Protein AF-0000000075845405 (afdb_homodimer)

Radius of gyration: 38.46 Å; Cα contacts (8 Å, |Δi|>4): 1814; chains: 2; bounding box: 66×122×95 Å

Secondary structure (DSSP, 8-state):
-HHHHHHHHHHHHHHSHHHHHHHHHHHHHHHHHHHHHHHHHHHHHHHHHHS----S-S----TT---HHHHHHHHH--STTSHHHHHHHHHHHHHHHHHHHHHHHHHHHHHHHHHHHTT-HHHHHHHHHHHHHHHHHHHHHHHHHHHHHHHHHHHHHHHHHHHHHHHHHH-S-HHHHHHH-TTHHHIIIIIHHHHHHHHHHHHHHHHHHHHHHHHHHHHHHHHH-HHHHHHHHHHHHHHHHHHHHHS--HHHHHHHHHHHHHHHHHHHHHHHHTHHHHHHTT-HHHHHHHHHHHHHHHHHHHHHHHHHHHHHHHHHIIIIIIHHHHHHHHHHHHHHHHHHHT-------HHHHHHHHHHHHHHHHHHHHHHHHHHHHHHHHHHHHHHHHHHHHHHHH----------------------TTSPEEEEEEEEEEE-TTS-EEEEEEEEEEETT-EEEEEE-TTSSHHHHHHHHTTSS--SEEEEEE-S-GGGEEEE-SS----TT--HHHHHHTTS-TTTS----HHHHHHHHHHTT-TTS-SS-TTTTTT--HHHHHHHHHHHHHHH--SEEEEESTTTTS-HHHHHHHHHHHHHTT-EEEEE---GGGGGG-SEEEEE-SSB-EEEEE--SSS---HHHHHHHH-TT-/--TTHHHHHHHHHHHSHHHHHHHHHHHHHHHHHHHHHHHHHHHHHHHHHHS------S----TT---HHHHHHHHH--STTSHHHHHHHHHHHHHHHHHHHHHHHHHHHHHHHHHHHTT-HHHHHHHHHHHHHHHHHHHHHHHHHHHHHHHHHHHHHHHHHHHHHHHHHH-S-HHHHHHH-TTHHHIIIIIHHHHHHHHHHHHHHHHHHHHHHHHHHHHHHHHH-HHHHHHHHHHHHHHHHHHHHHS--HHHHHHHHHHHHHHHHHHHHHHHHTHHHHHHTT-HHHHHHHHHHHHHHHHHHHHHHHHHHHHHHHHHIIIIIIHHHHHHHHHHHHHHHHHHHT-----S-HHHHHHHHHHHHHHHHHHHHHHHHHHHHHHHHHHHHHHHHHHHHHHHH----------------------TTSPEEEEEEEEEEE-TTS-EEEEEEEEEEETT-EEEEEE-TTSSHHHHHHHHTTSS--SEEEEEE-S-GGGEEEE-SS----TT--HHHHHHTTS-TTTS----HHHHHHHHHHTT-TTS-SS-TTTTTT--HHHHHHHHHHHHHHH--SEEEEESTTTTS-HHHHHHHHHHHHHTT-EEEEE---GGGGGG-SEEEEE-SSB-EEEEE--SS----HHHHHHHH-TT-

Structure (mmCIF, N/CA/C/O backbone):
data_AF-0000000075845405-model_v1
#
loop_
_entity.id
_entity.type
_entity.pdbx_description
1 polymer 'ABC transporter domain-containing protein'
#
loop_
_atom_site.group_PDB
_atom_site.id
_atom_site.type_symbol
_atom_site.label_atom_id
_atom_site.label_alt_id
_atom_site.label_comp_id
_atom_site.label_asym_id
_atom_site.label_entity_id
_atom_site.label_seq_id
_atom_site.pdbx_PDB_ins_code
_atom_site.Cartn_x
_atom_site.Cartn_y
_atom_site.Cartn_z
_atom_site.occupancy
_atom_site.B_iso_or_equiv
_atom_site.auth_seq_id
_atom_site.auth_comp_id
_atom_site.auth_asym_id
_atom_site.auth_atom_id
_atom_site.pdbx_PDB_model_num
ATOM 1 N N . MET A 1 1 ? -0.106 -60.031 3.357 1 33.09 1 MET A N 1
ATOM 2 C CA . MET A 1 1 ? 0.971 -59.688 2.438 1 33.09 1 MET A CA 1
ATOM 3 C C . MET A 1 1 ? 1.251 -58.188 2.477 1 33.09 1 MET A C 1
ATOM 5 O O . MET A 1 1 ? 2.203 -57.719 1.854 1 33.09 1 MET A O 1
ATOM 9 N N . GLY A 1 2 ? 0.247 -57.406 2.91 1 44.31 2 GLY A N 1
ATOM 10 C CA . GLY A 1 2 ? 0.368 -55.938 3.045 1 44.31 2 GLY A CA 1
ATOM 11 C C . GLY A 1 2 ? 1.449 -55.531 4.023 1 44.31 2 GLY A C 1
ATOM 12 O O . GLY A 1 2 ? 2.148 -54.531 3.795 1 44.31 2 GLY A O 1
ATOM 13 N N . ARG A 1 3 ? 1.404 -56.25 5.211 1 52.09 3 ARG A N 1
ATOM 14 C CA . ARG A 1 3 ? 2.324 -56.062 6.328 1 52.09 3 ARG A CA 1
ATOM 15 C C . ARG A 1 3 ? 3.754 -56.406 5.922 1 52.09 3 ARG A C 1
ATOM 17 O O . ARG A 1 3 ? 4.711 -55.938 6.523 1 52.09 3 ARG A O 1
ATOM 24 N N . GLY A 1 4 ? 3.83 -56.875 4.68 1 66.56 4 GLY A N 1
ATOM 25 C CA . GLY A 1 4 ? 5.074 -57.531 4.297 1 66.56 4 GLY A CA 1
ATOM 26 C C . GLY A 1 4 ? 5.879 -56.719 3.289 1 66.56 4 GLY A C 1
ATOM 27 O O . GLY A 1 4 ? 7.109 -56.781 3.283 1 66.56 4 GLY A O 1
ATOM 28 N N . VAL A 1 5 ? 5.137 -55.688 2.619 1 76.88 5 VAL A N 1
ATOM 29 C CA . VAL A 1 5 ? 5.863 -55.062 1.525 1 76.88 5 VAL A CA 1
ATOM 30 C C . VAL A 1 5 ? 6.777 -53.969 2.076 1 76.88 5 VAL A C 1
ATOM 32 O O . VAL A 1 5 ? 7.938 -53.875 1.671 1 76.88 5 VAL A O 1
ATOM 35 N N . ALA A 1 6 ? 6.266 -53.25 3.129 1 78 6 ALA A N 1
ATOM 36 C CA . ALA A 1 6 ? 7.078 -52.188 3.713 1 78 6 ALA A CA 1
ATOM 37 C C . ALA A 1 6 ? 8.289 -52.75 4.445 1 78 6 ALA A C 1
ATOM 39 O O . ALA A 1 6 ? 9.383 -52.188 4.379 1 78 6 ALA A O 1
ATOM 40 N N . GLY A 1 7 ? 7.984 -53.844 5.055 1 80.69 7 GLY A N 1
ATOM 41 C CA . GLY A 1 7 ? 9.078 -54.5 5.746 1 80.69 7 GLY A CA 1
ATOM 42 C C . GLY A 1 7 ? 10.133 -55.031 4.801 1 80.69 7 GLY A C 1
ATOM 43 O O . GLY A 1 7 ? 11.336 -54.938 5.074 1 80.69 7 GLY A O 1
ATOM 44 N N . ALA A 1 8 ? 9.664 -55.531 3.701 1 83.31 8 ALA A N 1
ATOM 45 C CA . ALA A 1 8 ? 10.586 -56.062 2.697 1 83.31 8 ALA A CA 1
ATOM 46 C C . ALA A 1 8 ? 11.398 -54.938 2.064 1 83.31 8 ALA A C 1
ATOM 48 O O . ALA A 1 8 ? 12.602 -55.094 1.82 1 83.31 8 ALA A O 1
ATOM 49 N N . MET A 1 9 ? 10.758 -53.875 1.846 1 84.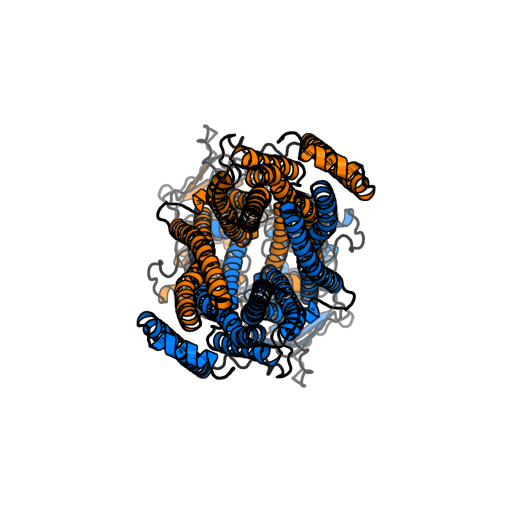75 9 MET A N 1
ATOM 50 C CA . MET A 1 9 ? 11.445 -52.719 1.271 1 84.75 9 MET A CA 1
ATOM 51 C C . MET A 1 9 ? 12.531 -52.219 2.215 1 84.75 9 MET A C 1
ATOM 53 O O . MET A 1 9 ? 13.648 -51.938 1.786 1 84.75 9 MET A O 1
ATOM 57 N N . LEU A 1 10 ? 12.18 -52.188 3.518 1 84.81 10 LEU A N 1
ATOM 58 C CA . LEU A 1 10 ? 13.117 -51.656 4.508 1 84.81 10 LEU A CA 1
ATOM 59 C C . LEU A 1 10 ? 14.32 -52.594 4.656 1 84.81 10 LEU A C 1
ATOM 61 O O . LEU A 1 10 ? 15.438 -52.125 4.902 1 84.81 10 LEU A O 1
ATOM 65 N N . ARG A 1 11 ? 14.062 -53.812 4.461 1 86.75 11 ARG A N 1
ATOM 66 C CA . ARG A 1 11 ? 15.148 -54.781 4.559 1 86.75 11 ARG A CA 1
ATOM 67 C C . ARG A 1 11 ? 16.109 -54.625 3.385 1 86.75 11 ARG A C 1
ATOM 69 O O . ARG A 1 11 ? 17.328 -54.688 3.566 1 86.75 11 ARG A O 1
ATOM 76 N N . VAL A 1 12 ? 15.547 -54.375 2.273 1 87.62 12 VAL A N 1
ATOM 77 C CA . VAL A 1 12 ? 16.375 -54.25 1.086 1 87.62 12 VAL A CA 1
ATOM 78 C C . VAL A 1 12 ? 17.156 -52.938 1.162 1 87.62 12 VAL A C 1
ATOM 80 O O . VAL A 1 12 ? 18.328 -52.875 0.787 1 87.62 12 VAL A O 1
ATOM 83 N N . TRP A 1 13 ? 16.531 -51.938 1.676 1 89.69 13 TRP A N 1
ATOM 84 C CA . TRP A 1 13 ? 17.188 -50.656 1.813 1 89.69 13 TRP A CA 1
ATOM 85 C C . TRP A 1 13 ? 18.312 -50.719 2.832 1 89.69 13 TRP A C 1
ATOM 87 O O . TRP A 1 13 ? 19.375 -50.094 2.639 1 89.69 13 TRP A O 1
ATOM 97 N N . ALA A 1 14 ? 18.094 -51.469 3.896 1 89.06 14 ALA A N 1
ATOM 98 C CA . ALA A 1 14 ? 19.078 -51.594 4.961 1 89.06 14 ALA A CA 1
ATOM 99 C C . ALA A 1 14 ? 20.297 -52.406 4.5 1 89.06 14 ALA A C 1
ATOM 101 O O . ALA A 1 14 ? 21.391 -52.281 5.051 1 89.06 14 ALA A O 1
ATOM 102 N N . ALA A 1 15 ? 20.109 -53.156 3.498 1 90.06 15 ALA A N 1
ATOM 103 C CA . ALA A 1 15 ? 21.203 -54 3 1 90.06 15 ALA A CA 1
ATOM 104 C C . ALA A 1 15 ? 22.125 -53.219 2.09 1 90.06 15 ALA A C 1
ATOM 106 O O . ALA A 1 15 ? 23.297 -53.594 1.904 1 90.06 15 ALA A O 1
ATOM 107 N N . GLU A 1 16 ? 21.703 -52.094 1.534 1 91.38 16 GLU A N 1
ATOM 108 C CA . GLU A 1 16 ? 22.516 -51.25 0.67 1 91.38 16 GLU A CA 1
ATOM 109 C C . GLU A 1 16 ? 23.141 -50.094 1.459 1 91.38 16 GLU A C 1
ATOM 111 O O . GLU A 1 16 ? 22.484 -49.469 2.309 1 91.38 16 GLU A O 1
ATOM 116 N N . PRO A 1 17 ? 24.359 -49.844 1.308 1 89.31 17 PRO A N 1
ATOM 117 C CA . PRO A 1 17 ? 25 -48.75 2.041 1 89.31 17 PRO A CA 1
ATOM 118 C C . PRO A 1 17 ? 24.344 -47.406 1.799 1 89.31 17 PRO A C 1
ATOM 120 O O . PRO A 1 17 ? 24.156 -46.625 2.736 1 89.31 17 PRO A O 1
ATOM 123 N N . LYS A 1 18 ? 24 -47.094 0.575 1 90.56 18 LYS A N 1
ATOM 124 C CA . LYS A 1 18 ? 23.328 -45.812 0.295 1 90.56 18 LYS A CA 1
ATOM 125 C C . LYS A 1 18 ? 21.969 -45.75 0.993 1 90.56 18 LYS A C 1
ATOM 127 O O . LYS A 1 18 ? 21.516 -44.688 1.399 1 90.56 18 LYS A O 1
ATOM 132 N N . GLY A 1 19 ? 21.422 -46.875 1.157 1 90.12 19 GLY A N 1
ATOM 133 C CA . GLY A 1 19 ? 20.125 -46.938 1.834 1 90.12 19 GLY A CA 1
ATOM 134 C C . GLY A 1 19 ? 20.234 -46.688 3.326 1 90.12 19 GLY A C 1
ATOM 135 O O . GLY A 1 19 ? 19.391 -46 3.9 1 90.12 19 GLY A O 1
ATOM 136 N N . ARG A 1 20 ? 21.219 -47.219 3.887 1 88.81 20 ARG A N 1
ATOM 137 C CA . ARG A 1 20 ? 21.422 -47 5.312 1 88.81 20 ARG A CA 1
ATOM 138 C C . ARG A 1 20 ? 21.703 -45.531 5.605 1 88.81 20 ARG A C 1
ATOM 140 O O . ARG A 1 20 ? 21.234 -45 6.613 1 88.81 20 ARG A O 1
ATOM 147 N N . LEU A 1 21 ? 22.406 -44.969 4.723 1 88.31 21 LEU A N 1
ATOM 148 C CA . LEU A 1 21 ? 22.719 -43.531 4.891 1 88.31 21 LEU A CA 1
ATOM 149 C C . LEU A 1 21 ? 21.469 -42.688 4.77 1 88.31 21 LEU A C 1
ATOM 151 O O . LEU A 1 21 ? 21.281 -41.719 5.523 1 88.31 21 LEU A O 1
ATOM 155 N N . LEU A 1 22 ? 20.641 -43 3.844 1 88.62 22 LEU A N 1
ATOM 156 C CA . LEU A 1 22 ? 19.406 -42.25 3.641 1 88.62 22 LEU A CA 1
ATOM 157 C C . LEU A 1 22 ? 18.453 -42.406 4.824 1 88.62 22 LEU A C 1
ATOM 159 O O . LEU A 1 22 ? 17.844 -41.438 5.281 1 88.62 22 LEU A O 1
ATOM 163 N N . LEU A 1 23 ? 18.375 -43.594 5.32 1 89 23 LEU A N 1
ATOM 164 C CA . LEU A 1 23 ? 17.5 -43.875 6.449 1 89 23 LEU A CA 1
ATOM 165 C C . LEU A 1 23 ? 18 -43.156 7.711 1 89 23 LEU A C 1
ATOM 167 O O . LEU A 1 23 ? 17.203 -42.625 8.492 1 89 23 LEU A O 1
ATOM 171 N N . ALA A 1 24 ? 19.281 -43.156 7.836 1 86.31 24 ALA A N 1
ATOM 172 C CA . ALA A 1 24 ? 19.859 -42.469 8.984 1 86.31 24 ALA A CA 1
ATOM 173 C C . ALA A 1 24 ? 19.641 -40.969 8.883 1 86.31 24 ALA A C 1
ATOM 175 O O . ALA A 1 24 ? 19.359 -40.312 9.883 1 86.31 24 ALA A O 1
ATOM 176 N N . ALA A 1 25 ? 19.75 -40.5 7.688 1 87.12 25 ALA A N 1
ATOM 177 C CA . ALA A 1 25 ? 19.531 -39.062 7.473 1 87.12 25 ALA A CA 1
ATOM 178 C C . ALA A 1 25 ? 18.078 -38.688 7.75 1 87.12 25 ALA A C 1
ATOM 180 O O . ALA A 1 25 ? 17.812 -37.625 8.328 1 87.12 25 ALA A O 1
ATOM 181 N N . TRP A 1 26 ? 17.203 -39.531 7.391 1 85.81 26 TRP A N 1
ATOM 182 C CA . TRP A 1 26 ? 15.781 -39.281 7.641 1 85.81 26 TRP A CA 1
ATOM 183 C C . TRP A 1 26 ? 15.484 -39.312 9.141 1 85.81 26 TRP A C 1
ATOM 185 O O . TRP A 1 26 ? 14.742 -38.469 9.641 1 85.81 26 TRP A O 1
ATOM 195 N N . ALA A 1 27 ? 16.062 -40.219 9.75 1 85.62 27 ALA A N 1
ATOM 196 C CA . ALA A 1 27 ? 15.844 -40.344 11.188 1 85.62 27 ALA A CA 1
ATOM 197 C C . ALA A 1 27 ? 16.422 -39.156 11.945 1 85.62 27 ALA A C 1
ATOM 199 O O . ALA A 1 27 ? 15.781 -38.625 12.852 1 85.62 27 ALA A O 1
ATOM 200 N N . THR A 1 28 ? 17.562 -38.719 11.508 1 85.25 28 THR A N 1
ATOM 201 C CA . THR A 1 28 ? 18.188 -37.594 12.164 1 85.25 28 THR A CA 1
ATOM 202 C C . THR A 1 28 ? 17.406 -36.312 11.898 1 85.25 28 THR A C 1
ATOM 204 O O . THR A 1 28 ? 17.234 -35.469 12.797 1 85.25 28 THR A O 1
ATOM 207 N N . THR A 1 29 ? 16.938 -36.219 10.688 1 84.31 29 THR A N 1
ATOM 208 C CA . THR A 1 29 ? 16.156 -35.031 10.359 1 84.31 29 THR A CA 1
ATOM 209 C C . THR A 1 29 ? 14.828 -35.031 11.102 1 84.31 29 THR A C 1
ATOM 211 O O . THR A 1 29 ? 14.383 -34 11.609 1 84.31 29 THR A O 1
ATOM 214 N N . PHE A 1 30 ? 14.219 -36.188 11.156 1 86.25 30 PHE A N 1
ATOM 215 C CA . PHE A 1 30 ? 12.93 -36.312 11.836 1 86.25 30 PHE A CA 1
ATOM 216 C C . PHE A 1 30 ? 13.062 -36 13.32 1 86.25 30 PHE A C 1
ATOM 218 O O . PHE A 1 30 ? 12.305 -35.188 13.859 1 86.25 30 PHE A O 1
ATOM 225 N N . VAL A 1 31 ? 14.016 -36.562 13.883 1 83.81 31 VAL A N 1
ATOM 226 C CA . VAL A 1 31 ? 14.211 -36.344 15.312 1 83.81 31 VAL A CA 1
ATOM 227 C C . VAL A 1 31 ? 14.711 -34.938 15.57 1 83.81 31 VAL A C 1
ATOM 229 O O . VAL A 1 31 ? 14.25 -34.281 16.5 1 83.81 31 VAL A O 1
ATOM 232 N N . GLY A 1 32 ? 15.578 -34.5 14.812 1 84.06 32 GLY A N 1
ATOM 233 C CA . GLY A 1 32 ? 16.141 -33.156 14.984 1 84.06 32 GLY A CA 1
ATOM 234 C C . GLY A 1 32 ? 15.102 -32.062 14.852 1 84.06 32 GLY A C 1
ATOM 235 O O . GLY A 1 32 ? 15 -31.188 15.719 1 84.06 32 GLY A O 1
ATOM 236 N N . VAL A 1 33 ? 14.359 -32.188 13.828 1 84.69 33 VAL A N 1
ATOM 237 C CA . VAL A 1 33 ? 13.367 -31.141 13.578 1 84.69 33 VAL A CA 1
ATOM 238 C C . VAL A 1 33 ? 12.273 -31.219 14.648 1 84.69 33 VAL A C 1
ATOM 240 O O . VAL A 1 33 ? 11.781 -30.172 15.102 1 84.69 33 VAL A O 1
ATOM 243 N N . THR A 1 34 ? 11.938 -32.375 15.109 1 86.25 34 THR A N 1
ATOM 244 C CA . THR A 1 34 ? 10.906 -32.531 16.125 1 86.25 34 THR A CA 1
ATOM 245 C C . THR A 1 34 ? 11.383 -32 17.469 1 86.25 34 THR A C 1
ATOM 247 O O . THR A 1 34 ? 10.648 -31.297 18.172 1 86.25 34 THR A O 1
ATOM 250 N N . VAL A 1 35 ? 12.578 -32.25 17.734 1 83.88 35 VAL A N 1
ATOM 251 C CA . VAL A 1 35 ? 13.133 -31.797 19.016 1 83.88 35 VAL A CA 1
ATOM 252 C C . VAL A 1 35 ? 13.273 -30.281 19 1 83.88 35 VAL A C 1
ATOM 254 O O . VAL A 1 35 ? 12.961 -29.609 19.984 1 83.88 35 VAL A O 1
ATOM 257 N N . ARG A 1 36 ? 13.711 -29.812 17.969 1 79.94 36 ARG A N 1
ATOM 258 C CA . ARG A 1 36 ? 13.844 -28.359 17.859 1 79.94 36 ARG A CA 1
ATOM 259 C C . ARG A 1 36 ? 12.5 -27.672 18.047 1 79.94 36 ARG A C 1
ATOM 261 O O . ARG A 1 36 ? 12.414 -26.656 18.734 1 79.94 36 ARG A O 1
ATOM 268 N N . THR A 1 37 ? 11.508 -28.156 17.453 1 81.25 37 THR A N 1
ATOM 269 C CA . THR A 1 37 ? 10.188 -27.562 17.562 1 81.25 37 THR A CA 1
ATOM 270 C C . THR A 1 37 ? 9.68 -27.609 19 1 81.25 37 THR A C 1
ATOM 272 O O . THR A 1 37 ? 9.086 -26.641 19.484 1 81.25 37 THR A O 1
ATOM 275 N N . ILE A 1 38 ? 9.984 -28.656 19.625 1 79.81 38 ILE A N 1
ATOM 276 C CA . ILE A 1 38 ? 9.539 -28.812 21 1 79.81 38 ILE A CA 1
ATOM 277 C C . ILE A 1 38 ? 10.289 -27.828 21.906 1 79.81 38 ILE A C 1
ATOM 279 O O . ILE A 1 38 ? 9.688 -27.188 22.766 1 79.81 38 ILE A O 1
ATOM 283 N N . VAL A 1 39 ? 11.477 -27.531 21.641 1 80.12 39 VAL A N 1
ATOM 284 C CA . VAL A 1 39 ? 12.305 -26.641 22.438 1 80.12 39 VAL A CA 1
ATOM 285 C C . VAL A 1 39 ? 11.883 -25.203 22.219 1 80.12 39 VAL A C 1
ATOM 287 O O . VAL A 1 39 ? 11.75 -24.422 23.172 1 80.12 39 VAL A O 1
ATOM 290 N N . VAL A 1 40 ? 11.68 -24.875 21 1 77.56 40 VAL A N 1
ATOM 291 C CA . VAL A 1 40 ? 11.312 -23.5 20.672 1 77.56 40 VAL A CA 1
ATOM 292 C C . VAL A 1 40 ? 9.945 -23.172 21.266 1 77.56 40 VAL A C 1
ATOM 294 O O . VAL A 1 40 ? 9.742 -22.078 21.781 1 77.56 40 VAL A O 1
ATOM 297 N N . ARG A 1 41 ? 9.016 -23.984 21.188 1 76.06 41 ARG A N 1
ATOM 298 C CA . ARG A 1 41 ? 7.68 -23.75 21.734 1 76.06 41 ARG A CA 1
ATOM 299 C C . ARG A 1 41 ? 7.727 -23.641 23.25 1 76.06 41 ARG A C 1
ATOM 301 O O . ARG A 1 41 ? 7 -22.828 23.844 1 76.06 41 ARG A O 1
ATOM 308 N N . ARG A 1 42 ? 8.602 -24.359 23.781 1 73 42 ARG A N 1
ATOM 309 C CA . ARG A 1 42 ? 8.758 -24.297 25.234 1 73 42 ARG A CA 1
ATOM 310 C C . ARG A 1 42 ? 9.383 -22.969 25.656 1 73 42 ARG A C 1
ATOM 312 O O . ARG A 1 42 ? 8.969 -22.375 26.656 1 73 42 ARG A O 1
ATOM 319 N N . ARG A 1 43 ? 10.242 -22.453 24.922 1 71.44 43 ARG A N 1
ATOM 320 C CA . ARG A 1 43 ? 10.883 -21.188 25.219 1 71.44 43 ARG A CA 1
ATOM 321 C C . ARG A 1 43 ? 9.906 -20.031 25.031 1 71.44 43 ARG A C 1
ATOM 323 O O . ARG A 1 43 ? 9.898 -19.078 25.828 1 71.44 43 ARG A O 1
ATOM 330 N N . ALA A 1 44 ? 9.195 -20.125 23.953 1 71.75 44 ALA A N 1
ATOM 331 C CA . ALA A 1 44 ? 8.195 -19.078 23.719 1 71.75 44 ALA A CA 1
ATOM 332 C C . ALA A 1 44 ? 7.184 -19.031 24.859 1 71.75 44 ALA A C 1
ATOM 334 O O . ALA A 1 44 ? 6.773 -17.953 25.297 1 71.75 44 ALA A O 1
ATOM 335 N N . ARG A 1 45 ? 6.793 -20.078 25.297 1 65.88 45 ARG A N 1
ATOM 336 C CA . ARG A 1 45 ? 5.859 -20.156 26.406 1 65.88 45 ARG A CA 1
ATOM 337 C C . ARG A 1 45 ? 6.48 -19.578 27.688 1 65.88 45 ARG A C 1
ATOM 339 O O . ARG A 1 45 ? 5.805 -18.906 28.453 1 65.88 45 ARG A O 1
ATOM 346 N N . ARG A 1 46 ? 7.703 -19.703 27.766 1 64.38 46 ARG A N 1
ATOM 347 C CA . ARG A 1 46 ? 8.398 -19.188 28.938 1 64.38 46 ARG A CA 1
ATOM 348 C C . ARG A 1 46 ? 8.523 -17.672 28.875 1 64.38 46 ARG A C 1
ATOM 350 O O . ARG A 1 46 ? 8.383 -17 29.906 1 64.38 46 ARG A O 1
ATOM 357 N N . ARG A 1 47 ? 8.797 -17.156 27.781 1 63.47 47 ARG A N 1
ATOM 358 C CA . ARG A 1 47 ? 8.914 -15.703 27.609 1 63.47 47 ARG A CA 1
ATOM 359 C C . ARG A 1 47 ? 7.582 -15.008 27.859 1 63.47 47 ARG A C 1
ATOM 361 O O . ARG A 1 47 ? 7.547 -13.906 28.422 1 63.47 47 ARG A O 1
ATOM 368 N N . LEU A 1 48 ? 6.621 -15.57 27.281 1 60.19 48 LEU A N 1
ATOM 369 C CA . LEU A 1 48 ? 5.289 -15.016 27.5 1 60.19 48 LEU A CA 1
ATOM 370 C C . LEU A 1 48 ? 4.957 -15 29 1 60.19 48 LEU A C 1
ATOM 372 O O . LEU A 1 48 ? 4.309 -14.07 29.484 1 60.19 48 LEU A O 1
ATOM 376 N N . LEU A 1 49 ? 5.434 -15.961 29.609 1 57.47 49 LEU A N 1
ATOM 377 C CA . LEU A 1 49 ? 5.188 -16.047 31.047 1 57.47 49 LEU A CA 1
ATOM 378 C C . LEU A 1 49 ? 5.984 -14.984 31.797 1 57.47 49 LEU A C 1
ATOM 380 O O . LEU A 1 49 ? 5.574 -14.531 32.875 1 57.47 49 LEU A O 1
ATOM 384 N N . CYS A 1 50 ? 7.086 -14.492 31.266 1 54.78 50 CYS A N 1
ATOM 385 C CA . CYS A 1 50 ? 7.922 -13.516 31.953 1 54.78 50 CYS A CA 1
ATOM 386 C C . CYS A 1 50 ? 7.52 -12.094 31.562 1 54.78 50 CYS A C 1
ATOM 388 O O . CYS A 1 50 ? 7.969 -11.125 32.188 1 54.78 50 CYS A O 1
ATOM 390 N N . GLN A 1 51 ? 7.25 -11.773 30.469 1 51.97 51 GLN A N 1
ATOM 391 C CA . GLN A 1 51 ? 6.859 -10.414 30.094 1 51.97 51 GLN A CA 1
ATOM 392 C C . GLN A 1 51 ? 5.633 -9.961 30.891 1 51.97 51 GLN A C 1
ATOM 394 O O . GLN A 1 51 ? 4.73 -10.758 31.156 1 51.97 51 GLN A O 1
ATOM 399 N N . PRO A 1 52 ? 5.887 -8.773 31.641 1 45.53 52 PRO A N 1
ATOM 400 C CA . PRO A 1 52 ? 4.723 -8.266 32.375 1 45.53 52 PRO A CA 1
ATOM 401 C C . PRO A 1 52 ? 3.447 -8.289 31.531 1 45.53 52 PRO A C 1
ATOM 403 O O . PRO A 1 52 ? 3.508 -8.156 30.312 1 45.53 52 PRO A O 1
ATOM 406 N N . PRO A 1 53 ? 2.484 -8.922 32.125 1 38.16 53 PRO A N 1
ATOM 407 C CA . PRO A 1 53 ? 1.235 -9 31.375 1 38.16 53 PRO A CA 1
ATOM 408 C C . PRO A 1 53 ? 0.88 -7.684 30.688 1 38.16 53 PRO A C 1
ATOM 410 O O . PRO A 1 53 ? 1.09 -6.609 31.25 1 38.16 53 PRO A O 1
ATOM 413 N N . PRO A 1 54 ? 1.24 -7.543 29.5 1 37.84 54 PRO A N 1
ATOM 414 C CA . PRO A 1 54 ? 0.773 -6.27 28.953 1 37.84 54 PRO A CA 1
ATOM 415 C C . PRO A 1 54 ? -0.403 -5.684 29.719 1 37.84 54 PRO A C 1
ATOM 417 O O . PRO A 1 54 ? -1.156 -6.422 30.359 1 37.84 54 PRO A O 1
ATOM 420 N N . PRO A 1 55 ? -0.295 -4.445 30.156 1 29.33 55 PRO A N 1
ATOM 421 C CA . PRO A 1 55 ? -1.463 -3.967 30.906 1 29.33 55 PRO A CA 1
ATOM 422 C C . PRO A 1 55 ? -2.756 -4.66 30.484 1 29.33 55 PRO A C 1
ATOM 424 O O . PRO A 1 55 ? -2.889 -5.082 29.328 1 29.33 55 PRO A O 1
ATOM 427 N N . ALA A 1 56 ? -3.469 -5.219 31.594 1 32.5 56 ALA A N 1
ATOM 428 C CA . ALA A 1 56 ? -4.785 -5.855 31.578 1 32.5 56 ALA A CA 1
ATOM 429 C C . ALA A 1 56 ? -5.758 -5.07 30.688 1 32.5 56 ALA A C 1
ATOM 431 O O . ALA A 1 56 ? -6.973 -5.25 30.797 1 32.5 56 ALA A O 1
ATOM 432 N N . ALA A 1 57 ? -5.391 -3.885 30.297 1 30.17 57 ALA A N 1
ATOM 433 C CA . ALA A 1 57 ? -6.602 -3.225 29.828 1 30.17 57 ALA A CA 1
ATOM 434 C C . ALA A 1 57 ? -7.531 -4.215 29.125 1 30.17 57 ALA A C 1
ATOM 436 O O . ALA A 1 57 ? -8.734 -4.238 29.391 1 30.17 57 ALA A O 1
ATOM 437 N N . ALA A 1 58 ? -7.477 -4.145 27.672 1 30.44 58 ALA A N 1
ATOM 438 C CA . ALA A 1 58 ? -8.805 -4.484 27.172 1 30.44 58 ALA A CA 1
ATOM 439 C C . ALA A 1 58 ? -9.203 -5.895 27.594 1 30.44 58 ALA A C 1
ATOM 441 O O . ALA A 1 58 ? -8.344 -6.727 27.891 1 30.44 58 ALA A O 1
ATOM 442 N N . GLY A 1 59 ? -10.453 -6.094 27.797 1 28.36 59 GLY A N 1
ATOM 443 C CA . GLY A 1 59 ? -11.359 -7.145 28.219 1 28.36 59 GLY A CA 1
ATOM 444 C C . GLY A 1 59 ? -10.898 -8.531 27.812 1 28.36 59 GLY A C 1
ATOM 445 O O . GLY A 1 59 ? -10.047 -8.672 26.938 1 28.36 59 GLY A O 1
ATOM 446 N N . ALA A 1 60 ? -11.117 -9.625 28.688 1 29.16 60 ALA A N 1
ATOM 447 C CA . ALA A 1 60 ? -11.578 -11 28.531 1 29.16 60 ALA A CA 1
ATOM 448 C C . ALA A 1 60 ? -12.156 -11.234 27.141 1 29.16 60 ALA A C 1
ATOM 450 O O . ALA A 1 60 ? -13.367 -11.148 26.938 1 29.16 60 ALA A O 1
ATOM 451 N N . ALA A 1 61 ? -11.898 -10.453 26.266 1 33.44 61 ALA A N 1
ATOM 452 C CA . ALA A 1 61 ? -12.734 -10.758 25.109 1 33.44 61 ALA A CA 1
ATOM 453 C C . ALA A 1 61 ? -12.984 -12.258 25 1 33.44 61 ALA A C 1
ATOM 455 O O . ALA A 1 61 ? -12.07 -13.062 25.203 1 33.44 61 ALA A O 1
ATOM 456 N N . ALA A 1 62 ? -14.203 -12.688 25 1 33.16 62 ALA A N 1
ATOM 457 C CA . ALA A 1 62 ? -15.023 -13.875 25.188 1 33.16 62 ALA A CA 1
ATOM 458 C C . ALA A 1 62 ? -14.375 -15.102 24.547 1 33.16 62 ALA A C 1
ATOM 460 O O . ALA A 1 62 ? -13.82 -15.016 23.453 1 33.16 62 ALA A O 1
ATOM 461 N N . ALA A 1 63 ? -13.836 -16.031 25.125 1 37.69 63 ALA A N 1
ATOM 462 C CA . ALA A 1 63 ? -13.633 -17.453 24.812 1 37.69 63 ALA A CA 1
ATOM 463 C C . ALA A 1 63 ? -14.258 -17.812 23.469 1 37.69 63 ALA A C 1
ATOM 465 O O . ALA A 1 63 ? -13.805 -18.75 22.797 1 37.69 63 ALA A O 1
ATOM 466 N N . SER A 1 64 ? -15.539 -17.25 23.219 1 43.56 64 SER A N 1
ATOM 467 C CA . SER A 1 64 ? -16.375 -17.672 22.094 1 43.56 64 SER A CA 1
ATOM 468 C C . SER A 1 64 ? -16.125 -16.812 20.875 1 43.56 64 SER A C 1
ATOM 470 O O . SER A 1 64 ? -17.016 -16.656 20.031 1 43.56 64 SER A O 1
ATOM 472 N N . ALA A 1 65 ? -15.219 -15.953 20.906 1 54.88 65 ALA A N 1
ATOM 473 C CA . ALA A 1 65 ? -15.125 -15.078 19.75 1 54.88 65 ALA A CA 1
ATOM 474 C C . ALA A 1 65 ? -14.773 -15.867 18.484 1 54.88 65 ALA A C 1
ATOM 476 O O . ALA A 1 65 ? -13.93 -16.766 18.531 1 54.88 65 ALA A O 1
ATOM 477 N N . PRO A 1 66 ? -15.492 -15.648 17.516 1 66.62 66 PRO A N 1
ATOM 478 C CA . PRO A 1 66 ? -15.258 -16.375 16.266 1 66.62 66 PRO A CA 1
ATOM 479 C C . PRO A 1 66 ? -13.852 -16.156 15.711 1 66.62 66 PRO A C 1
ATOM 481 O O . PRO A 1 66 ? -13.227 -15.133 15.984 1 66.62 66 PRO A O 1
ATOM 484 N N . SER A 1 67 ? -13.242 -16.953 15.32 1 84.12 67 SER A N 1
ATOM 485 C CA . SER A 1 67 ? -11.953 -16.922 14.633 1 84.12 67 SER A CA 1
ATOM 486 C C . SER A 1 67 ? -11.883 -15.742 13.664 1 84.12 67 SER A C 1
ATOM 488 O O . SER A 1 67 ? -12.898 -15.328 13.102 1 84.12 67 SER A O 1
ATOM 490 N N . PRO A 1 68 ? -10.773 -14.977 13.727 1 89.31 68 PRO A N 1
ATOM 491 C CA . PRO A 1 68 ? -10.617 -13.836 12.82 1 89.31 68 PRO A CA 1
ATOM 492 C C . PRO A 1 68 ? -11.008 -14.172 11.383 1 89.31 68 PRO A C 1
ATOM 494 O O . PRO A 1 68 ? -11.594 -13.336 10.688 1 89.31 68 PRO A O 1
ATOM 497 N N . LEU A 1 69 ? -10.812 -15.367 11.008 1 91.19 69 LEU A N 1
ATOM 498 C CA . LEU A 1 69 ? -11.156 -15.766 9.648 1 91.19 69 LEU A CA 1
ATOM 499 C C . LEU A 1 69 ? -12.672 -15.789 9.461 1 91.19 69 LEU A C 1
ATOM 501 O O . LEU A 1 69 ? -13.18 -15.32 8.438 1 91.19 69 LEU A O 1
ATOM 505 N N . ARG A 1 70 ? -13.32 -16.281 10.375 1 90.81 70 ARG A N 1
ATOM 506 C CA . ARG A 1 70 ? -14.773 -16.375 10.281 1 90.81 70 ARG A CA 1
ATOM 507 C C . ARG A 1 70 ? -15.414 -15 10.297 1 90.81 70 ARG A C 1
ATOM 509 O O . ARG A 1 70 ? -16.406 -14.758 9.609 1 90.81 70 ARG A O 1
ATOM 516 N N . ARG A 1 71 ? -14.852 -14.195 11.055 1 91.88 71 ARG A N 1
ATOM 517 C CA . ARG A 1 71 ? -15.391 -12.844 11.156 1 91.88 71 ARG A CA 1
ATOM 518 C C . ARG A 1 71 ? -15.227 -12.086 9.836 1 91.88 71 ARG A C 1
ATOM 520 O O . ARG A 1 71 ? -16.156 -11.43 9.375 1 91.88 71 ARG A O 1
ATOM 527 N N . VAL A 1 72 ? -14.039 -12.188 9.297 1 93.56 72 VAL A N 1
ATOM 528 C CA . VAL A 1 72 ? -13.789 -11.508 8.031 1 93.56 72 VAL A CA 1
ATOM 529 C C . VAL A 1 72 ? -14.68 -12.094 6.941 1 93.56 72 VAL A C 1
ATOM 531 O O . VAL A 1 72 ? -15.219 -11.359 6.109 1 93.56 72 VAL A O 1
ATOM 534 N N . LEU A 1 73 ? -14.875 -13.398 6.945 1 92.88 73 LEU A N 1
ATOM 535 C CA . LEU A 1 73 ? -15.703 -14.055 5.941 1 92.88 73 LEU A CA 1
ATOM 536 C C . LEU A 1 73 ? -17.156 -13.641 6.074 1 92.88 73 LEU A C 1
ATOM 538 O O . LEU A 1 73 ? -17.844 -13.438 5.07 1 92.88 73 LEU A O 1
ATOM 542 N N . SER A 1 74 ? -17.609 -13.469 7.297 1 92.12 74 SER A N 1
ATOM 543 C CA . SER A 1 74 ? -18.984 -13.062 7.527 1 92.12 74 SER A CA 1
ATOM 544 C C . SER A 1 74 ? -19.219 -11.633 7.051 1 92.12 74 SER A C 1
ATOM 546 O O . SER A 1 74 ? -20.312 -11.305 6.574 1 92.12 74 SER A O 1
ATOM 548 N N . LEU A 1 75 ? -18.203 -10.859 7.125 1 92.31 75 LEU A N 1
ATOM 549 C CA . LEU A 1 75 ? -18.328 -9.469 6.707 1 92.31 75 LEU A CA 1
ATOM 550 C C . LEU A 1 75 ? -18.172 -9.344 5.195 1 92.31 75 LEU A C 1
ATOM 552 O O . LEU A 1 75 ? -18.797 -8.477 4.574 1 92.31 75 LEU A O 1
ATOM 556 N N . ALA A 1 76 ? -17.312 -10.156 4.668 1 93.06 76 ALA A N 1
ATOM 557 C CA . ALA A 1 76 ? -17.031 -10.109 3.236 1 93.06 76 ALA A CA 1
ATOM 558 C C . ALA A 1 76 ? -18.172 -10.727 2.434 1 93.06 76 ALA A C 1
ATOM 560 O O . ALA A 1 76 ? -18.406 -10.352 1.278 1 93.06 76 ALA A O 1
ATOM 561 N N . ILE A 1 77 ? -18.859 -11.656 3.053 1 93.5 77 ILE A N 1
ATOM 562 C CA . ILE A 1 77 ? -19.984 -12.32 2.418 1 93.5 77 ILE A CA 1
ATOM 563 C C . ILE A 1 77 ? -21.25 -12.086 3.24 1 93.5 77 ILE A C 1
ATOM 565 O O . ILE A 1 77 ? -21.656 -12.93 4.043 1 93.5 77 ILE A O 1
ATOM 569 N N . PRO A 1 78 ? -21.922 -11.016 2.992 1 84.88 78 PRO A N 1
ATOM 570 C CA . PRO A 1 78 ? -23.047 -10.617 3.852 1 84.88 78 PRO A CA 1
ATOM 571 C C . PRO A 1 78 ? -24.281 -11.484 3.646 1 84.88 78 PRO A C 1
ATOM 573 O O . PRO A 1 78 ? -25.062 -11.688 4.582 1 84.88 78 PRO A O 1
ATOM 576 N N . SER A 1 79 ? -24.547 -11.969 2.379 1 86.94 79 SER A N 1
ATOM 577 C CA . SER A 1 79 ? -25.734 -12.766 2.102 1 86.94 79 SER A CA 1
ATOM 578 C C . SER A 1 79 ? -25.422 -13.922 1.151 1 86.94 79 SER A C 1
ATOM 580 O O . SER A 1 79 ? -24.359 -13.938 0.522 1 86.94 79 SER A O 1
ATOM 582 N N . ARG A 1 80 ? -26.281 -14.781 1.047 1 87.12 80 ARG A N 1
ATOM 583 C CA . ARG A 1 80 ? -26.109 -15.953 0.194 1 87.12 80 ARG A CA 1
ATOM 584 C C . ARG A 1 80 ? -26.312 -15.602 -1.274 1 87.12 80 ARG A C 1
ATOM 586 O O . ARG A 1 80 ? -25.875 -16.328 -2.162 1 87.12 80 ARG A O 1
ATOM 593 N N . THR A 1 81 ? -26.891 -14.461 -1.451 1 87.25 81 THR A N 1
ATOM 594 C CA . THR A 1 81 ? -27.125 -14.062 -2.836 1 87.25 81 THR A CA 1
ATOM 595 C C . THR A 1 81 ? -26.219 -12.914 -3.236 1 87.25 81 THR A C 1
ATOM 597 O O . THR A 1 81 ? -26.453 -12.25 -4.25 1 87.25 81 THR A O 1
ATOM 600 N N . SER A 1 82 ? -25.25 -12.852 -2.529 1 89.94 82 SER A N 1
ATOM 601 C CA . SER A 1 82 ? -24.344 -11.734 -2.812 1 89.94 82 SER A CA 1
ATOM 602 C C . SER A 1 82 ? -23.406 -12.062 -3.969 1 89.94 82 SER A C 1
ATOM 604 O O . SER A 1 82 ? -23.344 -13.211 -4.414 1 89.94 82 SER A O 1
ATOM 606 N N . ARG A 1 83 ? -22.797 -11.102 -4.527 1 90.56 83 ARG A N 1
ATOM 607 C CA . ARG A 1 83 ? -21.922 -11.211 -5.684 1 90.56 83 ARG A CA 1
ATOM 608 C C . ARG A 1 83 ? -20.781 -12.188 -5.414 1 90.56 83 ARG A C 1
ATOM 610 O O . ARG A 1 83 ? -20.438 -13.016 -6.266 1 90.56 83 ARG A O 1
ATOM 617 N N . PRO A 1 84 ? -20.094 -12.133 -4.172 1 91.88 84 PRO A N 1
ATOM 618 C CA . PRO A 1 84 ? -19.016 -13.094 -3.93 1 91.88 84 PRO A CA 1
ATOM 619 C C . PRO A 1 84 ? -19.5 -14.539 -4.008 1 91.88 84 PRO A C 1
ATOM 621 O O . PRO A 1 84 ? -18.75 -15.414 -4.477 1 91.88 84 PRO A O 1
ATOM 624 N N . VAL A 1 85 ? -20.641 -14.781 -3.6 1 92.44 85 VAL A N 1
ATOM 625 C CA . VAL A 1 85 ? -21.172 -16.141 -3.652 1 92.44 85 VAL A CA 1
ATOM 626 C C . VAL A 1 85 ? -21.406 -16.547 -5.105 1 92.44 85 VAL A C 1
ATOM 628 O O . VAL A 1 85 ? -21.156 -17.703 -5.477 1 92.44 85 VAL A O 1
ATOM 631 N N . LEU A 1 86 ? -21.875 -15.602 -5.879 1 92.81 86 LEU A N 1
ATOM 632 C CA . LEU A 1 86 ? -22.078 -15.875 -7.301 1 92.81 86 LEU A CA 1
ATOM 633 C C . LEU A 1 86 ? -20.75 -16.188 -7.98 1 92.81 86 LEU A C 1
ATOM 635 O O . LEU A 1 86 ? -20.656 -17.141 -8.758 1 92.81 86 LEU A O 1
ATOM 639 N N . TYR A 1 87 ? -19.766 -15.414 -7.707 1 94.31 87 TYR A N 1
ATOM 640 C CA . TYR A 1 87 ? -18.438 -15.688 -8.258 1 94.31 87 TYR A CA 1
ATOM 641 C C . TYR A 1 87 ? -17.875 -16.984 -7.711 1 94.31 87 TYR A C 1
ATOM 643 O O . TYR A 1 87 ? -17.188 -17.719 -8.422 1 94.31 87 TYR A O 1
ATOM 651 N N . GLY A 1 88 ? -18.156 -17.25 -6.406 1 92.81 88 GLY A N 1
ATOM 652 C CA . GLY A 1 88 ? -17.719 -18.516 -5.824 1 92.81 88 GLY A CA 1
ATOM 653 C C . GLY A 1 88 ? -18.359 -19.719 -6.48 1 92.81 88 GLY A C 1
ATOM 654 O O . GLY A 1 88 ? -17.703 -20.734 -6.715 1 92.81 88 GLY A O 1
ATOM 655 N N . ALA A 1 89 ? -19.578 -19.594 -6.793 1 93.5 89 ALA A N 1
ATOM 656 C CA . ALA A 1 89 ? -20.281 -20.672 -7.484 1 93.5 89 ALA A CA 1
ATOM 657 C C . ALA A 1 89 ? -19.75 -20.859 -8.898 1 93.5 89 ALA A C 1
ATOM 659 O O . ALA A 1 89 ? -19.562 -21.984 -9.352 1 93.5 89 ALA A O 1
ATOM 660 N N . ALA A 1 90 ? -19.531 -19.75 -9.539 1 93.75 90 ALA A N 1
ATOM 661 C CA . ALA A 1 90 ? -18.953 -19.812 -10.883 1 93.75 90 ALA A CA 1
ATOM 662 C C . ALA A 1 90 ? -17.562 -20.438 -10.852 1 93.75 90 ALA A C 1
ATOM 664 O O . ALA A 1 90 ? -17.203 -21.203 -11.75 1 93.75 90 ALA A O 1
ATOM 665 N N . LEU A 1 91 ? -16.812 -20.078 -9.852 1 92.56 91 LEU A N 1
ATOM 666 C CA . LEU A 1 91 ? -15.477 -20.641 -9.68 1 92.56 91 LEU A CA 1
ATOM 667 C C . LEU A 1 91 ? -15.523 -22.141 -9.438 1 92.56 91 LEU A C 1
ATOM 669 O O . LEU A 1 91 ? -14.797 -22.906 -10.07 1 92.56 91 LEU A O 1
ATOM 673 N N . SER A 1 92 ? -16.453 -22.609 -8.586 1 90.88 92 SER A N 1
ATOM 674 C CA . SER A 1 92 ? -16.609 -24.031 -8.289 1 90.88 92 SER A CA 1
ATOM 675 C C . SER A 1 92 ? -17.062 -24.812 -9.516 1 90.88 92 SER A C 1
ATOM 677 O O . SER A 1 92 ? -16.547 -25.891 -9.805 1 90.88 92 SER A O 1
ATOM 679 N N . LEU A 1 93 ? -17.938 -24.203 -10.188 1 89.88 93 LEU A N 1
ATOM 680 C CA . LEU A 1 93 ? -18.453 -24.844 -11.391 1 89.88 93 LEU A CA 1
ATOM 681 C C . LEU A 1 93 ? -17.375 -24.938 -12.461 1 89.88 93 LEU A C 1
ATOM 683 O O . LEU A 1 93 ? -17.25 -25.953 -13.133 1 89.88 93 LEU A O 1
ATOM 687 N N . SER A 1 94 ? -16.719 -23.875 -12.609 1 91.38 94 SER A N 1
ATOM 688 C CA . SER A 1 94 ? -15.672 -23.859 -13.625 1 91.38 94 SER A CA 1
ATOM 689 C C . SER A 1 94 ? -14.562 -24.844 -13.289 1 91.38 94 SER A C 1
ATOM 691 O O . SER A 1 94 ? -14.023 -25.5 -14.188 1 91.38 94 SER A O 1
ATOM 693 N N . ILE A 1 95 ? -14.219 -24.984 -12.023 1 87.19 95 ILE A N 1
ATOM 694 C CA . ILE A 1 95 ? -13.195 -25.938 -11.617 1 87.19 95 ILE A CA 1
ATOM 695 C C . ILE A 1 95 ? -13.664 -27.359 -11.914 1 87.19 95 ILE A C 1
ATOM 697 O O . ILE A 1 95 ? -12.922 -28.156 -12.484 1 87.19 95 ILE A O 1
ATOM 701 N N . GLY A 1 96 ? -14.891 -27.688 -11.562 1 83.75 96 GLY A N 1
ATOM 702 C CA . GLY A 1 96 ? -15.453 -29 -11.82 1 83.75 96 GLY A CA 1
ATOM 703 C C . GLY A 1 96 ? -15.531 -29.344 -13.289 1 83.75 96 GLY A C 1
ATOM 704 O O . GLY A 1 96 ? -15.109 -30.438 -13.703 1 83.75 96 GLY A O 1
ATOM 705 N N . LEU A 1 97 ? -15.961 -28.406 -14.031 1 87.69 97 LEU A N 1
ATOM 706 C CA . LEU A 1 97 ? -16.109 -28.625 -15.469 1 87.69 97 LEU A CA 1
ATOM 707 C C . LEU A 1 97 ? -14.75 -28.719 -16.156 1 87.69 97 LEU A C 1
ATOM 709 O O . LEU A 1 97 ? -14.578 -29.484 -17.094 1 87.69 97 LEU A O 1
ATOM 713 N N . ARG A 1 98 ? -13.883 -27.953 -15.688 1 84.25 98 ARG A N 1
ATOM 714 C CA . ARG A 1 98 ? -12.539 -28 -16.25 1 84.25 98 ARG A CA 1
ATOM 715 C C . ARG A 1 98 ? -11.875 -29.344 -15.984 1 84.25 98 ARG A C 1
ATOM 717 O O . ARG A 1 98 ? -11.156 -29.875 -16.828 1 84.25 98 ARG A O 1
ATOM 724 N N . LEU A 1 99 ? -12.102 -29.812 -14.812 1 75.94 99 LEU A N 1
ATOM 725 C CA . LEU A 1 99 ? -11.539 -31.109 -14.477 1 75.94 99 LEU A CA 1
ATOM 726 C C . LEU A 1 99 ? -12.133 -32.219 -15.359 1 75.94 99 LEU A C 1
ATOM 728 O O . LEU A 1 99 ? -11.406 -33.062 -15.859 1 75.94 99 LEU A O 1
ATOM 732 N N . ALA A 1 100 ? -13.406 -32.156 -15.539 1 82.19 100 ALA A N 1
ATOM 733 C CA . ALA A 1 100 ? -14.07 -33.125 -16.391 1 82.19 100 ALA A CA 1
ATOM 734 C C . ALA A 1 100 ? -13.586 -33.031 -17.844 1 82.19 100 ALA A C 1
ATOM 736 O O . ALA A 1 100 ? -13.336 -34.031 -18.5 1 82.19 100 ALA A O 1
ATOM 737 N N . LEU A 1 101 ? -13.461 -31.812 -18.266 1 84.75 101 LEU A N 1
ATOM 738 C CA . LEU A 1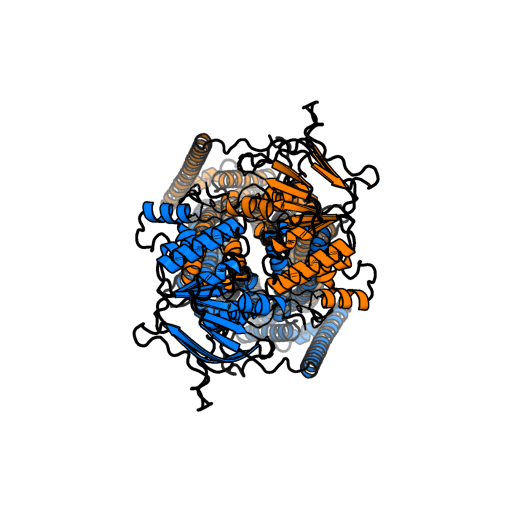 101 ? -13.023 -31.578 -19.641 1 84.75 101 LEU A CA 1
ATOM 739 C C . LEU A 1 101 ? -11.57 -31.969 -19.812 1 84.75 101 LEU A C 1
ATOM 741 O O . LEU A 1 101 ? -11.172 -32.438 -20.891 1 84.75 101 LEU A O 1
ATOM 745 N N . SER A 1 102 ? -10.773 -31.734 -18.75 1 77.06 102 SER A N 1
ATOM 746 C CA . SER A 1 102 ? -9.375 -32.125 -18.828 1 77.06 102 SER A CA 1
ATOM 747 C C . SER A 1 102 ? -9.242 -33.656 -19 1 77.06 102 SER A C 1
ATOM 749 O O . SER A 1 102 ? -8.391 -34.125 -19.75 1 77.06 102 SER A O 1
ATOM 751 N N . ILE A 1 103 ? -10.086 -34.375 -18.406 1 72.56 103 ILE A N 1
ATOM 752 C CA . ILE A 1 103 ? -10.086 -35.844 -18.531 1 72.56 103 ILE A CA 1
ATOM 753 C C . ILE A 1 103 ? -10.523 -36.219 -19.938 1 72.56 103 ILE A C 1
ATOM 755 O O . ILE A 1 103 ? -9.891 -37.094 -20.578 1 72.56 103 ILE A O 1
ATOM 759 N N . LYS A 1 104 ? -11.562 -35.594 -20.344 1 79.88 104 LYS A N 1
ATOM 760 C CA . LYS A 1 104 ? -12.055 -35.906 -21.688 1 79.88 104 LYS A CA 1
ATOM 761 C C . LYS A 1 104 ? -11.016 -35.562 -22.75 1 79.88 104 LYS A C 1
ATOM 763 O O . LYS A 1 104 ? -10.828 -36.312 -23.703 1 79.88 104 LYS A O 1
ATOM 768 N N . MET A 1 105 ? -10.359 -34.469 -22.609 1 81.75 105 MET A N 1
ATOM 769 C CA . MET A 1 105 ? -9.328 -34.062 -23.562 1 81.75 105 MET A CA 1
ATOM 770 C C . MET A 1 105 ? -8.172 -35.031 -23.578 1 81.75 105 MET A C 1
ATOM 772 O O . MET A 1 105 ? -7.609 -35.344 -24.625 1 81.75 105 MET A O 1
ATOM 776 N N . SER A 1 106 ? -7.809 -35.531 -22.406 1 71.12 106 SER A N 1
ATOM 777 C CA . SER A 1 106 ? -6.742 -36.531 -22.328 1 71.12 106 SER A CA 1
ATOM 778 C C . SER A 1 106 ? -7.145 -37.812 -23.031 1 71.12 106 SER A C 1
ATOM 780 O O . SER A 1 106 ? -6.316 -38.438 -23.688 1 71.12 106 SER A O 1
ATOM 782 N N . GLN A 1 107 ? -8.367 -38.188 -22.938 1 73.75 107 GLN A N 1
ATOM 783 C CA . GLN A 1 107 ? -8.883 -39.375 -23.609 1 73.75 107 GLN A CA 1
ATOM 784 C C . GLN A 1 107 ? -8.867 -39.219 -25.125 1 73.75 107 GLN A C 1
ATOM 786 O O . GLN A 1 107 ? -8.578 -40.156 -25.859 1 73.75 107 GLN A O 1
ATOM 791 N N . GLU A 1 108 ? -9.234 -38 -25.547 1 80.69 108 GLU A N 1
ATOM 792 C CA . GLU A 1 108 ? -9.234 -37.719 -26.969 1 80.69 108 GLU A CA 1
ATOM 793 C C . GLU A 1 108 ? -7.828 -37.812 -27.547 1 80.69 108 GLU A C 1
ATOM 795 O O . GLU A 1 108 ? -7.645 -38.25 -28.688 1 80.69 108 GLU A O 1
ATOM 800 N N . ILE A 1 109 ? -6.859 -37.375 -26.844 1 73.88 109 ILE A N 1
ATOM 801 C CA . ILE A 1 109 ? -5.473 -37.438 -27.297 1 73.88 109 ILE A CA 1
ATOM 802 C C . ILE A 1 109 ? -5.059 -38.906 -27.406 1 73.88 109 ILE A C 1
ATOM 804 O O . ILE A 1 109 ? -4.367 -39.312 -28.344 1 73.88 109 ILE A O 1
ATOM 808 N N . GLY A 1 110 ? -5.457 -39.719 -26.422 1 68.94 110 GLY A N 1
ATOM 809 C CA . GLY A 1 110 ? -5.195 -41.156 -26.484 1 68.94 110 GLY A CA 1
ATOM 810 C C . GLY A 1 110 ? -5.832 -41.844 -27.688 1 68.94 110 GLY A C 1
ATOM 811 O O . GLY A 1 110 ? -5.195 -42.656 -28.359 1 68.94 110 GLY A O 1
ATOM 812 N N . SER A 1 111 ? -7.07 -41.469 -27.969 1 76.38 111 SER A N 1
ATOM 813 C CA . SER A 1 111 ? -7.777 -42 -29.125 1 76.38 111 SER A CA 1
ATOM 814 C C . SER A 1 111 ? -7.102 -41.594 -30.422 1 76.38 111 SER A C 1
ATOM 816 O O . SER A 1 111 ? -7.035 -42.406 -31.359 1 76.38 111 SER A O 1
ATOM 818 N N . LEU A 1 112 ? -6.703 -40.375 -30.484 1 79.69 112 LEU A N 1
ATOM 819 C CA . LEU A 1 112 ? -5.98 -39.906 -31.656 1 79.69 112 LEU A CA 1
ATOM 820 C C . LEU A 1 112 ? -4.699 -40.719 -31.859 1 79.69 112 LEU A C 1
ATOM 822 O O . LEU A 1 112 ? -4.363 -41.062 -33 1 79.69 112 LEU A O 1
ATOM 826 N N . GLY A 1 113 ? -4.039 -41.031 -30.766 1 72.19 113 GLY A N 1
ATOM 827 C CA . GLY A 1 113 ? -2.85 -41.844 -30.844 1 72.19 113 GLY A CA 1
ATOM 828 C C . GLY A 1 113 ? -3.137 -43.25 -31.344 1 72.19 113 GLY A C 1
ATOM 829 O O . GLY A 1 113 ? -2.385 -43.781 -32.156 1 72.19 113 GLY A O 1
ATOM 830 N N . ALA A 1 114 ? -4.207 -43.844 -30.875 1 71.25 114 ALA A N 1
ATOM 831 C CA . ALA A 1 114 ? -4.586 -45.188 -31.297 1 71.25 114 ALA A CA 1
ATOM 832 C C . ALA A 1 114 ? -4.926 -45.219 -32.781 1 71.25 114 ALA A C 1
ATOM 834 O O . ALA A 1 114 ? -4.531 -46.125 -33.5 1 71.25 114 ALA A O 1
ATOM 835 N N . MET A 1 115 ? -5.641 -44.188 -33.281 1 78.94 115 MET A N 1
ATOM 836 C CA . MET A 1 115 ? -6.023 -44.125 -34.688 1 78.94 115 MET A CA 1
ATOM 837 C C . MET A 1 115 ? -4.805 -43.906 -35.562 1 78.94 115 MET A C 1
ATOM 839 O O . MET A 1 115 ? -4.754 -44.406 -36.688 1 78.94 115 MET A O 1
ATOM 843 N N . LEU A 1 116 ? -3.934 -43.156 -35.062 1 75.88 116 LEU A N 1
ATOM 844 C CA . LEU A 1 116 ? -2.697 -42.906 -35.812 1 75.88 116 LEU A CA 1
ATOM 845 C C . LEU A 1 116 ? -1.903 -44.219 -35.969 1 75.88 116 LEU A C 1
ATOM 847 O O . LEU A 1 116 ? -1.363 -44.469 -37.031 1 75.88 116 LEU A O 1
ATOM 851 N N . SER A 1 117 ? -1.809 -45.062 -34.844 1 70.19 117 SER A N 1
ATOM 852 C CA . SER A 1 117 ? -1.083 -46.344 -34.906 1 70.19 117 SER A CA 1
ATOM 853 C C . SER A 1 117 ? -1.732 -47.312 -35.875 1 70.19 117 SER A C 1
ATOM 855 O O . SER A 1 117 ? -1.048 -48.156 -36.469 1 70.19 117 SER A O 1
ATOM 857 N N . ARG A 1 118 ? -3.033 -47.156 -36.094 1 74.94 118 ARG A N 1
ATOM 858 C CA . ARG A 1 118 ? -3.766 -48.031 -37 1 74.94 118 ARG A CA 1
ATOM 859 C C . ARG A 1 118 ? -3.838 -47.469 -38.406 1 74.94 118 ARG A C 1
ATOM 861 O O . ARG A 1 118 ? -4.387 -48.094 -39.312 1 74.94 118 ARG A O 1
ATOM 868 N N . ARG A 1 119 ? -3.359 -46.25 -38.562 1 78.62 119 ARG A N 1
ATOM 869 C CA . ARG A 1 119 ? -3.27 -45.531 -39.844 1 78.62 119 ARG A CA 1
ATOM 870 C C . ARG A 1 119 ? -4.656 -45.25 -40.406 1 78.62 119 ARG A C 1
ATOM 872 O O . ARG A 1 119 ? -4.891 -45.438 -41.594 1 78.62 119 ARG A O 1
ATOM 879 N N . GLN A 1 120 ? -5.57 -45.062 -39.625 1 84.81 120 GLN A N 1
ATOM 880 C CA . GLN A 1 120 ? -6.902 -44.625 -40.062 1 84.81 120 GLN A CA 1
ATOM 881 C C . GLN A 1 120 ? -6.977 -43.125 -40.219 1 84.81 120 GLN A C 1
ATOM 883 O O . GLN A 1 120 ? -7.426 -42.406 -39.312 1 84.81 120 GLN A O 1
ATOM 888 N N . TRP A 1 121 ? -6.723 -42.625 -41.312 1 80.88 121 TRP A N 1
ATOM 889 C CA . TRP A 1 121 ? -6.52 -41.188 -41.531 1 80.88 121 TRP A CA 1
ATOM 890 C C . TRP A 1 121 ? -7.848 -40.438 -41.5 1 80.88 121 TRP A C 1
ATOM 892 O O . TRP A 1 121 ? -7.949 -39.375 -40.875 1 80.88 121 TRP A O 1
ATOM 902 N N . ALA A 1 122 ? -8.812 -40.906 -42.219 1 83.38 122 ALA A N 1
ATOM 903 C CA . ALA A 1 122 ? -10.102 -40.219 -42.281 1 83.38 122 ALA A CA 1
ATOM 904 C C . ALA A 1 122 ? -10.703 -40.094 -40.875 1 83.38 122 ALA A C 1
ATOM 906 O O . ALA A 1 122 ? -11.227 -39.062 -40.5 1 83.38 122 ALA A O 1
ATOM 907 N N . ALA A 1 123 ? -10.594 -41.188 -40.125 1 88.81 123 ALA A N 1
ATOM 908 C CA . ALA A 1 123 ? -11.102 -41.188 -38.75 1 88.81 123 ALA A CA 1
ATOM 909 C C . ALA A 1 123 ? -10.281 -40.281 -37.844 1 88.81 123 ALA A C 1
ATOM 911 O O . ALA A 1 123 ? -10.812 -39.656 -36.938 1 88.81 123 ALA A O 1
ATOM 912 N N . LEU A 1 124 ? -9.086 -40.156 -38.188 1 87.81 124 LEU A N 1
ATOM 913 C CA . LEU A 1 124 ? -8.172 -39.312 -37.438 1 87.81 124 LEU A CA 1
ATOM 914 C C . LEU A 1 124 ? -8.539 -37.844 -37.594 1 87.81 124 LEU A C 1
ATOM 916 O O . LEU A 1 124 ? -8.586 -37.094 -36.594 1 87.81 124 LEU A O 1
ATOM 920 N N . TYR A 1 125 ? -8.836 -37.438 -38.75 1 88.25 125 TYR A N 1
ATOM 921 C CA . TYR A 1 125 ? -9.188 -36.062 -39 1 88.25 125 TYR A CA 1
ATOM 922 C C . TYR A 1 125 ? -10.531 -35.719 -38.375 1 88.25 125 TYR A C 1
ATOM 924 O O . TYR A 1 125 ? -10.727 -34.594 -37.875 1 88.25 125 TYR A O 1
ATOM 932 N N . ARG A 1 126 ? -11.414 -36.656 -38.344 1 89.38 126 ARG A N 1
ATOM 933 C CA . ARG A 1 126 ? -12.703 -36.438 -37.688 1 89.38 126 ARG A CA 1
ATOM 934 C C . ARG A 1 126 ? -12.547 -36.312 -36.188 1 89.38 126 ARG A C 1
ATOM 936 O O . ARG A 1 126 ? -13.258 -35.531 -35.562 1 89.38 126 ARG A O 1
ATOM 943 N N . ARG A 1 127 ? -11.664 -37.062 -35.656 1 89.06 127 ARG A N 1
ATOM 944 C CA . ARG A 1 127 ? -11.422 -37.031 -34.219 1 89.06 127 ARG A CA 1
ATOM 945 C C . ARG A 1 127 ? -10.727 -35.719 -33.812 1 89.06 127 ARG A C 1
ATOM 947 O O . ARG A 1 127 ? -10.953 -35.188 -32.75 1 89.06 127 ARG A O 1
ATOM 954 N N . GLN A 1 128 ? -9.922 -35.25 -34.719 1 90 128 GLN A N 1
ATOM 955 C CA . GLN A 1 128 ? -9.297 -33.969 -34.469 1 90 128 GLN A CA 1
ATOM 956 C C . GLN A 1 128 ? -10.352 -32.844 -34.375 1 90 128 GLN A C 1
ATOM 958 O O . GLN A 1 128 ? -10.195 -31.906 -33.625 1 90 128 GLN A O 1
ATOM 963 N N . LEU A 1 129 ? -11.359 -33 -35.188 1 91.12 129 LEU A N 1
ATOM 964 C CA . LEU A 1 129 ? -12.461 -32.031 -35.156 1 91.12 129 LEU A CA 1
ATOM 965 C C . LEU A 1 129 ? -13.172 -32.125 -33.812 1 91.12 129 LEU A C 1
ATOM 967 O O . LEU A 1 129 ? -13.523 -31.078 -33.219 1 91.12 129 LEU A O 1
ATOM 971 N N . THR A 1 130 ? -13.375 -33.312 -33.312 1 91.31 130 THR A N 1
ATOM 972 C CA . THR A 1 130 ? -14.016 -33.469 -32.031 1 91.31 130 THR A CA 1
ATOM 973 C C . THR A 1 130 ? -13.164 -32.844 -30.922 1 91.31 130 THR A C 1
ATOM 975 O O . THR A 1 130 ? -13.695 -32.219 -30 1 91.31 130 THR A O 1
ATOM 978 N N . TYR A 1 131 ? -11.859 -33 -31.031 1 89.94 131 TYR A N 1
ATOM 979 C CA . TYR A 1 131 ? -10.945 -32.375 -30.094 1 89.94 131 TYR A CA 1
ATOM 980 C C . TYR A 1 131 ? -11.055 -30.875 -30.141 1 89.94 131 TYR A C 1
ATOM 982 O O . TYR A 1 131 ? -11.109 -30.203 -29.109 1 89.94 131 TYR A O 1
ATOM 990 N N . ALA A 1 132 ? -11.094 -30.344 -31.312 1 91.06 132 ALA A N 1
ATOM 991 C CA . ALA A 1 132 ? -11.18 -28.891 -31.484 1 91.06 132 ALA A CA 1
ATOM 992 C C . ALA A 1 132 ? -12.484 -28.344 -30.922 1 91.06 132 ALA A C 1
ATOM 994 O O . ALA A 1 132 ? -12.516 -27.219 -30.406 1 91.06 132 ALA A O 1
ATOM 995 N N . LEU A 1 133 ? -13.516 -29.094 -31 1 92.19 133 LEU A N 1
ATOM 996 C CA . LEU A 1 133 ? -14.82 -28.672 -30.5 1 92.19 133 LEU A CA 1
ATOM 997 C C . LEU A 1 133 ? -14.844 -28.672 -28.984 1 92.19 133 LEU A C 1
ATOM 999 O O . LEU A 1 133 ? -15.367 -27.75 -28.359 1 92.19 133 LEU A O 1
ATOM 1003 N N . TYR A 1 134 ? -14.219 -29.688 -28.359 1 91.31 134 TYR A N 1
ATOM 1004 C CA . TYR A 1 134 ? -14.164 -29.75 -26.891 1 91.31 134 TYR A CA 1
ATOM 1005 C C . TYR A 1 134 ? -13.211 -28.688 -26.344 1 91.31 134 TYR A C 1
ATOM 1007 O O . TYR A 1 134 ? -13.312 -28.312 -25.172 1 91.31 134 TYR A O 1
ATOM 1015 N N . ALA A 1 135 ? -12.32 -28.219 -27.188 1 91.31 135 ALA A N 1
ATOM 1016 C CA . ALA A 1 135 ? -11.328 -27.219 -26.766 1 91.31 135 ALA A CA 1
ATOM 1017 C C . ALA A 1 135 ? -11.977 -25.859 -26.516 1 91.31 135 ALA A C 1
ATOM 1019 O O . ALA A 1 135 ? -11.453 -25.047 -25.766 1 91.31 135 ALA A O 1
ATOM 1020 N N . VAL A 1 136 ? -13.125 -25.609 -27.125 1 92.12 136 VAL A N 1
ATOM 1021 C CA . VAL A 1 136 ? -13.789 -24.328 -26.984 1 92.12 136 VAL A CA 1
ATOM 1022 C C . VAL A 1 136 ? -14.273 -24.156 -25.547 1 92.12 136 VAL A C 1
ATOM 1024 O O . VAL A 1 136 ? -13.867 -23.219 -24.859 1 92.12 136 VAL A O 1
ATOM 1027 N N . PRO A 1 137 ? -15.117 -25.078 -25.047 1 92.12 137 PRO A N 1
ATOM 1028 C CA . PRO A 1 137 ? -15.531 -24.906 -23.656 1 92.12 137 PRO A CA 1
ATOM 1029 C C . PRO A 1 137 ? -14.359 -25.031 -22.688 1 92.12 137 PRO A C 1
ATOM 1031 O O . PRO A 1 137 ? -14.359 -24.391 -21.625 1 92.12 137 PRO A O 1
ATOM 1034 N N . ALA A 1 138 ? -13.328 -25.797 -23.016 1 90.44 138 ALA A N 1
ATOM 1035 C CA . ALA A 1 138 ? -12.172 -25.938 -22.141 1 90.44 138 ALA A CA 1
ATOM 1036 C C . ALA A 1 138 ? -11.438 -24.609 -21.969 1 90.44 138 ALA A C 1
ATOM 1038 O O . ALA A 1 138 ? -11.062 -24.25 -20.859 1 90.44 138 ALA A O 1
ATOM 1039 N N . ALA A 1 139 ? -11.242 -23.938 -23.047 1 91.69 139 ALA A N 1
ATOM 1040 C CA . ALA A 1 139 ? -10.578 -22.625 -22.984 1 91.69 139 ALA A CA 1
ATOM 1041 C C . ALA A 1 139 ? -11.438 -21.609 -22.234 1 91.69 139 ALA A C 1
ATOM 1043 O O . ALA A 1 139 ? -10.914 -20.812 -21.453 1 91.69 139 ALA A O 1
ATOM 1044 N N . LEU A 1 140 ? -12.719 -21.688 -22.469 1 91.88 140 LEU A N 1
ATOM 1045 C CA . LEU A 1 140 ? -13.641 -20.75 -21.844 1 91.88 140 LEU A CA 1
ATOM 1046 C C . LEU A 1 140 ? -13.695 -20.969 -20.328 1 91.88 140 LEU A C 1
ATOM 1048 O O . LEU A 1 140 ? -13.648 -20 -19.562 1 91.88 140 LEU A O 1
ATOM 1052 N N . PHE A 1 141 ? -13.75 -22.203 -19.906 1 91.06 141 PHE A N 1
ATOM 1053 C CA . PHE A 1 141 ? -13.867 -22.484 -18.484 1 91.06 141 PHE A CA 1
ATOM 1054 C C . PHE A 1 141 ? -12.547 -22.234 -17.766 1 91.06 141 PHE A C 1
ATOM 1056 O O . PHE A 1 141 ? -12.539 -21.812 -16.609 1 91.06 141 PHE A O 1
ATOM 1063 N N . HIS A 1 142 ? -11.5 -22.375 -18.469 1 87.88 142 HIS A N 1
ATOM 1064 C CA . HIS A 1 142 ? -10.211 -22.016 -17.891 1 87.88 142 HIS A CA 1
ATOM 1065 C C . HIS A 1 142 ? -10.109 -20.516 -17.625 1 87.88 142 HIS A C 1
ATOM 1067 O O . HIS A 1 142 ? -9.672 -20.094 -16.562 1 87.88 142 HIS A O 1
ATOM 1073 N N . ALA A 1 143 ? -10.516 -19.781 -18.594 1 92.31 143 ALA A N 1
ATOM 1074 C CA . ALA A 1 143 ? -10.5 -18.328 -18.438 1 92.31 143 ALA A CA 1
ATOM 1075 C C . ALA A 1 143 ? -11.492 -17.875 -17.391 1 92.31 143 ALA A C 1
ATOM 1077 O O . ALA A 1 143 ? -11.234 -16.922 -16.641 1 92.31 143 ALA A O 1
ATOM 1078 N N . LEU A 1 144 ? -12.617 -18.562 -17.391 1 92.62 144 LEU A N 1
ATOM 1079 C CA . LEU A 1 144 ? -13.656 -18.203 -16.438 1 92.62 144 LEU A CA 1
ATOM 1080 C C . LEU A 1 144 ? -13.195 -18.469 -15.008 1 92.62 144 LEU A C 1
ATOM 1082 O O . LEU A 1 144 ? -13.57 -17.734 -14.086 1 92.62 144 LEU A O 1
ATOM 1086 N N . MET A 1 145 ? -12.414 -19.422 -14.828 1 91.81 145 MET A N 1
ATOM 1087 C CA . MET A 1 145 ? -11.898 -19.734 -13.5 1 91.81 145 MET A CA 1
ATOM 1088 C C . MET A 1 145 ? -11.094 -18.562 -12.938 1 91.81 145 MET A C 1
ATOM 1090 O O . MET A 1 145 ? -11.32 -18.141 -11.805 1 91.81 145 MET A O 1
ATOM 1094 N N . LYS A 1 146 ? -10.227 -18.062 -13.758 1 91 146 LYS A N 1
ATOM 1095 C CA . LYS A 1 146 ? -9.398 -16.953 -13.312 1 91 146 LYS A CA 1
ATOM 1096 C C . LYS A 1 146 ? -10.234 -15.688 -13.117 1 91 146 LYS A C 1
ATOM 1098 O O . LYS A 1 146 ? -10.008 -14.93 -12.172 1 91 146 LYS A O 1
ATOM 1103 N N . TYR A 1 147 ? -11.18 -15.516 -13.961 1 93.75 147 TYR A N 1
ATOM 1104 C CA . TYR A 1 147 ? -12.07 -14.359 -13.883 1 93.75 147 TYR A CA 1
ATOM 1105 C C . TYR A 1 147 ? -12.922 -14.414 -12.617 1 93.75 147 TYR A C 1
ATOM 1107 O O . TYR A 1 147 ? -13.062 -13.414 -11.914 1 93.75 147 TYR A O 1
ATOM 1115 N N . ALA A 1 148 ? -13.477 -15.562 -12.414 1 93.94 148 ALA A N 1
ATOM 1116 C CA . ALA A 1 148 ? -14.312 -15.742 -11.227 1 93.94 148 ALA A CA 1
ATOM 1117 C C . ALA A 1 148 ? -13.492 -15.602 -9.945 1 93.94 148 ALA A C 1
ATOM 1119 O O . ALA A 1 148 ? -13.977 -15.055 -8.953 1 93.94 148 ALA A O 1
ATOM 1120 N N . SER A 1 149 ? -12.305 -16.094 -9.969 1 94.19 149 SER A N 1
ATOM 1121 C CA . SER A 1 149 ? -11.414 -15.977 -8.82 1 94.19 149 SER A CA 1
ATOM 1122 C C . SER A 1 149 ? -11.109 -14.516 -8.508 1 94.19 149 SER A C 1
ATOM 1124 O O . SER A 1 149 ? -11.25 -14.07 -7.363 1 94.19 149 SER A O 1
ATOM 1126 N N . SER A 1 150 ? -10.789 -13.789 -9.562 1 94.5 150 SER A N 1
ATOM 1127 C CA . SER A 1 150 ? -10.469 -12.375 -9.383 1 94.5 150 SER A CA 1
ATOM 1128 C C . SER A 1 150 ? -11.711 -11.562 -9.023 1 94.5 150 SER A C 1
ATOM 1130 O O . SER A 1 150 ? -11.641 -10.617 -8.234 1 94.5 150 SER A O 1
ATOM 1132 N N . GLY A 1 151 ? -12.789 -12 -9.617 1 94.12 151 GLY A N 1
ATOM 1133 C CA . GLY A 1 151 ? -14.047 -11.336 -9.297 1 94.12 151 GLY A CA 1
ATOM 1134 C C . GLY A 1 151 ? -14.492 -11.555 -7.867 1 94.12 151 GLY A C 1
ATOM 1135 O O . GLY A 1 151 ? -15.016 -10.641 -7.227 1 94.12 151 GLY A O 1
ATOM 1136 N N . MET A 1 152 ? -14.266 -12.719 -7.414 1 94.75 152 MET A N 1
ATOM 1137 C CA . MET A 1 152 ? -14.625 -13.039 -6.035 1 94.75 152 MET A CA 1
ATOM 1138 C C . MET A 1 152 ? -13.797 -12.211 -5.055 1 94.75 152 MET A C 1
ATOM 1140 O O . MET A 1 152 ? -14.336 -11.625 -4.113 1 94.75 152 MET A O 1
ATOM 1144 N N . ALA A 1 153 ? -12.539 -12.141 -5.273 1 95.06 153 ALA A N 1
ATOM 1145 C CA . ALA A 1 153 ? -11.641 -11.375 -4.402 1 95.06 153 ALA A CA 1
ATOM 1146 C C . ALA A 1 153 ? -12 -9.891 -4.41 1 95.06 153 ALA A C 1
ATOM 1148 O O . ALA A 1 153 ? -12.023 -9.25 -3.359 1 95.06 153 ALA A O 1
ATOM 1149 N N . LEU A 1 154 ? -12.312 -9.43 -5.617 1 94.25 154 LEU A N 1
ATOM 1150 C CA . LEU A 1 154 ? -12.633 -8.016 -5.77 1 94.25 154 LEU A CA 1
ATOM 1151 C C . LEU A 1 154 ? -13.945 -7.68 -5.074 1 94.25 154 LEU A C 1
ATOM 1153 O O . LEU A 1 154 ? -14.062 -6.633 -4.438 1 94.25 154 LEU A O 1
ATOM 1157 N N . SER A 1 155 ? -14.938 -8.539 -5.238 1 94.75 155 SER A N 1
ATOM 1158 C CA . SER A 1 155 ? -16.234 -8.305 -4.605 1 94.75 155 SER A CA 1
ATOM 1159 C C . SER A 1 155 ? -16.125 -8.367 -3.088 1 94.75 155 SER A C 1
ATOM 1161 O O . SER A 1 155 ? -16.766 -7.582 -2.383 1 94.75 155 SER A O 1
ATOM 1163 N N . MET A 1 156 ? -15.359 -9.289 -2.613 1 95.25 156 MET A N 1
ATOM 1164 C CA . MET A 1 156 ? -15.125 -9.383 -1.176 1 95.25 156 MET A CA 1
ATOM 1165 C C . MET A 1 156 ? -14.445 -8.117 -0.658 1 95.25 156 MET A C 1
ATOM 1167 O O . MET A 1 156 ? -14.828 -7.582 0.384 1 95.25 156 MET A O 1
ATOM 1171 N N . ARG A 1 157 ? -13.484 -7.707 -1.381 1 94 157 ARG A N 1
ATOM 1172 C CA . ARG A 1 157 ? -12.758 -6.504 -1.006 1 94 157 ARG A CA 1
ATOM 1173 C C . ARG A 1 157 ? -13.68 -5.289 -0.972 1 94 157 ARG A C 1
ATOM 1175 O O . ARG A 1 157 ? -13.578 -4.449 -0.078 1 94 157 ARG A O 1
ATOM 1182 N N . ASP A 1 158 ? -14.539 -5.238 -1.952 1 93.75 158 ASP A N 1
ATOM 1183 C CA . ASP A 1 158 ? -15.492 -4.133 -2.023 1 93.75 158 ASP A CA 1
ATOM 1184 C C . ASP A 1 158 ? -16.406 -4.105 -0.796 1 93.75 158 ASP A C 1
ATOM 1186 O O . ASP A 1 158 ? -16.609 -3.053 -0.191 1 93.75 158 ASP A O 1
ATOM 1190 N N . HIS A 1 159 ? -16.906 -5.207 -0.421 1 93.69 159 HIS A N 1
ATOM 1191 C CA . HIS A 1 159 ? -17.781 -5.297 0.74 1 93.69 159 HIS A CA 1
ATOM 1192 C C . HIS A 1 159 ? -17.047 -4.926 2.021 1 93.69 159 HIS A C 1
ATOM 1194 O O . HIS A 1 159 ? -17.562 -4.184 2.854 1 93.69 159 HIS A O 1
ATOM 1200 N N . LEU A 1 160 ? -15.867 -5.445 2.178 1 93.5 160 LEU A N 1
ATOM 1201 C CA . LEU A 1 160 ? -15.094 -5.176 3.387 1 93.5 160 LEU A CA 1
ATOM 1202 C C . LEU A 1 160 ? -14.703 -3.707 3.465 1 93.5 160 LEU A C 1
ATOM 1204 O O . LEU A 1 160 ? -14.688 -3.119 4.551 1 93.5 160 LEU A O 1
ATOM 1208 N N . THR A 1 161 ? -14.352 -3.168 2.285 1 93.38 161 THR A N 1
ATOM 1209 C CA . THR A 1 161 ? -13.977 -1.759 2.234 1 93.38 161 THR A CA 1
ATOM 1210 C C . THR A 1 161 ? -15.156 -0.871 2.621 1 93.38 161 THR A C 1
ATOM 1212 O O . THR A 1 161 ? -14.992 0.096 3.369 1 93.38 161 THR A O 1
ATOM 1215 N N . ARG A 1 162 ? -16.328 -1.22 2.176 1 92 162 ARG A N 1
ATOM 1216 C CA . ARG A 1 162 ? -17.516 -0.443 2.51 1 92 162 ARG A CA 1
ATOM 1217 C C . ARG A 1 162 ? -17.859 -0.569 3.992 1 92 162 ARG A C 1
ATOM 1219 O O . ARG A 1 162 ? -18.281 0.399 4.621 1 92 162 ARG A O 1
ATOM 1226 N N . GLN A 1 163 ? -17.656 -1.694 4.492 1 91.75 163 GLN A N 1
ATOM 1227 C CA . GLN A 1 163 ? -17.891 -1.894 5.918 1 91.75 163 GLN A CA 1
ATOM 1228 C C . GLN A 1 163 ? -16.891 -1.095 6.754 1 91.75 163 GLN A C 1
ATOM 1230 O O . GLN A 1 163 ? -17.25 -0.554 7.805 1 91.75 163 GLN A O 1
ATOM 1235 N N . LEU A 1 164 ? -15.742 -1.118 6.301 1 92 164 LEU A N 1
ATOM 1236 C CA . LEU A 1 164 ? -14.719 -0.327 6.984 1 92 164 LEU A CA 1
ATOM 1237 C C . LEU A 1 164 ? -15.078 1.156 6.953 1 92 164 LEU A C 1
ATOM 1239 O O . LEU A 1 164 ? -14.953 1.849 7.969 1 92 164 LEU A O 1
ATOM 1243 N N . HIS A 1 165 ? -15.531 1.601 5.785 1 92 165 HIS A N 1
ATOM 1244 C CA . HIS A 1 165 ? -15.945 2.994 5.656 1 92 165 HIS A CA 1
ATOM 1245 C C . HIS A 1 165 ? -17.109 3.318 6.59 1 92 165 HIS A C 1
ATOM 1247 O O . HIS A 1 165 ? -17.125 4.387 7.207 1 92 165 HIS A O 1
ATOM 1253 N N . ALA A 1 166 ? -17.984 2.438 6.676 1 90.19 166 ALA A N 1
ATOM 1254 C CA . ALA A 1 166 ? -19.125 2.621 7.566 1 90.19 166 ALA A CA 1
ATOM 1255 C C . ALA A 1 166 ? -18.672 2.723 9.023 1 90.19 166 ALA A C 1
ATOM 1257 O O . ALA A 1 166 ? -19.234 3.502 9.797 1 90.19 166 ALA A O 1
ATOM 1258 N N . ARG A 1 167 ? -17.719 2.016 9.383 1 89.31 167 ARG A N 1
ATOM 1259 C CA . ARG A 1 167 ? -17.234 2.031 10.758 1 89.31 167 ARG A CA 1
ATOM 1260 C C . ARG A 1 167 ? -16.438 3.299 11.039 1 89.31 167 ARG A C 1
ATOM 1262 O O . ARG A 1 167 ? -16.422 3.797 12.164 1 89.31 167 ARG A O 1
ATOM 1269 N N . TYR A 1 168 ? -15.781 3.818 10.016 1 86.81 168 TYR A N 1
ATOM 1270 C CA . TYR A 1 168 ? -15.133 5.117 10.164 1 86.81 168 TYR A CA 1
ATOM 1271 C C . TYR A 1 168 ? -16.156 6.199 10.508 1 86.81 168 TYR A C 1
ATOM 1273 O O . TYR A 1 168 ? -15.891 7.059 11.352 1 86.81 168 TYR A O 1
ATOM 1281 N N . GLU A 1 169 ? -17.266 6.121 9.82 1 85.75 169 GLU A N 1
ATOM 1282 C CA . GLU A 1 169 ? -18.312 7.109 10.039 1 85.75 169 GLU A CA 1
ATOM 1283 C C . GLU A 1 169 ? -18.984 6.918 11.398 1 85.75 169 GLU A C 1
ATOM 1285 O O . GLU A 1 169 ? -19.297 7.895 12.078 1 85.75 169 GLU A O 1
ATOM 1290 N N . ALA A 1 170 ? -19.094 5.676 11.812 1 84.69 170 ALA A N 1
ATOM 1291 C CA . ALA A 1 170 ? -19.844 5.352 13.023 1 84.69 170 ALA A CA 1
ATOM 1292 C C . ALA A 1 170 ? -18.953 5.445 14.258 1 84.69 170 ALA A C 1
ATOM 1294 O O . ALA A 1 170 ? -19.453 5.438 15.391 1 84.69 170 ALA A O 1
ATOM 1295 N N . ALA A 1 171 ? -17.688 5.609 14.055 1 83.44 171 ALA A N 1
ATOM 1296 C CA . ALA A 1 171 ? -16.781 5.629 15.195 1 83.44 171 ALA A CA 1
ATOM 1297 C C . ALA A 1 171 ? -17.078 6.812 16.109 1 83.44 171 ALA A C 1
ATOM 1299 O O . ALA A 1 171 ? -17.266 7.938 15.641 1 83.44 171 ALA A O 1
ATOM 1300 N N . GLY A 1 172 ? -17.219 6.551 17.406 1 73.12 172 GLY A N 1
ATOM 1301 C CA . GLY A 1 172 ? -17.453 7.613 18.375 1 73.12 172 GLY A CA 1
ATOM 1302 C C . GLY A 1 172 ? -16.328 8.641 18.406 1 73.12 172 GLY A C 1
ATOM 1303 O O . GLY A 1 172 ? -16.594 9.844 18.438 1 73.12 172 GLY A O 1
ATOM 1304 N N . SER A 1 173 ? -15.141 8.125 18.469 1 76.75 173 SER A N 1
ATOM 1305 C CA . SER A 1 173 ? -13.961 8.977 18.406 1 76.75 173 SER A CA 1
ATOM 1306 C C . SER A 1 173 ? -12.938 8.43 17.422 1 76.75 173 SER A C 1
ATOM 1308 O O . SER A 1 173 ? -12.234 7.461 17.719 1 76.75 173 SER A O 1
ATOM 1310 N N . LEU A 1 174 ? -12.844 9.055 16.312 1 79.88 174 LEU A N 1
ATOM 1311 C CA . LEU A 1 174 ? -11.945 8.602 15.258 1 79.88 174 LEU A CA 1
ATOM 1312 C C . LEU A 1 174 ? -10.492 8.688 15.711 1 79.88 174 LEU A C 1
ATOM 1314 O O . LEU A 1 174 ? -9.711 7.766 15.477 1 79.88 174 LEU A O 1
ATOM 1318 N N . PRO A 1 175 ? -10.078 9.789 16.438 1 76.75 175 PRO A N 1
ATOM 1319 C CA . PRO A 1 175 ? -8.672 9.867 16.828 1 76.75 175 PRO A CA 1
ATOM 1320 C C . PRO A 1 175 ? -8.273 8.766 17.812 1 76.75 175 PRO A C 1
ATOM 1322 O O . PRO A 1 175 ? -7.176 8.211 17.719 1 76.75 175 PRO A O 1
ATOM 1325 N N . LEU A 1 176 ? -9.117 8.5 18.719 1 71.56 176 LEU A N 1
ATOM 1326 C CA . LEU A 1 176 ? -8.82 7.457 19.688 1 71.56 176 LEU A CA 1
ATOM 1327 C C . LEU A 1 176 ? -8.758 6.09 19.016 1 71.56 176 LEU A C 1
ATOM 1329 O O . LEU A 1 176 ? -7.895 5.273 19.344 1 71.56 176 LEU A O 1
ATOM 1333 N N . ALA A 1 177 ? -9.695 5.871 18.125 1 78.44 177 ALA A N 1
ATOM 1334 C CA . ALA A 1 177 ? -9.727 4.594 17.406 1 78.44 177 ALA A CA 1
ATOM 1335 C C . ALA A 1 177 ? -8.461 4.398 16.578 1 78.44 177 ALA A C 1
ATOM 1337 O O . ALA A 1 177 ? -7.895 3.307 16.547 1 78.44 177 ALA A O 1
ATOM 1338 N N . LEU A 1 178 ? -8.086 5.426 15.93 1 79.06 178 LEU A N 1
ATOM 1339 C CA . LEU A 1 178 ? -6.941 5.332 15.031 1 79.06 178 LEU A CA 1
ATOM 1340 C C . LEU A 1 178 ? -5.637 5.297 15.82 1 79.06 178 LEU A C 1
ATOM 1342 O O . LEU A 1 178 ? -4.637 4.754 15.344 1 79.06 178 LEU A O 1
ATOM 1346 N N . ALA A 1 179 ? -5.609 5.938 16.984 1 71.38 179 ALA A N 1
ATOM 1347 C CA . ALA A 1 179 ? -4.434 5.859 17.844 1 71.38 179 ALA A CA 1
ATOM 1348 C C . ALA A 1 179 ? -4.203 4.43 18.328 1 71.38 179 ALA A C 1
ATOM 1350 O O . ALA A 1 179 ? -3.059 4.008 18.516 1 71.38 179 ALA A O 1
ATOM 1351 N N . ALA A 1 180 ? -5.238 3.746 18.422 1 70.5 180 ALA A N 1
ATOM 1352 C CA . ALA A 1 180 ? -5.16 2.365 18.891 1 70.5 180 ALA A CA 1
ATOM 1353 C C . ALA A 1 180 ? -4.66 1.438 17.797 1 70.5 180 ALA A C 1
ATOM 1355 O O . ALA A 1 180 ? -4.039 0.409 18.078 1 70.5 180 ALA A O 1
ATOM 1356 N N . ALA A 1 181 ? -4.875 1.88 16.641 1 76.5 181 ALA A N 1
ATOM 1357 C CA . ALA A 1 181 ? -4.426 1.078 15.5 1 76.5 181 ALA A CA 1
ATOM 1358 C C . ALA A 1 181 ? -3.211 1.71 14.828 1 76.5 181 ALA A C 1
ATOM 1360 O O . ALA A 1 181 ? -3.35 2.455 13.859 1 76.5 181 ALA A O 1
ATOM 1361 N N . GLU A 1 182 ? -1.954 1.505 15.227 1 70.31 182 GLU A N 1
ATOM 1362 C CA . GLU A 1 182 ? -0.724 2.17 14.812 1 70.31 182 GLU A CA 1
ATOM 1363 C C . GLU A 1 182 ? -0.57 2.139 13.289 1 70.31 182 GLU A C 1
ATOM 1365 O O . GLU A 1 182 ? -0.242 3.154 12.672 1 70.31 182 GLU A O 1
ATOM 1370 N N . ASP A 1 183 ? -0.783 1.039 12.594 1 83.56 183 ASP A N 1
ATOM 1371 C CA . ASP A 1 183 ? -0.64 0.949 11.141 1 83.56 183 ASP A CA 1
ATOM 1372 C C . ASP A 1 183 ? -1.996 0.76 10.469 1 83.56 183 ASP A C 1
ATOM 1374 O O . ASP A 1 183 ? -2.143 -0.084 9.578 1 83.56 183 ASP A O 1
ATOM 1378 N N . GLY A 1 184 ? -2.914 1.679 10.867 1 85.31 184 GLY A N 1
ATOM 1379 C CA . GLY A 1 184 ? -4.281 1.553 10.391 1 85.31 184 GLY A CA 1
ATOM 1380 C C . GLY A 1 184 ? -4.414 1.759 8.891 1 85.31 184 GLY A C 1
ATOM 1381 O O . GLY A 1 184 ? -5.254 1.132 8.242 1 85.31 184 GLY A O 1
ATOM 1382 N N . VAL A 1 185 ? -3.59 2.623 8.336 1 86.69 185 VAL A N 1
ATOM 1383 C CA . VAL A 1 185 ? -3.67 2.904 6.906 1 86.69 185 VAL A CA 1
ATOM 1384 C C . VAL A 1 185 ? -3.281 1.66 6.113 1 86.69 185 VAL A C 1
ATOM 1386 O O . VAL A 1 185 ? -3.98 1.27 5.176 1 86.69 185 VAL A O 1
ATOM 1389 N N . GLN A 1 186 ? -2.205 1.017 6.535 1 88.12 186 GLN A N 1
ATOM 1390 C CA . GLN A 1 186 ? -1.774 -0.219 5.887 1 88.12 186 GLN A CA 1
ATOM 1391 C C . GLN A 1 186 ? -2.811 -1.325 6.07 1 88.12 186 GLN A C 1
ATOM 1393 O O . GLN A 1 186 ? -3.117 -2.055 5.125 1 88.12 186 GLN A O 1
ATOM 1398 N N . MET A 1 187 ? -3.352 -1.463 7.246 1 90.5 187 MET A N 1
ATOM 1399 C CA . MET A 1 187 ? -4.332 -2.496 7.566 1 90.5 187 MET A CA 1
ATOM 1400 C C . MET A 1 187 ? -5.59 -2.332 6.723 1 90.5 187 MET A C 1
ATOM 1402 O O . MET A 1 187 ? -6.18 -3.32 6.277 1 90.5 187 MET A O 1
ATOM 1406 N N . GLY A 1 188 ? -5.957 -1.129 6.418 1 90.31 188 GLY A N 1
ATOM 1407 C CA . GLY A 1 188 ? -7.199 -0.855 5.711 1 90.31 188 GLY A CA 1
ATOM 1408 C C . GLY A 1 188 ? -7.039 -0.857 4.203 1 90.31 188 GLY A C 1
ATOM 1409 O O . GLY A 1 188 ? -8.023 -0.759 3.469 1 90.31 188 GLY A O 1
ATOM 1410 N N . THR A 1 189 ? -5.848 -0.953 3.686 1 91 189 THR A N 1
ATOM 1411 C CA . THR A 1 189 ? -5.641 -0.904 2.242 1 91 189 THR A CA 1
ATOM 1412 C C . THR A 1 189 ? -4.977 -2.188 1.748 1 91 189 THR A C 1
ATOM 1414 O O . THR A 1 189 ? -5.656 -3.174 1.465 1 91 189 THR A O 1
ATOM 1417 N N . ALA A 1 190 ? -3.631 -2.27 1.9 1 89.12 190 ALA A N 1
ATOM 1418 C CA . ALA A 1 190 ? -2.873 -3.381 1.329 1 89.12 190 ALA A CA 1
ATOM 1419 C C . ALA A 1 190 ? -3.209 -4.691 2.035 1 89.12 190 ALA A C 1
ATOM 1421 O O . ALA A 1 190 ? -3.365 -5.73 1.388 1 89.12 190 ALA A O 1
ATOM 1422 N N . ASP A 1 191 ? -3.303 -4.664 3.398 1 91.19 191 ASP A N 1
ATOM 1423 C CA . ASP A 1 191 ? -3.586 -5.895 4.133 1 91.19 191 ASP A CA 1
ATOM 1424 C C . ASP A 1 191 ? -4.988 -6.414 3.816 1 91.19 191 ASP A C 1
ATOM 1426 O O . ASP A 1 191 ? -5.191 -7.621 3.689 1 91.19 191 ASP A O 1
ATOM 1430 N N . LEU A 1 192 ? -5.938 -5.508 3.742 1 93.31 192 LEU A N 1
ATOM 1431 C CA . LEU A 1 192 ? -7.316 -5.887 3.441 1 93.31 192 LEU A CA 1
ATOM 1432 C C . LEU A 1 192 ? -7.414 -6.523 2.059 1 93.31 192 LEU A C 1
ATOM 1434 O O . LEU A 1 192 ? -8.055 -7.562 1.893 1 93.31 192 LEU A O 1
ATOM 1438 N N . ALA A 1 193 ? -6.805 -5.898 1.095 1 92.62 193 ALA A N 1
ATOM 1439 C CA . ALA A 1 193 ? -6.793 -6.445 -0.26 1 92.62 193 ALA A CA 1
ATOM 1440 C C . ALA A 1 193 ? -6.102 -7.809 -0.298 1 92.62 193 ALA A C 1
ATOM 1442 O O . ALA A 1 193 ? -6.602 -8.75 -0.92 1 92.62 193 ALA A O 1
ATOM 1443 N N . ALA A 1 194 ? -4.953 -7.879 0.364 1 92.81 194 ALA A N 1
ATOM 1444 C CA . ALA A 1 194 ? -4.203 -9.133 0.406 1 92.81 194 ALA A CA 1
ATOM 1445 C C . ALA A 1 194 ? -4.996 -10.227 1.113 1 92.81 194 ALA A C 1
ATOM 1447 O O . ALA A 1 194 ? -4.93 -11.391 0.73 1 92.81 194 ALA A O 1
ATOM 1448 N N . CYS A 1 195 ? -5.703 -9.891 2.121 1 94.31 195 CYS A N 1
ATOM 1449 C CA . CYS A 1 195 ? -6.523 -10.852 2.857 1 94.31 195 CYS A CA 1
ATOM 1450 C C . CYS A 1 195 ? -7.586 -11.469 1.955 1 94.31 195 CYS A C 1
ATOM 1452 O O . CYS A 1 195 ? -7.77 -12.688 1.945 1 94.31 195 CYS A O 1
ATOM 1454 N N . CYS A 1 196 ? -8.281 -10.68 1.181 1 94.81 196 CYS A N 1
ATOM 1455 C CA . CYS A 1 196 ? -9.328 -11.156 0.289 1 94.81 196 CYS A CA 1
ATOM 1456 C C . CYS A 1 196 ? -8.75 -12.07 -0.785 1 94.81 196 CYS A C 1
ATOM 1458 O O . CYS A 1 196 ? -9.305 -13.141 -1.059 1 94.81 196 CYS A O 1
ATOM 1460 N N . SER A 1 197 ? -7.641 -11.633 -1.361 1 93.88 197 SER A N 1
ATOM 1461 C CA . SER A 1 197 ? -7.004 -12.469 -2.379 1 93.88 197 SER A CA 1
ATOM 1462 C C . SER A 1 197 ? -6.52 -13.789 -1.79 1 93.88 197 SER A C 1
ATOM 1464 O O . SER A 1 197 ? -6.637 -14.836 -2.426 1 93.88 197 SER A O 1
ATOM 1466 N N . SER A 1 198 ? -5.992 -13.68 -0.581 1 93.25 198 SER A N 1
ATOM 1467 C CA . SER A 1 198 ? -5.496 -14.891 0.077 1 93.25 198 SER A CA 1
ATOM 1468 C C . SER A 1 198 ? -6.641 -15.836 0.423 1 93.25 198 SER A C 1
ATOM 1470 O O . SER A 1 198 ? -6.488 -17.062 0.343 1 93.25 198 SER A O 1
ATOM 1472 N N . LEU A 1 199 ? -7.746 -15.375 0.806 1 93.19 199 LEU A N 1
ATOM 1473 C CA . LEU A 1 199 ? -8.914 -16.188 1.129 1 93.19 199 LEU A CA 1
ATOM 1474 C C . LEU A 1 199 ? -9.422 -16.938 -0.103 1 93.19 199 LEU A C 1
ATOM 1476 O O . LEU A 1 199 ? -9.734 -18.125 -0.026 1 93.19 199 LEU A O 1
ATOM 1480 N N . VAL A 1 200 ? -9.484 -16.234 -1.16 1 93.44 200 VAL A N 1
ATOM 1481 C CA . VAL A 1 200 ? -9.953 -16.844 -2.395 1 93.44 200 VAL A CA 1
ATOM 1482 C C . VAL A 1 200 ? -8.953 -17.891 -2.867 1 93.44 200 VAL A C 1
ATOM 1484 O O . VAL A 1 200 ? -9.336 -18.969 -3.34 1 93.44 200 VAL A O 1
ATOM 1487 N N . SER A 1 201 ? -7.672 -17.516 -2.738 1 91.12 201 SER A N 1
ATOM 1488 C CA . SER A 1 201 ? -6.645 -18.484 -3.105 1 91.12 201 SER A CA 1
ATOM 1489 C C . SER A 1 201 ? -6.734 -19.734 -2.248 1 91.12 201 SER A C 1
ATOM 1491 O O . SER A 1 201 ? -6.492 -20.844 -2.732 1 91.12 201 SER A O 1
ATOM 1493 N N . LEU A 1 202 ? -6.988 -19.547 -1.031 1 89.5 202 LEU A N 1
ATOM 1494 C CA . LEU A 1 202 ? -7.176 -20.672 -0.132 1 89.5 202 LEU A CA 1
ATOM 1495 C C . LEU A 1 202 ? -8.367 -21.516 -0.568 1 89.5 202 LEU A C 1
ATOM 1497 O O . LEU A 1 202 ? -8.297 -22.75 -0.561 1 89.5 202 LEU A O 1
ATOM 1501 N N . PHE A 1 203 ? -9.461 -20.891 -0.927 1 89.44 203 PHE A N 1
ATOM 1502 C CA . PHE A 1 203 ? -10.648 -21.578 -1.417 1 89.44 203 PHE A CA 1
ATOM 1503 C C . PHE A 1 203 ? -10.32 -22.406 -2.66 1 89.44 203 PHE A C 1
ATOM 1505 O O . PHE A 1 203 ? -10.695 -23.578 -2.754 1 89.44 203 PHE A O 1
ATOM 1512 N N . GLU A 1 204 ? -9.609 -21.766 -3.535 1 87.44 204 GLU A N 1
ATOM 1513 C CA . GLU A 1 204 ? -9.211 -22.438 -4.77 1 87.44 204 GLU A CA 1
ATOM 1514 C C . GLU A 1 204 ? -8.289 -23.609 -4.477 1 87.44 204 GLU A C 1
ATOM 1516 O O . GLU A 1 204 ? -8.422 -24.672 -5.098 1 87.44 204 GLU A O 1
ATOM 1521 N N . GLY A 1 205 ? -7.414 -23.359 -3.57 1 84.88 205 GLY A N 1
ATOM 1522 C CA . GLY A 1 205 ? -6.434 -24.391 -3.23 1 84.88 205 GLY A CA 1
ATOM 1523 C C . GLY A 1 205 ? -7.043 -25.594 -2.531 1 84.88 205 GLY A C 1
ATOM 1524 O O . GLY A 1 205 ? -6.48 -26.688 -2.572 1 84.88 205 GLY A O 1
ATOM 1525 N N . LEU A 1 206 ? -8.148 -25.406 -1.966 1 87 206 LEU A N 1
ATOM 1526 C CA . LEU A 1 206 ? -8.805 -26.5 -1.251 1 87 206 LEU A CA 1
ATOM 1527 C C . LEU A 1 206 ? -9.812 -27.203 -2.148 1 87 206 LEU A C 1
ATOM 1529 O O . LEU A 1 206 ? -9.961 -28.422 -2.082 1 87 206 LEU A O 1
ATOM 1533 N N . PHE A 1 207 ? -10.422 -26.438 -2.938 1 84.75 207 PHE A N 1
ATOM 1534 C CA . PHE A 1 207 ? -11.523 -26.984 -3.711 1 84.75 207 PHE A CA 1
ATOM 1535 C C . PHE A 1 207 ? -11.016 -27.953 -4.77 1 84.75 207 PHE A C 1
ATOM 1537 O O . PHE A 1 207 ? -11.523 -29.078 -4.879 1 84.75 207 PHE A O 1
ATOM 1544 N N . LYS A 1 208 ? -10 -27.562 -5.488 1 81.56 208 LYS A N 1
ATOM 1545 C CA . LYS A 1 208 ? -9.516 -28.375 -6.602 1 81.56 208 LYS A CA 1
ATOM 1546 C C . LYS A 1 208 ? -8.961 -29.703 -6.109 1 81.56 208 LYS A C 1
ATOM 1548 O O . LYS A 1 208 ? -9.383 -30.766 -6.562 1 81.56 208 LYS A O 1
ATOM 1553 N N . PRO A 1 209 ? -8.102 -29.688 -5.141 1 84.81 209 PRO A N 1
ATOM 1554 C CA . PRO A 1 209 ? -7.562 -30.953 -4.66 1 84.81 209 PRO A CA 1
ATOM 1555 C C . PRO A 1 209 ? -8.617 -31.828 -3.98 1 84.81 209 PRO A C 1
ATOM 1557 O O . PRO A 1 209 ? -8.562 -33.062 -4.066 1 84.81 209 PRO A O 1
ATOM 1560 N N . THR A 1 210 ? -9.586 -31.25 -3.33 1 86.56 210 THR A N 1
ATOM 1561 C CA . THR A 1 210 ? -10.641 -32 -2.676 1 86.56 210 THR A CA 1
ATOM 1562 C C . THR A 1 210 ? -11.484 -32.75 -3.703 1 86.56 210 THR A C 1
ATOM 1564 O O . THR A 1 210 ? -11.766 -33.938 -3.539 1 86.56 210 THR A O 1
ATOM 1567 N N . PHE A 1 211 ? -11.789 -32.094 -4.723 1 81.94 211 PHE A N 1
ATOM 1568 C CA . PHE A 1 211 ? -12.578 -32.719 -5.777 1 81.94 211 PHE A CA 1
ATOM 1569 C C . PHE A 1 211 ? -11.789 -33.812 -6.465 1 81.94 211 PHE A C 1
ATOM 1571 O O . PHE A 1 211 ? -12.336 -34.875 -6.805 1 81.94 211 PHE A O 1
ATOM 1578 N N . GLU A 1 212 ? -10.555 -33.531 -6.676 1 79.56 212 GLU A N 1
ATOM 1579 C CA . GLU A 1 212 ? -9.688 -34.5 -7.316 1 79.56 212 GLU A CA 1
ATOM 1580 C C . GLU A 1 212 ? -9.555 -35.781 -6.457 1 79.56 212 GLU A C 1
ATOM 1582 O O . GLU A 1 212 ? -9.609 -36.875 -6.969 1 79.56 212 GLU A O 1
ATOM 1587 N N . VAL A 1 213 ? -9.359 -35.594 -5.18 1 84.88 213 VAL A N 1
ATOM 1588 C CA . VAL A 1 213 ? -9.211 -36.719 -4.266 1 84.88 213 VAL A CA 1
ATOM 1589 C C . VAL A 1 213 ? -10.5 -37.531 -4.238 1 84.88 213 VAL A C 1
ATOM 1591 O O . VAL A 1 213 ? -10.469 -38.781 -4.297 1 84.88 213 VAL A O 1
ATOM 1594 N N . LEU A 1 214 ? -11.586 -36.906 -4.223 1 84 214 LEU A N 1
ATOM 1595 C CA . LEU A 1 214 ? -12.867 -37.594 -4.145 1 84 214 LEU A CA 1
ATOM 1596 C C . LEU A 1 214 ? -13.148 -38.375 -5.418 1 84 214 LEU A C 1
ATOM 1598 O O . LEU A 1 214 ? -13.562 -39.531 -5.363 1 84 214 LEU A O 1
ATOM 1602 N N . LEU A 1 215 ? -12.906 -37.781 -6.52 1 78.62 215 LEU A N 1
ATOM 1603 C CA . LEU A 1 215 ? -13.203 -38.406 -7.809 1 78.62 215 LEU A CA 1
ATOM 1604 C C . LEU A 1 215 ? -12.258 -39.562 -8.07 1 78.62 215 LEU A C 1
ATOM 1606 O O . LEU A 1 215 ? -12.695 -40.625 -8.516 1 78.62 215 LEU A O 1
ATOM 1610 N N . LEU A 1 216 ? -11.031 -39.375 -7.758 1 82.25 216 LEU A N 1
ATOM 1611 C CA . LEU A 1 216 ? -10.039 -40.406 -8.109 1 82.25 216 LEU A CA 1
ATOM 1612 C C . LEU A 1 216 ? -10.023 -41.531 -7.086 1 82.25 216 LEU A C 1
ATOM 1614 O O . LEU A 1 216 ? -9.617 -42.656 -7.398 1 82.25 216 LEU A O 1
ATOM 1618 N N . SER A 1 217 ? -10.453 -41.188 -5.84 1 86 217 SER A N 1
ATOM 1619 C CA . SER A 1 217 ? -10.492 -42.188 -4.797 1 86 217 SER A CA 1
ATOM 1620 C C . SER A 1 217 ? -11.477 -43.312 -5.137 1 86 217 SER A C 1
ATOM 1622 O O . SER A 1 217 ? -11.219 -44.469 -4.867 1 86 217 SER A O 1
ATOM 1624 N N . ALA A 1 218 ? -12.523 -42.969 -5.746 1 83.56 218 ALA A N 1
ATOM 1625 C CA . ALA A 1 218 ? -13.516 -43.969 -6.117 1 83.56 218 ALA A CA 1
ATOM 1626 C C . ALA A 1 218 ? -12.969 -44.906 -7.188 1 83.56 218 ALA A C 1
ATOM 1628 O O . ALA A 1 218 ? -13.125 -46.125 -7.094 1 83.56 218 ALA A O 1
ATOM 1629 N N . LYS A 1 219 ? -12.352 -44.344 -8.133 1 80.31 219 LYS A N 1
ATOM 1630 C CA . LYS A 1 219 ? -11.773 -45.125 -9.203 1 80.31 219 LYS A CA 1
ATOM 1631 C C . LYS A 1 219 ? -10.633 -46 -8.68 1 80.31 219 LYS A C 1
ATOM 1633 O O . LYS A 1 219 ? -10.523 -47.188 -9.047 1 80.31 219 LYS A O 1
ATOM 1638 N N . LEU A 1 220 ? -9.859 -45.5 -7.824 1 83.44 220 LEU A N 1
ATOM 1639 C CA . LEU A 1 220 ? -8.711 -46.219 -7.285 1 83.44 220 LEU A CA 1
ATOM 1640 C C . LEU A 1 220 ? -9.156 -47.344 -6.344 1 83.44 220 LEU A C 1
ATOM 1642 O O . LEU A 1 220 ? -8.562 -48.406 -6.32 1 83.44 220 LEU A O 1
ATOM 1646 N N . ALA A 1 221 ? -10.172 -47.031 -5.574 1 86.44 221 ALA A N 1
ATOM 1647 C CA . ALA A 1 221 ? -10.703 -48.062 -4.66 1 86.44 221 ALA A CA 1
ATOM 1648 C C . ALA A 1 221 ? -11.234 -49.25 -5.426 1 86.44 221 ALA A C 1
ATOM 1650 O O . ALA A 1 221 ? -11.094 -50.406 -4.98 1 86.44 221 ALA A O 1
ATOM 1651 N N . SER A 1 222 ? -11.812 -49.031 -6.59 1 84.19 222 SER A N 1
ATOM 1652 C CA . SER A 1 222 ? -12.352 -50.094 -7.402 1 84.19 222 SER A CA 1
ATOM 1653 C C . SER A 1 222 ? -11.234 -50.906 -8.062 1 84.19 222 SER A C 1
ATOM 1655 O O . SER A 1 222 ? -11.398 -52.094 -8.336 1 84.19 222 SER A O 1
ATOM 1657 N N . MET A 1 223 ? -10.109 -50.25 -8.188 1 78.38 223 MET A N 1
ATOM 1658 C CA . MET A 1 223 ? -9.016 -50.875 -8.906 1 78.38 223 MET A CA 1
ATOM 1659 C C . MET A 1 223 ? -8.094 -51.625 -7.934 1 78.38 223 MET A C 1
ATOM 1661 O O . MET A 1 223 ? -7.727 -52.781 -8.172 1 78.38 223 MET A O 1
ATOM 1665 N N . MET A 1 224 ? -7.688 -51 -6.824 1 81.56 224 MET A N 1
ATOM 1666 C CA . MET A 1 224 ? -6.652 -51.562 -5.977 1 81.56 224 MET A CA 1
ATOM 1667 C C . MET A 1 224 ? -7.234 -52.031 -4.645 1 81.56 224 MET A C 1
ATOM 1669 O O . MET A 1 224 ? -6.586 -52.781 -3.904 1 81.56 224 MET A O 1
ATOM 1673 N N . GLY A 1 225 ? -8.477 -51.656 -4.316 1 82.62 225 GLY A N 1
ATOM 1674 C CA . GLY A 1 225 ? -9.055 -52.031 -3.037 1 82.62 225 GLY A CA 1
ATOM 1675 C C . GLY A 1 225 ? -9.023 -50.906 -2.02 1 82.62 225 GLY A C 1
ATOM 1676 O O . GLY A 1 225 ? -8.141 -50.031 -2.066 1 82.62 225 GLY A O 1
ATOM 1677 N N . LEU A 1 226 ? -9.859 -50.906 -1.121 1 85.62 226 LEU A N 1
ATOM 1678 C CA . LEU A 1 226 ? -10.023 -49.875 -0.11 1 85.62 226 LEU A CA 1
ATOM 1679 C C . LEU A 1 226 ? -8.914 -49.938 0.935 1 85.62 226 LEU A C 1
ATOM 1681 O O . LEU A 1 226 ? -8.477 -48.906 1.452 1 85.62 226 LEU A O 1
ATOM 1685 N N . LYS A 1 227 ? -8.461 -51.156 1.24 1 84.56 227 LYS A N 1
ATOM 1686 C CA . LYS A 1 227 ? -7.441 -51.312 2.27 1 84.56 227 LYS A CA 1
ATOM 1687 C C . LYS A 1 227 ? -6.129 -50.656 1.851 1 84.56 227 LYS A C 1
ATOM 1689 O O . LYS A 1 227 ? -5.488 -49.969 2.646 1 84.56 227 LYS A O 1
ATOM 1694 N N . GLN A 1 228 ? -5.711 -50.875 0.636 1 84 228 GLN A N 1
ATOM 1695 C CA . GLN A 1 228 ? -4.465 -50.281 0.14 1 84 228 GLN A CA 1
ATOM 1696 C C . GLN A 1 228 ? -4.555 -48.781 0.031 1 84 228 GLN A C 1
ATOM 1698 O O . GLN A 1 228 ? -3.58 -48.062 0.292 1 84 228 GLN A O 1
ATOM 1703 N N . LEU A 1 229 ? -5.734 -48.375 -0.366 1 86.25 229 LEU A N 1
ATOM 1704 C CA . LEU A 1 229 ? -5.957 -46.906 -0.461 1 86.25 229 LEU A CA 1
ATOM 1705 C C . LEU A 1 229 ? -5.852 -46.25 0.91 1 86.25 229 LEU A C 1
ATOM 1707 O O . LEU A 1 229 ? -5.297 -45.156 1.037 1 86.25 229 LEU A O 1
ATOM 1711 N N . LEU A 1 230 ? -6.348 -46.875 1.907 1 88.12 230 LEU A N 1
ATOM 1712 C CA . LEU A 1 230 ? -6.309 -46.344 3.264 1 88.12 230 LEU A CA 1
ATOM 1713 C C . LEU A 1 230 ? -4.875 -46.281 3.777 1 88.12 230 LEU A C 1
ATOM 1715 O O . LEU A 1 230 ? -4.531 -45.375 4.551 1 88.12 230 LEU A O 1
ATOM 1719 N N . HIS A 1 231 ? -4.051 -47.25 3.365 1 85.62 231 HIS A N 1
ATOM 1720 C CA . HIS A 1 231 ? -2.643 -47.188 3.734 1 85.62 231 HIS A CA 1
ATOM 1721 C C . HIS A 1 231 ? -1.98 -45.938 3.158 1 85.62 231 HIS A C 1
ATOM 1723 O O . HIS A 1 231 ? -1.152 -45.312 3.82 1 85.62 231 HIS A O 1
ATOM 1729 N N . CYS A 1 232 ? -2.334 -45.688 1.92 1 84.88 232 CYS A N 1
ATOM 1730 C CA . CYS A 1 232 ? -1.8 -44.5 1.278 1 84.88 232 CYS A CA 1
ATOM 1731 C C . CYS A 1 232 ? -2.262 -43.219 2.002 1 84.88 232 CYS A C 1
ATOM 1733 O O . CYS A 1 232 ? -1.456 -42.344 2.283 1 84.88 232 CYS A O 1
ATOM 1735 N N . TYR A 1 233 ? -3.549 -43.188 2.389 1 89 233 TYR A N 1
ATOM 1736 C CA . TYR A 1 233 ? -4.105 -42.031 3.068 1 89 233 TYR A CA 1
ATOM 1737 C C . TYR A 1 233 ? -3.533 -41.906 4.473 1 89 233 TYR A C 1
ATOM 1739 O O . TYR A 1 233 ? -3.348 -40.781 4.969 1 89 233 TYR A O 1
ATOM 1747 N N . ALA A 1 234 ? -3.225 -43 5.086 1 89.38 234 ALA A N 1
ATOM 1748 C CA . ALA A 1 234 ? -2.623 -42.969 6.418 1 89.38 234 ALA A CA 1
ATOM 1749 C C . ALA A 1 234 ? -1.228 -42.344 6.379 1 89.38 234 ALA A C 1
ATOM 1751 O O . ALA A 1 234 ? -0.836 -41.625 7.301 1 89.38 234 ALA A O 1
ATOM 1752 N N . PHE A 1 235 ? -0.538 -42.656 5.359 1 89 235 PHE A N 1
ATOM 1753 C CA . PHE A 1 235 ? 0.782 -42.062 5.211 1 89 235 PHE A CA 1
ATOM 1754 C C . PHE A 1 235 ? 0.675 -40.531 5.102 1 89 235 PHE A C 1
ATOM 1756 O O . PHE A 1 235 ? 1.393 -39.812 5.785 1 89 235 PHE A O 1
ATOM 1763 N N . PHE A 1 236 ? -0.216 -40.062 4.234 1 88.75 236 PHE A N 1
ATOM 1764 C CA . PHE A 1 236 ? -0.353 -38.625 4.02 1 88.75 236 PHE A CA 1
ATOM 1765 C C . PHE A 1 236 ? -0.851 -37.938 5.285 1 88.75 236 PHE A C 1
ATOM 1767 O O . PHE A 1 236 ? -0.434 -36.844 5.59 1 88.75 236 PHE A O 1
ATOM 1774 N N . ALA A 1 237 ? -1.7 -38.562 5.996 1 89.19 237 ALA A N 1
ATOM 1775 C CA . ALA A 1 237 ? -2.201 -38 7.25 1 89.19 237 ALA A CA 1
ATOM 1776 C C . ALA A 1 237 ? -1.084 -37.875 8.281 1 89.19 237 ALA A C 1
ATOM 1778 O O . ALA A 1 237 ? -0.971 -36.875 8.969 1 89.19 237 ALA A O 1
ATOM 1779 N N . ALA A 1 238 ? -0.304 -38.938 8.383 1 90.06 238 ALA A N 1
ATOM 1780 C CA . ALA A 1 238 ? 0.802 -38.938 9.344 1 90.06 238 ALA A CA 1
ATOM 1781 C C . ALA A 1 238 ? 1.856 -37.906 8.953 1 90.06 238 ALA A C 1
ATOM 1783 O O . ALA A 1 238 ? 2.346 -37.156 9.805 1 90.06 238 ALA A O 1
ATOM 1784 N N . ALA A 1 239 ? 2.205 -37.938 7.695 1 89.06 239 ALA A N 1
ATOM 1785 C CA . ALA A 1 239 ? 3.18 -36.969 7.195 1 89.06 239 ALA A CA 1
ATOM 1786 C C . ALA A 1 239 ? 2.67 -35.531 7.359 1 89.06 239 ALA A C 1
ATOM 1788 O O . ALA A 1 239 ? 3.432 -34.656 7.715 1 89.06 239 ALA A O 1
ATOM 1789 N N . GLY A 1 240 ? 1.406 -35.312 7.035 1 87.19 240 GLY A N 1
ATOM 1790 C CA . GLY A 1 240 ? 0.8 -34 7.203 1 87.19 240 GLY A CA 1
ATOM 1791 C C . GLY A 1 240 ? 0.781 -33.531 8.648 1 87.19 240 GLY A C 1
ATOM 1792 O O . GLY A 1 240 ? 1.083 -32.375 8.93 1 87.19 240 GLY A O 1
ATOM 1793 N N . ALA A 1 241 ? 0.454 -34.406 9.5 1 87.75 241 ALA A N 1
ATOM 1794 C CA . ALA A 1 241 ? 0.438 -34.094 10.922 1 87.75 241 ALA A CA 1
ATOM 1795 C C . ALA A 1 241 ? 1.838 -33.719 11.422 1 87.75 241 ALA A C 1
ATOM 1797 O O . ALA A 1 241 ? 2.004 -32.812 12.219 1 87.75 241 ALA A O 1
ATOM 1798 N N . TRP A 1 242 ? 2.727 -34.406 10.945 1 88.31 242 TRP A N 1
ATOM 1799 C CA . TRP A 1 242 ? 4.105 -34.156 11.352 1 88.31 242 TRP A CA 1
ATOM 1800 C C . TRP A 1 242 ? 4.59 -32.812 10.844 1 88.31 242 TRP A C 1
ATOM 1802 O O . TRP A 1 242 ? 5.223 -32.062 11.578 1 88.31 242 TRP A O 1
ATOM 1812 N N . THR A 1 243 ? 4.371 -32.562 9.586 1 86.75 243 THR A N 1
ATOM 1813 C CA . THR A 1 243 ? 4.832 -31.281 9.016 1 86.75 243 THR A CA 1
ATOM 1814 C C . THR A 1 243 ? 4.133 -30.109 9.68 1 86.75 243 THR A C 1
ATOM 1816 O O . THR A 1 243 ? 4.711 -29.031 9.797 1 86.75 243 THR A O 1
ATOM 1819 N N . ARG A 1 244 ? 2.951 -30.312 10.117 1 82.81 244 ARG A N 1
ATOM 1820 C CA . ARG A 1 244 ? 2.217 -29.266 10.828 1 82.81 244 ARG A CA 1
ATOM 1821 C C . ARG A 1 244 ? 2.832 -29 12.195 1 82.81 244 ARG A C 1
ATOM 1823 O O . ARG A 1 244 ? 2.873 -27.844 12.648 1 82.81 244 ARG A O 1
ATOM 1830 N N . LEU A 1 245 ? 3.232 -29.984 12.75 1 82.19 245 LEU A N 1
ATOM 1831 C CA . LEU A 1 245 ? 3.809 -29.875 14.086 1 82.19 245 LEU A CA 1
ATOM 1832 C C . LEU A 1 245 ? 5.172 -29.203 14.031 1 82.19 245 LEU A C 1
ATOM 1834 O O . LEU A 1 245 ? 5.512 -28.422 14.922 1 82.19 245 LEU A O 1
ATOM 1838 N N . VAL A 1 246 ? 5.883 -29.453 13.016 1 84 246 VAL A N 1
ATOM 1839 C CA . VAL A 1 246 ? 7.262 -28.984 12.977 1 84 246 VAL A CA 1
ATOM 1840 C C . VAL A 1 246 ? 7.324 -27.641 12.258 1 84 246 VAL A C 1
ATOM 1842 O O . VAL A 1 246 ? 8.32 -26.922 12.367 1 84 246 VAL A O 1
ATOM 1845 N N . GLY A 1 247 ? 6.324 -27.203 11.664 1 80.56 247 GLY A N 1
ATOM 1846 C CA . GLY A 1 247 ? 6.34 -25.969 10.898 1 80.56 247 GLY A CA 1
ATOM 1847 C C . GLY A 1 247 ? 6.316 -24.734 11.773 1 80.56 247 GLY A C 1
ATOM 1848 O O . GLY A 1 247 ? 5.738 -24.734 12.859 1 80.56 247 GLY A O 1
ATOM 1849 N N . PRO A 1 248 ? 7.059 -23.688 11.367 1 80.19 248 PRO A N 1
ATOM 1850 C CA . PRO A 1 248 ? 7.027 -22.438 12.117 1 80.19 248 PRO A CA 1
ATOM 1851 C C . PRO A 1 248 ? 5.68 -21.719 12.023 1 80.19 248 PRO A C 1
ATOM 1853 O O . PRO A 1 248 ? 4.805 -22.156 11.266 1 80.19 248 PRO A O 1
ATOM 1856 N N . SER A 1 249 ? 5.512 -20.734 12.898 1 83.5 249 SER A N 1
ATOM 1857 C CA . SER A 1 249 ? 4.273 -19.969 12.875 1 83.5 249 SER A CA 1
ATOM 1858 C C . SER A 1 249 ? 4.289 -18.938 11.758 1 83.5 249 SER A C 1
ATOM 1860 O O . SER A 1 249 ? 4.707 -17.797 11.969 1 83.5 249 SER A O 1
ATOM 1862 N N . PHE A 1 250 ? 3.834 -19.297 10.672 1 85 250 PHE A N 1
ATOM 1863 C CA . PHE A 1 250 ? 3.803 -18.391 9.523 1 85 250 PHE A CA 1
ATOM 1864 C C . PHE A 1 250 ? 2.859 -17.219 9.781 1 85 250 PHE A C 1
ATOM 1866 O O . PHE A 1 250 ? 3.01 -16.156 9.188 1 85 250 PHE A O 1
ATOM 1873 N N . GLU A 1 251 ? 1.949 -17.406 10.742 1 85 251 GLU A N 1
ATOM 1874 C CA . GLU A 1 251 ? 1.014 -16.344 11.086 1 85 251 GLU A CA 1
ATOM 1875 C C . GLU A 1 251 ? 1.74 -15.148 11.703 1 85 251 GLU A C 1
ATOM 1877 O O . GLU A 1 251 ? 1.617 -14.023 11.219 1 85 251 GLU A O 1
ATOM 1882 N N . THR A 1 252 ? 2.557 -15.414 12.656 1 86.06 252 THR A N 1
ATOM 1883 C CA . THR A 1 252 ? 3.254 -14.352 13.367 1 86.06 252 THR A CA 1
ATOM 1884 C C . THR A 1 252 ? 4.293 -13.688 12.469 1 86.06 252 THR A C 1
ATOM 1886 O O . THR A 1 252 ? 4.469 -12.469 12.5 1 86.06 252 THR A O 1
ATOM 1889 N N . MET A 1 253 ? 4.957 -14.523 11.656 1 88.5 253 MET A N 1
ATOM 1890 C CA . MET A 1 253 ? 6.004 -13.984 10.789 1 88.5 253 MET A CA 1
ATOM 1891 C C . MET A 1 253 ? 5.402 -13.102 9.695 1 88.5 253 MET A C 1
ATOM 1893 O O . MET A 1 253 ? 5.984 -12.078 9.328 1 88.5 253 MET A O 1
ATOM 1897 N N . SER A 1 254 ? 4.238 -13.5 9.242 1 88.62 254 SER A N 1
ATOM 1898 C CA . SER A 1 254 ? 3.561 -12.703 8.227 1 88.62 254 SER A CA 1
ATOM 1899 C C . SER A 1 254 ? 3.066 -11.383 8.797 1 88.62 254 SER A C 1
ATOM 1901 O O . SER A 1 254 ? 3.148 -10.344 8.141 1 88.62 254 SER A O 1
ATOM 1903 N N . VAL A 1 255 ? 2.576 -11.414 10.023 1 87.75 255 VAL A N 1
ATOM 1904 C CA . VAL A 1 255 ? 2.1 -10.203 10.68 1 87.75 255 VAL A CA 1
ATOM 1905 C C . VAL A 1 255 ? 3.264 -9.242 10.898 1 87.75 255 VAL A C 1
ATOM 1907 O O . VAL A 1 255 ? 3.131 -8.031 10.68 1 87.75 255 VAL A O 1
ATOM 1910 N N . ALA A 1 256 ? 4.395 -9.797 11.25 1 88.75 256 ALA A N 1
ATOM 1911 C CA . ALA A 1 256 ? 5.57 -8.969 11.508 1 88.75 256 ALA A CA 1
ATOM 1912 C C . ALA A 1 256 ? 6.062 -8.305 10.227 1 88.75 256 ALA A C 1
ATOM 1914 O O . ALA A 1 256 ? 6.441 -7.129 10.242 1 88.75 256 ALA A O 1
ATOM 1915 N N . ALA A 1 257 ? 6.055 -9.047 9.172 1 90.25 257 ALA A N 1
ATOM 1916 C CA . ALA A 1 257 ? 6.48 -8.492 7.883 1 90.25 257 ALA A CA 1
ATOM 1917 C C . ALA A 1 257 ? 5.535 -7.387 7.422 1 90.25 257 ALA A C 1
ATOM 1919 O O . ALA A 1 257 ? 5.98 -6.348 6.926 1 90.25 257 ALA A O 1
ATOM 1920 N N . GLN A 1 258 ? 4.258 -7.555 7.664 1 88.75 258 GLN A N 1
ATOM 1921 C CA . GLN A 1 258 ? 3.268 -6.566 7.25 1 88.75 258 GLN A CA 1
ATOM 1922 C C . GLN A 1 258 ? 3.34 -5.316 8.117 1 88.75 258 GLN A C 1
ATOM 1924 O O . GLN A 1 258 ? 3.113 -4.203 7.637 1 88.75 258 GLN A O 1
ATOM 1929 N N . ALA A 1 259 ? 3.633 -5.52 9.352 1 88.25 259 ALA A N 1
ATOM 1930 C CA . ALA A 1 259 ? 3.773 -4.379 10.258 1 88.25 259 ALA A CA 1
ATOM 1931 C C . ALA A 1 259 ? 4.953 -3.498 9.852 1 88.25 259 ALA A C 1
ATOM 1933 O O . ALA A 1 259 ? 4.879 -2.271 9.945 1 88.25 259 ALA A O 1
ATOM 1934 N N . ALA A 1 260 ? 6.023 -4.164 9.461 1 90.19 260 ALA A N 1
ATOM 1935 C CA . ALA A 1 260 ? 7.188 -3.41 9 1 90.19 260 ALA A CA 1
ATOM 1936 C C . ALA A 1 260 ? 6.852 -2.604 7.746 1 90.19 260 ALA A C 1
ATOM 1938 O O . ALA A 1 260 ? 7.324 -1.476 7.582 1 90.19 260 ALA A O 1
ATOM 1939 N N . GLU A 1 261 ? 5.996 -3.18 6.906 1 90.69 261 GLU A N 1
ATOM 1940 C CA . GLU A 1 261 ? 5.531 -2.457 5.727 1 90.69 261 GLU A CA 1
ATOM 1941 C C . GLU A 1 261 ? 4.723 -1.222 6.117 1 90.69 261 GLU A C 1
ATOM 1943 O O . GLU A 1 261 ? 4.844 -0.169 5.488 1 90.69 261 GLU A O 1
ATOM 1948 N N . GLY A 1 262 ? 3.967 -1.388 7.137 1 87.44 262 GLY A N 1
ATOM 1949 C CA . GLY A 1 262 ? 3.154 -0.283 7.621 1 87.44 262 GLY A CA 1
ATOM 1950 C C . GLY A 1 262 ? 3.975 0.866 8.172 1 87.44 262 GLY A C 1
ATOM 1951 O O . GLY A 1 262 ? 3.621 2.033 7.992 1 87.44 262 GLY A O 1
ATOM 1952 N N . GLU A 1 263 ? 5.062 0.535 8.75 1 86.62 263 GLU A N 1
ATOM 1953 C CA . GLU A 1 263 ? 5.945 1.561 9.297 1 86.62 263 GLU A CA 1
ATOM 1954 C C . GLU A 1 263 ? 6.566 2.402 8.18 1 86.62 263 GLU A C 1
ATOM 1956 O O . GLU A 1 263 ? 6.641 3.629 8.289 1 86.62 263 GLU A O 1
ATOM 1961 N N . LEU A 1 264 ? 7.074 1.74 7.156 1 88.94 264 LEU A N 1
ATOM 1962 C CA . LEU A 1 264 ? 7.664 2.475 6.043 1 88.94 264 LEU A CA 1
ATOM 1963 C C . LEU A 1 264 ? 6.613 3.334 5.344 1 88.94 264 LEU A C 1
ATOM 1965 O O . LEU A 1 264 ? 6.902 4.465 4.941 1 88.94 264 LEU A O 1
ATOM 1969 N N . LEU A 1 265 ? 5.398 2.77 5.223 1 88.12 265 LEU A N 1
ATOM 1970 C CA . LEU A 1 265 ? 4.309 3.521 4.609 1 88.12 265 LEU A CA 1
ATOM 1971 C C . LEU A 1 265 ? 3.992 4.777 5.418 1 88.12 265 LEU A C 1
ATOM 1973 O O . LEU A 1 265 ? 3.771 5.848 4.852 1 88.12 265 LEU A O 1
ATOM 1977 N N . ALA A 1 266 ? 3.996 4.664 6.676 1 85.44 266 ALA A N 1
ATOM 1978 C CA . ALA A 1 266 ? 3.732 5.801 7.555 1 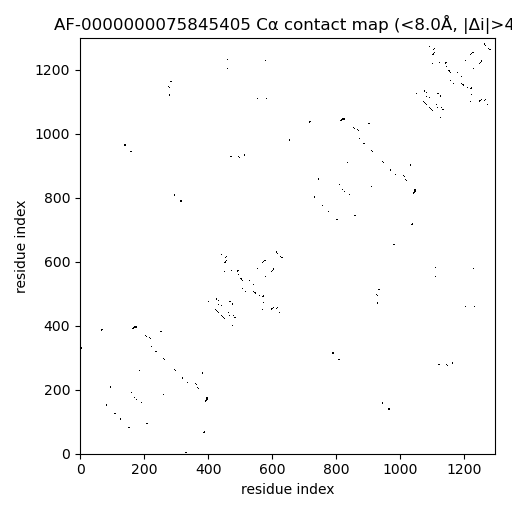85.44 266 ALA A CA 1
ATOM 1979 C C . ALA A 1 266 ? 4.801 6.879 7.395 1 85.44 266 ALA A C 1
ATOM 1981 O O . ALA A 1 266 ? 4.488 8.07 7.359 1 85.44 266 ALA A O 1
ATOM 1982 N N . HIS A 1 267 ? 6.082 6.457 7.301 1 85.19 267 HIS A N 1
ATOM 1983 C CA . HIS A 1 267 ? 7.184 7.395 7.125 1 85.19 267 HIS A CA 1
ATOM 1984 C C . HIS A 1 267 ? 7.059 8.148 5.805 1 85.19 267 HIS A C 1
ATOM 1986 O O . HIS A 1 267 ? 7.227 9.367 5.766 1 85.19 267 HIS A O 1
ATOM 1992 N N . ARG A 1 268 ? 6.73 7.465 4.781 1 84.38 268 ARG A N 1
ATOM 1993 C CA . ARG A 1 268 ? 6.629 8.07 3.459 1 84.38 268 ARG A CA 1
ATOM 1994 C C . ARG A 1 268 ? 5.445 9.031 3.389 1 84.38 268 ARG A C 1
ATOM 1996 O O . ARG A 1 268 ? 5.535 10.086 2.758 1 84.38 268 ARG A O 1
ATOM 2003 N N . SER A 1 269 ? 4.344 8.609 3.949 1 83.56 269 SER A N 1
ATOM 2004 C CA . SER A 1 269 ? 3.16 9.469 3.973 1 83.56 269 SER A CA 1
ATOM 2005 C C . SER A 1 269 ? 3.436 10.773 4.715 1 83.56 269 SER A C 1
ATOM 2007 O O . SER A 1 269 ? 3.008 11.844 4.281 1 83.56 269 SER A O 1
ATOM 2009 N N . ARG A 1 270 ? 4.176 10.664 5.773 1 81.88 270 ARG A N 1
ATOM 2010 C CA . ARG A 1 270 ? 4.543 11.836 6.555 1 81.88 270 ARG A CA 1
ATOM 2011 C C . ARG A 1 270 ? 5.48 12.75 5.766 1 81.88 270 ARG A C 1
ATOM 2013 O O . ARG A 1 270 ? 5.328 13.977 5.789 1 81.88 270 ARG A O 1
ATOM 2020 N N . LEU A 1 271 ? 6.484 12.172 5.125 1 81.81 271 LEU A N 1
ATOM 2021 C CA . LEU A 1 271 ? 7.418 12.953 4.32 1 81.81 271 LEU A CA 1
ATOM 2022 C C . LEU A 1 271 ? 6.688 13.719 3.227 1 81.81 271 LEU A C 1
ATOM 2024 O O . LEU A 1 271 ? 7.02 14.867 2.943 1 81.81 271 LEU A O 1
ATOM 2028 N N . HIS A 1 272 ? 5.676 13.133 2.645 1 80.12 272 HIS A N 1
ATOM 2029 C CA . HIS A 1 272 ? 4.902 13.781 1.595 1 80.12 272 HIS A CA 1
ATOM 2030 C C . HIS A 1 272 ? 4.059 14.922 2.16 1 80.12 272 HIS A C 1
ATOM 2032 O O . HIS A 1 272 ? 3.936 15.977 1.538 1 80.12 272 HIS A O 1
ATOM 2038 N N . ALA A 1 273 ? 3.537 14.719 3.34 1 75.56 273 ALA A N 1
ATOM 2039 C CA . ALA A 1 273 ? 2.654 15.711 3.957 1 75.56 273 ALA A CA 1
ATOM 2040 C C . ALA A 1 273 ? 3.447 16.906 4.477 1 75.56 273 ALA A C 1
ATOM 2042 O O . ALA A 1 273 ? 2.955 18.031 4.465 1 75.56 273 ALA A O 1
ATOM 2043 N N . TYR A 1 274 ? 4.719 16.641 4.922 1 80.38 274 TYR A N 1
ATOM 2044 C CA . TYR A 1 274 ? 5.535 17.688 5.539 1 80.38 274 TYR A CA 1
ATOM 2045 C C . TYR A 1 274 ? 6.773 17.969 4.699 1 80.38 274 TYR A C 1
ATOM 2047 O O . TYR A 1 274 ? 7.848 18.234 5.242 1 80.38 274 TYR A O 1
ATOM 2055 N N . ALA A 1 275 ? 6.598 17.859 3.398 1 79.75 275 ALA A N 1
ATOM 2056 C CA . ALA A 1 275 ? 7.73 18.031 2.494 1 79.75 275 ALA A CA 1
ATOM 2057 C C . ALA A 1 275 ? 8.312 19.438 2.619 1 79.75 275 ALA A C 1
ATOM 2059 O O . ALA A 1 275 ? 9.539 19.625 2.613 1 79.75 275 ALA A O 1
ATOM 2060 N N . GLU A 1 276 ? 7.5 20.469 2.744 1 78.25 276 GLU A N 1
ATOM 2061 C CA . GLU A 1 276 ? 7.961 21.844 2.859 1 78.25 276 GLU A CA 1
ATOM 2062 C C . GLU A 1 276 ? 8.727 22.062 4.16 1 78.25 276 GLU A C 1
ATOM 2064 O O . GLU A 1 276 ? 9.797 22.672 4.164 1 78.25 276 GLU A O 1
ATOM 2069 N N . GLU A 1 277 ? 8.18 21.516 5.266 1 81.19 277 GLU A N 1
ATOM 2070 C CA . GLU A 1 277 ? 8.82 21.672 6.566 1 81.19 277 GLU A CA 1
ATOM 2071 C C . GLU A 1 277 ? 10.164 20.953 6.613 1 81.19 277 GLU A C 1
ATOM 2073 O O . GLU A 1 277 ? 11.141 21.484 7.133 1 81.19 277 GLU A O 1
ATOM 2078 N N . VAL A 1 278 ? 10.203 19.797 6.051 1 82.25 278 VAL A N 1
ATOM 2079 C CA . VAL A 1 278 ? 11.422 19 6.059 1 82.25 278 VAL A CA 1
ATOM 2080 C C . VAL A 1 278 ? 12.5 19.688 5.227 1 82.25 278 VAL A C 1
ATOM 2082 O O . VAL A 1 278 ? 13.68 19.688 5.598 1 82.25 278 VAL A O 1
ATOM 2085 N N . THR A 1 279 ? 12.094 20.297 4.129 1 80.25 279 THR A N 1
ATOM 2086 C CA . THR A 1 279 ? 13.047 21.016 3.281 1 80.25 279 THR A CA 1
ATOM 2087 C C . THR A 1 279 ? 13.562 22.25 3.986 1 80.25 279 THR A C 1
ATOM 2089 O O . THR A 1 279 ? 14.766 22.531 3.957 1 80.25 279 THR A O 1
ATOM 2092 N N . MET A 1 280 ? 12.664 23 4.621 1 80 280 MET A N 1
ATOM 2093 C CA . MET A 1 280 ? 13.047 24.219 5.332 1 80 280 MET A CA 1
ATOM 2094 C C . MET A 1 280 ? 14.008 23.906 6.473 1 80 280 MET A C 1
ATOM 2096 O O . MET A 1 280 ? 14.938 24.672 6.738 1 80 280 MET A O 1
ATOM 2100 N N . LEU A 1 281 ? 13.797 22.703 7.098 1 80.25 281 LEU A N 1
ATOM 2101 C CA . LEU A 1 281 ? 14.617 22.312 8.234 1 80.25 281 LEU A CA 1
ATOM 2102 C C . LEU A 1 281 ? 15.859 21.547 7.777 1 80.25 281 LEU A C 1
ATOM 2104 O O . LEU A 1 281 ? 16.688 21.156 8.594 1 80.25 281 LEU A O 1
ATOM 2108 N N . ARG A 1 282 ? 15.984 21.375 6.523 1 81.31 282 ARG A N 1
ATOM 2109 C CA . ARG A 1 282 ? 17.078 20.594 5.961 1 81.31 282 ARG A CA 1
ATOM 2110 C C . ARG A 1 282 ? 17.203 19.234 6.641 1 81.31 282 ARG A C 1
ATOM 2112 O O . ARG A 1 282 ? 18.281 18.828 7.051 1 81.31 282 ARG A O 1
ATOM 2119 N N . GLY A 1 283 ? 16.016 18.625 6.832 1 84.38 283 GLY A N 1
ATOM 2120 C CA . GLY A 1 283 ? 15.969 17.359 7.543 1 84.38 283 GLY A CA 1
ATOM 2121 C C . GLY A 1 283 ? 16.031 16.141 6.625 1 84.38 283 GLY A C 1
ATOM 2122 O O . GLY A 1 283 ? 15.867 15.008 7.074 1 84.38 283 GLY A O 1
ATOM 2123 N N . ALA A 1 284 ? 16.312 16.312 5.324 1 81.81 284 ALA A N 1
ATOM 2124 C CA . ALA A 1 284 ? 16.25 15.234 4.332 1 81.81 284 ALA A CA 1
ATOM 2125 C C . ALA A 1 284 ? 17.203 14.094 4.695 1 81.81 284 ALA A C 1
ATOM 2127 O O . ALA A 1 284 ? 16.844 12.922 4.574 1 81.81 284 ALA A O 1
ATOM 2128 N N . PRO A 1 285 ? 18.422 14.383 5.203 1 83.75 285 PRO A N 1
ATOM 2129 C CA . PRO A 1 285 ? 19.328 13.281 5.539 1 83.75 285 PRO A CA 1
ATOM 2130 C C . PRO A 1 285 ? 18.812 12.43 6.695 1 83.75 285 PRO A C 1
ATOM 2132 O O . PRO A 1 285 ? 18.906 11.195 6.652 1 83.75 285 PRO A O 1
ATOM 2135 N N . LEU A 1 286 ? 18.266 13.086 7.707 1 85.44 286 LEU A N 1
ATOM 2136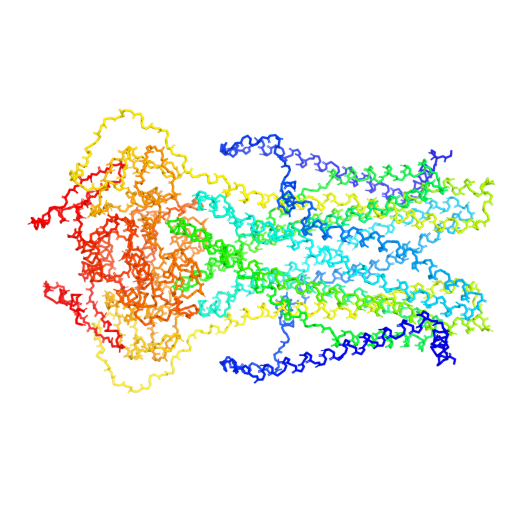 C CA . LEU A 1 286 ? 17.719 12.312 8.82 1 85.44 286 LEU A CA 1
ATOM 2137 C C . LEU A 1 286 ? 16.516 11.477 8.367 1 85.44 286 LEU A C 1
ATOM 2139 O O . LEU A 1 286 ? 16.375 10.32 8.781 1 85.44 286 LEU A O 1
ATOM 2143 N N . GLU A 1 287 ? 15.688 12.164 7.586 1 87.94 287 GLU A N 1
ATOM 2144 C CA . GLU A 1 287 ? 14.531 11.43 7.082 1 87.94 287 GLU A CA 1
ATOM 2145 C C . GLU A 1 287 ? 14.961 10.203 6.277 1 87.94 287 GLU A C 1
ATOM 2147 O O . GLU A 1 287 ? 14.328 9.148 6.363 1 87.94 287 GLU A O 1
ATOM 2152 N N . ARG A 1 288 ? 16 10.352 5.48 1 88.25 288 ARG A N 1
ATOM 2153 C CA . ARG A 1 288 ? 16.531 9.219 4.734 1 88.25 288 ARG A CA 1
ATOM 2154 C C . ARG A 1 288 ? 17 8.117 5.676 1 88.25 288 ARG A C 1
ATOM 2156 O O . ARG A 1 288 ? 16.703 6.938 5.449 1 88.25 288 ARG A O 1
ATOM 2163 N N . GLN A 1 289 ? 17.656 8.484 6.715 1 87 289 GLN A N 1
ATOM 2164 C CA . GLN A 1 289 ? 18.156 7.5 7.668 1 87 289 GLN A CA 1
ATOM 2165 C C . GLN A 1 289 ? 17.016 6.746 8.336 1 87 289 GLN A C 1
ATOM 2167 O O . GLN A 1 289 ? 17.094 5.527 8.516 1 87 289 GLN A O 1
ATOM 2172 N N . LEU A 1 290 ? 16.031 7.5 8.719 1 86.5 290 LEU A N 1
ATOM 2173 C CA . LEU A 1 290 ? 14.891 6.871 9.367 1 86.5 290 LEU A CA 1
ATOM 2174 C C . LEU A 1 290 ? 14.172 5.93 8.406 1 86.5 290 LEU A C 1
ATOM 2176 O O . LEU A 1 290 ? 13.742 4.84 8.797 1 86.5 290 LEU A O 1
ATOM 2180 N N . MET A 1 291 ? 14.023 6.34 7.211 1 88.94 291 MET A N 1
ATOM 2181 C CA . MET A 1 291 ? 13.391 5.492 6.207 1 88.94 291 MET A CA 1
ATOM 2182 C C . MET A 1 291 ? 14.242 4.258 5.922 1 88.94 291 MET A C 1
ATOM 2184 O O . MET A 1 291 ? 13.711 3.17 5.699 1 88.94 291 MET A O 1
ATOM 2188 N N . ASP A 1 292 ? 15.547 4.406 5.887 1 90 292 ASP A N 1
ATOM 2189 C CA . ASP A 1 292 ? 16.438 3.268 5.672 1 90 292 ASP A CA 1
ATOM 2190 C C . ASP A 1 292 ? 16.328 2.256 6.809 1 90 292 ASP A C 1
ATOM 2192 O O . ASP A 1 292 ? 16.391 1.048 6.582 1 90 292 ASP A O 1
ATOM 2196 N N . GLU A 1 293 ? 16.172 2.797 8.008 1 88.94 293 GLU A N 1
ATOM 2197 C CA . GLU A 1 293 ? 15.977 1.898 9.141 1 88.94 293 GLU A CA 1
ATOM 2198 C C . GLU A 1 293 ? 14.688 1.089 8.992 1 88.94 293 GLU A C 1
ATOM 2200 O O . GLU A 1 293 ? 14.664 -0.107 9.289 1 88.94 293 GLU A O 1
ATOM 2205 N N . ALA A 1 294 ? 13.68 1.738 8.602 1 88.69 294 ALA A N 1
ATOM 2206 C CA . ALA A 1 294 ? 12.414 1.039 8.359 1 88.69 294 ALA A CA 1
ATOM 2207 C C . ALA A 1 294 ? 12.562 0.014 7.238 1 88.69 294 ALA A C 1
ATOM 2209 O O . ALA A 1 294 ? 12.016 -1.09 7.324 1 88.69 294 ALA A O 1
ATOM 2210 N N . ALA A 1 295 ? 13.289 0.305 6.164 1 90.75 295 ALA A N 1
ATOM 2211 C CA . ALA A 1 295 ? 13.523 -0.614 5.055 1 90.75 295 ALA A CA 1
ATOM 2212 C C . ALA A 1 295 ? 14.344 -1.819 5.508 1 90.75 295 ALA A C 1
ATOM 2214 O O . ALA A 1 295 ? 14.117 -2.941 5.047 1 90.75 295 ALA A O 1
ATOM 2215 N N . ASP A 1 296 ? 15.305 -1.532 6.395 1 92.56 296 ASP A N 1
ATOM 2216 C CA . ASP A 1 296 ? 16.094 -2.629 6.941 1 92.56 296 ASP A CA 1
ATOM 2217 C C . ASP A 1 296 ? 15.219 -3.609 7.715 1 92.56 296 ASP A C 1
ATOM 2219 O O . ASP A 1 296 ? 15.438 -4.82 7.664 1 92.56 296 ASP A O 1
ATOM 2223 N N . SER A 1 297 ? 14.289 -3.066 8.414 1 91.88 297 SER A N 1
ATOM 2224 C CA . SER A 1 297 ? 13.359 -3.914 9.148 1 91.88 297 SER A CA 1
ATOM 2225 C C . SER A 1 297 ? 12.539 -4.793 8.211 1 91.88 297 SER A C 1
ATOM 2227 O O . SER A 1 297 ? 12.312 -5.973 8.5 1 91.88 297 SER A O 1
ATOM 2229 N N . ILE A 1 298 ? 12.125 -4.27 7.125 1 90.75 298 ILE A N 1
ATOM 2230 C CA . ILE A 1 298 ? 11.398 -5.035 6.125 1 90.75 298 ILE A CA 1
ATOM 2231 C C . ILE A 1 298 ? 12.289 -6.141 5.566 1 90.75 298 ILE A C 1
ATOM 2233 O O . ILE A 1 298 ? 11.867 -7.297 5.465 1 90.75 298 ILE A O 1
ATOM 2237 N N . LEU A 1 299 ? 13.547 -5.828 5.223 1 89.81 299 LEU A N 1
ATOM 2238 C CA . LEU A 1 299 ? 14.484 -6.793 4.652 1 89.81 299 LEU A CA 1
ATOM 2239 C C . LEU A 1 299 ? 14.734 -7.945 5.613 1 89.81 299 LEU A C 1
ATOM 2241 O O . LEU A 1 299 ? 14.664 -9.117 5.223 1 89.81 299 LEU A O 1
ATOM 2245 N N . LEU A 1 300 ? 14.898 -7.602 6.867 1 91.25 300 LEU A N 1
ATOM 2246 C CA . LEU A 1 300 ? 15.219 -8.609 7.867 1 91.25 300 LEU A CA 1
ATOM 2247 C C . LEU A 1 300 ? 14.031 -9.539 8.109 1 91.25 300 LEU A C 1
ATOM 2249 O O . LEU A 1 300 ? 14.18 -10.766 8.094 1 91.25 300 LEU A O 1
ATOM 2253 N N . ARG A 1 301 ? 12.883 -8.977 8.32 1 91.12 301 ARG A N 1
ATOM 2254 C CA . ARG A 1 301 ? 11.695 -9.766 8.641 1 91.12 301 ARG A CA 1
ATOM 2255 C C . ARG A 1 301 ? 11.234 -10.578 7.438 1 91.12 301 ARG A C 1
ATOM 2257 O O . ARG A 1 301 ? 10.797 -11.719 7.586 1 91.12 301 ARG A O 1
ATOM 2264 N N . THR A 1 302 ? 11.352 -10.039 6.242 1 91 302 THR A N 1
ATOM 2265 C CA . THR A 1 302 ? 10.938 -10.758 5.039 1 91 302 THR A CA 1
ATOM 2266 C C . THR A 1 302 ? 11.938 -11.852 4.688 1 91 302 THR A C 1
ATOM 2268 O O . THR A 1 302 ? 11.555 -12.922 4.227 1 91 302 THR A O 1
ATOM 2271 N N . ARG A 1 303 ? 13.227 -11.578 4.875 1 91.19 303 ARG A N 1
ATOM 2272 C CA . ARG A 1 303 ? 14.234 -12.602 4.641 1 91.19 303 ARG A CA 1
ATOM 2273 C C . ARG A 1 303 ? 14.039 -13.797 5.57 1 91.19 303 ARG A C 1
ATOM 2275 O O . ARG A 1 303 ? 14.203 -14.945 5.156 1 91.19 303 ARG A O 1
ATOM 2282 N N . ARG A 1 304 ? 13.727 -13.477 6.777 1 90.94 304 ARG A N 1
ATOM 2283 C CA . ARG A 1 304 ? 13.469 -14.539 7.742 1 90.94 304 ARG A CA 1
ATOM 2284 C C . ARG A 1 304 ? 12.258 -15.367 7.332 1 90.94 304 ARG A C 1
ATOM 2286 O O . ARG A 1 304 ? 12.281 -16.594 7.41 1 90.94 304 ARG A O 1
ATOM 2293 N N . LEU A 1 305 ? 11.258 -14.719 6.93 1 90.12 305 LEU A N 1
ATOM 2294 C CA . LEU A 1 305 ? 10.047 -15.406 6.477 1 90.12 305 LEU A CA 1
ATOM 2295 C C . LEU A 1 305 ? 10.336 -16.281 5.262 1 90.12 305 LEU A C 1
ATOM 2297 O O . LEU A 1 305 ? 9.922 -17.438 5.211 1 90.12 305 LEU A O 1
ATOM 2301 N N . HIS A 1 306 ? 11.125 -15.758 4.242 1 91.62 306 HIS A N 1
ATOM 2302 C CA . HIS A 1 306 ? 11.461 -16.5 3.035 1 91.62 306 HIS A CA 1
ATOM 2303 C C . HIS A 1 306 ? 12.328 -17.703 3.355 1 91.62 306 HIS A C 1
ATOM 2305 O O . HIS A 1 306 ? 12.164 -18.781 2.76 1 91.62 306 HIS A O 1
ATOM 2311 N N . PHE A 1 307 ? 13.203 -17.5 4.309 1 91.69 307 PHE A N 1
ATOM 2312 C CA . PHE A 1 307 ? 14.102 -18.594 4.672 1 91.69 307 PHE A CA 1
ATOM 2313 C C . PHE A 1 307 ? 13.336 -19.719 5.348 1 91.69 307 PHE A C 1
ATOM 2315 O O . PHE A 1 307 ? 13.57 -20.906 5.051 1 91.69 307 PHE A O 1
ATOM 2322 N N . GLN A 1 308 ? 12.469 -19.422 6.215 1 89.56 308 GLN A N 1
ATOM 2323 C CA . GLN A 1 308 ? 11.656 -20.453 6.863 1 89.56 308 GLN A CA 1
ATOM 2324 C C . GLN A 1 308 ? 10.742 -21.141 5.859 1 89.56 308 GLN A C 1
ATOM 2326 O O . GLN A 1 308 ? 10.484 -22.344 5.977 1 89.56 308 GLN A O 1
ATOM 2331 N N . ARG A 1 309 ? 10.25 -20.406 4.914 1 89.31 309 ARG A N 1
ATOM 2332 C CA . ARG A 1 309 ? 9.438 -21 3.857 1 89.31 309 ARG A CA 1
ATOM 2333 C C . ARG A 1 309 ? 10.258 -21.953 3.008 1 89.31 309 ARG A C 1
ATOM 2335 O O . ARG A 1 309 ? 9.758 -23 2.572 1 89.31 309 ARG A O 1
ATOM 2342 N N . PHE A 1 310 ? 11.492 -21.578 2.801 1 91.88 310 PHE A N 1
ATOM 2343 C CA . PHE A 1 310 ? 12.398 -22.438 2.037 1 91.88 310 PHE A CA 1
ATOM 2344 C C . PHE A 1 310 ? 12.578 -23.781 2.717 1 91.88 310 PHE A C 1
ATOM 2346 O O . PHE A 1 310 ? 12.398 -24.828 2.088 1 91.88 310 PHE A O 1
ATOM 2353 N N . LEU A 1 311 ? 12.867 -23.688 3.996 1 88.62 311 LEU A N 1
ATOM 2354 C CA . LEU A 1 311 ? 13.102 -24.906 4.754 1 88.62 311 LEU A CA 1
ATOM 2355 C C . LEU A 1 311 ? 11.844 -25.766 4.812 1 88.62 311 LEU A C 1
ATOM 2357 O O . LEU A 1 311 ? 11.906 -26.984 4.648 1 88.62 311 LEU A O 1
ATOM 2361 N N . SER A 1 312 ? 10.781 -25.125 5.07 1 88.81 312 SER A N 1
ATOM 2362 C CA . SER A 1 312 ? 9.516 -25.844 5.16 1 88.81 312 SER A CA 1
ATOM 2363 C C . SER A 1 312 ? 9.133 -26.469 3.822 1 88.81 312 SER A C 1
ATOM 2365 O O . SER A 1 312 ? 8.656 -27.609 3.77 1 88.81 312 SER A O 1
ATOM 2367 N N . GLU A 1 313 ? 9.367 -25.734 2.727 1 88.81 313 GLU A N 1
ATOM 2368 C CA . GLU A 1 313 ? 9.031 -26.234 1.396 1 88.81 313 GLU A CA 1
ATOM 2369 C C . GLU A 1 313 ? 9.922 -27.422 1.007 1 88.81 313 GLU A C 1
ATOM 2371 O O . GLU A 1 313 ? 9.469 -28.344 0.327 1 88.81 313 GLU A O 1
ATOM 2376 N N . ALA A 1 314 ? 11.148 -27.344 1.369 1 90.25 314 ALA A N 1
ATOM 2377 C CA . ALA A 1 314 ? 12.062 -28.453 1.104 1 90.25 314 ALA A CA 1
ATOM 2378 C C . ALA A 1 314 ? 11.617 -29.719 1.832 1 90.25 314 ALA A C 1
ATOM 2380 O O . ALA A 1 314 ? 11.562 -30.797 1.24 1 90.25 314 ALA A O 1
ATOM 2381 N N . LEU A 1 315 ? 11.234 -29.531 3.031 1 88.75 315 LEU A N 1
ATOM 2382 C CA . LEU A 1 315 ? 10.789 -30.656 3.838 1 88.75 315 LEU A CA 1
ATOM 2383 C C . LEU A 1 315 ? 9.461 -31.203 3.318 1 88.75 315 LEU A C 1
ATOM 2385 O O . LEU A 1 315 ? 9.305 -32.438 3.17 1 88.75 315 LEU A O 1
ATOM 2389 N N . ASP A 1 316 ? 8.586 -30.344 3.043 1 89.19 316 ASP A N 1
ATOM 2390 C CA . ASP A 1 316 ? 7.273 -30.734 2.531 1 89.19 316 ASP A CA 1
ATOM 2391 C C . ASP A 1 316 ? 7.402 -31.438 1.175 1 89.19 316 ASP A C 1
ATOM 2393 O O . ASP A 1 316 ? 6.703 -32.406 0.902 1 89.19 316 ASP A O 1
ATOM 2397 N N . GLY A 1 317 ? 8.242 -30.828 0.346 1 87.25 317 GLY A N 1
ATOM 2398 C CA . GLY A 1 317 ? 8.461 -31.422 -0.963 1 87.25 317 GLY A CA 1
ATOM 2399 C C . GLY A 1 317 ? 8.984 -32.844 -0.894 1 87.25 317 GLY A C 1
ATOM 2400 O O . GLY A 1 317 ? 8.516 -33.719 -1.62 1 87.25 317 GLY A O 1
ATOM 2401 N N . TYR A 1 318 ? 9.812 -33.094 -0.032 1 89.31 318 TYR A N 1
ATOM 2402 C CA . TYR A 1 318 ? 10.391 -34.438 0.085 1 89.31 318 TYR A CA 1
ATOM 2403 C C . TYR A 1 318 ? 9.398 -35.406 0.719 1 89.31 318 TYR A C 1
ATOM 2405 O O . TYR A 1 318 ? 9.156 -36.469 0.189 1 89.31 318 TYR A O 1
ATOM 2413 N N . VAL A 1 319 ? 8.828 -35.031 1.812 1 88.19 319 VAL A N 1
ATOM 2414 C CA . VAL A 1 319 ? 8.031 -35.906 2.637 1 88.19 319 VAL A CA 1
ATOM 2415 C C . VAL A 1 319 ? 6.672 -36.156 1.976 1 88.19 319 VAL A C 1
ATOM 2417 O O . VAL A 1 319 ? 6.199 -37.312 1.918 1 88.19 319 VAL A O 1
ATOM 2420 N N . LEU A 1 320 ? 6.125 -35.094 1.499 1 87.88 320 LEU A N 1
ATOM 2421 C CA . LEU A 1 320 ? 4.742 -35.25 1.045 1 87.88 320 LEU A CA 1
ATOM 2422 C C . LEU A 1 320 ? 4.688 -35.5 -0.457 1 87.88 320 LEU A C 1
ATOM 2424 O O . LEU A 1 320 ? 3.846 -36.281 -0.927 1 87.88 320 LEU A O 1
ATOM 2428 N N . ARG A 1 321 ? 5.555 -34.875 -1.194 1 85.88 321 ARG A N 1
ATOM 2429 C CA . ARG A 1 321 ? 5.477 -35.094 -2.639 1 85.88 321 ARG A CA 1
ATOM 2430 C C . ARG A 1 321 ? 6.199 -36.344 -3.055 1 85.88 321 ARG A C 1
ATOM 2432 O O . ARG A 1 321 ? 5.57 -37.312 -3.539 1 85.88 321 ARG A O 1
ATOM 2439 N N . TYR A 1 322 ? 7.469 -36.5 -2.807 1 86.38 322 TYR A N 1
ATOM 2440 C CA . TYR A 1 322 ? 8.266 -37.562 -3.377 1 86.38 322 TYR A CA 1
ATOM 2441 C C . TYR A 1 322 ? 8.109 -38.844 -2.568 1 86.38 322 TYR A C 1
ATOM 2443 O O . TYR A 1 322 ? 7.895 -39.938 -3.133 1 86.38 322 TYR A O 1
ATOM 2451 N N . LEU A 1 323 ? 8.156 -38.719 -1.265 1 87.62 323 LEU A N 1
ATOM 2452 C CA . LEU A 1 323 ? 7.887 -39.938 -0.467 1 87.62 323 LEU A CA 1
ATOM 2453 C C . LEU A 1 323 ? 6.422 -40.344 -0.574 1 87.62 323 LEU A C 1
ATOM 2455 O O . LEU A 1 323 ? 6.09 -41.5 -0.428 1 87.62 323 LEU A O 1
ATOM 2459 N N . GLY A 1 324 ? 5.641 -39.344 -0.809 1 84.69 324 GLY A N 1
ATOM 2460 C CA . GLY A 1 324 ? 4.246 -39.656 -1.059 1 84.69 324 GLY A CA 1
ATOM 2461 C C . GLY A 1 324 ? 4.039 -40.5 -2.303 1 84.69 324 GLY A C 1
ATOM 2462 O O . GLY A 1 324 ? 3.275 -41.469 -2.285 1 84.69 324 GLY A O 1
ATOM 2463 N N . ILE A 1 325 ? 4.691 -40.156 -3.396 1 80.06 325 ILE A N 1
ATOM 2464 C CA . ILE A 1 325 ? 4.629 -40.938 -4.633 1 80.06 325 ILE A CA 1
ATOM 2465 C C . ILE A 1 325 ? 5.141 -42.344 -4.383 1 80.06 325 ILE A C 1
ATOM 2467 O O . ILE A 1 325 ? 4.539 -43.312 -4.836 1 80.06 325 ILE A O 1
ATOM 2471 N N . LEU A 1 326 ? 6.211 -42.438 -3.604 1 83.69 326 LEU A N 1
ATOM 2472 C CA . LEU A 1 326 ? 6.777 -43.75 -3.281 1 83.69 326 LEU A CA 1
ATOM 2473 C C . LEU A 1 326 ? 5.805 -44.562 -2.436 1 83.69 326 LEU A C 1
ATOM 2475 O O . LEU A 1 326 ? 5.672 -45.781 -2.635 1 83.69 326 LEU A O 1
ATOM 2479 N N . ALA A 1 327 ? 5.211 -43.906 -1.52 1 83.38 327 ALA A N 1
ATOM 2480 C CA . ALA A 1 327 ? 4.227 -44.562 -0.679 1 83.38 327 ALA A CA 1
ATOM 2481 C C . ALA A 1 327 ? 3.041 -45.062 -1.507 1 83.38 327 ALA A C 1
ATOM 2483 O O . ALA A 1 327 ? 2.535 -46.156 -1.287 1 83.38 327 ALA A O 1
ATOM 2484 N N . ALA A 1 328 ? 2.615 -44.281 -2.432 1 77.69 328 ALA A N 1
ATOM 2485 C CA . ALA A 1 328 ? 1.524 -44.656 -3.322 1 77.69 328 ALA A CA 1
ATOM 2486 C C . ALA A 1 328 ? 1.919 -45.844 -4.18 1 77.69 328 ALA A C 1
ATOM 2488 O O . ALA A 1 328 ? 1.134 -46.781 -4.348 1 77.69 328 ALA A O 1
ATOM 2489 N N . PHE A 1 329 ? 3.098 -45.844 -4.668 1 77.19 329 PHE A N 1
ATOM 2490 C CA . PHE A 1 329 ? 3.611 -46.938 -5.488 1 77.19 329 PHE A CA 1
ATOM 2491 C C . PHE A 1 329 ? 3.676 -48.219 -4.684 1 77.19 329 PHE A C 1
ATOM 2493 O O . PHE A 1 329 ? 3.279 -49.281 -5.172 1 77.19 329 PHE A O 1
ATOM 2500 N N . THR A 1 330 ? 4.129 -48.156 -3.447 1 80.44 330 THR A N 1
ATOM 2501 C CA . THR A 1 330 ? 4.277 -49.312 -2.598 1 80.44 330 THR A CA 1
ATOM 2502 C C . THR A 1 330 ? 2.916 -49.875 -2.191 1 80.44 330 THR A C 1
ATOM 2504 O O . THR A 1 330 ? 2.748 -51.094 -2.062 1 80.44 330 THR A O 1
ATOM 2507 N N . ALA A 1 331 ? 2.037 -49 -1.992 1 79.25 331 ALA A N 1
ATOM 2508 C CA . ALA A 1 331 ? 0.705 -49.406 -1.566 1 79.25 331 ALA A CA 1
ATOM 2509 C C . ALA A 1 331 ? -0.012 -50.188 -2.68 1 79.25 331 ALA A C 1
ATOM 2511 O O . ALA A 1 331 ? -0.885 -51 -2.412 1 79.25 331 ALA A O 1
ATOM 2512 N N . MET A 1 332 ? 0.382 -49.938 -3.896 1 79.94 332 MET A N 1
ATOM 2513 C CA . MET A 1 332 ? -0.307 -50.562 -5.023 1 79.94 332 MET A CA 1
ATOM 2514 C C . MET A 1 332 ? 0.285 -51.938 -5.336 1 79.94 332 MET A C 1
ATOM 2516 O O . MET A 1 332 ? -0.355 -52.75 -5.996 1 79.94 332 MET A O 1
ATOM 2520 N N . LEU A 1 333 ? 1.453 -52.281 -4.777 1 80 333 LEU A N 1
ATOM 2521 C CA . LEU A 1 333 ? 2.209 -53.469 -5.156 1 80 333 LEU A CA 1
ATOM 2522 C C . LEU A 1 333 ? 1.419 -54.75 -4.844 1 80 333 LEU A C 1
ATOM 2524 O O . LEU A 1 333 ? 1.318 -55.625 -5.688 1 80 333 LEU A O 1
ATOM 2528 N N . PRO A 1 334 ? 0.796 -54.812 -3.674 1 75 334 PRO A N 1
ATOM 2529 C CA . PRO A 1 334 ? 0.047 -56.031 -3.385 1 75 334 PRO A CA 1
ATOM 2530 C C . PRO A 1 334 ? -1.111 -56.25 -4.352 1 75 334 PRO A C 1
ATOM 2532 O O . PRO A 1 334 ? -1.407 -57.406 -4.711 1 75 334 PRO A O 1
ATOM 2535 N N . ALA A 1 335 ? -1.688 -55.188 -4.777 1 73.38 335 ALA A N 1
ATOM 2536 C CA . ALA A 1 335 ? -2.814 -55.312 -5.699 1 73.38 335 ALA A CA 1
ATOM 2537 C C . ALA A 1 335 ? -2.354 -55.781 -7.074 1 73.38 335 ALA A C 1
ATOM 2539 O O . ALA A 1 335 ? -3.045 -56.562 -7.734 1 73.38 335 ALA A O 1
ATOM 2540 N N . VAL A 1 336 ? -1.258 -55.375 -7.473 1 73.5 336 VAL A N 1
ATOM 2541 C CA . VAL A 1 336 ? -0.733 -55.781 -8.773 1 73.5 336 VAL A CA 1
ATOM 2542 C C . VAL A 1 336 ? -0.31 -57.25 -8.742 1 73.5 336 VAL A C 1
ATOM 2544 O O . VAL A 1 336 ? -0.51 -57.969 -9.711 1 73.5 336 VAL A O 1
ATOM 2547 N N . VAL A 1 337 ? 0.278 -57.656 -7.621 1 71 337 VAL A N 1
ATOM 2548 C CA . VAL A 1 337 ? 0.693 -59.062 -7.473 1 71 337 VAL A CA 1
ATOM 2549 C C . VAL A 1 337 ? -0.534 -59.969 -7.473 1 71 337 VAL A C 1
ATOM 2551 O O . VAL A 1 337 ? -0.527 -61.031 -8.094 1 71 337 VAL A O 1
ATOM 2554 N N . ASP A 1 338 ? -1.464 -59.438 -6.797 1 70 338 ASP A N 1
ATOM 2555 C CA . ASP A 1 338 ? -2.686 -60.25 -6.723 1 70 338 ASP A CA 1
ATOM 2556 C C . ASP A 1 338 ? -3.383 -60.312 -8.078 1 70 338 ASP A C 1
ATOM 2558 O O . ASP A 1 338 ? -3.918 -61.344 -8.461 1 70 338 ASP A O 1
ATOM 2562 N N . ALA A 1 339 ? -3.406 -59.188 -8.758 1 62.81 339 ALA A N 1
ATOM 2563 C CA . ALA A 1 339 ? -4.035 -59.125 -10.07 1 62.81 339 ALA A CA 1
ATOM 2564 C C . ALA A 1 339 ? -3.289 -60.031 -11.07 1 62.81 339 ALA A C 1
ATOM 2566 O O . ALA A 1 339 ? -3.902 -60.625 -11.945 1 62.81 339 ALA A O 1
ATOM 2567 N N . SER A 1 340 ? -2.002 -60.156 -11.008 1 59.28 340 SER A N 1
ATOM 2568 C CA . SER A 1 340 ? -1.204 -61 -11.914 1 59.28 340 SER A CA 1
ATOM 2569 C C . SER A 1 340 ? -1.332 -62.469 -11.578 1 59.28 340 SER A C 1
ATOM 2571 O O . SER A 1 340 ? -1.176 -63.344 -12.445 1 59.28 340 SER A O 1
ATOM 2573 N N . ALA A 1 341 ? -1.17 -62.906 -10.273 1 54.34 341 ALA A N 1
ATOM 2574 C CA . ALA A 1 341 ? -1.229 -64.312 -9.859 1 54.34 341 ALA A CA 1
ATOM 2575 C C . ALA A 1 341 ? -2.594 -64.875 -10.172 1 54.34 341 ALA A C 1
ATOM 2577 O O . ALA A 1 341 ? -2.738 -66.125 -10.219 1 54.34 341 ALA A O 1
ATOM 2578 N N . GLY A 1 342 ? -3.641 -64.375 -10.266 1 50.62 342 GLY A N 1
ATOM 2579 C CA . GLY A 1 342 ? -4.871 -65.125 -10.453 1 50.62 342 GLY A CA 1
ATOM 2580 C C . GLY A 1 342 ? -5.875 -64.438 -11.336 1 50.62 342 GLY A C 1
ATOM 2581 O O . GLY A 1 342 ? -6.375 -65 -12.305 1 50.62 342 GLY A O 1
ATOM 2582 N N . ARG A 1 343 ? -7.223 -63.906 -10.758 1 47.75 343 ARG A N 1
ATOM 2583 C CA . ARG A 1 343 ? -8.68 -63.938 -10.766 1 47.75 343 ARG A CA 1
ATOM 2584 C C . ARG A 1 343 ? -9.25 -62.844 -11.648 1 47.75 343 ARG A C 1
ATOM 2586 O O . ARG A 1 343 ? -10.469 -62.75 -11.82 1 47.75 343 ARG A O 1
ATOM 2593 N N . SER A 1 344 ? -8.719 -61.625 -11.5 1 42 344 SER A N 1
ATOM 2594 C CA . SER A 1 344 ? -9.562 -60.719 -12.266 1 42 344 SER A CA 1
ATOM 2595 C C . SER A 1 344 ? -9.344 -60.875 -13.766 1 42 344 SER A C 1
ATOM 2597 O O . SER A 1 344 ? -8.203 -61 -14.219 1 42 344 SER A O 1
ATOM 2599 N N . SER A 1 345 ? -10.234 -61.594 -14.492 1 39.38 345 SER A N 1
ATOM 2600 C CA . SER A 1 345 ? -10.523 -61.906 -15.891 1 39.38 345 SER A CA 1
ATOM 2601 C C . SER A 1 345 ? -10.062 -60.75 -16.797 1 39.38 345 SER A C 1
ATOM 2603 O O . SER A 1 345 ? -10.203 -60.844 -18.016 1 39.38 345 SER A O 1
ATOM 2605 N N . ALA A 1 346 ? -10.398 -59.5 -16.422 1 42.59 346 ALA A N 1
ATOM 2606 C CA . ALA A 1 346 ? -10.492 -58.5 -17.484 1 42.59 346 ALA A CA 1
ATOM 2607 C C . ALA A 1 346 ? -9.164 -58.344 -18.219 1 42.59 346 ALA A C 1
ATOM 2609 O O . ALA A 1 346 ? -8.094 -58.406 -17.609 1 42.59 346 ALA A O 1
ATOM 2610 N N . SER A 1 347 ? -9.07 -58.656 -19.5 1 42 347 SER A N 1
ATOM 2611 C CA . SER A 1 347 ? -8.242 -58.531 -20.688 1 42 347 SER A CA 1
ATOM 2612 C C . SER A 1 347 ? -7.293 -57.344 -20.578 1 42 347 SER A C 1
ATOM 2614 O O . SER A 1 347 ? -6.59 -57.031 -21.531 1 42 347 SER A O 1
ATOM 2616 N N . ASP A 1 348 ? -7.398 -56.406 -19.609 1 49.34 348 ASP A N 1
ATOM 2617 C CA . ASP A 1 348 ? -6.504 -55.281 -19.812 1 49.34 348 ASP A CA 1
ATOM 2618 C C . ASP A 1 348 ? -5.055 -55.656 -19.516 1 49.34 348 ASP A C 1
ATOM 2620 O O . ASP A 1 348 ? -4.777 -56.375 -18.547 1 49.34 348 ASP A O 1
ATOM 2624 N N . GLU A 1 349 ? -4.121 -55.75 -20.531 1 57.31 349 GLU A N 1
ATOM 2625 C CA . GLU A 1 349 ? -2.678 -55.938 -20.453 1 57.31 349 GLU A CA 1
ATOM 2626 C C . GLU A 1 349 ? -2.117 -55.406 -19.141 1 57.31 349 GLU A C 1
ATOM 2628 O O . GLU A 1 349 ? -2.42 -54.281 -18.75 1 57.31 349 GLU A O 1
ATOM 2633 N N . PRO A 1 350 ? -1.732 -56.375 -18.188 1 59.94 350 PRO A N 1
ATOM 2634 C CA . PRO A 1 350 ? -1.136 -56 -16.906 1 59.94 350 PRO A CA 1
ATOM 2635 C C . PRO A 1 350 ? -0.387 -54.656 -16.969 1 59.94 350 PRO A C 1
ATOM 2637 O O . PRO A 1 350 ? -0.403 -53.906 -16 1 59.94 350 PRO A O 1
ATOM 2640 N N . THR A 1 351 ? 0.12 -54.406 -18.062 1 60.81 351 THR A N 1
ATOM 2641 C CA . THR A 1 351 ? 0.867 -53.156 -18.234 1 60.81 351 THR A CA 1
ATOM 2642 C C . THR A 1 351 ? -0.072 -51.969 -18.203 1 60.81 351 THR A C 1
ATOM 2644 O O . THR A 1 351 ? 0.238 -50.938 -17.609 1 60.81 351 THR A O 1
ATOM 2647 N N . GLU A 1 352 ? -1.176 -52.156 -18.859 1 62.03 352 GLU A N 1
ATOM 2648 C CA . GLU A 1 352 ? -2.137 -51.062 -18.906 1 62.03 352 GLU A CA 1
ATOM 2649 C C . GLU A 1 352 ? -2.725 -50.781 -17.531 1 62.03 352 GLU A C 1
ATOM 2651 O O . GLU A 1 352 ? -2.898 -49.625 -17.141 1 62.03 352 GLU A O 1
ATOM 2656 N N . TYR A 1 353 ? -3.066 -51.781 -16.828 1 66.5 353 TYR A N 1
ATOM 2657 C CA . TYR A 1 353 ? -3.58 -51.656 -15.469 1 66.5 353 TYR A CA 1
ATOM 2658 C C . TYR A 1 353 ? -2.586 -50.938 -14.578 1 66.5 353 TYR A C 1
ATOM 2660 O O . TYR A 1 353 ? -2.963 -50 -13.836 1 66.5 353 TYR A O 1
ATOM 2668 N N . PHE A 1 354 ? -1.387 -51.281 -14.695 1 65.69 354 PHE A N 1
ATOM 2669 C CA . PHE A 1 354 ? -0.341 -50.688 -13.875 1 65.69 354 PHE A CA 1
ATOM 2670 C C . PHE A 1 354 ? -0.197 -49.188 -14.18 1 65.69 354 PHE A C 1
ATOM 2672 O O . PHE A 1 354 ? -0.146 -48.375 -13.258 1 65.69 354 PHE A O 1
ATOM 2679 N N . LEU A 1 355 ? -0.125 -48.906 -15.406 1 64 355 LEU A N 1
ATOM 2680 C CA . LEU A 1 355 ? 0.095 -47.531 -15.812 1 64 355 LEU A CA 1
ATOM 2681 C C . LEU A 1 355 ? -1.065 -46.625 -15.367 1 64 355 LEU A C 1
ATOM 2683 O O . LEU A 1 355 ? -0.855 -45.5 -14.938 1 64 355 LEU A O 1
ATOM 2687 N N . THR A 1 356 ? -2.234 -47.188 -15.469 1 66.81 356 THR A N 1
ATOM 2688 C CA . THR A 1 356 ? -3.406 -46.406 -15.062 1 66.81 356 THR A CA 1
ATOM 2689 C C . THR A 1 356 ? -3.418 -46.219 -13.555 1 66.81 356 THR A C 1
ATOM 2691 O O . THR A 1 356 ? -3.68 -45.094 -13.07 1 66.81 356 THR A O 1
ATOM 2694 N N . CYS A 1 357 ? -3.164 -47.219 -12.852 1 71 357 CYS A N 1
ATOM 2695 C CA . CYS A 1 357 ? -3.141 -47.156 -11.398 1 71 357 CYS A CA 1
ATOM 2696 C C . CYS A 1 357 ? -2.055 -46.188 -10.922 1 71 357 CYS A C 1
ATOM 2698 O O . CYS A 1 357 ? -2.281 -45.375 -10.016 1 71 357 CYS A O 1
ATOM 2700 N N . LEU A 1 358 ? -0.937 -46.25 -11.516 1 69.88 358 LEU A N 1
ATOM 2701 C CA . LEU A 1 358 ? 0.167 -45.375 -11.156 1 69.88 358 LEU A CA 1
ATOM 2702 C C . LEU A 1 358 ? -0.199 -43.906 -11.406 1 69.88 358 LEU A C 1
ATOM 2704 O O . LEU A 1 358 ? 0.066 -43.031 -10.562 1 69.88 358 LEU A O 1
ATOM 2708 N N . HIS A 1 359 ? -0.762 -43.688 -12.531 1 66.81 359 HIS A N 1
ATOM 2709 C CA . HIS A 1 359 ? -1.16 -42.344 -12.883 1 66.81 359 HIS A CA 1
ATOM 2710 C C . HIS A 1 359 ? -2.166 -41.781 -11.883 1 66.81 359 HIS A C 1
ATOM 2712 O O . HIS A 1 359 ? -2.051 -40.625 -11.461 1 66.81 359 HIS A O 1
ATOM 2718 N N . LEU A 1 360 ? -3.092 -42.625 -11.547 1 71.62 360 LEU A N 1
ATOM 2719 C CA . LEU A 1 360 ? -4.129 -42.188 -10.609 1 71.62 360 LEU A CA 1
ATOM 2720 C C . LEU A 1 360 ? -3.541 -41.938 -9.219 1 71.62 360 LEU A C 1
ATOM 2722 O O . LEU A 1 360 ? -3.898 -40.969 -8.555 1 71.62 360 LEU A O 1
ATOM 2726 N N . LEU A 1 361 ? -2.711 -42.812 -8.852 1 76.12 361 LEU A N 1
ATOM 2727 C CA . LEU A 1 361 ? -2.117 -42.688 -7.52 1 76.12 361 LEU A CA 1
ATOM 2728 C C . LEU A 1 361 ? -1.244 -41.438 -7.418 1 76.12 361 LEU A C 1
ATOM 2730 O O . LEU A 1 361 ? -1.245 -40.781 -6.391 1 76.12 361 LEU A O 1
ATOM 2734 N N . VAL A 1 362 ? -0.486 -41.188 -8.43 1 72.06 362 VAL A N 1
ATOM 2735 C CA . VAL A 1 362 ? 0.357 -40 -8.438 1 72.06 362 VAL A CA 1
ATOM 2736 C C . VAL A 1 362 ? -0.514 -38.75 -8.352 1 72.06 362 VAL A C 1
ATOM 2738 O O . VAL A 1 362 ? -0.203 -37.812 -7.602 1 72.06 362 VAL A O 1
ATOM 2741 N N . ASN A 1 363 ? -1.609 -38.719 -9.039 1 73.75 363 ASN A N 1
ATOM 2742 C CA . ASN A 1 363 ? -2.512 -37.562 -9.031 1 73.75 363 ASN A CA 1
ATOM 2743 C C . ASN A 1 363 ? -3.16 -37.375 -7.66 1 73.75 363 ASN A C 1
ATOM 2745 O O . ASN A 1 363 ? -3.258 -36.25 -7.164 1 73.75 363 ASN A O 1
ATOM 2749 N N . VAL A 1 364 ? -3.59 -38.469 -7.121 1 79.25 364 VAL A N 1
ATOM 2750 C CA . VAL A 1 364 ? -4.195 -38.406 -5.797 1 79.25 364 VAL A CA 1
ATOM 2751 C C . VAL A 1 364 ? -3.15 -37.938 -4.777 1 79.25 364 VAL A C 1
ATOM 2753 O O . VAL A 1 364 ? -3.451 -37.156 -3.883 1 79.25 364 VAL A O 1
ATOM 2756 N N . GLY A 1 365 ? -1.996 -38.5 -4.887 1 80.44 365 GLY A N 1
ATOM 2757 C CA . GLY A 1 365 ? -0.921 -38.094 -3.998 1 80.44 365 GLY A CA 1
ATOM 2758 C C . GLY A 1 365 ? -0.621 -36.594 -4.074 1 80.44 365 GLY A C 1
ATOM 2759 O O . GLY A 1 365 ? -0.434 -35.938 -3.045 1 80.44 365 GLY A O 1
ATOM 2760 N N . MET A 1 366 ? -0.558 -36.031 -5.238 1 78.94 366 MET A N 1
ATOM 2761 C CA . MET A 1 366 ? -0.301 -34.625 -5.43 1 78.94 366 MET A CA 1
ATOM 2762 C C . MET A 1 366 ? -1.436 -33.781 -4.852 1 78.94 366 MET A C 1
ATOM 2764 O O . MET A 1 366 ? -1.193 -32.719 -4.258 1 78.94 366 MET A O 1
ATOM 2768 N N . ALA A 1 367 ? -2.635 -34.219 -5.047 1 82.94 367 ALA A N 1
ATOM 2769 C CA . ALA A 1 367 ? -3.797 -33.531 -4.5 1 82.94 367 ALA A CA 1
ATOM 2770 C C . ALA A 1 367 ? -3.771 -33.531 -2.975 1 82.94 367 ALA A C 1
ATOM 2772 O O . ALA A 1 367 ? -4.094 -32.531 -2.342 1 82.94 367 ALA A O 1
ATOM 2773 N N . LEU A 1 368 ? -3.414 -34.688 -2.43 1 84.94 368 LEU A N 1
ATOM 2774 C CA . LEU A 1 368 ? -3.338 -34.781 -0.977 1 84.94 368 LEU A CA 1
ATOM 2775 C C . LEU A 1 368 ? -2.246 -33.875 -0.424 1 84.94 368 LEU A C 1
ATOM 2777 O O . LEU A 1 368 ? -2.418 -33.281 0.632 1 84.94 368 LEU A O 1
ATOM 2781 N N . LYS A 1 369 ? -1.145 -33.875 -1.104 1 83.5 369 LYS A N 1
ATOM 2782 C CA . LYS A 1 369 ? -0.069 -32.938 -0.735 1 83.5 369 LYS A CA 1
ATOM 2783 C C . LYS A 1 369 ? -0.57 -31.5 -0.676 1 83.5 369 LYS A C 1
ATOM 2785 O O . LYS A 1 369 ? -0.3 -30.781 0.29 1 83.5 369 LYS A O 1
ATOM 2790 N N . ASP A 1 370 ? -1.275 -31.109 -1.656 1 86.31 370 ASP A N 1
ATOM 2791 C CA . ASP A 1 370 ? -1.786 -29.75 -1.729 1 86.31 370 ASP A CA 1
ATOM 2792 C C . ASP A 1 370 ? -2.775 -29.469 -0.6 1 86.31 370 ASP A C 1
ATOM 2794 O O . ASP A 1 370 ? -2.799 -28.375 -0.043 1 86.31 370 ASP A O 1
ATOM 2798 N N . LEU A 1 371 ? -3.539 -30.453 -0.299 1 85.69 371 LEU A N 1
ATOM 2799 C CA . LEU A 1 371 ? -4.508 -30.312 0.782 1 85.69 371 LEU A CA 1
ATOM 2800 C C . LEU A 1 371 ? -3.805 -30.141 2.123 1 85.69 371 LEU A C 1
ATOM 2802 O O . LEU A 1 371 ? -4.203 -29.297 2.938 1 85.69 371 LEU A O 1
ATOM 2806 N N . VAL A 1 372 ? -2.834 -30.859 2.295 1 82.19 372 VAL A N 1
ATOM 2807 C CA . VAL A 1 372 ? -2.109 -30.797 3.561 1 82.19 372 VAL A CA 1
ATOM 2808 C C . VAL A 1 372 ? -1.368 -29.469 3.67 1 82.19 372 VAL A C 1
ATOM 2810 O O . VAL A 1 372 ? -1.35 -28.844 4.734 1 82.19 372 VAL A O 1
ATOM 2813 N N . LEU A 1 373 ? -0.84 -28.984 2.559 1 85.19 373 LEU A N 1
ATOM 2814 C CA . LEU A 1 373 ? -0.037 -27.766 2.568 1 85.19 373 LEU A CA 1
ATOM 2815 C C . LEU A 1 373 ? -0.924 -26.531 2.688 1 85.19 373 LEU A C 1
ATOM 2817 O O . LEU A 1 373 ? -0.438 -25.438 2.992 1 85.19 373 LEU A O 1
ATOM 2821 N N . SER A 1 374 ? -2.178 -26.719 2.525 1 85.75 374 SER A N 1
ATOM 2822 C CA . SER A 1 374 ? -3.121 -25.609 2.611 1 85.75 374 SER A CA 1
ATOM 2823 C C . SER A 1 374 ? -3.141 -25.016 4.012 1 85.75 374 SER A C 1
ATOM 2825 O O . SER A 1 374 ? -3.512 -23.859 4.188 1 85.75 374 SER A O 1
ATOM 2827 N N . HIS A 1 375 ? -2.707 -25.766 4.996 1 82.88 375 HIS A N 1
ATOM 2828 C CA . HIS A 1 375 ? -2.734 -25.25 6.355 1 82.88 375 HIS A CA 1
ATOM 2829 C C . HIS A 1 375 ? -1.733 -24.109 6.527 1 82.88 375 HIS A C 1
ATOM 2831 O O . HIS A 1 375 ? -1.96 -23.188 7.32 1 82.88 375 HIS A O 1
ATOM 2837 N N . LYS A 1 376 ? -0.667 -24.188 5.82 1 83.94 376 LYS A N 1
ATOM 2838 C CA . LYS A 1 376 ? 0.326 -23.125 5.883 1 83.94 376 LYS A CA 1
ATOM 2839 C C . LYS A 1 376 ? -0.197 -21.844 5.234 1 83.94 376 LYS A C 1
ATOM 2841 O O . LYS A 1 376 ? 0.007 -20.75 5.758 1 83.94 376 LYS A O 1
ATOM 2846 N N . ALA A 1 377 ? -0.871 -22.047 4.137 1 85.69 377 ALA A N 1
ATOM 2847 C CA . ALA A 1 377 ? -1.512 -20.906 3.488 1 85.69 377 ALA A CA 1
ATOM 2848 C C . ALA A 1 377 ? -2.602 -20.312 4.379 1 85.69 377 ALA A C 1
ATOM 2850 O O . ALA A 1 377 ? -2.764 -19.094 4.438 1 85.69 377 ALA A O 1
ATOM 2851 N N . ALA A 1 378 ? -3.25 -21.156 5.102 1 88.19 378 ALA A N 1
ATOM 2852 C CA . ALA A 1 378 ? -4.309 -20.719 6.004 1 88.19 378 ALA A CA 1
ATOM 2853 C C . ALA A 1 378 ? -3.74 -19.906 7.16 1 88.19 378 ALA A C 1
ATOM 2855 O O . ALA A 1 378 ? -4.363 -18.938 7.609 1 88.19 378 ALA A O 1
ATOM 2856 N N . ALA A 1 379 ? -2.586 -20.266 7.559 1 86.25 379 ALA A N 1
ATOM 2857 C CA . ALA A 1 379 ? -1.95 -19.547 8.664 1 86.25 379 ALA A CA 1
ATOM 2858 C C . ALA A 1 379 ? -1.567 -18.141 8.242 1 86.25 379 ALA A C 1
ATOM 2860 O O . ALA A 1 379 ? -1.776 -17.172 9 1 86.25 379 ALA A O 1
ATOM 2861 N N . SER A 1 380 ? -1.054 -18.078 7.059 1 87.56 380 SER A N 1
ATOM 2862 C CA . SER A 1 380 ? -0.702 -16.75 6.539 1 87.56 380 SER A CA 1
ATOM 2863 C C . SER A 1 380 ? -1.941 -15.891 6.348 1 87.56 380 SER A C 1
ATOM 2865 O O . SER A 1 380 ? -1.918 -14.688 6.637 1 87.56 380 SER A O 1
ATOM 2867 N N . THR A 1 381 ? -3.008 -16.484 5.922 1 91.44 381 THR A N 1
ATOM 2868 C CA . THR A 1 381 ? -4.27 -15.773 5.719 1 91.44 381 THR A CA 1
ATOM 2869 C C . THR A 1 381 ? -4.859 -15.328 7.055 1 91.44 381 THR A C 1
ATOM 2871 O O . THR A 1 381 ? -5.438 -14.242 7.152 1 91.44 381 THR A O 1
ATOM 2874 N N . ARG A 1 382 ? -4.688 -16.125 8.047 1 91.12 382 ARG A N 1
ATOM 2875 C CA . ARG A 1 382 ? -5.172 -15.781 9.383 1 91.12 382 ARG A CA 1
ATOM 2876 C C . ARG A 1 382 ? -4.438 -14.562 9.938 1 91.12 382 ARG A C 1
ATOM 2878 O O . ARG A 1 382 ? -5.031 -13.742 10.641 1 91.12 382 ARG A O 1
ATOM 2885 N N . GLY A 1 383 ? -3.184 -14.508 9.625 1 89.81 383 GLY A N 1
ATOM 2886 C CA . GLY A 1 383 ? -2.432 -13.328 10.039 1 89.81 383 GLY A CA 1
ATOM 2887 C C . GLY A 1 383 ? -2.973 -12.039 9.453 1 89.81 383 GLY A C 1
ATOM 2888 O O . GLY A 1 383 ? -3.123 -11.047 10.164 1 89.81 383 GLY A O 1
ATOM 2889 N N . LEU A 1 384 ? -3.285 -12.117 8.195 1 92.19 384 LEU A N 1
ATOM 2890 C CA . LEU A 1 384 ? -3.859 -10.953 7.531 1 92.19 384 LEU A CA 1
ATOM 2891 C C . LEU A 1 384 ? -5.238 -10.633 8.094 1 92.19 384 LEU A C 1
ATOM 2893 O O . LEU A 1 384 ? -5.566 -9.469 8.328 1 92.19 384 LEU A O 1
ATOM 2897 N N . ALA A 1 385 ? -6.004 -11.648 8.336 1 93.62 385 ALA A N 1
ATOM 2898 C CA . ALA A 1 385 ? -7.352 -11.477 8.875 1 93.62 385 ALA A CA 1
ATOM 2899 C C . ALA A 1 385 ? -7.309 -10.867 10.273 1 93.62 385 ALA A C 1
ATOM 2901 O O . ALA A 1 385 ? -8.148 -10.031 10.617 1 93.62 385 ALA A O 1
ATOM 2902 N N . THR A 1 386 ? -6.387 -11.25 11.031 1 91.25 386 THR A N 1
ATOM 2903 C CA . THR A 1 386 ? -6.234 -10.727 12.383 1 91.25 386 THR A CA 1
ATOM 2904 C C . THR A 1 386 ? -5.973 -9.227 12.359 1 91.25 386 THR A C 1
ATOM 2906 O O . THR A 1 386 ? -6.535 -8.477 13.156 1 91.25 386 THR A O 1
ATOM 2909 N N . ARG A 1 387 ? -5.203 -8.844 11.438 1 90.88 387 ARG A N 1
ATOM 2910 C CA . ARG A 1 387 ? -4.887 -7.426 11.32 1 90.88 387 ARG A CA 1
ATOM 2911 C C . ARG A 1 387 ? -6.113 -6.621 10.906 1 90.88 387 ARG A C 1
ATOM 2913 O O . ARG A 1 387 ? -6.379 -5.551 11.461 1 90.88 387 ARG A O 1
ATOM 2920 N N . VAL A 1 388 ? -6.852 -7.133 10 1 92 388 VAL A N 1
ATOM 2921 C CA . VAL A 1 388 ? -8.047 -6.445 9.531 1 92 388 VAL A CA 1
ATOM 2922 C C . VAL A 1 388 ? -9.07 -6.348 10.656 1 92 388 VAL A C 1
ATOM 2924 O O . VAL A 1 388 ? -9.664 -5.289 10.875 1 92 388 VAL A O 1
ATOM 2927 N N . VAL A 1 389 ? -9.234 -7.391 11.406 1 91.44 389 VAL A N 1
ATOM 2928 C CA . VAL A 1 389 ? -10.219 -7.441 12.484 1 91.44 389 VAL A CA 1
ATOM 2929 C C . VAL A 1 389 ? -9.797 -6.508 13.617 1 91.44 389 VAL A C 1
ATOM 2931 O O . VAL A 1 389 ? -10.641 -5.883 14.266 1 91.44 389 VAL A O 1
ATOM 2934 N N . THR A 1 390 ? -8.547 -6.441 13.852 1 88.81 390 THR A N 1
ATOM 2935 C CA . THR A 1 390 ? -8.039 -5.539 14.875 1 88.81 390 THR A CA 1
ATOM 2936 C C . THR A 1 390 ? -8.422 -4.098 14.57 1 88.81 390 THR A C 1
ATOM 2938 O O . THR A 1 390 ? -8.812 -3.346 15.469 1 88.81 390 THR A O 1
ATOM 2941 N N . LEU A 1 391 ? -8.32 -3.75 13.312 1 89.81 391 LEU A N 1
ATOM 2942 C CA . LEU A 1 391 ? -8.703 -2.402 12.906 1 89.81 391 LEU A CA 1
ATOM 2943 C C . LEU A 1 391 ? -10.211 -2.193 13.062 1 89.81 391 LEU A C 1
ATOM 2945 O O . LEU A 1 391 ? -10.648 -1.166 13.586 1 89.81 391 LEU A O 1
ATOM 2949 N N . LEU A 1 392 ? -10.992 -3.135 12.664 1 90.75 392 LEU A N 1
ATOM 2950 C CA . LEU A 1 392 ? -12.445 -3.045 12.766 1 90.75 392 LEU A CA 1
ATOM 2951 C C . LEU A 1 392 ? -12.883 -2.959 14.219 1 90.75 392 LEU A C 1
ATOM 2953 O O . LEU A 1 392 ? -13.766 -2.162 14.562 1 90.75 392 LEU A O 1
ATOM 2957 N N . ASP A 1 393 ? -12.227 -3.703 15.031 1 87.62 393 ASP A N 1
ATOM 2958 C CA . ASP A 1 393 ? -12.547 -3.717 16.453 1 87.62 393 ASP A CA 1
ATOM 2959 C C . ASP A 1 393 ? -12.172 -2.395 17.109 1 87.62 393 ASP A C 1
ATOM 2961 O O . ASP A 1 393 ? -12.891 -1.903 17.984 1 87.62 393 ASP A O 1
ATOM 2965 N N . ALA A 1 394 ? -11.078 -1.874 16.703 1 84.81 394 ALA A N 1
ATOM 2966 C CA . ALA A 1 394 ? -10.648 -0.59 17.25 1 84.81 394 ALA A CA 1
ATOM 2967 C C . ALA A 1 394 ? -11.641 0.514 16.906 1 84.81 394 ALA A C 1
ATOM 2969 O O . ALA A 1 394 ? -11.93 1.382 17.734 1 84.81 394 ALA A O 1
ATOM 2970 N N . LEU A 1 395 ? -12.18 0.447 15.758 1 86.38 395 LEU A N 1
ATOM 2971 C CA . LEU A 1 395 ? -13.141 1.449 15.312 1 86.38 395 LEU A CA 1
ATOM 2972 C C . LEU A 1 395 ? -14.477 1.271 16.016 1 86.38 395 LEU A C 1
ATOM 2974 O O . LEU A 1 395 ? -15.172 2.25 16.297 1 86.38 395 LEU A O 1
ATOM 2978 N N . GLU A 1 396 ? -14.805 0.064 16.328 1 84.44 396 GLU A N 1
ATOM 2979 C CA . GLU A 1 396 ? -16.078 -0.226 17 1 84.44 396 GLU A CA 1
ATOM 2980 C C . GLU A 1 396 ? -15.992 0.097 18.484 1 84.44 396 GLU A C 1
ATOM 2982 O O . GLU A 1 396 ? -16.984 0.522 19.094 1 84.44 396 GLU A O 1
ATOM 2987 N N . ALA A 1 397 ? -14.883 -0.141 19.016 1 77.19 397 ALA A N 1
ATOM 2988 C CA . ALA A 1 397 ? -14.703 0.047 20.453 1 77.19 397 ALA A CA 1
ATOM 2989 C C . ALA A 1 397 ? -14.586 1.528 20.797 1 77.19 397 ALA A C 1
ATOM 2991 O O . ALA A 1 397 ? -14.805 1.92 21.953 1 77.19 397 ALA A O 1
ATOM 2992 N N . ALA A 1 398 ? -14.18 2.219 19.859 1 67.75 398 ALA A N 1
ATOM 2993 C CA . ALA A 1 398 ? -13.992 3.637 20.156 1 67.75 398 ALA A CA 1
ATOM 2994 C C . ALA A 1 398 ? -15.32 4.305 20.5 1 67.75 398 ALA A C 1
ATOM 2996 O O . ALA A 1 398 ? -16.109 4.621 19.625 1 67.75 398 ALA A O 1
ATOM 2997 N N . THR A 1 399 ? -16.125 3.668 21.609 1 59.09 399 THR A N 1
ATOM 2998 C CA . THR A 1 399 ? -17.375 4.234 22.109 1 59.09 399 THR A CA 1
ATOM 2999 C C . THR A 1 399 ? -17.156 5.668 22.594 1 59.09 399 THR A C 1
ATOM 3001 O O . THR A 1 399 ? -16.094 5.996 23.125 1 59.09 399 THR A O 1
ATOM 3004 N N . PRO A 1 400 ? -18.141 6.395 22.141 1 51.31 400 PRO A N 1
ATOM 3005 C CA . PRO A 1 400 ? -18.078 7.738 22.719 1 51.31 400 PRO A CA 1
ATOM 3006 C C . PRO A 1 400 ? -17.938 7.723 24.234 1 51.31 400 PRO A C 1
ATOM 3008 O O . PRO A 1 400 ? -18.344 6.758 24.891 1 51.31 400 PRO A O 1
ATOM 3011 N N . PRO A 1 401 ? -17.094 8.445 24.797 1 42.44 401 PRO A N 1
ATOM 3012 C CA . PRO A 1 401 ? -17.016 8.5 26.25 1 42.44 401 PRO A CA 1
ATOM 3013 C C . PRO A 1 401 ? -18.391 8.328 26.922 1 42.44 401 PRO A C 1
ATOM 3015 O O . PRO A 1 401 ? -19.391 8.836 26.406 1 42.44 401 PRO A O 1
ATOM 3018 N N . LEU A 1 402 ? -18.75 7.125 27.469 1 40.31 402 LEU A N 1
ATOM 3019 C CA . LEU A 1 402 ? -19.953 6.945 28.281 1 40.31 402 LEU A CA 1
ATOM 3020 C C . LEU A 1 402 ? -20.328 8.242 28.984 1 40.31 402 LEU A C 1
ATOM 3022 O O . LEU A 1 402 ? -19.453 8.992 29.438 1 40.31 402 LEU A O 1
ATOM 3026 N N . PRO A 1 403 ? -21.562 8.711 28.844 1 36.91 403 PRO A N 1
ATOM 3027 C CA . PRO A 1 403 ? -22.031 9.789 29.734 1 36.91 403 PRO A CA 1
ATOM 3028 C C . PRO A 1 403 ? -21.688 9.539 31.188 1 36.91 403 PRO A C 1
ATOM 3030 O O . PRO A 1 403 ? -21.719 8.398 31.656 1 36.91 403 PRO A O 1
ATOM 3033 N N . PRO A 1 404 ? -20.859 10.352 31.812 1 34.84 404 PRO A N 1
ATOM 3034 C CA . PRO A 1 404 ? -20.578 10.164 33.219 1 34.84 404 PRO A CA 1
ATOM 3035 C C . PRO A 1 404 ? -21.812 9.719 34.031 1 34.84 404 PRO A C 1
ATOM 3037 O O . PRO A 1 404 ? -22.938 9.992 33.594 1 34.84 404 PRO A O 1
ATOM 3040 N N . PRO A 1 405 ? -21.719 8.734 34.844 1 33.72 405 PRO A N 1
ATOM 3041 C CA . PRO A 1 405 ? -22.812 8.531 35.781 1 33.72 405 PRO A CA 1
ATOM 3042 C C . PRO A 1 405 ? -23.359 9.852 36.344 1 33.72 405 PRO A C 1
ATOM 3044 O O . PRO A 1 405 ? -22.641 10.852 36.375 1 33.72 405 PRO A O 1
ATOM 3047 N N . PRO A 1 406 ? -24.641 10.031 36.562 1 32.38 406 PRO A N 1
ATOM 3048 C CA . PRO A 1 406 ? -25.281 11.234 37.125 1 32.38 406 PRO A CA 1
ATOM 3049 C C . PRO A 1 406 ? -24.469 11.852 38.25 1 32.38 406 PRO A C 1
ATOM 3051 O O . PRO A 1 406 ? -23.766 11.141 38.969 1 32.38 406 PRO A O 1
ATOM 3054 N N . PRO A 1 407 ? -24.266 13.188 38.219 1 32.16 407 PRO A N 1
ATOM 3055 C CA . PRO A 1 407 ? -23.594 13.977 39.25 1 32.16 407 PRO A CA 1
ATOM 3056 C C . PRO A 1 407 ? -23.938 13.516 40.656 1 32.16 407 PRO A C 1
ATOM 3058 O O . PRO A 1 407 ? -25.125 13.297 40.969 1 32.16 407 PRO A O 1
ATOM 3061 N N . SER A 1 408 ? -23.266 12.758 41.344 1 31.77 408 SER A N 1
ATOM 3062 C CA . SER A 1 408 ? -23.469 12.875 42.781 1 31.77 408 SER A CA 1
ATOM 3063 C C . SER A 1 408 ? -23.562 14.336 43.219 1 31.77 408 SER A C 1
ATOM 3065 O O . SER A 1 408 ? -23.031 15.219 42.531 1 31.77 408 SER A O 1
ATOM 3067 N N . ALA A 1 409 ? -24.266 14.898 44.406 1 31.33 409 ALA A N 1
ATOM 3068 C CA . ALA A 1 409 ? -24.734 16.125 45.031 1 31.33 409 ALA A CA 1
ATOM 3069 C C . ALA A 1 409 ? -23.594 17.125 45.219 1 31.33 409 ALA A C 1
ATOM 3071 O O . ALA A 1 409 ? -23.062 17.281 46.312 1 31.33 409 ALA A O 1
ATOM 3072 N N . ALA A 1 410 ? -22.438 17.094 44.531 1 34.25 410 ALA A N 1
ATOM 3073 C CA . ALA A 1 410 ? -21.469 18.047 45.094 1 34.25 410 ALA A CA 1
ATOM 3074 C C . ALA A 1 410 ? -21.969 19.469 44.969 1 34.25 410 ALA A C 1
ATOM 3076 O O . ALA A 1 410 ? -22.797 19.766 44.094 1 34.25 410 ALA A O 1
ATOM 3077 N N . PRO A 1 411 ? -21.516 20.531 45.875 1 32.62 411 PRO A N 1
ATOM 3078 C CA . PRO A 1 411 ? -22 21.906 46.062 1 32.62 411 PRO A CA 1
ATOM 3079 C C . PRO A 1 411 ? -21.984 22.719 44.781 1 32.62 411 PRO A C 1
ATOM 3081 O O . PRO A 1 411 ? -21.156 22.5 43.906 1 32.62 411 PRO A O 1
ATOM 3084 N N . PRO A 1 412 ? -23.109 23.344 44.344 1 34.62 412 PRO A N 1
ATOM 3085 C CA . PRO A 1 412 ? -23.422 24.172 43.188 1 34.62 412 PRO A CA 1
ATOM 3086 C C . PRO A 1 412 ? -22.391 25.266 42.938 1 34.62 412 PRO A C 1
ATOM 3088 O O . PRO A 1 412 ? -22.125 26.078 43.844 1 34.62 412 PRO A O 1
ATOM 3091 N N . LEU A 1 413 ? -21.219 24.891 42.469 1 37.84 413 LEU A N 1
ATOM 3092 C CA . LEU A 1 413 ? -20.375 26.047 42.125 1 37.84 413 LEU A CA 1
ATOM 3093 C C . LEU A 1 413 ? -21.203 27.125 41.438 1 37.84 413 LEU A C 1
ATOM 3095 O O . LEU A 1 413 ? -22.266 26.844 40.875 1 37.84 413 LEU A O 1
ATOM 3099 N N . SER A 1 414 ? -20.812 28.531 41.438 1 35.78 414 SER A N 1
ATOM 3100 C CA . SER A 1 414 ? -21.484 29.781 41.062 1 35.78 414 SER A CA 1
ATOM 3101 C C . SER A 1 414 ? -22.031 29.719 39.656 1 35.78 414 SER A C 1
ATOM 3103 O O . SER A 1 414 ? -21.266 29.516 38.688 1 35.78 414 SER A O 1
ATOM 3105 N N . ALA A 1 415 ? -23.172 29.062 39.406 1 38.34 415 ALA A N 1
ATOM 3106 C CA . ALA A 1 415 ? -23.984 29.109 38.188 1 38.34 415 ALA A CA 1
ATOM 3107 C C . ALA A 1 415 ? -24.031 30.531 37.625 1 38.34 415 ALA A C 1
ATOM 3109 O O . ALA A 1 415 ? -24.266 31.484 38.344 1 38.34 415 ALA A O 1
ATOM 3110 N N . ILE A 1 416 ? -23.203 30.891 36.75 1 42.22 416 ILE A N 1
ATOM 3111 C CA . ILE A 1 416 ? -23.453 32.156 36.062 1 42.22 416 ILE A CA 1
ATOM 3112 C C . ILE A 1 416 ? -24.938 32.281 35.75 1 42.22 416 ILE A C 1
ATOM 3114 O O . ILE A 1 416 ? -25.516 31.422 35.094 1 42.22 416 ILE A O 1
ATOM 3118 N N . ALA A 1 417 ? -25.672 33.031 36.562 1 40.19 417 ALA A N 1
ATOM 3119 C CA . ALA A 1 417 ? -27.078 33.375 36.312 1 40.19 417 ALA A CA 1
ATOM 3120 C C . ALA A 1 417 ? -27.281 33.875 34.875 1 40.19 417 ALA A C 1
ATOM 3122 O O . ALA A 1 417 ? -26.641 34.844 34.469 1 40.19 417 ALA A O 1
ATOM 3123 N N . SER A 1 418 ? -27.453 33.031 33.906 1 45.44 418 SER A N 1
ATOM 3124 C CA . SER A 1 418 ? -27.953 33.469 32.594 1 45.44 418 SER A CA 1
ATOM 3125 C C . SER A 1 418 ? -28.922 34.625 32.719 1 45.44 418 SER A C 1
ATOM 3127 O O . SER A 1 418 ? -29.641 34.719 33.719 1 45.44 418 SER A O 1
ATOM 3129 N N . PRO A 1 419 ? -28.703 35.688 32.062 1 46.75 419 PRO A N 1
ATOM 3130 C CA . PRO A 1 419 ? -29.844 36.594 32.125 1 46.75 419 PRO A CA 1
ATOM 3131 C C . PRO A 1 419 ? -31.172 35.875 31.953 1 46.75 419 PRO A C 1
ATOM 3133 O O . PRO A 1 419 ? -31.234 34.812 31.344 1 46.75 419 PRO A O 1
ATOM 3136 N N . PRO A 1 420 ? -32.156 36.156 32.75 1 49.31 420 PRO A N 1
ATOM 3137 C CA . PRO A 1 420 ? -33.469 35.5 32.844 1 49.31 420 PRO A CA 1
ATOM 3138 C C . PRO A 1 420 ? -34.094 35.188 31.469 1 49.31 420 PRO A C 1
ATOM 3140 O O . PRO A 1 420 ? -34.844 34.219 31.344 1 49.31 420 PRO A O 1
ATOM 3143 N N . HIS A 1 421 ? -33.812 35.875 30.266 1 59.06 421 HIS A N 1
ATOM 3144 C CA . HIS A 1 421 ? -34.719 35.688 29.141 1 59.06 421 HIS A CA 1
ATOM 3145 C C . HIS A 1 421 ? -34.062 34.906 28.016 1 59.06 421 HIS A C 1
ATOM 3147 O O . HIS A 1 421 ? -34.688 34.594 27.016 1 59.06 421 HIS A O 1
ATOM 3153 N N . ALA A 1 422 ? -32.75 34.625 27.875 1 73.06 422 ALA A N 1
ATOM 3154 C CA . ALA A 1 422 ? -32.219 33.969 26.672 1 73.06 422 ALA A CA 1
ATOM 3155 C C . ALA A 1 422 ? -32.125 32.438 26.875 1 73.06 422 ALA A C 1
ATOM 3157 O O . ALA A 1 422 ? -31.844 31.984 27.984 1 73.06 422 ALA A O 1
ATOM 3158 N N . PRO A 1 423 ? -32.531 31.688 25.797 1 86.25 423 PRO A N 1
ATOM 3159 C CA . PRO A 1 423 ? -32.5 30.219 25.891 1 86.25 423 PRO A CA 1
ATOM 3160 C C . PRO A 1 423 ? -31.078 29.688 26.141 1 86.25 423 PRO A C 1
ATOM 3162 O O . PRO A 1 423 ? -30.109 30.234 25.625 1 86.25 423 PRO A O 1
ATOM 3165 N N . LEU A 1 424 ? -30.969 28.797 27.047 1 87.5 424 LEU A N 1
ATOM 3166 C CA . LEU A 1 424 ? -29.703 28.125 27.375 1 87.5 424 LEU A CA 1
ATOM 3167 C C . LEU A 1 424 ? -29.266 27.203 26.25 1 87.5 424 LEU A C 1
ATOM 3169 O O . LEU A 1 424 ? -30.078 26.453 25.688 1 87.5 424 LEU A O 1
ATOM 3173 N N . LEU A 1 425 ? -27.969 27.375 25.859 1 91.88 425 LEU A N 1
ATOM 3174 C CA . LEU A 1 425 ? -27.469 26.578 24.734 1 91.88 425 LEU A CA 1
ATOM 3175 C C . LEU A 1 425 ? -26.5 25.516 25.219 1 91.88 425 LEU A C 1
ATOM 3177 O O . LEU A 1 425 ? -26.344 24.469 24.578 1 91.88 425 LEU A O 1
ATOM 3181 N N . LEU A 1 426 ? -25.703 25.75 26.312 1 92.19 426 LEU A N 1
ATOM 3182 C CA . LEU A 1 426 ? -24.734 24.812 26.875 1 92.19 426 LEU A CA 1
ATOM 3183 C C . LEU A 1 426 ? -24.828 24.766 28.391 1 92.19 426 LEU A C 1
ATOM 3185 O O . LEU A 1 426 ? -24.922 25.812 29.047 1 92.19 426 LEU A O 1
ATOM 3189 N N . ARG A 1 427 ? -24.891 23.531 28.906 1 91.56 427 ARG A N 1
ATOM 3190 C CA . ARG A 1 427 ? -24.859 23.312 30.359 1 91.56 427 ARG A CA 1
ATOM 3191 C C . ARG A 1 427 ? -23.75 22.344 30.734 1 91.56 427 ARG A C 1
ATOM 3193 O O . ARG A 1 427 ? -23.734 21.203 30.297 1 91.56 427 ARG A O 1
ATOM 3200 N N . VAL A 1 428 ? -22.797 22.859 31.453 1 91.75 428 VAL A N 1
ATOM 3201 C CA . VAL A 1 428 ? -21.703 22.047 31.969 1 91.75 428 VAL A CA 1
ATOM 3202 C C . VAL A 1 428 ? -21.859 21.859 33.469 1 91.75 428 VAL A C 1
ATOM 3204 O O . VAL A 1 428 ? -21.969 22.844 34.219 1 91.75 428 VAL A O 1
ATOM 3207 N N . HIS A 1 429 ? -21.906 20.562 33.875 1 90.56 429 HIS A N 1
ATOM 3208 C CA . HIS A 1 429 ? -22.125 20.25 35.281 1 90.56 429 HIS A CA 1
ATOM 3209 C C . HIS A 1 429 ? -20.969 19.422 35.844 1 90.56 429 HIS A C 1
ATOM 3211 O O . HIS A 1 429 ? -20.828 18.234 35.5 1 90.56 429 HIS A O 1
ATOM 3217 N N . SER A 1 430 ? -20.156 19.969 36.781 1 90.12 430 SER A N 1
ATOM 3218 C CA . SER A 1 430 ? -19.078 19.297 37.5 1 90.12 430 SER A CA 1
ATOM 3219 C C . SER A 1 430 ? -18.172 18.516 36.531 1 90.12 430 SER A C 1
ATOM 3221 O O . SER A 1 430 ? -17.906 17.344 36.75 1 90.12 430 SER A O 1
ATOM 3223 N N . LEU A 1 431 ? -17.859 19.188 35.5 1 90.31 431 LEU A N 1
ATOM 3224 C CA . LEU A 1 431 ? -17.062 18.547 34.469 1 90.31 431 LEU A CA 1
ATOM 3225 C C . LEU A 1 431 ? -15.602 18.453 34.875 1 90.31 431 LEU A C 1
ATOM 3227 O O . LEU A 1 431 ? -14.984 19.453 35.25 1 90.31 431 LEU A O 1
ATOM 3231 N N . SER A 1 432 ? -15.055 17.234 34.906 1 89.88 432 SER A N 1
ATOM 3232 C CA . SER A 1 432 ? -13.633 16.984 35.094 1 89.88 432 SER A CA 1
ATOM 3233 C C . SER A 1 432 ? -13 16.312 33.906 1 89.88 432 SER A C 1
ATOM 3235 O O . SER A 1 432 ? -13.625 15.492 33.219 1 89.88 432 SER A O 1
ATOM 3237 N N . ILE A 1 433 ? -11.867 16.812 33.5 1 87.94 433 ILE A N 1
ATOM 3238 C CA . ILE A 1 433 ? -11.164 16.297 32.344 1 87.94 433 ILE A CA 1
ATOM 3239 C C . ILE A 1 433 ? -9.82 15.711 32.75 1 87.94 433 ILE A C 1
ATOM 3241 O O . ILE A 1 433 ? -9.094 16.312 33.531 1 87.94 433 ILE A O 1
ATOM 3245 N N . ALA A 1 434 ? -9.547 14.492 32.281 1 80.25 434 ALA A N 1
ATOM 3246 C CA . ALA A 1 434 ? -8.258 13.836 32.469 1 80.25 434 ALA A CA 1
ATOM 3247 C C . ALA A 1 434 ? -7.605 13.5 31.141 1 80.25 434 ALA A C 1
ATOM 3249 O O . ALA A 1 434 ? -8.297 13.195 30.156 1 80.25 434 ALA A O 1
ATOM 3250 N N . THR A 1 435 ? -6.344 13.719 31.094 1 69.75 435 THR A N 1
ATOM 3251 C CA . THR A 1 435 ? -5.633 13.32 29.891 1 69.75 435 THR A CA 1
ATOM 3252 C C . THR A 1 435 ? -5.598 11.797 29.766 1 69.75 435 THR A C 1
ATOM 3254 O O . THR A 1 435 ? -5.777 11.086 30.75 1 69.75 435 THR A O 1
ATOM 3257 N N . PRO A 1 436 ? -5.461 11.336 28.516 1 59.03 436 PRO A N 1
ATOM 3258 C CA . PRO A 1 436 ? -5.34 9.883 28.344 1 59.03 436 PRO A CA 1
ATOM 3259 C C . PRO A 1 436 ? -4.223 9.281 29.188 1 59.03 436 PRO A C 1
ATOM 3261 O O . PRO A 1 436 ? -4.289 8.109 29.562 1 59.03 436 PRO A O 1
ATOM 3264 N N . ALA A 1 437 ? -3.193 10.117 29.5 1 53.66 437 ALA A N 1
ATOM 3265 C CA . ALA A 1 437 ? -2.084 9.641 30.328 1 53.66 437 ALA A CA 1
ATOM 3266 C C . ALA A 1 437 ? -2.455 9.656 31.812 1 53.66 437 ALA A C 1
ATOM 3268 O O . ALA A 1 437 ? -1.686 9.188 32.656 1 53.66 437 ALA A O 1
ATOM 3269 N N . GLY A 1 438 ? -3.693 10.086 32.094 1 59.94 438 GLY A N 1
ATOM 3270 C CA . GLY A 1 438 ? -4.203 10.008 33.438 1 59.94 438 GLY A CA 1
ATOM 3271 C C . GLY A 1 438 ? -4.07 11.32 34.219 1 59.94 438 GLY A C 1
ATOM 3272 O O . GLY A 1 438 ? -4.535 11.43 35.344 1 59.94 438 GLY A O 1
ATOM 3273 N N . GLY A 1 439 ? -3.473 12.305 33.75 1 67 439 GLY A N 1
ATOM 3274 C CA . GLY A 1 439 ? -3.348 13.562 34.469 1 67 439 GLY A CA 1
ATOM 3275 C C . GLY A 1 439 ? -4.613 14.406 34.438 1 67 439 GLY A C 1
ATOM 3276 O O . GLY A 1 439 ? -5.273 14.484 33.406 1 67 439 GLY A O 1
ATOM 3277 N N . ARG A 1 440 ? -5.023 14.789 35.656 1 74.88 440 ARG A N 1
ATOM 3278 C CA . ARG A 1 440 ? -6.23 15.609 35.719 1 74.88 440 ARG A CA 1
ATOM 3279 C C . ARG A 1 440 ? -5.949 17.031 35.25 1 74.88 440 ARG A C 1
ATOM 3281 O O . ARG A 1 440 ? -5.062 17.703 35.781 1 74.88 440 ARG A O 1
ATOM 3288 N N . VAL A 1 441 ? -6.641 17.578 34.281 1 79.38 441 VAL A N 1
ATOM 3289 C CA . VAL A 1 441 ? -6.445 18.891 33.625 1 79.38 441 VAL A CA 1
ATOM 3290 C C . VAL A 1 441 ? -7.453 19.891 34.188 1 79.38 441 VAL A C 1
ATOM 3292 O O . VAL A 1 441 ? -7.129 21.062 34.406 1 79.38 441 VAL A O 1
ATOM 3295 N N . LEU A 1 442 ? -8.711 19.453 34.5 1 86.75 442 LEU A N 1
ATOM 3296 C CA . LEU A 1 442 ? -9.789 20.297 35.031 1 86.75 442 LEU A CA 1
ATOM 3297 C C . LEU A 1 442 ? -10.625 19.531 36.031 1 86.75 442 LEU A C 1
ATOM 3299 O O . LEU A 1 442 ? -10.922 18.344 35.844 1 86.75 442 LEU A O 1
ATOM 3303 N N . HIS A 1 443 ? -10.898 20.312 37.156 1 88.06 443 HIS A N 1
ATOM 3304 C CA . HIS A 1 443 ? -11.656 19.672 38.219 1 88.06 443 HIS A CA 1
ATOM 3305 C C . HIS A 1 443 ? -13.008 20.359 38.438 1 88.06 443 HIS A C 1
ATOM 3307 O O . HIS A 1 443 ? -13.07 21.516 38.812 1 88.06 443 HIS A O 1
ATOM 3313 N N . SER A 1 444 ? -14.031 19.641 38.156 1 88.06 444 SER A N 1
ATOM 3314 C CA . SER A 1 444 ? -15.406 19.969 38.5 1 88.06 444 SER A CA 1
ATOM 3315 C C . SER A 1 444 ? -15.781 21.359 37.969 1 88.06 444 SER A C 1
ATOM 3317 O O . SER A 1 444 ? -16.188 22.219 38.75 1 88.06 444 SER A O 1
ATOM 3319 N N . LEU A 1 445 ? -15.766 21.625 36.688 1 89.81 445 LEU A N 1
ATOM 3320 C CA . LEU A 1 445 ? -16.141 22.875 36.062 1 89.81 445 LEU A CA 1
ATOM 3321 C C . LEU A 1 445 ? -17.656 22.984 35.906 1 89.81 445 LEU A C 1
ATOM 3323 O O . LEU A 1 445 ? -18.312 22.031 35.469 1 89.81 445 LEU A O 1
ATOM 3327 N N . ASP A 1 446 ? -18.25 24.078 36.406 1 90.38 446 ASP A N 1
ATOM 3328 C CA . ASP A 1 446 ? -19.641 24.422 36.156 1 90.38 446 ASP A CA 1
ATOM 3329 C C . ASP A 1 446 ? -19.75 25.641 35.25 1 90.38 446 ASP A C 1
ATOM 3331 O O . ASP A 1 446 ? -19.125 26.672 35.5 1 90.38 446 ASP A O 1
ATOM 3335 N N . LEU A 1 447 ? -20.516 25.5 34.156 1 90.56 447 LEU A N 1
ATOM 3336 C CA . LEU A 1 447 ? -20.625 26.578 33.188 1 90.56 447 LEU A CA 1
ATOM 3337 C C . LEU A 1 447 ? -21.969 26.516 32.469 1 90.56 447 LEU A C 1
ATOM 3339 O O . LEU A 1 447 ? -22.453 25.438 32.125 1 90.56 447 LEU A O 1
ATOM 3343 N N . GLN A 1 448 ? -22.609 27.656 32.344 1 91.06 448 GLN A N 1
ATOM 3344 C CA . GLN A 1 448 ? -23.812 27.812 31.516 1 91.06 448 GLN A CA 1
ATOM 3345 C C . GLN A 1 448 ? -23.625 28.922 30.484 1 91.06 448 GLN A C 1
ATOM 3347 O O . GLN A 1 448 ? -23.062 29.969 30.797 1 91.06 448 GLN A O 1
ATOM 3352 N N . LEU A 1 449 ? -24.016 28.656 29.297 1 92 449 LEU A N 1
ATOM 3353 C CA . LEU A 1 449 ? -23.922 29.641 28.219 1 92 449 LEU A CA 1
ATOM 3354 C C . LEU A 1 449 ? -25.266 29.828 27.531 1 92 449 LEU A C 1
ATOM 3356 O O . LEU A 1 449 ? -25.875 28.859 27.094 1 92 449 LEU A O 1
ATOM 3360 N N . GLY A 1 450 ? -25.719 31.047 27.5 1 91.19 450 GLY A N 1
ATOM 3361 C CA . GLY A 1 450 ? -26.969 31.375 26.844 1 91.19 450 GLY A CA 1
ATOM 3362 C C . GLY A 1 450 ? -26.797 31.984 25.469 1 91.19 450 GLY A C 1
ATOM 3363 O O . GLY A 1 450 ? -25.688 32.375 25.094 1 91.19 450 GLY A O 1
ATOM 3364 N N . ALA A 1 451 ? -27.953 32.094 24.75 1 93.12 451 ALA A N 1
ATOM 3365 C CA . ALA A 1 451 ? -27.953 32.656 23.406 1 93.12 451 ALA A CA 1
ATOM 3366 C C . ALA A 1 451 ? -27.438 34.094 23.422 1 93.12 451 ALA A C 1
ATOM 3368 O O . ALA A 1 451 ? -27.812 34.906 24.297 1 93.12 451 ALA A O 1
ATOM 3369 N N . GLY A 1 452 ? -26.484 34.344 22.469 1 91.19 452 GLY A N 1
ATOM 3370 C CA . GLY A 1 452 ? -25.953 35.688 22.312 1 91.19 452 GLY A CA 1
ATOM 3371 C C . GLY A 1 452 ? -24.719 35.938 23.172 1 91.19 452 GLY A C 1
ATOM 3372 O O . GLY A 1 452 ? -24.016 36.938 22.969 1 91.19 452 GLY A O 1
ATOM 3373 N N . GLN A 1 453 ? -24.5 35.062 24.109 1 92.56 453 GLN A N 1
ATOM 3374 C CA . GLN A 1 453 ? -23.312 35.219 24.953 1 92.56 453 GLN A CA 1
ATOM 3375 C C . GLN A 1 453 ? -22.062 34.719 24.234 1 92.56 453 GLN A C 1
ATOM 3377 O O . GLN A 1 453 ? -22.094 33.75 23.484 1 92.56 453 GLN A O 1
ATOM 3382 N N . ARG A 1 454 ? -21.047 35.469 24.375 1 94.38 454 ARG A N 1
ATOM 3383 C CA . ARG A 1 454 ? -19.734 35.156 23.797 1 94.38 454 ARG A CA 1
ATOM 3384 C C . ARG A 1 454 ? -18.688 34.969 24.891 1 94.38 454 ARG A C 1
ATOM 3386 O O . ARG A 1 454 ? -18.391 35.906 25.641 1 94.38 454 ARG A O 1
ATOM 3393 N N . LEU A 1 455 ? -18.156 33.781 24.969 1 94 455 LEU A N 1
ATOM 3394 C CA . LEU A 1 455 ? -17.234 33.375 26.031 1 94 455 LEU A CA 1
ATOM 3395 C C . LEU A 1 455 ? -15.805 33.312 25.531 1 94 455 LEU A C 1
ATOM 3397 O O . LEU A 1 455 ? -15.516 32.625 24.547 1 94 455 LEU A O 1
ATOM 3401 N N . LEU A 1 456 ? -14.945 34.062 26.156 1 93.69 456 LEU A N 1
ATOM 3402 C CA . LEU A 1 456 ? -13.508 34.031 25.859 1 93.69 456 LEU A CA 1
ATOM 3403 C C . LEU A 1 456 ? -12.789 33.125 26.859 1 93.69 456 LEU A C 1
ATOM 3405 O O . LEU A 1 456 ? -12.844 33.344 28.062 1 93.69 456 LEU A O 1
ATOM 3409 N N . LEU A 1 457 ? -12.18 32.094 26.375 1 91.56 457 LEU A N 1
ATOM 3410 C CA . LEU A 1 457 ? -11.391 31.172 27.188 1 91.56 457 LEU A CA 1
ATOM 3411 C C . LEU A 1 457 ? -9.938 31.641 27.281 1 91.56 457 LEU A C 1
ATOM 3413 O O . LEU A 1 457 ? -9.273 31.797 26.25 1 91.56 457 LEU A O 1
ATOM 3417 N N . CYS A 1 458 ? -9.469 31.828 28.484 1 86.81 458 CYS A N 1
ATOM 3418 C CA . CYS A 1 458 ? -8.117 32.312 28.703 1 86.81 458 CYS A CA 1
ATOM 3419 C C . CYS A 1 458 ? -7.355 31.406 29.656 1 86.81 458 CYS A C 1
ATOM 3421 O O . CYS A 1 458 ? -7.961 30.656 30.438 1 86.81 458 CYS A O 1
ATOM 3423 N N . GLY A 1 459 ? -6.074 31.453 29.547 1 83.19 459 GLY A N 1
ATOM 3424 C CA . GLY A 1 459 ? -5.176 30.672 30.391 1 83.19 459 GLY A CA 1
ATOM 3425 C C . GLY A 1 459 ? -3.811 30.469 29.766 1 83.19 459 GLY A C 1
ATOM 3426 O O . GLY A 1 459 ? -3.635 30.672 28.562 1 83.19 459 GLY A O 1
ATOM 3427 N N . ALA A 1 460 ? -2.92 30.094 30.625 1 75.88 460 ALA A N 1
ATOM 3428 C CA . ALA A 1 460 ? -1.562 29.844 30.156 1 75.88 460 ALA A CA 1
ATOM 3429 C C . ALA A 1 460 ? -1.516 28.594 29.281 1 75.88 460 ALA A C 1
ATOM 3431 O O . ALA A 1 460 ? -2.484 27.828 29.219 1 75.88 460 ALA A O 1
ATOM 3432 N N . ASN A 1 461 ? -0.464 28.484 28.547 1 74.06 461 ASN A N 1
ATOM 3433 C CA . ASN A 1 461 ? -0.289 27.281 27.75 1 74.06 461 ASN A CA 1
ATOM 3434 C C . ASN A 1 461 ? -0.256 26.031 28.625 1 74.06 461 ASN A C 1
ATOM 3436 O O . ASN A 1 461 ? 0.374 26.031 29.688 1 74.06 461 ASN A O 1
ATOM 3440 N N . GLY A 1 462 ? -0.996 25.031 28.281 1 74.12 462 GLY A N 1
ATOM 3441 C CA . GLY A 1 462 ? -1.044 23.797 29.047 1 74.12 462 GLY A CA 1
ATOM 3442 C C . GLY A 1 462 ? -2.08 23.812 30.156 1 74.12 462 GLY A C 1
ATOM 3443 O O . GLY A 1 462 ? -2.178 22.859 30.938 1 74.12 462 GLY A O 1
ATOM 3444 N N . SER A 1 463 ? -2.811 24.828 30.125 1 79.62 463 SER A N 1
ATOM 3445 C CA . SER A 1 463 ? -3.768 24.953 31.219 1 79.62 463 SER A CA 1
ATOM 3446 C C . SER A 1 463 ? -4.988 24.062 31 1 79.62 463 SER A C 1
ATOM 3448 O O . SER A 1 463 ? -5.785 23.859 31.922 1 79.62 463 SER A O 1
ATOM 3450 N N . GLY A 1 464 ? -5.141 23.531 29.781 1 81.25 464 GLY A N 1
ATOM 3451 C CA . GLY A 1 464 ? -6.246 22.625 29.531 1 81.25 464 GLY A CA 1
ATOM 3452 C C . GLY A 1 464 ? -7.258 23.172 28.547 1 81.25 464 GLY A C 1
ATOM 3453 O O . GLY A 1 464 ? -8.312 22.578 28.328 1 81.25 464 GLY A O 1
ATOM 3454 N N . LYS A 1 465 ? -7.047 24.297 27.922 1 86.81 465 LYS A N 1
ATOM 3455 C CA . LYS A 1 465 ? -7.977 24.922 26.984 1 86.81 465 LYS A CA 1
ATOM 3456 C C . LYS A 1 465 ? -8.336 23.953 25.844 1 86.81 465 LYS A C 1
ATOM 3458 O O . LYS A 1 465 ? -9.516 23.75 25.547 1 86.81 465 LYS A O 1
ATOM 3463 N N . SER A 1 466 ? -7.281 23.359 25.312 1 82.25 466 SER A N 1
ATOM 3464 C CA . SER A 1 466 ? -7.516 22.453 24.203 1 82.25 466 SER A CA 1
ATOM 3465 C C . SER A 1 466 ? -8.234 21.188 24.656 1 82.25 466 SER A C 1
ATOM 3467 O O . SER A 1 466 ? -9.055 20.625 23.922 1 82.25 466 SER A O 1
ATOM 3469 N N . SER A 1 467 ? -7.887 20.734 25.844 1 82.38 467 SER A N 1
ATOM 3470 C CA . SER A 1 467 ? -8.57 19.562 26.391 1 82.38 467 SER A CA 1
ATOM 3471 C C . SER A 1 467 ? -10.062 19.828 26.578 1 82.38 467 SER A C 1
ATOM 3473 O O . SER A 1 467 ? -10.891 18.953 26.312 1 82.38 467 SER A O 1
ATOM 3475 N N . LEU A 1 468 ? -10.344 20.984 27.078 1 88.38 468 LEU A N 1
ATOM 3476 C CA . LEU A 1 468 ? -11.742 21.375 27.234 1 88.38 468 LEU A CA 1
ATOM 3477 C C . LEU A 1 468 ? -12.461 21.391 25.891 1 88.38 468 LEU A C 1
ATOM 3479 O O . LEU A 1 468 ? -13.594 20.906 25.781 1 88.38 468 LEU A O 1
ATOM 3483 N N . PHE A 1 469 ? -11.852 21.906 24.844 1 87.25 469 PHE A N 1
ATOM 3484 C CA . PHE A 1 469 ? -12.414 21.922 23.5 1 87.25 469 PHE A CA 1
ATOM 3485 C C . PHE A 1 469 ? -12.656 20.516 22.984 1 87.25 469 PHE A C 1
ATOM 3487 O O . PHE A 1 469 ? -13.672 20.25 22.328 1 87.25 469 PHE A O 1
ATOM 3494 N N . ARG A 1 470 ? -11.727 19.656 23.312 1 83.25 470 ARG A N 1
ATOM 3495 C CA . ARG A 1 470 ? -11.852 18.266 22.859 1 83.25 470 ARG A CA 1
ATOM 3496 C C . ARG A 1 470 ? -13.047 17.578 23.5 1 83.25 470 ARG A C 1
ATOM 3498 O O . ARG A 1 470 ? -13.742 16.797 22.859 1 83.25 470 ARG A O 1
ATOM 3505 N N . VAL A 1 471 ? -13.273 17.891 24.719 1 84.44 471 VAL A N 1
ATOM 3506 C CA . VAL A 1 471 ? -14.391 17.281 25.422 1 84.44 471 VAL A CA 1
ATOM 3507 C C . VAL A 1 471 ? -15.703 17.906 24.938 1 84.44 471 VAL A C 1
ATOM 3509 O O . VAL A 1 471 ? -16.672 17.188 24.688 1 84.44 471 VAL A O 1
ATOM 3512 N N . LEU A 1 472 ? -15.695 19.203 24.766 1 88.62 472 LEU A N 1
ATOM 3513 C CA . LEU A 1 472 ? -16.906 19.891 24.344 1 88.62 472 LEU A CA 1
ATOM 3514 C C . LEU A 1 472 ? -17.281 19.516 22.922 1 88.62 472 LEU A C 1
ATOM 3516 O O . LEU A 1 472 ? -18.469 19.531 22.562 1 88.62 472 LEU A O 1
ATOM 3520 N N . SER A 1 473 ? -16.281 19.188 22.172 1 87.38 473 SER A N 1
ATOM 3521 C CA . SER A 1 473 ? -16.531 18.844 20.781 1 87.38 473 SER A CA 1
ATOM 3522 C C . SER A 1 473 ? -16.797 17.359 20.625 1 87.38 473 SER A C 1
ATOM 3524 O O . SER A 1 473 ? -17.125 16.891 19.531 1 87.38 473 SER A O 1
ATOM 3526 N N . GLY A 1 474 ? -16.547 16.578 21.625 1 77.88 474 GLY A N 1
ATOM 3527 C CA . GLY A 1 474 ? -16.844 15.148 21.594 1 77.88 474 GLY A CA 1
ATOM 3528 C C . GLY A 1 474 ? -15.664 14.297 21.156 1 77.88 474 GLY A C 1
ATOM 3529 O O . GLY A 1 474 ? -15.812 13.109 20.875 1 77.88 474 GLY A O 1
ATOM 3530 N N . VAL A 1 475 ? -14.547 14.906 21.047 1 78.75 475 VAL A N 1
ATOM 3531 C CA . VAL A 1 475 ? -13.344 14.172 20.672 1 78.75 475 VAL A CA 1
ATOM 3532 C C . VAL A 1 475 ? -12.875 13.297 21.828 1 78.75 475 VAL A C 1
ATOM 3534 O O . VAL A 1 475 ? -12.445 12.164 21.625 1 78.75 475 VAL A O 1
ATOM 3537 N N . TRP A 1 476 ? -12.898 13.867 23.047 1 76.69 476 TRP A N 1
ATOM 3538 C CA . TRP A 1 476 ? -12.516 13.164 24.266 1 76.69 476 TRP A CA 1
ATOM 3539 C C . TRP A 1 476 ? -13.719 12.953 25.188 1 76.69 476 TRP A C 1
ATOM 3541 O O . TRP A 1 476 ? -14.617 13.805 25.25 1 76.69 476 TRP A O 1
ATOM 3551 N N . PRO A 1 477 ? -13.648 11.836 25.875 1 77 477 PRO A N 1
ATOM 3552 C CA . PRO A 1 477 ? -14.672 11.688 26.906 1 77 477 PRO A CA 1
ATOM 3553 C C . PRO A 1 477 ? -14.367 12.492 28.172 1 77 477 PRO A C 1
ATOM 3555 O O . PRO A 1 477 ? -13.203 12.781 28.453 1 77 477 PRO A O 1
ATOM 3558 N N . ALA A 1 478 ? -15.484 12.859 28.844 1 83.44 478 ALA A N 1
ATOM 3559 C CA . ALA A 1 478 ? -15.297 13.484 30.141 1 83.44 478 ALA A CA 1
ATOM 3560 C C . ALA A 1 478 ? -14.883 12.453 31.188 1 83.44 478 ALA A C 1
ATOM 3562 O O . ALA A 1 478 ? -15.32 11.297 31.141 1 83.44 478 ALA A O 1
ATOM 3563 N N . ALA A 1 479 ? -13.961 12.797 32.062 1 81.5 479 ALA A N 1
ATOM 3564 C CA . ALA A 1 479 ? -13.594 11.922 33.156 1 81.5 479 ALA A CA 1
ATOM 3565 C C . ALA A 1 479 ? -14.734 11.805 34.188 1 81.5 479 ALA A C 1
ATOM 3567 O O . ALA A 1 479 ? -15.023 10.719 34.688 1 81.5 479 ALA A O 1
ATOM 3568 N N . SER A 1 480 ? -15.25 12.836 34.531 1 85.25 480 SER A N 1
ATOM 3569 C CA . SER A 1 480 ? -16.438 12.914 35.375 1 85.25 480 SER A CA 1
ATOM 3570 C C . SER A 1 480 ? -17.281 14.141 35.031 1 85.25 480 SER A C 1
ATOM 3572 O O . SER A 1 480 ? -16.781 15.094 34.438 1 85.25 480 SER A O 1
ATOM 3574 N N . GLY A 1 481 ? -18.578 14.047 35.312 1 89.12 481 GLY A N 1
ATOM 3575 C CA . GLY A 1 481 ? -19.453 15.148 34.969 1 89.12 481 GLY A CA 1
ATOM 3576 C C . GLY A 1 481 ? -19.984 15.062 33.562 1 89.12 481 GLY A C 1
ATOM 3577 O O . GLY A 1 481 ? -19.875 14.023 32.906 1 89.12 481 GLY A O 1
ATOM 3578 N N . GLU A 1 482 ? -20.719 16.234 33.188 1 88.31 482 GLU A N 1
ATOM 3579 C CA . GLU A 1 482 ? -21.312 16.188 31.875 1 88.31 482 GLU A CA 1
ATOM 3580 C C . GLU A 1 482 ? -21.375 17.562 31.234 1 88.31 482 GLU A C 1
ATOM 3582 O O . GLU A 1 482 ? -21.484 18.578 31.938 1 88.31 482 GLU A O 1
ATOM 3587 N N . ALA A 1 483 ? -21.109 17.578 29.984 1 88.56 483 ALA A N 1
ATOM 3588 C CA . ALA A 1 483 ? -21.359 18.75 29.125 1 88.56 483 ALA A CA 1
ATOM 3589 C C . ALA A 1 483 ? -22.516 18.469 28.172 1 88.56 483 ALA A C 1
ATOM 3591 O O . ALA A 1 483 ? -22.422 17.609 27.297 1 88.56 483 ALA A O 1
ATOM 3592 N N . GLU A 1 484 ? -23.594 19.156 28.391 1 89.06 484 GLU A N 1
ATOM 3593 C CA . GLU A 1 484 ? -24.812 18.906 27.594 1 89.06 484 GLU A CA 1
ATOM 3594 C C . GLU A 1 484 ? -25.109 20.094 26.672 1 89.06 484 GLU A C 1
ATOM 3596 O O . GLU A 1 484 ? -25.328 21.203 27.141 1 89.06 484 GLU A O 1
ATOM 3601 N N . TRP A 1 485 ? -25.109 19.828 25.438 1 89.81 485 TRP A N 1
ATOM 3602 C CA . TRP A 1 485 ? -25.562 20.812 24.469 1 89.81 485 TRP A CA 1
ATOM 3603 C C . TRP A 1 485 ? -27.078 20.812 24.359 1 89.81 485 TRP A C 1
ATOM 3605 O O . TRP A 1 485 ? -27.688 19.75 24.141 1 89.81 485 TRP A O 1
ATOM 3615 N N . LEU A 1 486 ? -27.672 21.859 24.5 1 90.81 486 LEU A N 1
ATOM 3616 C CA . LEU A 1 486 ? -29.141 21.969 24.453 1 90.81 486 LEU A CA 1
ATOM 3617 C C . LEU A 1 486 ? -29.594 22.422 23.062 1 90.81 486 LEU A C 1
ATOM 3619 O O . LEU A 1 486 ? -30.688 22.969 22.922 1 90.81 486 LEU A O 1
ATOM 3623 N N . VAL A 1 487 ? -28.75 22.344 22.109 1 90.12 487 VAL A N 1
ATOM 3624 C CA . VAL A 1 487 ? -29.047 22.594 20.688 1 90.12 487 VAL A CA 1
ATOM 3625 C C . VAL A 1 487 ? -28.656 21.375 19.859 1 90.12 487 VAL A C 1
ATOM 3627 O O . VAL A 1 487 ? -27.75 20.625 20.219 1 90.12 487 VAL A O 1
ATOM 3630 N N . PRO A 1 488 ? -29.422 21.219 18.844 1 87.75 488 PRO A N 1
ATOM 3631 C CA . PRO A 1 488 ? -29.078 20.078 18 1 87.75 488 PRO A CA 1
ATOM 3632 C C . PRO A 1 488 ? -27.688 20.203 17.375 1 87.75 488 PRO A C 1
ATOM 3634 O O . PRO A 1 488 ? -27.188 21.328 17.203 1 87.75 488 PRO A O 1
ATOM 3637 N N . PRO A 1 489 ? -27.031 19.156 17.047 1 82.19 489 PRO A N 1
ATOM 3638 C CA . PRO A 1 489 ? -25.688 19.172 16.453 1 82.19 489 PRO A CA 1
ATOM 3639 C C . PRO A 1 489 ? -25.625 19.984 15.156 1 82.19 489 PRO A C 1
ATOM 3641 O O . PRO A 1 489 ? -24.578 20.562 14.844 1 82.19 489 PRO A O 1
ATOM 3644 N N . SER A 1 490 ? -26.703 20.047 14.461 1 81.62 490 SER A N 1
ATOM 3645 C CA . SER A 1 490 ? -26.734 20.781 13.195 1 81.62 490 SER A CA 1
ATOM 3646 C C . SER A 1 490 ? -26.578 22.281 13.414 1 81.62 490 SER A C 1
ATOM 3648 O O . SER A 1 490 ? -26.156 23 12.508 1 81.62 490 SER A O 1
ATOM 3650 N N . ASP A 1 491 ? -26.828 22.672 14.633 1 88.81 491 ASP A N 1
ATOM 3651 C CA . ASP A 1 491 ? -26.781 24.094 14.922 1 88.81 491 ASP A CA 1
ATOM 3652 C C . ASP A 1 491 ? -25.516 24.453 15.688 1 88.81 491 ASP A C 1
ATOM 3654 O O . ASP A 1 491 ? -25.422 25.531 16.281 1 88.81 491 ASP A O 1
ATOM 3658 N N . ARG A 1 492 ? -24.609 23.516 15.664 1 89.75 492 ARG A N 1
ATOM 3659 C CA . ARG A 1 492 ? -23.312 23.734 16.281 1 89.75 492 ARG A CA 1
ATOM 3660 C C . ARG A 1 492 ? -22.188 23.656 15.25 1 89.75 492 ARG A C 1
ATOM 3662 O O . ARG A 1 492 ? -22.25 22.844 14.328 1 89.75 492 ARG A O 1
ATOM 3669 N N . LEU A 1 493 ? -21.234 24.531 15.352 1 91.75 493 LEU A N 1
ATOM 3670 C CA . LEU A 1 493 ? -20.062 24.5 14.492 1 91.75 493 LEU A CA 1
ATOM 3671 C C . LEU A 1 493 ? -18.781 24.562 15.312 1 91.75 493 LEU A C 1
ATOM 3673 O O . LEU A 1 493 ? -18.703 25.328 16.281 1 91.75 493 LEU A O 1
ATOM 3677 N N . VAL A 1 494 ? -17.922 23.625 15.086 1 91.38 494 VAL A N 1
ATOM 3678 C CA . VAL A 1 494 ? -16.625 23.625 15.742 1 91.38 494 VAL A CA 1
ATOM 3679 C C . VAL A 1 494 ? -15.523 23.875 14.711 1 91.38 494 VAL A C 1
ATOM 3681 O O . VAL A 1 494 ? -15.508 23.25 13.648 1 91.38 494 VAL A O 1
ATOM 3684 N N . LEU A 1 495 ? -14.703 24.828 14.891 1 91.25 495 LEU A N 1
ATOM 3685 C CA . LEU A 1 495 ? -13.508 25.062 14.086 1 91.25 495 LEU A CA 1
ATOM 3686 C C . LEU A 1 495 ? -12.242 24.719 14.875 1 91.25 495 LEU A C 1
ATOM 3688 O O . LEU A 1 495 ? -11.938 25.375 15.867 1 91.25 495 LEU A O 1
ATOM 3692 N N . PRO A 1 496 ? -11.523 23.688 14.422 1 88.94 496 PRO A N 1
ATOM 3693 C CA . PRO A 1 496 ? -10.297 23.312 15.117 1 88.94 496 PRO A CA 1
ATOM 3694 C C . PRO A 1 496 ? -9.164 24.312 14.922 1 88.94 496 PRO A C 1
ATOM 3696 O O . PRO A 1 496 ? -9.273 25.203 14.078 1 88.94 496 PRO A O 1
ATOM 3699 N N . GLN A 1 497 ? -8.211 24.078 15.75 1 80.94 497 GLN A N 1
ATOM 3700 C CA . GLN A 1 497 ? -7.039 24.953 15.672 1 80.94 497 GLN A CA 1
ATOM 3701 C C . GLN A 1 497 ? -6.34 24.812 14.32 1 80.94 497 GLN A C 1
ATOM 3703 O O . GLN A 1 497 ? -6.016 25.812 13.68 1 80.94 497 GLN A O 1
ATOM 3708 N N . ARG A 1 498 ? -6.168 23.562 13.898 1 80.81 498 ARG A N 1
ATOM 3709 C CA . ARG A 1 498 ? -5.582 23.297 12.586 1 80.81 498 ARG A CA 1
ATOM 3710 C C . ARG A 1 498 ? -6.648 23.312 11.492 1 80.81 498 ARG A C 1
ATOM 3712 O O . ARG A 1 498 ? -7.602 22.531 11.555 1 80.81 498 ARG A O 1
ATOM 3719 N N . PRO A 1 499 ? -6.453 24.219 10.531 1 87.94 499 PRO A N 1
ATOM 3720 C CA . PRO A 1 499 ? -7.438 24.219 9.445 1 87.94 499 PRO A CA 1
ATOM 3721 C C . PRO A 1 499 ? -7.402 22.922 8.633 1 87.94 499 PRO A C 1
ATOM 3723 O O . PRO A 1 499 ? -6.324 22.422 8.297 1 87.94 499 PRO A O 1
ATOM 3726 N N . TYR A 1 500 ? -8.625 22.406 8.406 1 88 500 TYR A N 1
ATOM 3727 C CA . TYR A 1 500 ? -8.742 21.203 7.598 1 88 500 TYR A CA 1
ATOM 3728 C C . TYR A 1 500 ? -9.469 21.484 6.289 1 88 500 TYR A C 1
ATOM 3730 O O . TYR A 1 500 ? -10.609 21.953 6.293 1 88 500 TYR A O 1
ATOM 3738 N N . LEU A 1 501 ? -8.711 21.219 5.168 1 88.38 501 LEU A N 1
ATOM 3739 C CA . LEU A 1 501 ? -9.258 21.344 3.818 1 88.38 501 LEU A CA 1
ATOM 3740 C C . LEU A 1 501 ? -9.117 20.016 3.061 1 88.38 501 LEU A C 1
ATOM 3742 O O . LEU A 1 501 ? -8.109 19.328 3.203 1 88.38 501 LEU A O 1
ATOM 3746 N N . VAL A 1 502 ? -10.117 19.688 2.297 1 84.88 502 VAL A N 1
ATOM 3747 C CA . VAL A 1 502 ? -10.055 18.516 1.446 1 84.88 502 VAL A CA 1
ATOM 3748 C C . VAL A 1 502 ? -9.133 18.781 0.257 1 84.88 502 VAL A C 1
ATOM 3750 O O . VAL A 1 502 ? -9.406 19.656 -0.562 1 84.88 502 VAL A O 1
ATOM 3753 N N . PRO A 1 503 ? -8.109 18 0.141 1 78.62 503 PRO A N 1
ATOM 3754 C CA . PRO A 1 503 ? -7.184 18.219 -0.969 1 78.62 503 PRO A CA 1
ATOM 3755 C C . PRO A 1 503 ? -7.812 17.938 -2.332 1 78.62 503 PRO A C 1
ATOM 3757 O O . PRO A 1 503 ? -8.695 17.094 -2.443 1 78.62 503 PRO A O 1
ATOM 3760 N N . ALA A 1 504 ? -7.402 18.641 -3.307 1 78.12 504 ALA A N 1
ATOM 3761 C CA . ALA A 1 504 ? -7.805 18.469 -4.699 1 78.12 504 ALA A CA 1
ATOM 3762 C C . ALA A 1 504 ? -9.297 18.75 -4.879 1 78.12 504 ALA A C 1
ATOM 3764 O O . ALA A 1 504 ? -9.875 18.406 -5.91 1 78.12 504 ALA A O 1
ATOM 3765 N N . ALA A 1 505 ? -9.953 19.25 -3.848 1 85.44 505 ALA A N 1
ATOM 3766 C CA . ALA A 1 505 ? -11.367 19.578 -3.949 1 85.44 505 ALA A CA 1
ATOM 3767 C C . ALA A 1 505 ? -11.57 21.031 -4.375 1 85.44 505 ALA A C 1
ATOM 3769 O O . ALA A 1 505 ? -10.625 21.812 -4.379 1 85.44 505 ALA A O 1
ATOM 3770 N N . SER A 1 506 ? -12.758 21.375 -4.75 1 89.88 506 SER A N 1
ATOM 3771 C CA . SER A 1 506 ? -13.133 22.734 -5.133 1 89.88 506 SER A CA 1
ATOM 3772 C C . SER A 1 506 ? -13.352 23.625 -3.91 1 89.88 506 SER A C 1
ATOM 3774 O O . SER A 1 506 ? -13.492 23.125 -2.793 1 89.88 506 SER A O 1
ATOM 3776 N N . ALA A 1 507 ? -13.352 24.906 -4.172 1 92.31 507 ALA A N 1
ATOM 3777 C CA . ALA A 1 507 ? -13.672 25.844 -3.104 1 92.31 507 ALA A CA 1
ATOM 3778 C C . ALA A 1 507 ? -15.094 25.656 -2.6 1 92.31 507 ALA A C 1
ATOM 3780 O O . ALA A 1 507 ? -15.367 25.797 -1.404 1 92.31 507 ALA A O 1
ATOM 3781 N N . ARG A 1 508 ? -15.945 25.266 -3.482 1 91.5 508 ARG A N 1
ATOM 3782 C CA . ARG A 1 508 ? -17.344 25.031 -3.125 1 91.5 508 ARG A CA 1
ATOM 3783 C C . ARG A 1 508 ? -17.453 23.891 -2.104 1 91.5 508 ARG A C 1
ATOM 3785 O O . ARG A 1 508 ? -18.141 24.047 -1.086 1 91.5 508 ARG A O 1
ATOM 3792 N N . LEU A 1 509 ? -16.766 22.859 -2.354 1 90.06 509 LEU A N 1
ATOM 3793 C CA . LEU A 1 509 ? -16.797 21.719 -1.44 1 90.06 509 LEU A CA 1
ATOM 3794 C C . LEU A 1 509 ? -16.203 22.094 -0.087 1 90.06 509 LEU A C 1
ATOM 3796 O O . LEU A 1 509 ? -16.75 21.719 0.958 1 90.06 509 LEU A O 1
ATOM 3800 N N . ASN A 1 510 ? -15.133 22.781 -0.159 1 92.06 510 ASN A N 1
ATOM 3801 C CA . ASN A 1 510 ? -14.469 23.156 1.084 1 92.06 510 ASN A CA 1
ATOM 3802 C C . ASN A 1 510 ? -15.312 24.141 1.894 1 92.06 510 ASN A C 1
ATOM 3804 O O . ASN A 1 510 ? -15.32 24.094 3.125 1 92.06 510 ASN A O 1
ATOM 3808 N N . LEU A 1 511 ? -16.062 24.984 1.238 1 91.75 511 LEU A N 1
ATOM 3809 C CA . LEU A 1 511 ? -16.922 25.953 1.906 1 91.75 511 LEU A CA 1
ATOM 3810 C C . LEU A 1 511 ? -18.109 25.25 2.562 1 91.75 511 LEU A C 1
ATOM 3812 O O . LEU A 1 511 ? -18.562 25.656 3.639 1 91.75 511 LEU A O 1
ATOM 3816 N N . LEU A 1 512 ? -18.562 24.266 1.941 1 89.12 512 LEU A N 1
ATOM 3817 C CA . LEU A 1 512 ? -19.781 23.609 2.402 1 89.12 512 LEU A CA 1
ATOM 3818 C C . LEU A 1 512 ? -19.453 22.438 3.324 1 89.12 512 LEU A C 1
ATOM 3820 O O . LEU A 1 512 ? -20.344 21.797 3.869 1 89.12 512 LEU A O 1
ATOM 3824 N N . TYR A 1 513 ? -18.188 22.25 3.465 1 89.56 513 TYR A N 1
ATOM 3825 C CA . TYR A 1 513 ? -17.797 21.172 4.355 1 89.56 513 TYR A CA 1
ATOM 3826 C C . TYR A 1 513 ? -18.469 21.297 5.715 1 89.56 513 TYR A C 1
ATOM 3828 O O . TYR A 1 513 ? -18.531 22.391 6.285 1 89.56 513 TYR A O 1
ATOM 3836 N N . PRO A 1 514 ? -19.031 20.234 6.246 1 87.62 514 PRO A N 1
ATOM 3837 C CA . PRO A 1 514 ? -18.922 18.812 5.91 1 87.62 514 PRO A CA 1
ATOM 3838 C C . PRO A 1 514 ? -20.109 18.328 5.07 1 87.62 514 PRO A C 1
ATOM 3840 O O . PRO A 1 514 ? -20.344 17.109 4.988 1 87.62 514 PRO A O 1
ATOM 3843 N N . THR A 1 515 ? -20.797 19.234 4.484 1 81.06 515 THR A N 1
ATOM 3844 C CA . THR A 1 515 ? -21.891 18.828 3.615 1 81.06 515 THR A CA 1
ATOM 3845 C C . THR A 1 515 ? -21.422 18.703 2.168 1 81.06 515 THR A C 1
ATOM 3847 O O . THR A 1 515 ? -20.734 19.594 1.657 1 81.06 515 THR A O 1
ATOM 3850 N N . HIS A 1 516 ? -21.781 17.672 1.569 1 79.06 516 HIS A N 1
ATOM 3851 C CA . HIS A 1 516 ? -21.438 17.5 0.164 1 79.06 516 HIS A CA 1
ATOM 3852 C C . HIS A 1 516 ? -22.203 18.469 -0.72 1 79.06 516 HIS A C 1
ATOM 3854 O O . HIS A 1 516 ? -23.391 18.703 -0.511 1 79.06 516 HIS A O 1
ATOM 3860 N N . PRO A 1 517 ? -21.484 18.984 -1.726 1 75.94 517 PRO A N 1
ATOM 3861 C CA . PRO A 1 517 ? -22.141 19.969 -2.588 1 75.94 517 PRO A CA 1
ATOM 3862 C C . PRO A 1 517 ? -23.391 19.406 -3.262 1 75.94 517 PRO A C 1
ATOM 3864 O O . PRO A 1 517 ? -24.359 20.141 -3.486 1 75.94 517 PRO A O 1
ATOM 3867 N N . ALA A 1 518 ? -23.359 18.172 -3.518 1 73.75 518 ALA A N 1
ATOM 3868 C CA . ALA A 1 518 ? -24.5 17.547 -4.176 1 73.75 518 ALA A CA 1
ATOM 3869 C C . ALA A 1 518 ? -25.703 17.453 -3.225 1 73.75 518 ALA A C 1
ATOM 3871 O O . ALA A 1 518 ? -26.844 17.453 -3.66 1 73.75 518 ALA A O 1
ATOM 3872 N N . SER A 1 519 ? -25.422 17.422 -1.963 1 69.5 519 SER A N 1
ATOM 3873 C CA . SER A 1 519 ? -26.469 17.25 -0.966 1 69.5 519 SER A CA 1
ATOM 3874 C C . SER A 1 519 ? -26.812 18.578 -0.292 1 69.5 519 SER A C 1
ATOM 3876 O O . SER A 1 519 ? -27.781 18.656 0.469 1 69.5 519 SER A O 1
ATOM 3878 N N . ALA A 1 520 ? -25.938 19.531 -0.575 1 68.62 520 ALA A N 1
ATOM 3879 C CA . ALA A 1 520 ? -26.141 20.812 0.1 1 68.62 520 ALA A CA 1
ATOM 3880 C C . ALA A 1 520 ? -27.281 21.594 -0.534 1 68.62 520 ALA A C 1
ATOM 3882 O O . ALA A 1 520 ? -27.484 21.531 -1.748 1 68.62 520 ALA A O 1
ATOM 3883 N N . PRO A 1 521 ? -28.109 22.016 0.324 1 64.38 521 PRO A N 1
ATOM 3884 C CA . PRO A 1 521 ? -29.141 22.891 -0.248 1 64.38 521 PRO A CA 1
ATOM 3885 C C . PRO A 1 521 ? -28.562 23.922 -1.217 1 64.38 521 PRO A C 1
ATOM 3887 O O . PRO A 1 521 ? -27.438 24.375 -1.035 1 64.38 521 PRO A O 1
ATOM 3890 N N . ARG A 1 522 ? -28.922 23.859 -2.389 1 65 522 ARG A N 1
ATOM 3891 C CA . ARG A 1 522 ? -28.453 24.734 -3.453 1 65 522 ARG A CA 1
ATOM 3892 C C . ARG A 1 522 ? -28.219 26.156 -2.926 1 65 522 ARG A C 1
ATOM 3894 O O . ARG A 1 522 ? -29.172 26.875 -2.633 1 65 522 ARG A O 1
ATOM 3901 N N . ARG A 1 523 ? -27.188 26.281 -2.166 1 70.62 523 ARG A N 1
ATOM 3902 C CA . ARG A 1 523 ? -26.859 27.656 -1.808 1 70.62 523 ARG A CA 1
ATOM 3903 C C . ARG A 1 523 ? -26.531 28.484 -3.047 1 70.62 523 ARG A C 1
ATOM 3905 O O . ARG A 1 523 ? -25.891 27.984 -3.977 1 70.62 523 ARG A O 1
ATOM 3912 N N . ALA A 1 524 ? -27.141 29.562 -3.064 1 78.62 524 ALA A N 1
ATOM 3913 C CA . ALA A 1 524 ? -26.906 30.469 -4.191 1 78.62 524 ALA A CA 1
ATOM 3914 C C . ALA A 1 524 ? -25.422 30.781 -4.336 1 78.62 524 ALA A C 1
ATOM 3916 O O . ALA A 1 524 ? -24.719 30.938 -3.336 1 78.62 524 ALA A O 1
ATOM 3917 N N . GLU A 1 525 ? -25 30.672 -5.535 1 86.81 525 GLU A N 1
ATOM 3918 C CA . GLU A 1 525 ? -23.625 31.047 -5.875 1 86.81 525 GLU A CA 1
ATOM 3919 C C . GLU A 1 525 ? -23.266 32.406 -5.285 1 86.81 525 GLU A C 1
ATOM 3921 O O . GLU A 1 525 ? -22.141 32.625 -4.832 1 86.81 525 GLU A O 1
ATOM 3926 N N . GLY A 1 526 ? -24.203 33.219 -5.262 1 89.19 526 GLY A N 1
ATOM 3927 C CA . GLY A 1 526 ? -23.984 34.562 -4.715 1 89.19 526 GLY A CA 1
ATOM 3928 C C . GLY A 1 526 ? -23.625 34.531 -3.238 1 89.19 526 GLY A C 1
ATOM 3929 O O . GLY A 1 526 ? -22.781 35.312 -2.791 1 89.19 526 GLY A O 1
ATOM 3930 N N . GLU A 1 527 ? -24.266 33.656 -2.498 1 90.94 527 GLU A N 1
ATOM 3931 C CA . GLU A 1 527 ? -23.984 33.562 -1.068 1 90.94 527 GLU A CA 1
ATOM 3932 C C . GLU A 1 527 ? -22.562 33.062 -0.815 1 90.94 527 GLU A C 1
ATOM 3934 O O . GLU A 1 527 ? -21.906 33.5 0.111 1 90.94 527 GLU A O 1
ATOM 3939 N N . LEU A 1 528 ? -22.188 32.125 -1.637 1 93.44 528 LEU A N 1
ATOM 3940 C CA . LEU A 1 528 ? -20.844 31.578 -1.499 1 93.44 528 LEU A CA 1
ATOM 3941 C C . LEU A 1 528 ? -19.797 32.625 -1.82 1 93.44 528 LEU A C 1
ATOM 3943 O O . LEU A 1 528 ? -18.812 32.781 -1.093 1 93.44 528 LEU A O 1
ATOM 3947 N N . LEU A 1 529 ? -20.047 33.344 -2.867 1 93.06 529 LEU A N 1
ATOM 3948 C CA . LEU A 1 529 ? -19.109 34.375 -3.27 1 93.06 529 LEU A CA 1
ATOM 3949 C C . LEU A 1 529 ? -19.078 35.5 -2.238 1 93.06 529 LEU A C 1
ATOM 3951 O O . LEU A 1 529 ? -18.016 36.094 -1.986 1 93.06 529 LEU A O 1
ATOM 3955 N N . ALA A 1 530 ? -20.172 35.75 -1.632 1 91.94 530 ALA A N 1
ATOM 3956 C CA . ALA A 1 530 ? -20.234 36.781 -0.591 1 91.94 530 ALA A CA 1
ATOM 3957 C C . ALA A 1 530 ? -19.453 36.344 0.643 1 91.94 530 ALA A C 1
ATOM 3959 O O . ALA A 1 530 ? -18.781 37.188 1.273 1 91.94 530 ALA A O 1
ATOM 3960 N N . ALA A 1 531 ? -19.609 35.125 1.021 1 92.44 531 ALA A N 1
ATOM 3961 C CA . ALA A 1 531 ? -18.859 34.594 2.166 1 92.44 531 ALA A CA 1
ATOM 3962 C C . ALA A 1 531 ? -17.344 34.688 1.917 1 92.44 531 ALA A C 1
ATOM 3964 O O . ALA A 1 531 ? -16.578 35.031 2.814 1 92.44 531 ALA A O 1
ATOM 3965 N N . LEU A 1 532 ? -16.953 34.375 0.694 1 93.81 532 LEU A N 1
ATOM 3966 C CA . LEU A 1 532 ? -15.547 34.438 0.335 1 93.81 532 LEU A CA 1
ATOM 3967 C C . LEU A 1 532 ? -15.062 35.875 0.362 1 93.81 532 LEU A C 1
ATOM 3969 O O . LEU A 1 532 ? -13.961 36.156 0.841 1 93.81 532 LEU A O 1
ATOM 3973 N N . ALA A 1 533 ? -15.875 36.688 -0.099 1 91.75 533 ALA A N 1
ATOM 3974 C CA . ALA A 1 533 ? -15.523 38.125 -0.121 1 91.75 533 ALA A CA 1
ATOM 3975 C C . ALA A 1 533 ? -15.414 38.688 1.294 1 91.75 533 ALA A C 1
ATOM 3977 O O . ALA A 1 533 ? -14.555 39.5 1.569 1 91.75 533 ALA A O 1
ATOM 3978 N N . ALA A 1 534 ? -16.219 38.219 2.154 1 90.5 534 ALA A N 1
ATOM 3979 C CA . ALA A 1 534 ? -16.25 38.688 3.533 1 90.5 534 ALA A CA 1
ATOM 3980 C C . ALA A 1 534 ? -14.953 38.375 4.254 1 90.5 534 ALA A C 1
ATOM 3982 O O . ALA A 1 534 ? -14.578 39.062 5.207 1 90.5 534 ALA A O 1
ATOM 3983 N N . VAL A 1 535 ? -14.328 37.344 3.799 1 92.44 535 VAL A N 1
ATOM 3984 C CA . VAL A 1 535 ? -13.086 36.969 4.473 1 92.44 535 VAL A CA 1
ATOM 3985 C C . VAL A 1 535 ? -11.891 37.312 3.596 1 92.44 535 VAL A C 1
ATOM 3987 O O . VAL A 1 535 ? -10.773 36.844 3.83 1 92.44 535 VAL A O 1
ATOM 3990 N N . GLY A 1 536 ? -12.07 38 2.498 1 88.94 536 GLY A N 1
ATOM 3991 C CA . GLY A 1 536 ? -10.992 38.5 1.665 1 88.94 536 GLY A CA 1
ATOM 3992 C C . GLY A 1 536 ? -10.5 37.5 0.65 1 88.94 536 GLY A C 1
ATOM 3993 O O . GLY A 1 536 ? -9.344 37.531 0.229 1 88.94 536 GLY A O 1
ATOM 3994 N N . LEU A 1 537 ? -11.297 36.531 0.263 1 91.75 537 LEU A N 1
ATOM 3995 C CA . LEU A 1 537 ? -10.906 35.5 -0.698 1 91.75 537 LEU A CA 1
ATOM 3996 C C . LEU A 1 537 ? -11.805 35.531 -1.93 1 91.75 537 LEU A C 1
ATOM 3998 O O . LEU A 1 537 ? -12.164 34.469 -2.473 1 91.75 537 LEU A O 1
ATOM 4002 N N . ALA A 1 538 ? -12.172 36.625 -2.35 1 89 538 ALA A N 1
ATOM 4003 C CA . ALA A 1 538 ? -13.109 36.812 -3.457 1 89 538 ALA A CA 1
ATOM 4004 C C . ALA A 1 538 ? -12.531 36.281 -4.762 1 89 538 ALA A C 1
ATOM 4006 O O . ALA A 1 538 ? -13.273 35.875 -5.66 1 89 538 ALA A O 1
ATOM 4007 N N . GLY A 1 539 ? -11.312 36.094 -4.926 1 85.88 539 GLY A N 1
ATOM 4008 C CA . GLY A 1 539 ? -10.68 35.656 -6.16 1 85.88 539 GLY A CA 1
ATOM 4009 C C . GLY A 1 539 ? -10.609 34.156 -6.293 1 85.88 539 GLY A C 1
ATOM 4010 O O . GLY A 1 539 ? -10.25 33.625 -7.355 1 85.88 539 GLY A O 1
ATOM 4011 N N . LEU A 1 540 ? -11.016 33.469 -5.371 1 89.69 540 LEU A N 1
ATOM 4012 C CA . LEU A 1 540 ? -10.93 32.031 -5.398 1 89.69 540 LEU A CA 1
ATOM 4013 C C . LEU A 1 540 ? -12.031 31.422 -6.258 1 89.69 540 LEU A C 1
ATOM 4015 O O . LEU A 1 540 ? -13.219 31.641 -5.992 1 89.69 540 LEU A O 1
ATOM 4019 N N . PRO A 1 541 ? -11.648 30.656 -7.289 1 91.56 541 PRO A N 1
ATOM 4020 C CA . PRO A 1 541 ? -12.688 30.031 -8.109 1 91.56 541 PRO A CA 1
ATOM 4021 C C . PRO A 1 541 ? -13.469 28.969 -7.348 1 91.56 541 PRO A C 1
ATOM 4023 O O . PRO A 1 541 ? -12.867 28.141 -6.648 1 91.56 541 PRO A O 1
ATOM 4026 N N . LEU A 1 542 ? -14.742 28.938 -7.582 1 91.31 542 LEU A N 1
ATOM 4027 C CA . LEU A 1 542 ? -15.625 28.094 -6.777 1 91.31 542 LEU A CA 1
ATOM 4028 C C . LEU A 1 542 ? -15.562 26.641 -7.242 1 91.31 542 LEU A C 1
ATOM 4030 O O . LEU A 1 542 ? -15.594 25.719 -6.422 1 91.31 542 LEU A O 1
ATOM 4034 N N . ASP A 1 543 ? -15.438 26.375 -8.547 1 90.19 543 ASP A N 1
ATOM 4035 C CA . ASP A 1 543 ? -15.719 25.031 -9.039 1 90.19 543 ASP A CA 1
ATOM 4036 C C . ASP A 1 543 ? -14.469 24.391 -9.648 1 90.19 543 ASP A C 1
ATOM 4038 O O . ASP A 1 543 ? -14.531 23.312 -10.234 1 90.19 543 ASP A O 1
ATOM 4042 N N . VAL A 1 544 ? -13.359 25.031 -9.422 1 89.31 544 VAL A N 1
ATOM 4043 C CA . VAL A 1 544 ? -12.109 24.484 -9.938 1 89.31 544 VAL A CA 1
ATOM 4044 C C . VAL A 1 544 ? -11.516 23.516 -8.914 1 89.31 544 VAL A C 1
ATOM 4046 O O . VAL A 1 544 ? -11.359 23.859 -7.742 1 89.31 544 VAL A O 1
ATOM 4049 N N . ALA A 1 545 ? -11.227 22.344 -9.414 1 85.44 545 ALA A N 1
ATOM 4050 C CA . ALA A 1 545 ? -10.586 21.344 -8.562 1 85.44 545 ALA A CA 1
ATOM 4051 C C . ALA A 1 545 ? -9.203 21.812 -8.117 1 85.44 545 ALA A C 1
ATOM 4053 O O . ALA A 1 545 ? -8.445 22.375 -8.906 1 85.44 545 ALA A O 1
ATOM 4054 N N . GLY A 1 546 ? -8.977 21.703 -6.867 1 82.88 546 GLY A N 1
ATOM 4055 C CA . GLY A 1 546 ? -7.668 22.047 -6.336 1 82.88 546 GLY A CA 1
ATOM 4056 C C . GLY A 1 546 ? -7.469 23.547 -6.184 1 82.88 546 GLY A C 1
ATOM 4057 O O . GLY A 1 546 ? -6.34 24.016 -6.023 1 82.88 546 GLY A O 1
ATOM 4058 N N . ALA A 1 547 ? -8.508 24.266 -6.23 1 84 547 ALA A N 1
ATOM 4059 C CA . ALA A 1 547 ? -8.414 25.734 -6.172 1 84 547 ALA A CA 1
ATOM 4060 C C . ALA A 1 547 ? -7.805 26.188 -4.848 1 84 547 ALA A C 1
ATOM 4062 O O . ALA A 1 547 ? -7.199 27.25 -4.773 1 84 547 ALA A O 1
ATOM 4063 N N . CYS A 1 548 ? -7.918 25.344 -3.861 1 85.25 548 CYS A N 1
ATOM 4064 C CA . CYS A 1 548 ? -7.48 25.734 -2.529 1 85.25 548 CYS A CA 1
ATOM 4065 C C . CYS A 1 548 ? -6.055 25.281 -2.262 1 85.25 548 CYS A C 1
ATOM 4067 O O . CYS A 1 548 ? -5.508 25.516 -1.185 1 85.25 548 CYS A O 1
ATOM 4069 N N . GLU A 1 549 ? -5.609 24.703 -3.352 1 76.19 549 GLU A N 1
ATOM 4070 C CA . GLU A 1 549 ? -4.227 24.25 -3.211 1 76.19 549 GLU A CA 1
ATOM 4071 C C . GLU A 1 549 ? -3.254 25.422 -3.254 1 76.19 549 GLU A C 1
ATOM 4073 O O . GLU A 1 549 ? -3.439 26.359 -4.027 1 76.19 549 GLU A O 1
ATOM 4078 N N . GLY A 1 550 ? -2.402 25.625 -2.279 1 69.56 550 GLY A N 1
ATOM 4079 C CA . GLY A 1 550 ? -1.416 26.688 -2.287 1 69.56 550 GLY A CA 1
ATOM 4080 C C . GLY A 1 550 ? -1.764 27.828 -1.351 1 69.56 550 GLY A C 1
ATOM 4081 O O . GLY A 1 550 ? -0.976 28.766 -1.181 1 69.56 550 GLY A O 1
ATOM 4082 N N . LEU A 1 551 ? -2.924 27.703 -0.766 1 77.44 551 LEU A N 1
ATOM 4083 C CA . LEU A 1 551 ? -3.311 28.75 0.176 1 77.44 551 LEU A CA 1
ATOM 4084 C C . LEU A 1 551 ? -2.357 28.797 1.367 1 77.44 551 LEU A C 1
ATOM 4086 O O . LEU A 1 551 ? -1.907 27.75 1.839 1 77.44 551 LEU A O 1
ATOM 4090 N N . SER A 1 552 ? -2.119 29.953 1.798 1 75.25 552 SER A N 1
ATOM 4091 C CA . SER A 1 552 ? -1.332 30.141 3.014 1 75.25 552 SER A CA 1
ATOM 4092 C C . SER A 1 552 ? -2.117 29.703 4.246 1 75.25 552 SER A C 1
ATOM 4094 O O . SER A 1 552 ? -3.338 29.547 4.188 1 75.25 552 SER A O 1
ATOM 4096 N N . PRO A 1 553 ? -1.462 29.438 5.359 1 77.56 553 PRO A N 1
ATOM 4097 C CA . PRO A 1 553 ? -2.176 29.078 6.586 1 77.56 553 PRO A CA 1
ATOM 4098 C C . PRO A 1 553 ? -3.23 30.109 6.984 1 77.56 553 PRO A C 1
ATOM 4100 O O . PRO A 1 553 ? -4.32 29.734 7.434 1 77.56 553 PRO A O 1
ATOM 4103 N N . GLY A 1 554 ? -2.906 31.359 6.828 1 83.12 554 GLY A N 1
ATOM 4104 C CA . GLY A 1 554 ? -3.887 32.375 7.113 1 83.12 554 GLY A CA 1
ATOM 4105 C C . GLY A 1 554 ? -5.098 32.344 6.199 1 83.12 554 GLY A C 1
ATOM 4106 O O . GLY A 1 554 ? -6.23 32.531 6.648 1 83.12 554 GLY A O 1
ATOM 4107 N N . GLU A 1 555 ? -4.777 32.094 4.965 1 83.94 555 GLU A N 1
ATOM 4108 C CA . GLU A 1 555 ? -5.879 31.984 4.016 1 83.94 555 GLU A CA 1
ATOM 4109 C C . GLU A 1 555 ? -6.734 30.75 4.305 1 83.94 555 GLU A C 1
ATOM 4111 O O . GLU A 1 555 ? -7.953 30.781 4.125 1 83.94 555 GLU A O 1
ATOM 4116 N N . GLN A 1 556 ? -6.086 29.781 4.719 1 89.44 556 GLN A N 1
ATOM 4117 C CA . GLN A 1 556 ? -6.82 28.578 5.078 1 89.44 556 GLN A CA 1
ATOM 4118 C C . GLN A 1 556 ? -7.742 28.828 6.27 1 89.44 556 GLN A C 1
ATOM 4120 O O . GLN A 1 556 ? -8.883 28.359 6.285 1 89.44 556 GLN A O 1
ATOM 4125 N N . GLN A 1 557 ? -7.223 29.5 7.23 1 90.31 557 GLN A N 1
ATOM 4126 C CA . GLN A 1 557 ? -8.047 29.844 8.383 1 90.31 557 GLN A CA 1
ATOM 4127 C C . GLN A 1 557 ? -9.227 30.719 7.977 1 90.31 557 GLN A C 1
ATOM 4129 O O . GLN A 1 557 ? -10.344 30.531 8.453 1 90.31 557 GLN A O 1
ATOM 4134 N N . ARG A 1 558 ? -8.945 31.672 7.098 1 93.06 558 ARG A N 1
ATOM 4135 C CA . ARG A 1 558 ? -10.008 32.531 6.621 1 93.06 558 ARG A CA 1
ATOM 4136 C C . ARG A 1 558 ? -11.094 31.75 5.895 1 93.06 558 ARG A C 1
ATOM 4138 O O . ARG A 1 558 ? -12.281 32.031 6.051 1 93.06 558 ARG A O 1
ATOM 4145 N N . LEU A 1 559 ? -10.672 30.844 5.121 1 93.62 559 LEU A N 1
ATOM 4146 C CA . LEU A 1 559 ? -11.633 30 4.426 1 93.62 559 LEU A CA 1
ATOM 4147 C C . LEU A 1 559 ? -12.508 29.234 5.418 1 93.62 559 LEU A C 1
ATOM 4149 O O . LEU A 1 559 ? -13.711 29.094 5.211 1 93.62 559 LEU A O 1
ATOM 4153 N N . CYS A 1 560 ? -11.891 28.719 6.465 1 94 560 CYS A N 1
ATOM 4154 C CA . CYS A 1 560 ? -12.648 28.016 7.496 1 94 560 CYS A CA 1
ATOM 4155 C C . CYS A 1 560 ? -13.617 28.953 8.203 1 94 560 CYS A C 1
ATOM 4157 O O . CYS A 1 560 ? -14.727 28.547 8.562 1 94 560 CYS A O 1
ATOM 4159 N N . LEU A 1 561 ? -13.242 30.203 8.375 1 94.94 561 LEU A N 1
ATOM 4160 C CA . LEU A 1 561 ? -14.109 31.188 9 1 94.94 561 LEU A CA 1
ATOM 4161 C C . LEU A 1 561 ? -15.297 31.516 8.102 1 94.94 561 LEU A C 1
ATOM 4163 O O . LEU A 1 561 ? -16.391 31.828 8.594 1 94.94 561 LEU A O 1
ATOM 4167 N N . ALA A 1 562 ? -15.047 31.438 6.801 1 94.06 562 ALA A N 1
ATOM 4168 C CA . ALA A 1 562 ? -16.141 31.625 5.863 1 94.06 562 ALA A CA 1
ATOM 4169 C C . ALA A 1 562 ? -17.234 30.578 6.07 1 94.06 562 ALA A C 1
ATOM 4171 O O . ALA A 1 562 ? -18.422 30.859 5.883 1 94.06 562 ALA A O 1
ATOM 4172 N N . ARG A 1 563 ? -16.859 29.422 6.496 1 92 563 ARG A N 1
ATOM 4173 C CA . ARG A 1 563 ? -17.828 28.375 6.82 1 92 563 ARG A CA 1
ATOM 4174 C C . ARG A 1 563 ? -18.766 28.828 7.93 1 92 563 ARG A C 1
ATOM 4176 O O . ARG A 1 563 ? -19.969 28.547 7.879 1 92 563 ARG A O 1
ATOM 4183 N N . LEU A 1 564 ? -18.156 29.422 8.891 1 92.75 564 LEU A N 1
ATOM 4184 C CA . LEU A 1 564 ? -18.922 29.891 10.039 1 92.75 564 LEU A CA 1
ATOM 4185 C C . LEU A 1 564 ? -19.953 30.938 9.609 1 92.75 564 LEU A C 1
ATOM 4187 O O . LEU A 1 564 ? -21.125 30.859 10.008 1 92.75 564 LEU A O 1
ATOM 4191 N N . LEU A 1 565 ? -19.516 31.844 8.766 1 90.31 565 LEU A N 1
ATOM 4192 C CA . LEU A 1 565 ? -20.406 32.906 8.312 1 90.31 565 LEU A CA 1
ATOM 4193 C C . LEU A 1 565 ? -21.531 32.344 7.457 1 90.31 565 LEU A C 1
ATOM 4195 O O . LEU A 1 565 ? -22.656 32.844 7.516 1 90.31 565 LEU A O 1
ATOM 4199 N N . LEU A 1 566 ? -21.234 31.391 6.699 1 89.62 566 LEU A N 1
ATOM 4200 C CA . LEU A 1 566 ? -22.219 30.797 5.801 1 89.62 566 LEU A CA 1
ATOM 4201 C C . LEU A 1 566 ? -23.234 29.969 6.578 1 89.62 566 LEU A C 1
ATOM 4203 O O . LEU A 1 566 ? -24.438 30 6.281 1 89.62 566 LEU A O 1
ATOM 4207 N N . ARG A 1 567 ? -22.812 29.219 7.52 1 87.81 567 ARG A N 1
ATOM 4208 C CA . ARG A 1 567 ? -23.672 28.297 8.258 1 87.81 567 ARG A CA 1
ATOM 4209 C C . ARG A 1 567 ? -24.484 29.031 9.32 1 87.81 567 ARG A C 1
ATOM 4211 O O . ARG A 1 567 ? -25.594 28.641 9.648 1 87.81 567 ARG A O 1
ATOM 4218 N N . ALA A 1 568 ? -23.922 30.078 9.875 1 87.25 568 ALA A N 1
ATOM 4219 C CA . ALA A 1 568 ? -24.578 30.891 10.906 1 87.25 568 ALA A CA 1
ATOM 4220 C C . ALA A 1 568 ? -25.188 30.016 11.992 1 87.25 568 ALA A C 1
ATOM 4222 O O . ALA A 1 568 ? -26.406 30.047 12.211 1 87.25 568 ALA A O 1
ATOM 4223 N N . PRO A 1 569 ? -24.391 29.25 12.711 1 91 569 PRO A N 1
ATOM 4224 C CA . PRO A 1 569 ? -24.906 28.344 13.742 1 91 569 PRO A CA 1
ATOM 4225 C C . PRO A 1 569 ? -25.406 29.078 14.984 1 91 569 PRO A C 1
ATOM 4227 O O . PRO A 1 569 ? -25.156 30.281 15.133 1 91 569 PRO A O 1
ATOM 4230 N N . ALA A 1 570 ? -26.141 28.328 15.805 1 90.44 570 ALA A N 1
ATOM 4231 C CA . ALA A 1 570 ? -26.609 28.891 17.078 1 90.44 570 ALA A CA 1
ATOM 4232 C C . ALA A 1 570 ? -25.438 29.109 18.031 1 90.44 570 ALA A C 1
ATOM 4234 O O . ALA A 1 570 ? -25.438 30.078 18.812 1 90.44 570 ALA A O 1
ATOM 4235 N N . VAL A 1 571 ? -24.484 28.219 17.938 1 93.5 571 VAL A N 1
ATOM 4236 C CA . VAL A 1 571 ? -23.297 28.328 18.781 1 93.5 571 VAL A CA 1
ATOM 4237 C C . VAL A 1 571 ? -22.078 27.812 18.016 1 93.5 571 VAL A C 1
ATOM 4239 O O . VAL A 1 571 ? -22.172 26.859 17.25 1 93.5 571 VAL A O 1
ATOM 4242 N N . ALA A 1 572 ? -20.984 28.5 18.188 1 94.94 572 ALA A N 1
ATOM 4243 C CA . ALA A 1 572 ? -19.75 28.094 17.531 1 94.94 572 ALA A CA 1
ATOM 4244 C C . ALA A 1 572 ? -18.594 28 18.531 1 94.94 572 ALA A C 1
ATOM 4246 O O . ALA A 1 572 ? -18.484 28.828 19.438 1 94.94 572 ALA A O 1
ATOM 4247 N N . LEU A 1 573 ? -17.891 26.875 18.484 1 94.44 573 LEU A N 1
ATOM 4248 C CA . LEU A 1 573 ? -16.641 26.672 19.219 1 94.44 573 LEU A CA 1
ATOM 4249 C C . LEU A 1 573 ? -15.438 26.922 18.312 1 94.44 573 LEU A C 1
ATOM 4251 O O . LEU A 1 573 ? -15.234 26.203 17.328 1 94.44 573 LEU A O 1
ATOM 4255 N N . LEU A 1 574 ? -14.68 27.922 18.625 1 94.5 574 LEU A N 1
ATOM 4256 C CA . LEU A 1 574 ? -13.57 28.328 17.781 1 94.5 574 LEU A CA 1
ATOM 4257 C C . LEU A 1 574 ? -12.242 28.219 18.531 1 94.5 574 LEU A C 1
ATOM 4259 O O . LEU A 1 574 ? -11.945 29.047 19.391 1 94.5 574 LEU A O 1
ATOM 4263 N N . ASP A 1 575 ? -11.43 27.219 18.156 1 90.19 575 ASP A N 1
ATOM 4264 C CA . ASP A 1 575 ? -10.141 27.016 18.812 1 90.19 575 ASP A CA 1
ATOM 4265 C C . ASP A 1 575 ? -9.039 27.781 18.078 1 90.19 575 ASP A C 1
ATOM 4267 O O . ASP A 1 575 ? -8.43 27.266 17.141 1 90.19 575 ASP A O 1
ATOM 4271 N N . GLU A 1 576 ? -8.758 28.922 18.484 1 87.25 576 GLU A N 1
ATOM 4272 C CA . GLU A 1 576 ? -7.762 29.828 17.938 1 87.25 576 GLU A CA 1
ATOM 4273 C C . GLU A 1 576 ? -7.953 30 16.422 1 87.25 576 GLU A C 1
ATOM 4275 O O . GLU A 1 576 ? -7.02 29.812 15.648 1 87.25 576 GLU A O 1
ATOM 4280 N N . PRO A 1 577 ? -9.125 30.516 16.062 1 88.88 577 PRO A N 1
ATOM 4281 C CA . PRO A 1 577 ? -9.477 30.562 14.641 1 88.88 577 PRO A CA 1
ATOM 4282 C C . PRO A 1 577 ? -8.664 31.594 13.859 1 88.88 577 PRO A C 1
ATOM 4284 O O . PRO A 1 577 ? -8.594 31.531 12.633 1 88.88 577 PRO A O 1
ATOM 4287 N N . CYS A 1 578 ? -7.984 32.5 14.57 1 88.5 578 CYS A N 1
ATOM 4288 C CA . CYS A 1 578 ? -7.281 33.594 13.898 1 88.5 578 CYS A CA 1
ATOM 4289 C C . CYS A 1 578 ? -5.812 33.625 14.297 1 88.5 578 CYS A C 1
ATOM 4291 O O . CYS A 1 578 ? -5.195 34.688 14.336 1 88.5 578 CYS A O 1
ATOM 4293 N N . ALA A 1 579 ? -5.305 32.438 14.617 1 80.44 579 ALA A N 1
ATOM 4294 C CA . ALA A 1 579 ? -3.928 32.375 15.094 1 80.44 579 ALA A CA 1
ATOM 4295 C C . ALA A 1 579 ? -2.949 32.844 14.016 1 80.44 579 ALA A C 1
ATOM 4297 O O . ALA A 1 579 ? -1.917 33.438 14.32 1 80.44 579 ALA A O 1
ATOM 4298 N N . ALA A 1 580 ? -3.322 32.625 12.719 1 79.31 580 ALA A N 1
ATOM 4299 C CA . ALA A 1 580 ? -2.41 32.938 11.617 1 79.31 580 ALA A CA 1
ATOM 4300 C C . ALA A 1 580 ? -2.941 34.094 10.773 1 79.31 580 ALA A C 1
ATOM 4302 O O . ALA A 1 580 ? -2.518 34.281 9.633 1 79.31 580 ALA A O 1
ATOM 4303 N N . VAL A 1 581 ? -3.887 34.875 11.312 1 83.88 581 VAL A N 1
ATOM 4304 C CA . VAL A 1 581 ? -4.496 35.969 10.562 1 83.88 581 VAL A CA 1
ATOM 4305 C C . VAL A 1 581 ? -4.125 37.281 11.211 1 83.88 581 VAL A C 1
ATOM 4307 O O . VAL A 1 581 ? -3.826 37.344 12.398 1 83.88 581 VAL A O 1
ATOM 4310 N N . ASP A 1 582 ? -4.188 38.344 10.453 1 81 582 ASP A N 1
ATOM 4311 C CA . ASP A 1 582 ? -3.855 39.688 10.93 1 81 582 ASP A CA 1
ATOM 4312 C C . ASP A 1 582 ? -4.852 40.156 11.992 1 81 582 ASP A C 1
ATOM 4314 O O . ASP A 1 582 ? -6.043 39.844 11.906 1 81 582 ASP A O 1
ATOM 4318 N N . PRO A 1 583 ? -4.355 40.938 12.953 1 81.81 583 PRO A N 1
ATOM 4319 C CA . PRO A 1 583 ? -5.211 41.406 14.047 1 81.81 583 PRO A CA 1
ATOM 4320 C C . PRO A 1 583 ? -6.391 42.25 13.555 1 81.81 583 PRO A C 1
ATOM 4322 O O . PRO A 1 583 ? -7.484 42.156 14.125 1 81.81 583 PRO A O 1
ATOM 4325 N N . SER A 1 584 ? -6.129 43 12.508 1 82.38 584 SER A N 1
ATOM 4326 C CA . SER A 1 584 ? -7.211 43.844 11.992 1 82.38 584 SER A CA 1
ATOM 4327 C C . SER A 1 584 ? -8.367 43 11.484 1 82.38 584 SER A C 1
ATOM 4329 O O . SER A 1 584 ? -9.539 43.344 11.703 1 82.38 584 SER A O 1
ATOM 4331 N N . PHE A 1 585 ? -7.996 41.969 10.891 1 87.19 585 PHE A N 1
ATOM 4332 C CA . PHE A 1 585 ? -9.031 41.062 10.406 1 87.19 585 PHE A CA 1
ATOM 4333 C C . PHE A 1 585 ? -9.773 40.438 11.57 1 87.19 585 PHE A C 1
ATOM 4335 O O . PHE A 1 585 ? -11 40.312 11.539 1 87.19 585 PHE A O 1
ATOM 4342 N N . GLU A 1 586 ? -9.031 40 12.539 1 89.25 586 GLU A N 1
ATOM 4343 C CA . GLU A 1 586 ? -9.633 39.344 13.695 1 89.25 586 GLU A CA 1
ATOM 4344 C C . GLU A 1 586 ? -10.664 40.25 14.359 1 89.25 586 GLU A C 1
ATOM 4346 O O . GLU A 1 586 ? -11.75 39.812 14.727 1 89.25 586 GLU A O 1
ATOM 4351 N N . MET A 1 587 ? -10.297 41.5 14.492 1 88.06 587 MET A N 1
ATOM 4352 C CA . MET A 1 587 ? -11.188 42.469 15.125 1 88.06 587 MET A CA 1
ATOM 4353 C C . MET A 1 587 ? -12.469 42.625 14.32 1 88.06 587 MET A C 1
ATOM 4355 O O . MET A 1 587 ? -13.57 42.625 14.883 1 88.06 587 MET A O 1
ATOM 4359 N N . LYS A 1 588 ? -12.266 42.781 13.07 1 89 588 LYS A N 1
ATOM 4360 C CA . LYS A 1 588 ? -13.43 42.938 12.195 1 89 588 LYS A CA 1
ATOM 4361 C C . LYS A 1 588 ? -14.312 41.688 12.227 1 89 588 LYS A C 1
ATOM 4363 O O . LYS A 1 588 ? -15.539 41.781 12.164 1 89 588 LYS A O 1
ATOM 4368 N N . PHE A 1 589 ? -13.766 40.719 12.266 1 91.31 589 PHE A N 1
ATOM 4369 C CA . PHE A 1 589 ? -14.484 39.438 12.25 1 91.31 589 PHE A CA 1
ATOM 4370 C C . PHE A 1 589 ? -15.336 39.281 13.5 1 91.31 589 PHE A C 1
ATOM 4372 O O . PHE A 1 589 ? -16.531 38.969 13.414 1 91.31 589 PHE A O 1
ATOM 4379 N N . PHE A 1 590 ? -14.742 39.438 14.695 1 91.56 590 PHE A N 1
ATOM 4380 C CA . PHE A 1 590 ? -15.492 39.281 15.938 1 91.56 590 PHE A CA 1
ATOM 4381 C C . PHE A 1 590 ? -16.547 40.375 16.078 1 91.56 590 PHE A C 1
ATOM 4383 O O . PHE A 1 590 ? -17.609 40.125 16.656 1 91.56 590 PHE A O 1
ATOM 4390 N N . GLU A 1 591 ? -16.188 41.531 15.508 1 90.81 591 GLU A N 1
ATOM 4391 C CA . GLU A 1 591 ? -17.203 42.562 15.453 1 90.81 591 GLU A CA 1
ATOM 4392 C C . GLU A 1 591 ? -18.422 42.125 14.664 1 90.81 591 GLU A C 1
ATOM 4394 O O . GLU A 1 591 ? -19.562 42.344 15.078 1 90.81 591 GLU A O 1
ATOM 4399 N N . GLU A 1 592 ? -18.094 41.5 13.578 1 89.62 592 GLU A N 1
ATOM 4400 C CA . GLU A 1 592 ? -19.172 41 12.742 1 89.62 592 GLU A CA 1
ATOM 4401 C C . GLU A 1 592 ? -19.953 39.906 13.477 1 89.62 592 GLU A C 1
ATOM 4403 O O . GLU A 1 592 ? -21.188 39.844 13.383 1 89.62 592 GLU A O 1
ATOM 4408 N N . CYS A 1 593 ? -19.391 39.062 14.18 1 90.44 593 CYS A N 1
ATOM 4409 C CA . CYS A 1 593 ? -20.047 38 14.945 1 90.44 593 CYS A CA 1
ATOM 4410 C C . CYS A 1 593 ? -20.938 38.594 16.031 1 90.44 593 CYS A C 1
ATOM 4412 O O . CYS A 1 593 ? -22.047 38.125 16.266 1 90.44 593 CYS A O 1
ATOM 4414 N N . ALA A 1 594 ? -20.422 39.625 16.625 1 89.56 594 ALA A N 1
ATOM 4415 C CA . ALA A 1 594 ? -21.188 40.281 17.672 1 89.56 594 ALA A CA 1
ATOM 4416 C C . ALA A 1 594 ? -22.438 40.969 17.094 1 89.56 594 ALA A C 1
ATOM 4418 O O . ALA A 1 594 ? -23.5 40.906 17.703 1 89.56 594 ALA A O 1
ATOM 4419 N N . ARG A 1 595 ? -22.172 41.594 15.977 1 88.94 595 ARG A N 1
ATOM 4420 C CA . ARG A 1 595 ? -23.281 42.25 15.305 1 88.94 595 ARG A CA 1
ATOM 4421 C C . ARG A 1 595 ? -24.391 41.281 14.969 1 88.94 595 ARG A C 1
ATOM 4423 O O . ARG A 1 595 ? -25.578 41.594 15.07 1 88.94 595 ARG A O 1
ATOM 4430 N N . ARG A 1 596 ? -23.969 40.156 14.703 1 88.88 596 ARG A N 1
ATOM 4431 C CA . ARG A 1 596 ? -24.922 39.094 14.328 1 88.88 596 ARG A CA 1
ATOM 4432 C C . ARG A 1 596 ? -25.453 38.375 15.562 1 88.88 596 ARG A C 1
ATOM 4434 O O . ARG A 1 596 ? -26.25 37.438 15.445 1 88.88 596 ARG A O 1
ATOM 4441 N N . GLN A 1 597 ? -24.984 38.75 16.703 1 88.31 597 GLN A N 1
ATOM 4442 C CA . GLN A 1 597 ? -25.391 38.188 17.984 1 88.31 597 GLN A CA 1
ATOM 4443 C C . GLN A 1 597 ? -25.141 36.688 18.031 1 88.31 597 GLN A C 1
ATOM 4445 O O . GLN A 1 597 ? -25.984 35.906 18.516 1 88.31 597 GLN A O 1
ATOM 4450 N N . MET A 1 598 ? -24.047 36.281 17.484 1 90.75 598 MET A N 1
ATOM 4451 C CA . MET A 1 598 ? -23.672 34.875 17.516 1 90.75 598 MET A CA 1
ATOM 4452 C C . MET A 1 598 ? -23.188 34.469 18.906 1 90.75 598 MET A C 1
ATOM 4454 O O . MET A 1 598 ? -22.594 35.281 19.609 1 90.75 598 MET A O 1
ATOM 4458 N N . THR A 1 599 ? -23.562 33.281 19.312 1 94 599 THR A N 1
ATOM 4459 C CA . THR A 1 599 ? -23 32.719 20.531 1 94 599 THR A CA 1
ATOM 4460 C C . THR A 1 599 ? -21.672 32 20.234 1 94 599 THR A C 1
ATOM 4462 O O . THR A 1 599 ? -21.594 31.156 19.359 1 94 599 THR A O 1
ATOM 4465 N N . LEU A 1 600 ? -20.641 32.406 20.984 1 94.94 600 LEU A N 1
ATOM 4466 C CA . LEU A 1 600 ? -19.312 31.906 20.672 1 94.94 600 LEU A CA 1
ATOM 4467 C C . LEU A 1 600 ? -18.578 31.469 21.938 1 94.94 600 LEU A C 1
ATOM 4469 O O . LEU A 1 600 ? -18.75 32.062 23 1 94.94 600 LEU A O 1
ATOM 4473 N N . ILE A 1 601 ? -17.859 30.391 21.812 1 94.5 601 ILE A N 1
ATOM 4474 C CA . ILE A 1 601 ? -16.781 30.016 22.719 1 94.5 601 ILE A CA 1
ATOM 4475 C C . ILE A 1 601 ? -15.445 30.016 21.969 1 94.5 601 ILE A C 1
ATOM 4477 O O . ILE A 1 601 ? -15.273 29.266 21 1 94.5 601 ILE A O 1
ATOM 4481 N N . THR A 1 602 ? -14.547 30.844 22.312 1 93.75 602 THR A N 1
ATOM 4482 C CA . THR A 1 602 ? -13.336 30.953 21.516 1 93.75 602 THR A CA 1
ATOM 4483 C C . THR A 1 602 ? -12.109 31.094 22.422 1 93.75 602 THR A C 1
ATOM 4485 O O . THR A 1 602 ? -12.227 31.5 23.578 1 93.75 602 THR A O 1
ATOM 4488 N N . VAL A 1 603 ? -11.008 30.531 21.938 1 88.94 603 VAL A N 1
ATOM 4489 C CA . VAL A 1 603 ? -9.688 30.781 22.5 1 88.94 603 VAL A CA 1
ATOM 4490 C C . VAL A 1 603 ? -8.953 31.828 21.672 1 88.94 603 VAL A C 1
ATOM 4492 O O . VAL A 1 603 ? -8.883 31.719 20.438 1 88.94 603 VAL A O 1
ATOM 4495 N N . SER A 1 604 ? -8.539 32.938 22.234 1 83.19 604 SER A N 1
ATOM 4496 C CA . SER A 1 604 ? -7.73 33.938 21.547 1 83.19 604 SER A CA 1
ATOM 4497 C C . SER A 1 604 ? -6.645 34.5 22.469 1 83.19 604 SER A C 1
ATOM 4499 O O . SER A 1 604 ? -6.863 34.656 23.672 1 83.19 604 SER A O 1
ATOM 4501 N N . HIS A 1 605 ? -5.551 34.75 21.906 1 74.31 605 HIS A N 1
ATOM 4502 C CA . HIS A 1 605 ? -4.438 35.281 22.688 1 74.31 605 HIS A CA 1
ATOM 4503 C C . HIS A 1 605 ? -4.297 36.781 22.469 1 74.31 605 HIS A C 1
ATOM 4505 O O . HIS A 1 605 ? -3.449 37.406 23.109 1 74.31 605 HIS A O 1
ATOM 4511 N N . ARG A 1 606 ? -5.18 37.281 21.719 1 74.5 606 ARG A N 1
ATOM 4512 C CA . ARG A 1 606 ? -5.074 38.719 21.438 1 74.5 606 ARG A CA 1
ATOM 4513 C C . ARG A 1 606 ? -6.016 39.531 22.328 1 74.5 606 ARG A C 1
ATOM 4515 O O . ARG A 1 606 ? -7.227 39.312 22.328 1 74.5 606 ARG A O 1
ATOM 4522 N N . ARG A 1 607 ? -5.527 40.5 22.953 1 71.38 607 ARG A N 1
ATOM 4523 C CA . ARG A 1 607 ? -6.246 41.312 23.953 1 71.38 607 ARG A CA 1
ATOM 4524 C C . ARG A 1 607 ? -7.301 42.188 23.297 1 71.38 607 ARG A C 1
ATOM 4526 O O . ARG A 1 607 ? -8.383 42.375 23.859 1 71.38 607 ARG A O 1
ATOM 4533 N N . GLU A 1 608 ? -6.984 42.625 22.125 1 73.12 608 GLU A N 1
ATOM 4534 C CA . GLU A 1 608 ? -7.852 43.562 21.438 1 73.12 608 GLU A CA 1
ATOM 4535 C C . GLU A 1 608 ? -9.195 42.938 21.094 1 73.12 608 GLU A C 1
ATOM 4537 O O . GLU A 1 608 ? -10.203 43.656 20.984 1 73.12 608 GLU A O 1
ATOM 4542 N N . ALA A 1 609 ? -9.188 41.719 21.078 1 76.94 609 ALA A N 1
ATOM 4543 C CA . ALA A 1 609 ? -10.414 41.031 20.672 1 76.94 609 ALA A CA 1
ATOM 4544 C C . ALA A 1 609 ? -11.367 40.875 21.859 1 76.94 609 ALA A C 1
ATOM 4546 O O . ALA A 1 609 ? -12.562 40.656 21.672 1 76.94 609 ALA A O 1
ATOM 4547 N N . ALA A 1 610 ? -10.938 41.125 23.016 1 81 610 ALA A N 1
ATOM 4548 C CA . ALA A 1 610 ? -11.688 40.875 24.234 1 81 610 ALA A CA 1
ATOM 4549 C C . ALA A 1 610 ? -12.922 41.781 24.328 1 81 610 ALA A C 1
ATOM 4551 O O . ALA A 1 610 ? -13.906 41.406 24.969 1 81 610 ALA A O 1
ATOM 4552 N N . VAL A 1 611 ? -12.898 42.906 23.641 1 84.25 611 VAL A N 1
ATOM 4553 C CA . VAL A 1 611 ? -13.961 43.906 23.75 1 84.25 611 VAL A CA 1
ATOM 4554 C C . VAL A 1 611 ? -15.258 43.344 23.172 1 84.25 611 VAL A C 1
ATOM 4556 O O . VAL A 1 611 ? -16.344 43.812 23.531 1 84.25 611 VAL A O 1
ATOM 4559 N N . HIS A 1 612 ? -15.195 42.406 22.438 1 89.31 612 HIS A N 1
ATOM 4560 C CA . HIS A 1 612 ? -16.375 41.906 21.734 1 89.31 612 HIS A CA 1
ATOM 4561 C C . HIS A 1 612 ? -16.969 40.719 22.453 1 89.31 612 HIS A C 1
ATOM 4563 O O . HIS A 1 612 ? -17.938 40.094 21.984 1 89.31 612 HIS A O 1
ATOM 4569 N N . PHE A 1 613 ? -16.484 40.406 23.625 1 92 613 PHE A N 1
ATOM 4570 C CA . PHE A 1 613 ? -16.969 39.219 24.359 1 92 613 PHE A CA 1
ATOM 4571 C C . PHE A 1 613 ? -17.719 39.656 25.609 1 92 613 PHE A C 1
ATOM 4573 O O . PHE A 1 613 ? -17.531 40.75 26.125 1 92 613 PHE A O 1
ATOM 4580 N N . THR A 1 614 ? -18.578 38.781 26.062 1 91.25 614 THR A N 1
ATOM 4581 C CA . THR A 1 614 ? -19.453 39.094 27.203 1 91.25 614 THR A CA 1
ATOM 4582 C C . THR A 1 614 ? -18.922 38.438 28.469 1 91.25 614 THR A C 1
ATOM 4584 O O . THR A 1 614 ? -19.172 38.938 29.578 1 91.25 614 THR A O 1
ATOM 4587 N N . HIS A 1 615 ? -18.297 37.312 28.312 1 91.19 615 HIS A N 1
ATOM 4588 C CA . HIS A 1 615 ? -17.797 36.562 29.438 1 91.19 615 HIS A CA 1
ATOM 4589 C C . HIS A 1 615 ? -16.359 36.125 29.219 1 91.19 615 HIS A C 1
ATOM 4591 O O . HIS A 1 615 ? -15.914 36 28.062 1 91.19 615 HIS A O 1
ATOM 4597 N N . LYS A 1 616 ? -15.688 35.906 30.297 1 91.88 616 LYS A N 1
ATOM 4598 C CA . LYS A 1 616 ? -14.32 35.375 30.281 1 91.88 616 LYS A CA 1
ATOM 4599 C C . LYS A 1 616 ? -14.164 34.219 31.25 1 91.88 616 LYS A C 1
ATOM 4601 O O . LYS A 1 616 ? -14.562 34.344 32.406 1 91.88 616 LYS A O 1
ATOM 4606 N N . LEU A 1 617 ? -13.688 33.125 30.797 1 91.81 617 LEU A N 1
ATOM 4607 C CA . LEU A 1 617 ? -13.352 31.953 31.625 1 91.81 617 LEU A CA 1
ATOM 4608 C C . LEU A 1 617 ? -11.844 31.75 31.688 1 91.81 617 LEU A C 1
ATOM 4610 O O . LEU A 1 617 ? -11.203 31.469 30.672 1 91.81 617 LEU A O 1
ATOM 4614 N N . ARG A 1 618 ? -11.273 31.828 32.812 1 90.5 618 ARG A N 1
ATOM 4615 C CA . ARG A 1 618 ? -9.836 31.672 33 1 90.5 618 ARG A CA 1
ATOM 4616 C C . ARG A 1 618 ? -9.5 30.344 33.656 1 90.5 618 ARG A C 1
ATOM 4618 O O . ARG A 1 618 ? -10.008 30.031 34.75 1 90.5 618 ARG A O 1
ATOM 4625 N N . LEU A 1 619 ? -8.672 29.609 33 1 89.56 619 LEU A N 1
ATOM 4626 C CA . LEU A 1 619 ? -8.141 28.375 33.531 1 89.56 619 LEU A CA 1
ATOM 4627 C C . LEU A 1 619 ? -6.793 28.609 34.219 1 89.56 619 LEU A C 1
ATOM 4629 O O . LEU A 1 619 ? -5.891 29.203 33.625 1 89.56 619 LEU A O 1
ATOM 4633 N N . ASP A 1 620 ? -6.582 28.172 35.438 1 85.69 620 ASP A N 1
ATOM 4634 C CA . ASP A 1 620 ? -5.383 28.484 36.219 1 85.69 620 ASP A CA 1
ATOM 4635 C C . ASP A 1 620 ? -4.285 27.453 35.969 1 85.69 620 ASP A C 1
ATOM 4637 O O . ASP A 1 620 ? -3.137 27.656 36.375 1 85.69 620 ASP A O 1
ATOM 4641 N N . GLY A 1 621 ? -4.551 26.328 35.312 1 80.62 621 GLY A N 1
ATOM 4642 C CA . GLY A 1 621 ? -3.539 25.312 35.031 1 80.62 621 GLY A CA 1
ATOM 4643 C C . GLY A 1 621 ? -3.424 24.266 36.125 1 80.62 621 GLY A C 1
ATOM 4644 O O . GLY A 1 621 ? -2.674 23.297 36 1 80.62 621 GLY A O 1
ATOM 4645 N N . ALA A 1 622 ? -4.066 24.438 37.25 1 79.56 622 ALA A N 1
ATOM 4646 C CA . ALA A 1 622 ? -4.02 23.516 38.375 1 79.56 622 ALA A CA 1
ATOM 4647 C C . ALA A 1 622 ? -5.371 22.828 38.562 1 79.56 622 ALA A C 1
ATOM 4649 O O . ALA A 1 622 ? -5.672 22.359 39.656 1 79.56 622 ALA A O 1
ATOM 4650 N N . GLY A 1 623 ? -6.094 22.891 37.562 1 83.25 623 GLY A N 1
ATOM 4651 C CA . GLY A 1 623 ? -7.379 22.219 37.625 1 83.25 623 GLY A CA 1
ATOM 4652 C C . GLY A 1 623 ? -8.523 23.141 37.938 1 83.25 623 GLY A C 1
ATOM 4653 O O . GLY A 1 623 ? -9.695 22.75 37.906 1 83.25 623 GLY A O 1
ATOM 4654 N N . GLY A 1 624 ? -8.258 24.375 38.25 1 86.12 624 GLY A N 1
ATOM 4655 C CA . GLY A 1 624 ? -9.273 25.344 38.594 1 86.12 624 GLY A CA 1
ATOM 4656 C C . GLY A 1 624 ? -9.641 26.281 37.469 1 86.12 624 GLY A C 1
ATOM 4657 O O . GLY A 1 624 ? -8.898 26.391 36.5 1 86.12 624 GLY A O 1
ATOM 4658 N N . ALA A 1 625 ? -10.945 26.859 37.562 1 90.38 625 ALA A N 1
ATOM 4659 C CA . ALA A 1 625 ? -11.438 27.812 36.562 1 90.38 625 ALA A CA 1
ATOM 4660 C C . ALA A 1 625 ? -12.258 28.922 37.219 1 90.38 625 ALA A C 1
ATOM 4662 O O . ALA A 1 625 ? -12.938 28.688 38.219 1 90.38 625 ALA A O 1
ATOM 4663 N N . THR A 1 626 ? -12.109 30.125 36.75 1 89.06 626 THR A N 1
ATOM 4664 C CA . THR A 1 626 ? -12.867 31.266 37.25 1 89.06 626 THR A CA 1
ATOM 4665 C C . THR A 1 626 ? -13.625 31.953 36.125 1 89.06 626 THR A C 1
ATOM 4667 O O . THR A 1 626 ? -13.055 32.219 35.062 1 89.06 626 THR A O 1
ATOM 4670 N N . LEU A 1 627 ? -14.891 32.188 36.312 1 90.38 627 LEU A N 1
ATOM 4671 C CA . LEU A 1 627 ? -15.742 32.875 35.344 1 90.38 627 LEU A CA 1
ATOM 4672 C C . LEU A 1 627 ? -16 34.312 35.75 1 90.38 627 LEU A C 1
ATOM 4674 O O . LEU A 1 627 ? -16.312 34.594 36.906 1 90.38 627 LEU A O 1
ATOM 4678 N N . ARG A 1 628 ? -15.828 35.25 34.75 1 87.75 628 ARG A N 1
ATOM 4679 C CA . ARG A 1 628 ? -16.078 36.656 34.969 1 87.75 628 ARG A CA 1
ATOM 4680 C C . ARG A 1 628 ? -16.922 37.25 33.844 1 87.75 628 ARG A C 1
ATOM 4682 O O . ARG A 1 628 ? -16.859 36.812 32.719 1 87.75 628 ARG A O 1
ATOM 4689 N N . VAL A 1 629 ? -17.781 38.219 34.125 1 87.69 629 VAL A N 1
ATOM 4690 C CA . VAL A 1 629 ? -18.547 38.969 33.156 1 87.69 629 VAL A CA 1
ATOM 4691 C C . VAL A 1 629 ? -17.734 40.188 32.688 1 87.69 629 VAL A C 1
ATOM 4693 O O . VAL A 1 629 ? -17.094 40.875 33.5 1 87.69 629 VAL A O 1
ATOM 4696 N N . ILE A 1 630 ? -17.594 40.344 31.406 1 83.38 630 ILE A N 1
ATOM 4697 C CA . ILE A 1 630 ? -16.844 41.469 30.859 1 83.38 630 ILE A CA 1
ATOM 4698 C C . ILE A 1 630 ? -17.75 42.688 30.781 1 83.38 630 ILE A C 1
ATOM 4700 O O . ILE A 1 630 ? -18.812 42.656 30.156 1 83.38 630 ILE A O 1
ATOM 4704 N N . ASP A 1 631 ? -17.609 43.75 31.672 1 68 631 ASP A N 1
ATOM 4705 C CA . ASP A 1 631 ? -18.391 44.969 31.672 1 68 631 ASP A CA 1
ATOM 4706 C C . ASP A 1 631 ? -17.953 45.906 30.531 1 68 631 ASP A C 1
ATOM 4708 O O . ASP A 1 631 ? -16.781 46.25 30.422 1 68 631 ASP A O 1
ATOM 4712 N N . SER A 1 632 ? -18.719 46.031 29.312 1 56.59 632 SER A N 1
ATOM 4713 C CA . SER A 1 632 ? -18.438 46.906 28.188 1 56.59 632 SER A CA 1
ATOM 4714 C C . SER A 1 632 ? -18.125 48.312 28.656 1 56.59 632 SER A C 1
ATOM 4716 O O . SER A 1 632 ? -17.438 49.062 27.969 1 56.59 632 SER A O 1
ATOM 4718 N N . ASN A 1 633 ? -18.938 49.094 29.516 1 48 633 ASN A N 1
ATOM 4719 C CA . ASN A 1 633 ? -18.797 50.5 29.875 1 48 633 ASN A CA 1
ATOM 4720 C C . ASN A 1 633 ? -17.453 50.781 30.547 1 48 633 ASN A C 1
ATOM 4722 O O . ASN A 1 633 ? -17.062 51.938 30.719 1 48 633 ASN A O 1
ATOM 4726 N N . LYS A 1 634 ? -17 50.156 31.578 1 47.16 634 LYS A N 1
ATOM 4727 C CA . LYS A 1 634 ? -15.766 50.5 32.281 1 47.16 634 LYS A CA 1
ATOM 4728 C C . LYS A 1 634 ? -14.539 50.062 31.484 1 47.16 634 LYS A C 1
ATOM 4730 O O . LYS A 1 634 ? -14.391 48.875 31.172 1 47.16 634 LYS A O 1
ATOM 4735 N N . GLY A 1 635 ? -14.102 50.812 30.516 1 38.31 635 GLY A N 1
ATOM 4736 C CA . GLY A 1 635 ? -12.75 50.812 29.984 1 38.31 635 GLY A CA 1
ATOM 4737 C C . GLY A 1 635 ? -11.75 50.156 30.938 1 38.31 635 GLY A C 1
ATOM 4738 O O . GLY A 1 635 ? -10.641 50.688 31.109 1 38.31 635 GLY A O 1
ATOM 4739 N N . ASP A 1 636 ? -12.148 49.562 31.906 1 35.38 636 ASP A N 1
ATOM 4740 C CA . ASP A 1 636 ? -11.18 49.156 32.906 1 35.38 636 ASP A CA 1
ATOM 4741 C C . ASP A 1 636 ? -10 48.438 32.25 1 35.38 636 ASP A C 1
ATOM 4743 O O . ASP A 1 636 ? -10.125 47.281 31.797 1 35.38 636 ASP A O 1
ATOM 4747 N N . ASP A 1 637 ? -9.18 49.156 31.578 1 38.62 637 ASP A N 1
ATOM 4748 C CA . ASP A 1 637 ? -7.773 49 31.234 1 38.62 637 ASP A CA 1
ATOM 4749 C C . ASP A 1 637 ? -7.062 48.125 32.281 1 38.62 637 ASP A C 1
ATOM 4751 O O . ASP A 1 637 ? -5.93 47.688 32.062 1 38.62 637 ASP A O 1
ATOM 4755 N N . SER A 1 638 ? -7.336 48.375 33.594 1 36.88 638 SER A N 1
ATOM 4756 C CA . SER A 1 638 ? -6.523 47.875 34.688 1 36.88 638 SER A CA 1
ATOM 4757 C C . SER A 1 638 ? -6.578 46.344 34.75 1 36.88 638 SER A C 1
ATOM 4759 O O . SER A 1 638 ? -5.602 45.719 35.125 1 36.88 638 SER A O 1
ATOM 4761 N N . SER A 1 639 ? -7.746 45.75 34.625 1 36.88 639 SER A N 1
ATOM 4762 C CA . SER A 1 639 ? -7.844 44.312 34.875 1 36.88 639 SER A CA 1
ATOM 4763 C C . SER A 1 639 ? -7.445 43.531 33.625 1 36.88 639 SER A C 1
ATOM 4765 O O . SER A 1 639 ? -7.238 42.312 33.688 1 36.88 639 SER A O 1
ATOM 4767 N N . ALA A 1 640 ? -7.566 43.938 32.438 1 39.47 640 ALA A N 1
ATOM 4768 C CA . ALA A 1 640 ? -7.059 43.312 31.234 1 39.47 640 ALA A CA 1
ATOM 4769 C C . ALA A 1 640 ? -5.535 43.281 31.234 1 39.47 640 ALA A C 1
ATOM 4771 O O . ALA A 1 640 ? -4.93 42.375 30.641 1 39.47 640 ALA A O 1
ATOM 4772 N N . SER A 1 641 ? -4.84 44.375 31.656 1 36.84 641 SER A N 1
ATOM 4773 C CA . SER A 1 641 ? -3.389 44.469 31.766 1 36.84 641 SER A CA 1
ATOM 4774 C C . SER A 1 641 ? -2.848 43.5 32.812 1 36.84 641 SER A C 1
ATOM 4776 O O . SER A 1 641 ? -1.753 42.969 32.625 1 36.84 641 SER A O 1
ATOM 4778 N N . ASP A 1 642 ? -3.422 43.469 33.969 1 34.91 642 ASP A N 1
ATOM 4779 C CA . ASP A 1 642 ? -2.869 42.688 35.062 1 34.91 642 ASP A CA 1
ATOM 4780 C C . ASP A 1 642 ? -2.922 41.188 34.75 1 34.91 642 ASP A C 1
ATOM 4782 O O . ASP A 1 642 ? -2.066 40.438 35.188 1 34.91 642 ASP A O 1
ATOM 4786 N N . ASP A 1 643 ? -3.971 40.719 34.156 1 36.59 643 ASP A N 1
ATOM 4787 C CA . ASP A 1 643 ? -4.285 39.281 34.094 1 36.59 643 ASP A CA 1
ATOM 4788 C C . ASP A 1 643 ? -3.543 38.625 32.938 1 36.59 643 ASP A C 1
ATOM 4790 O O . ASP A 1 643 ? -3.482 37.375 32.875 1 36.59 643 ASP A O 1
ATOM 4794 N N . PHE A 1 644 ? -3.307 39.344 31.859 1 37.47 644 PHE A N 1
ATOM 4795 C CA . PHE A 1 644 ? -2.42 38.75 30.875 1 37.47 644 PHE A CA 1
ATOM 4796 C C . PHE A 1 644 ? -0.968 38.812 31.328 1 37.47 644 PHE A C 1
ATOM 4798 O O . PHE A 1 644 ? -0.151 37.969 30.953 1 37.47 644 PHE A O 1
ATOM 4805 N N . VAL A 1 645 ? -0.375 39.938 32.031 1 33.16 645 VAL A N 1
ATOM 4806 C CA . VAL A 1 645 ? 1 40.156 32.469 1 33.16 645 VAL A CA 1
ATOM 4807 C C . VAL A 1 645 ? 1.337 39.219 33.625 1 33.16 645 VAL A C 1
ATOM 4809 O O . VAL A 1 645 ? 2.488 38.812 33.781 1 33.16 645 VAL A O 1
ATOM 4812 N N . HIS A 1 646 ? 0.488 39.125 34.719 1 31.91 646 HIS A N 1
ATOM 4813 C CA . HIS A 1 646 ? 1.012 38.625 35.969 1 31.91 646 HIS A CA 1
ATOM 4814 C C . HIS A 1 646 ? 1.209 37.125 35.938 1 31.91 646 HIS A C 1
ATOM 4816 O O . HIS A 1 646 ? 1.381 36.5 37 1 31.91 646 HIS A O 1
ATOM 4822 N N . ALA A 1 647 ? 0.915 36.469 34.969 1 32.72 647 ALA A N 1
ATOM 4823 C CA . ALA A 1 647 ? 1.31 35.094 35.156 1 32.72 647 ALA A CA 1
ATOM 4824 C C . ALA A 1 647 ? 2.824 34.969 35.281 1 32.72 647 ALA A C 1
ATOM 4826 O O . ALA A 1 647 ? 3.498 34.438 34.406 1 32.72 647 ALA A O 1
ATOM 4827 N N . GLU A 1 648 ? 3.645 36.031 35.656 1 25.44 648 GLU A N 1
ATOM 4828 C CA . GLU A 1 648 ? 5.074 36.094 35.969 1 25.44 648 GLU A CA 1
ATOM 4829 C C . GLU A 1 648 ? 5.434 35.219 37.125 1 25.44 648 GLU A C 1
ATOM 4831 O O . GLU A 1 648 ? 6.609 34.875 37.344 1 25.44 648 GLU A O 1
ATOM 4836 N N . SER A 1 649 ? 4.598 35.25 38.344 1 23.3 649 SER A N 1
ATOM 4837 C CA . SER A 1 649 ? 5.285 34.594 39.438 1 23.3 649 SER A CA 1
ATOM 4838 C C . SER A 1 649 ? 5.465 33.125 39.188 1 23.3 649 SER A C 1
ATOM 4840 O O . SER A 1 649 ? 4.566 32.438 38.688 1 23.3 649 SER A O 1
ATOM 4842 N N . MET B 1 1 ? 3.963 -34.75 -49.719 1 31.64 1 MET B N 1
ATOM 4843 C CA . MET B 1 1 ? 2.926 -35.219 -48.812 1 31.64 1 MET B CA 1
ATOM 4844 C C . MET B 1 1 ? 2.67 -34.188 -47.719 1 31.64 1 MET B C 1
ATOM 4846 O O . MET B 1 1 ? 1.812 -34.406 -46.844 1 31.64 1 MET B O 1
ATOM 4850 N N . GLY B 1 2 ? 3.605 -33.312 -47.438 1 42.94 2 GLY B N 1
ATOM 4851 C CA . GLY B 1 2 ? 3.568 -32.25 -46.438 1 42.94 2 GLY B CA 1
ATOM 4852 C C . GLY B 1 2 ? 2.434 -31.281 -46.656 1 42.94 2 GLY B C 1
ATOM 4853 O O . GLY B 1 2 ? 1.875 -30.75 -45.688 1 42.94 2 GLY B O 1
ATOM 4854 N N . ARG B 1 3 ? 2.369 -30.812 -47.938 1 51.78 3 ARG B N 1
ATOM 4855 C CA . ARG B 1 3 ? 1.453 -29.766 -48.406 1 51.78 3 ARG B CA 1
ATOM 4856 C C . ARG B 1 3 ? 0.002 -30.203 -48.25 1 51.78 3 ARG B C 1
ATOM 4858 O O . ARG B 1 3 ? -0.912 -29.391 -48.312 1 51.78 3 ARG B O 1
ATOM 4865 N N . GLY B 1 4 ? -0.242 -31.484 -47.875 1 64.44 4 GLY B N 1
ATOM 4866 C CA . GLY B 1 4 ? -1.576 -32 -48.125 1 64.44 4 GLY B CA 1
ATOM 4867 C C . GLY B 1 4 ? -2.312 -32.344 -46.844 1 64.44 4 GLY B C 1
ATOM 4868 O O . GLY B 1 4 ? -3.471 -32.781 -46.875 1 64.44 4 GLY B O 1
ATOM 4869 N N . VAL B 1 5 ? -1.521 -32.312 -45.594 1 76.88 5 VAL B N 1
ATOM 4870 C CA . VAL B 1 5 ? -2.236 -32.844 -44.438 1 76.88 5 VAL B CA 1
ATOM 4871 C C . VAL B 1 5 ? -3.223 -31.781 -43.938 1 76.88 5 VAL B C 1
ATOM 4873 O O . VAL B 1 5 ? -4.371 -32.125 -43.594 1 76.88 5 VAL B O 1
ATOM 4876 N N . ALA B 1 6 ? -2.771 -30.5 -43.938 1 78.12 6 ALA B N 1
ATOM 4877 C CA . ALA B 1 6 ? -3.66 -29.438 -43.469 1 78.12 6 ALA B CA 1
ATOM 4878 C C . ALA B 1 6 ? -4.855 -29.281 -44.406 1 78.12 6 ALA B C 1
ATOM 4880 O O . ALA B 1 6 ? -5.98 -29.062 -43.938 1 78.12 6 ALA B O 1
ATOM 4881 N N . GLY B 1 7 ? -4.5 -29.438 -45.656 1 80.69 7 GLY B N 1
ATOM 4882 C CA . GLY B 1 7 ? -5.574 -29.359 -46.625 1 80.69 7 GLY B CA 1
ATOM 4883 C C . GLY B 1 7 ? -6.562 -30.516 -46.531 1 80.69 7 GLY B C 1
ATOM 4884 O O . GLY B 1 7 ? -7.77 -30.312 -46.656 1 80.69 7 GLY B O 1
ATOM 4885 N N . ALA B 1 8 ? -6.016 -31.641 -46.219 1 83.44 8 ALA B N 1
ATOM 4886 C CA . ALA B 1 8 ? -6.871 -32.812 -46.062 1 83.44 8 ALA B CA 1
ATOM 4887 C C . ALA B 1 8 ? -7.734 -32.688 -44.812 1 83.44 8 ALA B C 1
ATOM 4889 O O . ALA B 1 8 ? -8.914 -33.062 -44.812 1 83.44 8 ALA B O 1
ATOM 4890 N N . MET B 1 9 ? -7.156 -32.188 -43.812 1 84.75 9 MET B N 1
ATOM 4891 C CA . MET B 1 9 ? -7.895 -31.984 -42.562 1 84.75 9 MET B CA 1
ATOM 4892 C C . MET B 1 9 ? -9.039 -31 -42.781 1 84.75 9 MET B C 1
ATOM 4894 O O . MET B 1 9 ? -10.156 -31.234 -42.312 1 84.75 9 MET B O 1
ATOM 4898 N N . LEU B 1 10 ? -8.734 -29.922 -43.531 1 85 10 LEU B N 1
ATOM 4899 C CA . LEU B 1 10 ? -9.734 -28.891 -43.75 1 85 10 LEU B CA 1
ATOM 4900 C C . LEU B 1 10 ? -10.875 -29.406 -44.594 1 85 10 LEU B C 1
ATOM 4902 O O . LEU B 1 10 ? -12.031 -29 -44.438 1 85 10 LEU B O 1
ATOM 4906 N N . ARG B 1 11 ? -10.547 -30.281 -45.438 1 86.75 11 ARG B N 1
ATOM 4907 C CA . ARG B 1 11 ? -11.57 -30.859 -46.312 1 86.75 11 ARG B CA 1
ATOM 4908 C C . ARG B 1 11 ? -12.508 -31.766 -45.5 1 86.75 11 ARG B C 1
ATOM 4910 O O . ARG B 1 11 ? -13.727 -31.719 -45.688 1 86.75 11 ARG B O 1
ATOM 4917 N N . VAL B 1 12 ? -11.922 -32.469 -44.625 1 87.62 12 VAL B N 1
ATOM 4918 C CA . VAL B 1 12 ? -12.727 -33.344 -43.812 1 87.62 12 VAL B CA 1
ATOM 4919 C C . VAL B 1 12 ? -13.586 -32.562 -42.844 1 87.62 12 VAL B C 1
ATOM 4921 O O . VAL B 1 12 ? -14.75 -32.875 -42.594 1 87.62 12 VAL B O 1
ATOM 4924 N N . TRP B 1 13 ? -13.031 -31.516 -42.344 1 89.62 13 TRP B N 1
ATOM 4925 C CA . TRP B 1 13 ? -13.766 -30.656 -41.438 1 89.62 13 TRP B CA 1
ATOM 4926 C C . TRP B 1 13 ? -14.922 -29.969 -42.125 1 89.62 13 TRP B C 1
ATOM 4928 O O . TRP B 1 13 ? -16.016 -29.812 -41.562 1 89.62 13 TRP B O 1
ATOM 4938 N N . ALA B 1 14 ? -14.688 -29.578 -43.375 1 89.12 14 ALA B N 1
ATOM 4939 C CA . ALA B 1 14 ? -15.703 -28.875 -44.156 1 89.12 14 ALA B CA 1
ATOM 4940 C C . ALA B 1 14 ? -16.828 -29.812 -44.562 1 89.12 14 ALA B C 1
ATOM 4942 O O . ALA B 1 14 ? -17.953 -29.375 -44.812 1 89.12 14 ALA B O 1
ATOM 4943 N N . ALA B 1 15 ? -16.578 -31.047 -44.562 1 90.12 15 ALA B N 1
ATOM 4944 C CA . ALA B 1 15 ? -17.578 -32.031 -44.969 1 90.12 15 ALA B CA 1
ATOM 4945 C C . ALA B 1 15 ? -18.531 -32.312 -43.812 1 90.12 15 ALA B C 1
ATOM 4947 O O . ALA B 1 15 ? -19.656 -32.781 -44.031 1 90.12 15 ALA B O 1
ATOM 4948 N N . GLU B 1 16 ? -18.156 -32.062 -42.562 1 91.44 16 GLU B N 1
ATOM 4949 C CA . GLU B 1 16 ? -18.984 -32.281 -41.406 1 91.44 16 GLU B CA 1
ATOM 4950 C C . GLU B 1 16 ? -19.719 -31 -41 1 91.44 16 GLU B C 1
ATOM 4952 O O . GLU B 1 16 ? -19.125 -29.906 -41 1 91.44 16 GLU B O 1
ATOM 4957 N N . PRO B 1 17 ? -20.953 -31.062 -40.719 1 89.62 17 PRO B N 1
ATOM 4958 C CA . PRO B 1 17 ? -21.688 -29.859 -40.344 1 89.62 17 PRO B CA 1
ATOM 4959 C C . PRO B 1 17 ? -21.094 -29.172 -39.094 1 89.62 17 PRO B C 1
ATOM 4961 O O . PRO B 1 17 ? -21.016 -27.953 -39.062 1 89.62 17 PRO B O 1
ATOM 4964 N N . LYS B 1 18 ? -20.75 -29.938 -38.094 1 90.56 18 LYS B N 1
ATOM 4965 C CA . LYS B 1 18 ? -20.141 -29.344 -36.906 1 90.56 18 LYS B CA 1
ATOM 4966 C C . LYS B 1 18 ? -18.812 -28.656 -37.25 1 90.56 18 LYS B C 1
ATOM 4968 O O . LYS B 1 18 ? -18.453 -27.656 -36.656 1 90.56 18 LYS B O 1
ATOM 4973 N N . GLY B 1 19 ? -18.188 -29.188 -38.219 1 90.44 19 GLY B N 1
ATOM 4974 C CA . GLY B 1 19 ? -16.938 -28.609 -38.656 1 90.44 19 GLY B CA 1
ATOM 4975 C C . GLY B 1 19 ? -17.094 -27.281 -39.375 1 90.44 19 GLY B C 1
ATOM 4976 O O . GLY B 1 19 ? -16.328 -26.344 -39.156 1 90.44 19 GLY B O 1
ATOM 4977 N N . ARG B 1 20 ? -18.078 -27.219 -40.156 1 89 20 ARG B N 1
ATOM 4978 C CA . ARG B 1 20 ? -18.359 -25.969 -40.875 1 89 20 ARG B CA 1
ATOM 4979 C C . ARG B 1 20 ? -18.734 -24.859 -39.906 1 89 20 ARG B C 1
ATOM 4981 O O . ARG B 1 20 ? -18.344 -23.703 -40.062 1 89 20 ARG B O 1
ATOM 4988 N N . LEU B 1 21 ? -19.438 -25.266 -38.938 1 88.56 21 LEU B N 1
ATOM 4989 C CA . LEU B 1 21 ? -19.859 -24.281 -37.938 1 88.56 21 LEU B CA 1
ATOM 4990 C C . LEU B 1 21 ? -18.656 -23.781 -37.125 1 88.56 21 LEU B C 1
ATOM 4992 O O . LEU B 1 21 ? -18.562 -22.578 -36.844 1 88.56 21 LEU B O 1
ATOM 4996 N N . LEU B 1 22 ? -17.781 -24.625 -36.781 1 88.88 22 LEU B N 1
ATOM 4997 C CA . LEU B 1 22 ? -16.594 -24.234 -36.031 1 88.88 22 LEU B CA 1
ATOM 4998 C C . LEU B 1 22 ? -15.688 -23.328 -36.875 1 88.88 22 LEU B C 1
ATOM 5000 O O . LEU B 1 22 ? -15.156 -22.344 -36.375 1 88.88 22 LEU B O 1
ATOM 5004 N N . LEU B 1 23 ? -15.523 -23.672 -38.094 1 89.12 23 LEU B N 1
ATOM 5005 C CA . LEU B 1 23 ? -14.672 -22.891 -38.969 1 89.12 23 LEU B CA 1
ATOM 5006 C C . LEU B 1 23 ? -15.266 -21.5 -39.219 1 89.12 23 LEU B C 1
ATOM 5008 O O . LEU B 1 23 ? -14.539 -20.5 -39.25 1 89.12 23 LEU B O 1
ATOM 5012 N N . ALA B 1 24 ? -16.562 -21.5 -39.344 1 86.75 24 ALA B N 1
ATOM 5013 C CA . ALA B 1 24 ? -17.219 -20.219 -39.531 1 86.75 24 ALA B CA 1
ATOM 5014 C C . ALA B 1 24 ? -17.109 -19.359 -38.281 1 86.75 24 ALA B C 1
ATOM 5016 O O . ALA B 1 24 ? -16.906 -18.141 -38.375 1 86.75 24 ALA B O 1
ATOM 5017 N N . ALA B 1 25 ? -17.234 -20 -37.188 1 87.69 25 ALA B N 1
ATOM 5018 C CA . ALA B 1 25 ? -17.109 -19.281 -35.906 1 87.69 25 ALA B CA 1
ATOM 5019 C C . ALA B 1 25 ? -15.703 -18.719 -35.719 1 87.69 25 ALA B C 1
ATOM 5021 O O . ALA B 1 25 ? -15.531 -17.594 -35.25 1 87.69 25 ALA B O 1
ATOM 5022 N N . TRP B 1 26 ? -14.766 -19.453 -36.125 1 86.25 26 TRP B N 1
ATOM 5023 C CA . TRP B 1 26 ? -13.375 -19.016 -36.031 1 86.25 26 TRP B CA 1
ATOM 5024 C C . TRP B 1 26 ? -13.102 -17.859 -36.969 1 86.25 26 TRP B C 1
ATOM 5026 O O . TRP B 1 26 ? -12.398 -16.906 -36.625 1 86.25 26 TRP B O 1
ATOM 5036 N N . ALA B 1 27 ? -13.609 -17.984 -38.094 1 86 27 ALA B N 1
ATOM 5037 C CA . ALA B 1 27 ? -13.414 -16.922 -39.094 1 86 27 ALA B CA 1
ATOM 5038 C C . ALA B 1 27 ? -14.086 -15.633 -38.656 1 86 27 ALA B C 1
ATOM 5040 O O . ALA B 1 27 ? -13.508 -14.555 -38.781 1 86 27 ALA B O 1
ATOM 5041 N N . THR B 1 28 ? -15.234 -15.781 -38.094 1 85.19 28 THR B N 1
ATOM 5042 C CA . THR B 1 28 ? -15.961 -14.602 -37.625 1 85.19 28 THR B CA 1
ATOM 5043 C C . THR B 1 28 ? -15.242 -13.977 -36.406 1 85.19 28 THR B C 1
ATOM 5045 O O . THR B 1 28 ? -15.156 -12.75 -36.312 1 85.19 28 THR B O 1
ATOM 5048 N N . THR B 1 29 ? -14.766 -14.836 -35.562 1 84.62 29 THR B N 1
ATOM 5049 C CA . THR B 1 29 ? -14.055 -14.32 -34.406 1 84.62 29 THR B CA 1
ATOM 5050 C C . THR B 1 29 ? -12.734 -13.672 -34.844 1 84.62 29 THR B C 1
ATOM 5052 O O . THR B 1 29 ? -12.375 -12.602 -34.344 1 84.62 29 THR B O 1
ATOM 5055 N N . PHE B 1 30 ? -12.047 -14.289 -35.75 1 86.44 30 PHE B N 1
ATOM 5056 C CA . PHE B 1 30 ? -10.773 -13.766 -36.219 1 86.44 30 PHE B CA 1
ATOM 5057 C C . PHE B 1 30 ? -10.953 -12.414 -36.906 1 86.44 30 PHE B C 1
ATOM 5059 O O . PHE B 1 30 ? -10.266 -11.445 -36.562 1 86.44 30 PHE B O 1
ATOM 5066 N N . VAL B 1 31 ? -11.883 -12.367 -37.719 1 84 31 VAL B N 1
ATOM 5067 C CA . VAL B 1 31 ? -12.125 -11.133 -38.469 1 84 31 VAL B CA 1
ATOM 5068 C C . VAL B 1 31 ? -12.719 -10.078 -37.531 1 84 31 VAL B C 1
ATOM 5070 O O . VAL B 1 31 ? -12.328 -8.914 -37.562 1 84 31 VAL B O 1
ATOM 5073 N N . GLY B 1 32 ? -13.594 -10.461 -36.719 1 84.31 32 GLY B N 1
ATOM 5074 C CA . GLY B 1 32 ? -14.242 -9.539 -35.812 1 84.31 32 GLY B CA 1
ATOM 5075 C C . GLY B 1 32 ? -13.281 -8.898 -34.844 1 84.31 32 GLY B C 1
ATOM 5076 O O . GLY B 1 32 ? -13.266 -7.672 -34.688 1 84.31 32 GLY B O 1
ATOM 5077 N N . VAL B 1 33 ? -12.516 -9.742 -34.281 1 84.69 33 VAL B N 1
ATOM 5078 C CA . VAL B 1 33 ? -11.586 -9.234 -33.25 1 84.69 33 VAL B CA 1
ATOM 5079 C C . VAL B 1 33 ? -10.523 -8.367 -33.938 1 84.69 33 VAL B C 1
ATOM 5081 O O . VAL B 1 33 ? -10.102 -7.348 -33.375 1 84.69 33 VAL B O 1
ATOM 5084 N N . THR B 1 34 ? -10.109 -8.688 -35.125 1 86.19 34 THR B N 1
ATOM 5085 C CA . THR B 1 34 ? -9.094 -7.934 -35.844 1 86.19 34 THR B CA 1
ATOM 5086 C C . THR B 1 34 ? -9.641 -6.574 -36.25 1 86.19 34 THR B C 1
ATOM 5088 O O . THR B 1 34 ? -8.969 -5.551 -36.094 1 86.19 34 THR B O 1
ATOM 5091 N N . VAL B 1 35 ? -10.82 -6.59 -36.688 1 83.94 35 VAL B N 1
ATOM 5092 C CA . VAL B 1 35 ? -11.438 -5.344 -37.125 1 83.94 35 VAL B CA 1
ATOM 5093 C C . VAL B 1 35 ? -11.672 -4.43 -35.938 1 83.94 35 VAL B C 1
ATOM 5095 O O . VAL B 1 35 ? -11.422 -3.223 -36 1 83.94 35 VAL B O 1
ATOM 5098 N N . ARG B 1 36 ? -12.125 -4.969 -34.938 1 79.81 36 ARG B N 1
ATOM 5099 C CA . ARG B 1 36 ? -12.352 -4.18 -33.75 1 79.81 36 ARG B CA 1
ATOM 5100 C C . ARG B 1 36 ? -11.055 -3.523 -33.25 1 79.81 36 ARG B C 1
ATOM 5102 O O . ARG B 1 36 ? -11.047 -2.35 -32.875 1 79.81 36 ARG B O 1
ATOM 5109 N N . THR B 1 37 ? -10.031 -4.238 -33.25 1 81.25 37 THR B N 1
ATOM 5110 C CA . THR B 1 37 ? -8.75 -3.707 -32.781 1 81.25 37 THR B CA 1
ATOM 5111 C C . THR B 1 37 ? -8.273 -2.578 -33.688 1 81.25 37 THR B C 1
ATOM 5113 O O . THR B 1 37 ? -7.75 -1.567 -33.219 1 81.25 37 THR B O 1
ATOM 5116 N N . ILE B 1 38 ? -8.5 -2.744 -34.906 1 79.69 38 ILE B N 1
ATOM 5117 C CA . ILE B 1 38 ? -8.078 -1.729 -35.875 1 79.69 38 ILE B CA 1
ATOM 5118 C C . ILE B 1 38 ? -8.914 -0.464 -35.688 1 79.69 38 ILE B C 1
ATOM 5120 O O . ILE B 1 38 ? -8.375 0.647 -35.688 1 79.69 38 ILE B O 1
ATOM 5124 N N . VAL B 1 39 ? -10.117 -0.555 -35.344 1 80.31 39 VAL B N 1
ATOM 5125 C CA . VAL B 1 39 ? -11.016 0.579 -35.156 1 80.31 39 VAL B CA 1
ATOM 5126 C C . VAL B 1 39 ? -10.688 1.315 -33.875 1 80.31 39 VAL B C 1
ATOM 5128 O O . VAL B 1 39 ? -10.633 2.547 -33.844 1 80.31 39 VAL B O 1
ATOM 5131 N N . VAL B 1 40 ? -10.492 0.569 -32.875 1 77.44 40 VAL B N 1
ATOM 5132 C CA . VAL B 1 40 ? -10.211 1.173 -31.562 1 77.44 40 VAL B CA 1
ATOM 5133 C C . VAL B 1 40 ? -8.883 1.926 -31.625 1 77.44 40 VAL B C 1
ATOM 5135 O O . VAL B 1 40 ? -8.766 3.027 -31.078 1 77.44 40 VAL B O 1
ATOM 5138 N N . ARG B 1 41 ? -7.891 1.421 -32.156 1 75.94 41 ARG B N 1
ATOM 5139 C CA . ARG B 1 41 ? -6.586 2.068 -32.281 1 75.94 41 ARG B CA 1
ATOM 5140 C C . ARG B 1 41 ? -6.672 3.33 -33.125 1 75.94 41 ARG B C 1
ATOM 5142 O O . ARG B 1 41 ? -6.012 4.328 -32.844 1 75.94 41 ARG B O 1
ATOM 5149 N N . ARG B 1 42 ? -7.508 3.27 -34.062 1 71.69 42 ARG B N 1
ATOM 5150 C CA . ARG B 1 42 ? -7.703 4.438 -34.906 1 71.69 42 ARG B CA 1
ATOM 5151 C C . ARG B 1 42 ? -8.422 5.555 -34.156 1 71.69 42 ARG B C 1
ATOM 5153 O O . ARG B 1 42 ? -8.078 6.727 -34.312 1 71.69 42 ARG B O 1
ATOM 5160 N N . ARG B 1 43 ? -9.297 5.238 -33.344 1 70.75 43 ARG B N 1
ATOM 5161 C CA . ARG B 1 43 ? -10.023 6.223 -32.531 1 70.75 43 ARG B CA 1
ATOM 5162 C C . ARG B 1 43 ? -9.125 6.852 -31.484 1 70.75 43 ARG B C 1
ATOM 5164 O O . ARG B 1 43 ? -9.203 8.055 -31.234 1 70.75 43 ARG B O 1
ATOM 5171 N N . ALA B 1 44 ? -8.398 5.977 -30.875 1 71.25 44 ALA B N 1
ATOM 5172 C CA . ALA B 1 44 ? -7.469 6.496 -29.875 1 71.25 44 ALA B CA 1
ATOM 5173 C C . ALA B 1 44 ? -6.48 7.477 -30.5 1 71.25 44 ALA B C 1
ATOM 5175 O O . ALA B 1 44 ? -6.152 8.5 -29.891 1 71.25 44 ALA B O 1
ATOM 5176 N N . ARG B 1 45 ? -6.027 7.207 -31.562 1 65.56 45 ARG B N 1
ATOM 5177 C CA . ARG B 1 45 ? -5.113 8.094 -32.281 1 65.56 45 ARG B CA 1
ATOM 5178 C C . ARG B 1 45 ? -5.793 9.406 -32.656 1 65.56 45 ARG B C 1
ATOM 5180 O O . ARG B 1 45 ? -5.18 10.469 -32.562 1 65.56 45 ARG B O 1
ATOM 5187 N N . ARG B 1 46 ? -7.008 9.32 -32.844 1 63.88 46 ARG B N 1
ATOM 5188 C CA . ARG B 1 46 ? -7.762 10.516 -33.188 1 63.88 46 ARG B CA 1
ATOM 5189 C C . ARG B 1 46 ? -7.988 11.398 -31.969 1 63.88 46 ARG B C 1
ATOM 5191 O O . ARG B 1 46 ? -7.914 12.625 -32.062 1 63.88 46 ARG B O 1
ATOM 5198 N N . ARG B 1 47 ? -8.273 10.844 -30.875 1 63.28 47 ARG B N 1
ATOM 5199 C CA . ARG B 1 47 ? -8.484 11.594 -29.641 1 63.28 47 ARG B CA 1
ATOM 5200 C C . ARG B 1 47 ? -7.207 12.297 -29.203 1 63.28 47 ARG B C 1
ATOM 5202 O O . ARG B 1 47 ? -7.254 13.414 -28.672 1 63.28 47 ARG B O 1
ATOM 5209 N N . LEU B 1 48 ? -6.188 11.555 -29.234 1 59.78 48 LEU B N 1
ATOM 5210 C CA . LEU B 1 48 ? -4.906 12.156 -28.891 1 59.78 48 LEU B CA 1
ATOM 5211 C C . LEU B 1 48 ? -4.613 13.359 -29.797 1 59.78 48 LEU B C 1
ATOM 5213 O O . LEU B 1 48 ? -4.043 14.352 -29.344 1 59.78 48 LEU B O 1
ATOM 5217 N N . LEU B 1 49 ? -5.043 13.219 -30.922 1 56.69 49 LEU B N 1
ATOM 5218 C CA . LEU B 1 49 ? -4.824 14.312 -31.875 1 56.69 49 LEU B CA 1
ATOM 5219 C C . LEU B 1 49 ? -5.711 15.508 -31.531 1 56.69 49 LEU B C 1
ATOM 5221 O O . LEU B 1 49 ? -5.355 16.656 -31.828 1 56.69 49 LEU B O 1
ATOM 5225 N N . CYS B 1 50 ? -6.832 15.328 -30.859 1 54.28 50 CYS B N 1
ATOM 5226 C CA . CYS B 1 50 ? -7.75 16.422 -30.547 1 54.28 50 CYS B CA 1
ATOM 5227 C C . CYS B 1 50 ? -7.438 17.016 -29.172 1 54.28 50 CYS B C 1
ATOM 5229 O O . CYS B 1 50 ? -7.969 18.062 -28.812 1 54.28 50 CYS B O 1
ATOM 5231 N N . GLN B 1 51 ? -7.172 16.359 -28.219 1 51.22 51 GLN B N 1
ATOM 5232 C CA . GLN B 1 51 ? -6.867 16.938 -26.906 1 51.22 51 GLN B CA 1
ATOM 5233 C C . GLN B 1 51 ? -5.699 17.922 -27 1 51.22 51 GLN B C 1
ATOM 5235 O O . GLN B 1 51 ? -4.75 17.703 -27.75 1 51.22 51 GLN B O 1
ATOM 5240 N N . PRO B 1 52 ? -6.066 19.234 -26.547 1 44.88 52 PRO B N 1
ATOM 5241 C CA . PRO B 1 52 ? -4.961 20.188 -26.547 1 44.88 52 PRO B CA 1
ATOM 5242 C C . PRO B 1 52 ? -3.664 19.609 -26 1 44.88 52 PRO B C 1
ATOM 5244 O O . PRO B 1 52 ? -3.699 18.719 -25.141 1 44.88 52 PRO B O 1
ATOM 5247 N N . PRO B 1 53 ? -2.672 19.75 -26.797 1 37.56 53 PRO B N 1
ATOM 5248 C CA . PRO B 1 53 ? -1.404 19.188 -26.328 1 37.56 53 PRO B CA 1
ATOM 5249 C C . PRO B 1 53 ? -1.131 19.484 -24.859 1 37.56 53 PRO B C 1
ATOM 5251 O O . PRO B 1 53 ? -1.427 20.578 -24.391 1 37.56 53 PRO B O 1
ATOM 5254 N N . PRO B 1 54 ? -1.474 18.641 -24.047 1 37.47 54 PRO B N 1
ATOM 5255 C CA . PRO B 1 54 ? -1.089 19.031 -22.688 1 37.47 54 PRO B CA 1
ATOM 5256 C C . PRO B 1 54 ? 0.016 20.078 -22.656 1 37.47 54 PRO B C 1
ATOM 5258 O O . PRO B 1 54 ? 0.811 20.172 -23.594 1 37.47 54 PRO B O 1
ATOM 5261 N N . PRO B 1 55 ? -0.202 21.156 -21.969 1 29.23 55 PRO B N 1
ATOM 5262 C CA . PRO B 1 55 ? 0.908 22.109 -22 1 29.23 55 PRO B CA 1
ATOM 5263 C C . PRO B 1 55 ? 2.26 21.438 -22.219 1 29.23 55 PRO B C 1
ATOM 5265 O O . PRO B 1 55 ? 2.443 20.281 -21.859 1 29.23 55 PRO B O 1
ATOM 5268 N N . ALA B 1 56 ? 3.02 22.031 -23.312 1 31.59 56 ALA B N 1
ATOM 5269 C CA . ALA B 1 56 ? 4.395 21.719 -23.688 1 31.59 56 ALA B CA 1
ATOM 5270 C C . ALA B 1 56 ? 5.285 21.562 -22.453 1 31.59 56 ALA B C 1
ATOM 5272 O O . ALA B 1 56 ? 6.129 22.406 -22.172 1 31.59 56 ALA B O 1
ATOM 5273 N N . ALA B 1 57 ? 4.793 21.75 -21.312 1 29.84 57 ALA B N 1
ATOM 5274 C CA . ALA B 1 57 ? 5.945 21.766 -20.422 1 29.84 57 ALA B CA 1
ATOM 5275 C C . ALA B 1 57 ? 7.059 20.859 -20.938 1 29.84 57 ALA B C 1
ATOM 5277 O O . ALA B 1 57 ? 6.848 20.094 -21.875 1 29.84 57 ALA B O 1
ATOM 5278 N N . ALA B 1 58 ? 7.727 20.094 -19.844 1 29.94 58 ALA B N 1
ATOM 5279 C CA . ALA B 1 58 ? 9.156 19.844 -20.031 1 29.94 58 ALA B CA 1
ATOM 5280 C C . ALA B 1 58 ? 9.422 19.109 -21.344 1 29.94 58 ALA B C 1
ATOM 5282 O O . ALA B 1 58 ? 8.508 18.562 -21.953 1 29.94 58 ALA B O 1
ATOM 5283 N N . GLY B 1 59 ? 10.68 18.797 -21.469 1 27.91 59 GLY B N 1
ATOM 5284 C CA . GLY B 1 59 ? 11.633 18.422 -22.5 1 27.91 59 GLY B CA 1
ATOM 5285 C C . GLY B 1 59 ? 11.148 17.297 -23.391 1 27.91 59 GLY B C 1
ATOM 5286 O O . GLY B 1 59 ? 10.242 16.547 -23.016 1 27.91 59 GLY B O 1
ATOM 5287 N N . ALA B 1 60 ? 11.297 17.375 -24.781 1 28.64 60 ALA B N 1
ATOM 5288 C CA . ALA B 1 60 ? 11.82 16.438 -25.766 1 28.64 60 ALA B CA 1
ATOM 5289 C C . ALA B 1 60 ? 12.406 15.195 -25.078 1 28.64 60 ALA B C 1
ATOM 5291 O O . ALA B 1 60 ? 13.609 15.141 -24.828 1 28.64 60 ALA B O 1
ATOM 5292 N N . ALA B 1 61 ? 12.023 14.945 -24.016 1 33.66 61 ALA B N 1
ATOM 5293 C CA . ALA B 1 61 ? 12.836 13.82 -23.562 1 33.66 61 ALA B CA 1
ATOM 5294 C C . ALA B 1 61 ? 13.188 12.891 -24.719 1 33.66 61 ALA B C 1
ATOM 5296 O O . ALA B 1 61 ? 12.32 12.539 -25.531 1 33.66 61 ALA B O 1
ATOM 5297 N N . ALA B 1 62 ? 14.398 12.781 -25.047 1 32.59 62 ALA B N 1
ATOM 5298 C CA . ALA B 1 62 ? 15.289 12.234 -26.062 1 32.59 62 ALA B CA 1
ATOM 5299 C C . ALA B 1 62 ? 14.758 10.898 -26.594 1 32.59 62 ALA B C 1
ATOM 5301 O O . ALA B 1 62 ? 14.352 10.039 -25.812 1 32.59 62 ALA B O 1
ATOM 5302 N N . ALA B 1 63 ? 14.258 10.781 -27.672 1 37.47 63 ALA B N 1
ATOM 5303 C CA . ALA B 1 63 ? 14.172 9.602 -28.516 1 37.47 63 ALA B CA 1
ATOM 5304 C C . ALA B 1 63 ? 14.938 8.43 -27.906 1 37.47 63 ALA B C 1
ATOM 5306 O O . ALA B 1 63 ? 14.664 7.266 -28.219 1 37.47 63 ALA B O 1
ATOM 5307 N N . SER B 1 64 ? 16.109 8.742 -27.234 1 43.62 64 SER B N 1
ATOM 5308 C CA . SER B 1 64 ? 17.047 7.699 -26.828 1 43.62 64 SER B CA 1
ATOM 5309 C C . SER B 1 64 ? 16.781 7.262 -25.391 1 43.62 64 SER B C 1
ATOM 5311 O O . SER B 1 64 ? 17.672 6.738 -24.719 1 43.62 64 SER B O 1
ATOM 5313 N N . ALA B 1 65 ? 15.781 7.777 -24.781 1 54.19 65 ALA B N 1
ATOM 5314 C CA . ALA B 1 65 ? 15.656 7.387 -23.391 1 54.19 65 ALA B CA 1
ATOM 5315 C C . ALA B 1 65 ? 15.375 5.891 -23.25 1 54.19 65 ALA B C 1
ATOM 5317 O O . ALA B 1 65 ? 14.586 5.332 -24.031 1 54.19 65 ALA B O 1
ATOM 5318 N N . PRO B 1 66 ? 16.109 5.258 -22.469 1 66.38 66 PRO B N 1
ATOM 5319 C CA . PRO B 1 66 ? 15.938 3.814 -22.297 1 66.38 66 PRO B CA 1
ATOM 5320 C C . PRO B 1 66 ? 14.539 3.43 -21.828 1 66.38 66 PRO B C 1
ATOM 5322 O O . PRO B 1 66 ? 13.844 4.238 -21.203 1 66.38 66 PRO B O 1
ATOM 5325 N N . SER B 1 67 ? 13.984 2.551 -22.266 1 84.25 67 SER B N 1
ATOM 5326 C CA . SER B 1 67 ? 12.711 1.963 -21.859 1 84.25 67 SER B CA 1
ATOM 5327 C C . SER B 1 67 ? 12.586 1.91 -20.344 1 84.25 67 SER B C 1
ATOM 5329 O O . SER B 1 67 ? 13.586 1.779 -19.641 1 84.25 67 SER B O 1
ATOM 5331 N N . PRO B 1 68 ? 11.43 2.324 -19.812 1 89.31 68 PRO B N 1
ATOM 5332 C CA . PRO B 1 68 ? 11.227 2.297 -18.359 1 89.31 68 PRO B CA 1
ATOM 5333 C C . PRO B 1 68 ? 11.688 0.985 -17.719 1 89.31 68 PRO B C 1
ATOM 5335 O O . PRO B 1 68 ? 12.234 0.988 -16.609 1 89.31 68 PRO B O 1
ATOM 5338 N N . LEU B 1 69 ? 11.578 -0.046 -18.438 1 91.19 69 LEU B N 1
ATOM 5339 C CA . LEU B 1 69 ? 11.984 -1.339 -17.906 1 91.19 69 LEU B CA 1
ATOM 5340 C C . LEU B 1 69 ? 13.508 -1.409 -17.766 1 91.19 69 LEU B C 1
ATOM 5342 O O . LEU B 1 69 ? 14.016 -1.892 -16.75 1 91.19 69 LEU B O 1
ATOM 5346 N N . ARG B 1 70 ? 14.156 -0.953 -18.703 1 90.75 70 ARG B N 1
ATOM 5347 C CA . ARG B 1 70 ? 15.617 -0.99 -18.672 1 90.75 70 ARG B CA 1
ATOM 5348 C C . ARG B 1 70 ? 16.156 -0.091 -17.562 1 90.75 70 ARG B C 1
ATOM 5350 O O . ARG B 1 70 ? 17.172 -0.422 -16.922 1 90.75 70 ARG B O 1
ATOM 5357 N N . ARG B 1 71 ? 15.523 0.971 -17.422 1 91.81 71 ARG B N 1
ATOM 5358 C CA . ARG B 1 71 ? 15.969 1.91 -16.391 1 91.81 71 ARG B CA 1
ATOM 5359 C C . ARG B 1 71 ? 15.797 1.32 -15 1 91.81 71 ARG B C 1
ATOM 5361 O O . ARG B 1 71 ? 16.703 1.415 -14.164 1 91.81 71 ARG B O 1
ATOM 5368 N N . VAL B 1 72 ? 14.648 0.754 -14.773 1 93.62 72 VAL B N 1
ATOM 5369 C CA . VAL B 1 72 ? 14.391 0.156 -13.469 1 93.62 72 VAL B CA 1
ATOM 5370 C C . VAL B 1 72 ? 15.352 -1.007 -13.234 1 93.62 72 VAL B C 1
ATOM 5372 O O . VAL B 1 72 ? 15.859 -1.182 -12.125 1 93.62 72 VAL B O 1
ATOM 5375 N N . LEU B 1 73 ? 15.617 -1.786 -14.258 1 92.94 73 LEU B N 1
ATOM 5376 C CA . LEU B 1 73 ? 16.516 -2.93 -14.141 1 92.94 73 LEU B CA 1
ATOM 5377 C C . LEU B 1 73 ? 17.938 -2.475 -13.836 1 92.94 73 LEU B C 1
ATOM 5379 O O . LEU B 1 73 ? 18.641 -3.1 -13.039 1 92.94 73 LEU B O 1
ATOM 5383 N N . SER B 1 74 ? 18.344 -1.384 -14.445 1 92.06 74 SER B N 1
ATOM 5384 C CA . SER B 1 74 ? 19.688 -0.865 -14.219 1 92.06 74 SER B CA 1
ATOM 5385 C C . SER B 1 74 ? 19.844 -0.352 -12.797 1 92.06 74 SER B C 1
ATOM 5387 O O . SER B 1 74 ? 20.922 -0.457 -12.211 1 92.06 74 SER B O 1
ATOM 5389 N N . LEU B 1 75 ? 18.781 0.117 -12.258 1 92.38 75 LEU B N 1
ATOM 5390 C CA . LEU B 1 75 ? 18.828 0.644 -10.898 1 92.38 75 LEU B CA 1
ATOM 5391 C C . LEU B 1 75 ? 18.703 -0.48 -9.875 1 92.38 75 LEU B C 1
ATOM 5393 O O . LEU B 1 75 ? 19.297 -0.406 -8.797 1 92.38 75 LEU B O 1
ATOM 5397 N N . ALA B 1 76 ? 17.922 -1.45 -10.227 1 93.06 76 ALA B N 1
ATOM 5398 C CA . ALA B 1 76 ? 17.688 -2.57 -9.312 1 93.06 76 ALA B CA 1
ATOM 5399 C C . ALA B 1 76 ? 18.891 -3.508 -9.273 1 93.06 76 ALA B C 1
ATOM 5401 O O . ALA B 1 76 ? 19.125 -4.184 -8.266 1 93.06 76 ALA B O 1
ATOM 5402 N N . ILE B 1 77 ? 19.594 -3.547 -10.367 1 93.56 77 ILE B N 1
ATOM 5403 C CA . ILE B 1 77 ? 20.797 -4.379 -10.469 1 93.56 77 ILE B CA 1
ATOM 5404 C C . ILE B 1 77 ? 22.016 -3.504 -10.742 1 93.56 77 ILE B C 1
ATOM 5406 O O . ILE B 1 77 ? 22.438 -3.363 -11.891 1 93.56 77 ILE B O 1
ATOM 5410 N N . PRO B 1 78 ? 22.609 -3 -9.727 1 85 78 PRO B N 1
ATOM 5411 C CA . PRO B 1 78 ? 23.672 -2.006 -9.898 1 85 78 PRO B CA 1
ATOM 5412 C C . PRO B 1 78 ? 24.969 -2.613 -10.422 1 85 78 PRO B C 1
ATOM 5414 O O . PRO B 1 78 ? 25.734 -1.947 -11.133 1 85 78 PRO B O 1
ATOM 5417 N N . SER B 1 79 ? 25.312 -3.9 -10.016 1 86.94 79 SER B N 1
ATOM 5418 C CA . SER B 1 79 ? 26.562 -4.527 -10.445 1 86.94 79 SER B CA 1
ATOM 5419 C C . SER B 1 79 ? 26.359 -6 -10.781 1 86.94 79 SER B C 1
ATOM 5421 O O . SER B 1 79 ? 25.328 -6.578 -10.445 1 86.94 79 SER B O 1
ATOM 5423 N N . ARG B 1 80 ? 27.281 -6.551 -11.367 1 87.19 80 ARG B N 1
ATOM 5424 C CA . ARG B 1 80 ? 27.203 -7.949 -11.773 1 87.19 80 ARG B CA 1
ATOM 5425 C C . ARG B 1 80 ? 27.422 -8.875 -10.578 1 87.19 80 ARG B C 1
ATOM 5427 O O . ARG B 1 80 ? 27.078 -10.055 -10.633 1 87.19 80 ARG B O 1
ATOM 5434 N N . THR B 1 81 ? 27.953 -8.281 -9.562 1 87.25 81 THR B N 1
ATOM 5435 C CA . THR B 1 81 ? 28.203 -9.117 -8.398 1 87.25 81 THR B CA 1
ATOM 5436 C C . THR B 1 81 ? 27.234 -8.789 -7.27 1 87.25 81 THR B C 1
ATOM 5438 O O . THR B 1 81 ? 27.453 -9.172 -6.121 1 87.25 81 THR B O 1
ATOM 5441 N N . SER B 1 82 ? 26.234 -8.258 -7.672 1 90.06 82 SER B N 1
ATOM 5442 C CA . SER B 1 82 ? 25.281 -7.852 -6.648 1 90.06 82 SER B CA 1
ATOM 5443 C C . SER B 1 82 ? 24.391 -9.023 -6.227 1 90.06 82 SER B C 1
ATOM 5445 O O . SER B 1 82 ? 24.422 -10.086 -6.859 1 90.06 82 SER B O 1
ATOM 5447 N N . ARG B 1 83 ? 23.734 -8.906 -5.137 1 90.56 83 ARG B N 1
ATOM 5448 C CA . ARG B 1 83 ? 22.906 -9.945 -4.539 1 90.56 83 ARG B CA 1
ATOM 5449 C C . ARG B 1 83 ? 21.812 -10.398 -5.512 1 90.56 83 ARG B C 1
ATOM 5451 O O . ARG B 1 83 ? 21.578 -11.602 -5.648 1 90.56 83 ARG B O 1
ATOM 5458 N N . PRO B 1 84 ? 21.109 -9.445 -6.258 1 92 84 PRO B N 1
ATOM 5459 C CA . PRO B 1 84 ? 20.094 -9.914 -7.199 1 92 84 PRO B CA 1
ATOM 5460 C C . PRO B 1 84 ? 20.656 -10.828 -8.281 1 92 84 PRO B C 1
ATOM 5462 O O . PRO B 1 84 ? 20 -11.773 -8.703 1 92 84 PRO B O 1
ATOM 5465 N N . VAL B 1 85 ? 21.812 -10.586 -8.695 1 92.44 85 VAL B N 1
ATOM 5466 C CA . VAL B 1 85 ? 22.438 -11.422 -9.719 1 92.44 85 VAL B CA 1
ATOM 5467 C C . VAL B 1 85 ? 22.734 -12.805 -9.141 1 92.44 85 VAL B C 1
ATOM 5469 O O . VAL B 1 85 ? 22.578 -13.812 -9.82 1 92.44 85 VAL B O 1
ATOM 5472 N N . LEU B 1 86 ? 23.172 -12.789 -7.898 1 92.81 86 LEU B N 1
ATOM 5473 C CA . LEU B 1 86 ? 23.438 -14.062 -7.234 1 92.81 86 LEU B CA 1
ATOM 5474 C C . LEU B 1 86 ? 22.156 -14.883 -7.109 1 92.81 86 LEU B C 1
ATOM 5476 O O . LEU B 1 86 ? 22.156 -16.094 -7.387 1 92.81 86 LEU B O 1
ATOM 5480 N N . TYR B 1 87 ? 21.094 -14.258 -6.695 1 94.44 87 TYR B N 1
ATOM 5481 C CA . TYR B 1 87 ? 19.812 -14.945 -6.613 1 94.44 87 TYR B CA 1
ATOM 5482 C C . TYR B 1 87 ? 19.328 -15.352 -7.996 1 94.44 87 TYR B C 1
ATOM 5484 O O . TYR B 1 87 ? 18.703 -16.406 -8.156 1 94.44 87 TYR B O 1
ATOM 5492 N N . GLY B 1 88 ? 19.578 -14.461 -8.992 1 92.88 88 GLY B N 1
ATOM 5493 C CA . GLY B 1 88 ? 19.219 -14.805 -10.352 1 92.88 88 GLY B CA 1
ATOM 5494 C C . GLY B 1 88 ? 19.953 -16.016 -10.883 1 92.88 88 GLY B C 1
ATOM 5495 O O . GLY B 1 88 ? 19.359 -16.859 -11.562 1 92.88 88 GLY B O 1
ATOM 5496 N N . ALA B 1 89 ? 21.172 -16.109 -10.555 1 93.56 89 ALA B N 1
ATOM 5497 C CA . ALA B 1 89 ? 21.969 -17.266 -10.945 1 93.56 89 ALA B CA 1
ATOM 5498 C C . ALA B 1 89 ? 21.484 -18.531 -10.25 1 93.56 89 ALA B C 1
ATOM 5500 O O . ALA B 1 89 ? 21.391 -19.594 -10.867 1 93.56 89 ALA B O 1
ATOM 5501 N N . ALA B 1 90 ? 21.219 -18.375 -8.984 1 93.81 90 ALA B N 1
ATOM 5502 C CA . ALA B 1 90 ? 20.688 -19.5 -8.234 1 93.81 90 ALA B CA 1
ATOM 5503 C C . ALA B 1 90 ? 19.344 -19.953 -8.789 1 93.81 90 ALA B C 1
ATOM 5505 O O . ALA B 1 90 ? 19.062 -21.156 -8.859 1 93.81 90 ALA B O 1
ATOM 5506 N N . LEU B 1 91 ? 18.547 -19 -9.148 1 92.62 91 LEU B N 1
ATOM 5507 C CA . LEU B 1 91 ? 17.234 -19.297 -9.727 1 92.62 91 LEU B CA 1
ATOM 5508 C C . LEU B 1 91 ? 17.375 -20.016 -11.062 1 92.62 91 LEU B C 1
ATOM 5510 O O . LEU B 1 91 ? 16.719 -21.031 -11.297 1 92.62 91 LEU B O 1
ATOM 5514 N N . SER B 1 92 ? 18.312 -19.562 -11.93 1 90.88 92 SER B N 1
ATOM 5515 C CA . SER B 1 92 ? 18.547 -20.188 -13.234 1 90.88 92 SER B CA 1
ATOM 5516 C C . SER B 1 92 ? 19.094 -21.609 -13.078 1 90.88 92 SER B C 1
ATOM 5518 O O . SER B 1 92 ? 18.656 -22.531 -13.766 1 90.88 92 SER B O 1
ATOM 5520 N N . LEU B 1 93 ? 19.953 -21.719 -12.156 1 89.94 93 LEU B N 1
ATOM 5521 C CA . LEU B 1 93 ? 20.547 -23.016 -11.891 1 89.94 93 LEU B CA 1
ATOM 5522 C C . LEU B 1 93 ? 19.5 -23.984 -11.344 1 89.94 93 LEU B C 1
ATOM 5524 O O . LEU B 1 93 ? 19.453 -25.156 -11.75 1 89.94 93 LEU B O 1
ATOM 5528 N N . SER B 1 94 ? 18.781 -23.5 -10.445 1 91.44 94 SER B N 1
ATOM 5529 C CA . SER B 1 94 ? 17.766 -24.359 -9.844 1 91.44 94 SER B CA 1
ATOM 5530 C C . SER B 1 94 ? 16.719 -24.766 -10.867 1 91.44 94 SER B C 1
ATOM 5532 O O . SER B 1 94 ? 16.25 -25.906 -10.852 1 91.44 94 SER B O 1
ATOM 5534 N N . ILE B 1 95 ? 16.344 -23.875 -11.758 1 87.12 95 ILE B N 1
ATOM 5535 C CA . ILE B 1 95 ? 15.375 -24.188 -12.805 1 87.12 95 ILE B CA 1
ATOM 5536 C C . ILE B 1 95 ? 15.953 -25.266 -13.719 1 87.12 95 ILE B C 1
ATOM 5538 O O . ILE B 1 95 ? 15.281 -26.266 -14.023 1 87.12 95 ILE B O 1
ATOM 5542 N N . GLY B 1 96 ? 17.188 -25.125 -14.156 1 83.75 96 GLY B N 1
ATOM 5543 C CA . GLY B 1 96 ? 17.859 -26.094 -15.016 1 83.75 96 GLY B CA 1
ATOM 5544 C C . GLY B 1 96 ? 18 -27.453 -14.383 1 83.75 96 GLY B C 1
ATOM 5545 O O . GLY B 1 96 ? 17.672 -28.469 -15 1 83.75 96 GLY B O 1
ATOM 5546 N N . LEU B 1 97 ? 18.375 -27.438 -13.164 1 87.62 97 LEU B N 1
ATOM 5547 C CA . LEU B 1 97 ? 18.594 -28.688 -12.453 1 87.62 97 LEU B CA 1
ATOM 5548 C C . LEU B 1 97 ? 17.266 -29.375 -12.148 1 87.62 97 LEU B C 1
ATOM 5550 O O . LEU B 1 97 ? 17.172 -30.609 -12.18 1 87.62 97 LEU B O 1
ATOM 5554 N N . ARG B 1 98 ? 16.328 -28.609 -11.859 1 84.06 98 ARG B N 1
ATOM 5555 C CA . ARG B 1 98 ? 15.008 -29.172 -11.594 1 84.06 98 ARG B CA 1
ATOM 5556 C C . ARG B 1 98 ? 14.438 -29.828 -12.852 1 84.06 98 ARG B C 1
ATOM 5558 O O . ARG B 1 98 ? 13.781 -30.859 -12.766 1 84.06 98 ARG B O 1
ATOM 5565 N N . LEU B 1 99 ? 14.664 -29.172 -13.93 1 76 99 LEU B N 1
ATOM 5566 C CA . LEU B 1 99 ? 14.188 -29.734 -15.188 1 76 99 LEU B CA 1
ATOM 5567 C C . LEU B 1 99 ? 14.875 -31.062 -15.484 1 76 99 LEU B C 1
ATOM 5569 O O . LEU B 1 99 ? 14.227 -32.031 -15.875 1 76 99 LEU B O 1
ATOM 5573 N N . ALA B 1 100 ? 16.141 -31.094 -15.273 1 82.31 100 ALA B N 1
ATOM 5574 C CA . ALA B 1 100 ? 16.906 -32.312 -15.5 1 82.31 100 ALA B CA 1
ATOM 5575 C C . ALA B 1 100 ? 16.453 -33.438 -14.539 1 82.31 100 ALA B C 1
ATOM 5577 O O . ALA B 1 100 ? 16.297 -34.594 -14.945 1 82.31 100 ALA B O 1
ATOM 5578 N N . LEU B 1 101 ? 16.25 -33.031 -13.336 1 84.69 101 LEU B N 1
ATOM 5579 C CA . LEU B 1 101 ? 15.852 -34 -12.328 1 84.69 101 LEU B CA 1
ATOM 5580 C C . LEU B 1 101 ? 14.43 -34.469 -12.578 1 84.69 101 LEU B C 1
ATOM 5582 O O . LEU B 1 101 ? 14.102 -35.625 -12.289 1 84.69 101 LEU B O 1
ATOM 5586 N N . SER B 1 102 ? 13.594 -33.562 -13.062 1 77 102 SER B N 1
ATOM 5587 C CA . SER B 1 102 ? 12.227 -33.938 -13.383 1 77 102 SER B CA 1
ATOM 5588 C C . SER B 1 102 ? 12.203 -35 -14.469 1 77 102 SER B C 1
ATOM 5590 O O . SER B 1 102 ? 11.406 -35.969 -14.414 1 77 102 SER B O 1
ATOM 5592 N N . ILE B 1 103 ? 13.07 -34.938 -15.383 1 72.5 103 ILE B N 1
ATOM 5593 C CA . ILE B 1 103 ? 13.18 -35.938 -16.453 1 72.5 103 ILE B CA 1
ATOM 5594 C C . ILE B 1 103 ? 13.68 -37.25 -15.898 1 72.5 103 ILE B C 1
ATOM 5596 O O . ILE B 1 103 ? 13.125 -38.312 -16.203 1 72.5 103 ILE B O 1
ATOM 5600 N N . LYS B 1 104 ? 14.688 -37.125 -15.109 1 79.81 104 LYS B N 1
ATOM 5601 C CA . LYS B 1 104 ? 15.242 -38.312 -14.508 1 79.81 104 LYS B CA 1
ATOM 5602 C C . LYS B 1 104 ? 14.219 -39.031 -13.625 1 79.81 104 LYS B C 1
ATOM 5604 O O . LYS B 1 104 ? 14.109 -40.25 -13.641 1 79.81 104 LYS B O 1
ATOM 5609 N N . MET B 1 105 ? 13.484 -38.281 -12.875 1 81.5 105 MET B N 1
ATOM 5610 C CA . MET B 1 105 ? 12.453 -38.844 -11.992 1 81.5 105 MET B CA 1
ATOM 5611 C C . MET B 1 105 ? 11.367 -39.531 -12.805 1 81.5 105 MET B C 1
ATOM 5613 O O . MET B 1 105 ? 10.859 -40.594 -12.398 1 81.5 105 MET B O 1
ATOM 5617 N N . SER B 1 106 ? 11.008 -38.938 -13.922 1 71 106 SER B N 1
ATOM 5618 C CA . SER B 1 106 ? 10.008 -39.562 -14.789 1 71 106 SER B CA 1
ATOM 5619 C C . SER B 1 106 ? 10.516 -40.875 -15.367 1 71 106 SER B C 1
ATOM 5621 O O . SER B 1 106 ? 9.758 -41.844 -15.484 1 71 106 SER B O 1
ATOM 5623 N N . GLN B 1 107 ? 11.766 -40.938 -15.68 1 73.5 107 GLN B N 1
ATOM 5624 C CA . GLN B 1 107 ? 12.367 -42.188 -16.188 1 73.5 107 GLN B CA 1
ATOM 5625 C C . GLN B 1 107 ? 12.391 -43.281 -15.125 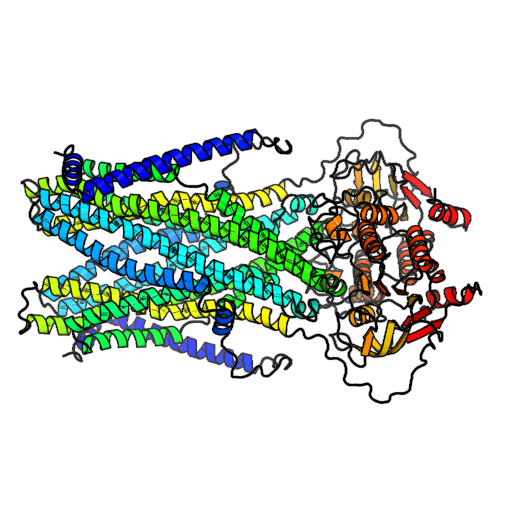1 73.5 107 GLN B C 1
ATOM 5627 O O . GLN B 1 107 ? 12.18 -44.438 -15.43 1 73.5 107 GLN B O 1
ATOM 5632 N N . GLU B 1 108 ? 12.688 -42.844 -13.898 1 80.56 108 GLU B N 1
ATOM 5633 C CA . GLU B 1 108 ? 12.711 -43.781 -12.805 1 80.56 108 GLU B CA 1
ATOM 5634 C C . GLU B 1 108 ? 11.328 -44.406 -12.562 1 80.56 108 GLU B C 1
ATOM 5636 O O . GLU B 1 108 ? 11.203 -45.562 -12.227 1 80.56 108 GLU B O 1
ATOM 5641 N N . ILE B 1 109 ? 10.312 -43.625 -12.688 1 73.88 109 ILE B N 1
ATOM 5642 C CA . ILE B 1 109 ? 8.945 -44.125 -12.523 1 73.88 109 ILE B CA 1
ATOM 5643 C C . ILE B 1 109 ? 8.633 -45.125 -13.625 1 73.88 109 ILE B C 1
ATOM 5645 O O . ILE B 1 109 ? 8.008 -46.156 -13.375 1 73.88 109 ILE B O 1
ATOM 5649 N N . GLY B 1 110 ? 9.062 -44.812 -14.867 1 68.81 110 GLY B N 1
ATOM 5650 C CA . GLY B 1 110 ? 8.906 -45.781 -15.961 1 68.81 110 GLY B CA 1
ATOM 5651 C C . GLY B 1 110 ? 9.617 -47.094 -15.719 1 68.81 110 GLY B C 1
ATOM 5652 O O . GLY B 1 110 ? 9.055 -48.156 -15.969 1 68.81 110 GLY B O 1
ATOM 5653 N N . SER B 1 111 ? 10.844 -47 -15.219 1 76.38 111 SER B N 1
ATOM 5654 C CA . SER B 1 111 ? 11.617 -48.188 -14.922 1 76.38 111 SER B CA 1
ATOM 5655 C C . SER B 1 111 ? 10.953 -49.031 -13.82 1 76.38 111 SER B C 1
ATOM 5657 O O . SER B 1 111 ? 10.969 -50.25 -13.875 1 76.38 111 SER B O 1
ATOM 5659 N N . LEU B 1 112 ? 10.477 -48.344 -12.836 1 79.5 112 LEU B N 1
ATOM 5660 C CA . LEU B 1 112 ? 9.758 -49.031 -11.766 1 79.5 112 LEU B CA 1
ATOM 5661 C C . LEU B 1 112 ? 8.539 -49.781 -12.312 1 79.5 112 LEU B C 1
ATOM 5663 O O . LEU B 1 112 ? 8.266 -50.906 -11.914 1 79.5 112 LEU B O 1
ATOM 5667 N N . GLY B 1 113 ? 7.863 -49.156 -13.242 1 72.12 113 GLY B N 1
ATOM 5668 C CA . GLY B 1 113 ? 6.734 -49.781 -13.891 1 72.12 113 GLY B CA 1
ATOM 5669 C C . GLY B 1 113 ? 7.133 -51.031 -14.68 1 72.12 113 GLY B C 1
ATOM 5670 O O . GLY B 1 113 ? 6.445 -52.031 -14.633 1 72.12 113 GLY B O 1
ATOM 5671 N N . ALA B 1 114 ? 8.227 -50.938 -15.398 1 71.25 114 ALA B N 1
ATOM 5672 C CA . ALA B 1 114 ? 8.711 -52.062 -16.172 1 71.25 114 ALA B CA 1
ATOM 5673 C C . ALA B 1 114 ? 9.094 -53.25 -15.273 1 71.25 114 ALA B C 1
ATOM 5675 O O . ALA B 1 114 ? 8.789 -54.406 -15.578 1 71.25 114 ALA B O 1
ATOM 5676 N N . MET B 1 115 ? 9.75 -52.969 -14.148 1 78.94 115 MET B N 1
ATOM 5677 C CA . MET B 1 115 ? 10.172 -54 -13.219 1 78.94 115 MET B CA 1
ATOM 5678 C C . MET B 1 115 ? 8.969 -54.656 -12.539 1 78.94 115 MET B C 1
ATOM 5680 O O . MET B 1 115 ? 8.984 -55.844 -12.234 1 78.94 115 MET B O 1
ATOM 5684 N N . LEU B 1 116 ? 8.039 -53.844 -12.297 1 75.75 116 LEU B N 1
ATOM 5685 C CA . LEU B 1 116 ? 6.809 -54.344 -11.695 1 75.75 116 LEU B CA 1
ATOM 5686 C C . LEU B 1 116 ? 6.109 -55.344 -12.641 1 75.75 116 LEU B C 1
ATOM 5688 O O . LEU B 1 116 ? 5.617 -56.375 -12.211 1 75.75 116 LEU B O 1
ATOM 5692 N N . SER B 1 117 ? 6.043 -54.969 -14.023 1 70.12 117 SER B N 1
ATOM 5693 C CA . SER B 1 117 ? 5.41 -55.844 -15.023 1 70.12 117 SER B CA 1
ATOM 5694 C C . SER B 1 117 ? 6.152 -57.156 -15.164 1 70.12 117 SER B C 1
ATOM 5696 O O . SER B 1 117 ? 5.543 -58.188 -15.477 1 70.12 117 SER B O 1
ATOM 5698 N N . ARG B 1 118 ? 7.441 -57.156 -14.828 1 75 118 ARG B N 1
ATOM 5699 C CA . ARG B 1 118 ? 8.258 -58.375 -14.953 1 75 118 ARG B CA 1
ATOM 5700 C C . ARG B 1 118 ? 8.328 -59.125 -13.625 1 75 118 ARG B C 1
ATOM 5702 O O . ARG B 1 118 ? 8.938 -60.188 -13.547 1 75 118 ARG B O 1
ATOM 5709 N N . ARG B 1 119 ? 7.77 -58.5 -12.594 1 78.44 119 ARG B N 1
ATOM 5710 C CA . ARG B 1 119 ? 7.664 -59.094 -11.258 1 78.44 119 ARG B CA 1
ATOM 5711 C C . ARG B 1 119 ? 9.039 -59.281 -10.641 1 78.44 119 ARG B C 1
ATOM 5713 O O . ARG B 1 119 ? 9.32 -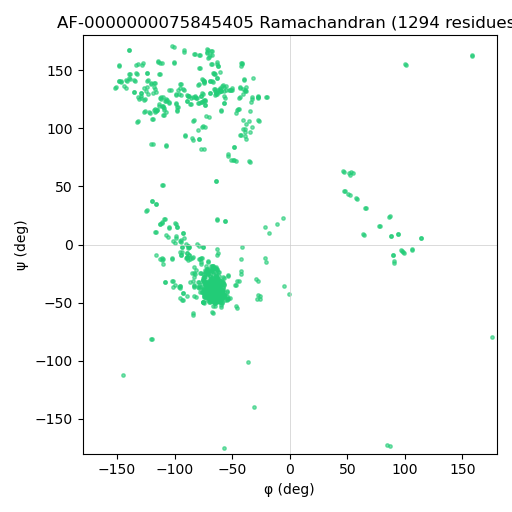60.344 -10.039 1 78.44 119 ARG B O 1
ATOM 5720 N N . GLN B 1 120 ? 9.914 -58.5 -10.922 1 84.69 120 GLN B N 1
ATOM 5721 C CA . GLN B 1 120 ? 11.227 -58.5 -10.289 1 84.69 120 GLN B CA 1
ATOM 5722 C C . GLN B 1 120 ? 11.211 -57.719 -8.984 1 84.69 120 GLN B C 1
ATOM 5724 O O . GLN B 1 120 ? 11.578 -56.531 -8.953 1 84.69 120 GLN B O 1
ATOM 5729 N N . TRP B 1 121 ? 10.953 -58.281 -7.914 1 80.81 121 TRP B N 1
ATOM 5730 C CA . TRP B 1 121 ? 10.656 -57.594 -6.664 1 80.81 121 TRP B CA 1
ATOM 5731 C C . TRP B 1 121 ? 11.922 -57 -6.047 1 80.81 121 TRP B C 1
ATOM 5733 O O . TRP B 1 121 ? 11.93 -55.875 -5.59 1 80.81 121 TRP B O 1
ATOM 5743 N N . ALA B 1 122 ? 12.945 -57.812 -5.941 1 83.25 122 ALA B N 1
ATOM 5744 C CA . ALA B 1 122 ? 14.18 -57.312 -5.32 1 83.25 122 ALA B CA 1
ATOM 5745 C C . ALA B 1 122 ? 14.734 -56.125 -6.07 1 83.25 122 ALA B C 1
ATOM 5747 O O . ALA B 1 122 ? 15.172 -55.156 -5.453 1 83.25 122 ALA B O 1
ATOM 5748 N N . ALA B 1 123 ? 14.664 -56.219 -7.402 1 88.62 123 ALA B N 1
ATOM 5749 C CA . ALA B 1 123 ? 15.133 -55.094 -8.227 1 88.62 123 ALA B CA 1
ATOM 5750 C C . ALA B 1 123 ? 14.227 -53.875 -8.078 1 88.62 123 ALA B C 1
ATOM 5752 O O . ALA B 1 123 ? 14.688 -52.75 -8.141 1 88.62 123 ALA B O 1
ATOM 5753 N N . LEU B 1 124 ? 13.047 -54.156 -7.824 1 87.75 124 LEU B N 1
ATOM 5754 C CA . LEU B 1 124 ? 12.055 -53.094 -7.664 1 87.75 124 LEU B CA 1
ATOM 5755 C C . LEU B 1 124 ? 12.328 -52.281 -6.395 1 87.75 124 LEU B C 1
ATOM 5757 O O . LEU B 1 124 ? 12.297 -51.062 -6.418 1 87.75 124 LEU B O 1
ATOM 5761 N N . TYR B 1 125 ? 12.617 -52.969 -5.355 1 88.06 125 TYR B N 1
ATOM 5762 C CA . TYR B 1 125 ? 12.883 -52.25 -4.098 1 88.06 125 TYR B CA 1
ATOM 5763 C C . TYR B 1 125 ? 14.18 -51.469 -4.172 1 88.06 125 TYR B C 1
ATOM 5765 O O . TYR B 1 125 ? 14.289 -50.375 -3.588 1 88.06 125 TYR B O 1
ATOM 5773 N N . ARG B 1 126 ? 15.133 -52 -4.891 1 89.31 126 ARG B N 1
ATOM 5774 C CA . ARG B 1 126 ? 16.391 -51.281 -5.059 1 89.31 126 ARG B CA 1
ATOM 5775 C C . ARG B 1 126 ? 16.188 -50 -5.891 1 89.31 126 ARG B C 1
ATOM 5777 O O . ARG B 1 126 ? 16.812 -48.969 -5.629 1 89.31 126 ARG B O 1
ATOM 5784 N N . ARG B 1 127 ? 15.328 -50.094 -6.852 1 88.75 127 ARG B N 1
ATOM 5785 C CA . ARG B 1 127 ? 15.047 -48.938 -7.695 1 88.75 127 ARG B CA 1
ATOM 5786 C C . ARG B 1 127 ? 14.258 -47.906 -6.938 1 88.75 127 ARG B C 1
ATOM 5788 O O . ARG B 1 127 ? 14.414 -46.688 -7.176 1 88.75 127 ARG B O 1
ATOM 5795 N N . GLN B 1 128 ? 13.453 -48.375 -6.051 1 89.81 128 GLN B N 1
ATOM 5796 C CA . GLN B 1 128 ? 12.742 -47.406 -5.203 1 89.81 128 GLN B CA 1
ATOM 5797 C C . GLN B 1 128 ? 13.719 -46.594 -4.352 1 89.81 128 GLN B C 1
ATOM 5799 O O . GLN B 1 128 ? 13.477 -45.406 -4.086 1 89.81 128 GLN B O 1
ATOM 5804 N N . LEU B 1 129 ? 14.75 -47.25 -3.936 1 91 129 LEU B N 1
ATOM 5805 C CA . LEU B 1 129 ? 15.781 -46.562 -3.182 1 91 129 LEU B CA 1
ATOM 5806 C C . LEU B 1 129 ? 16.469 -45.5 -4.043 1 91 129 LEU B C 1
ATOM 5808 O O . LEU B 1 129 ? 16.719 -44.406 -3.572 1 91 129 LEU B O 1
ATOM 5812 N N . THR B 1 130 ? 16.719 -45.844 -5.273 1 91.12 130 THR B N 1
ATOM 5813 C CA . THR B 1 130 ? 17.328 -44.875 -6.188 1 91.12 130 THR B CA 1
ATOM 5814 C C . THR B 1 130 ? 16.406 -43.688 -6.395 1 91.12 130 THR B C 1
ATOM 5816 O O . THR B 1 130 ? 16.875 -42.531 -6.445 1 91.12 130 THR B O 1
ATOM 5819 N N . TYR B 1 131 ? 15.125 -43.969 -6.492 1 89.75 131 TYR B N 1
ATOM 5820 C CA . TYR B 1 131 ? 14.141 -42.875 -6.613 1 89.75 131 TYR B CA 1
ATOM 5821 C C . TYR B 1 131 ? 14.156 -42 -5.379 1 89.75 131 TYR B C 1
ATOM 5823 O O . TYR B 1 131 ? 14.133 -40.75 -5.492 1 89.75 131 TYR B O 1
ATOM 5831 N N . ALA B 1 132 ? 14.203 -42.562 -4.238 1 90.94 132 ALA B N 1
ATOM 5832 C CA . ALA B 1 132 ? 14.195 -41.844 -2.984 1 90.94 132 ALA B CA 1
ATOM 5833 C C . ALA B 1 132 ? 15.438 -40.969 -2.855 1 90.94 132 ALA B C 1
ATOM 5835 O O . ALA B 1 132 ? 15.383 -39.875 -2.287 1 90.94 132 ALA B O 1
ATOM 5836 N N . LEU B 1 133 ? 16.531 -41.438 -3.365 1 92 133 LEU B N 1
ATOM 5837 C CA . LEU B 1 133 ? 17.781 -40.688 -3.295 1 92 133 LEU B CA 1
ATOM 5838 C C . LEU B 1 133 ? 17.75 -39.469 -4.234 1 92 133 LEU B C 1
ATOM 5840 O O . LEU B 1 133 ? 18.203 -38.375 -3.867 1 92 133 LEU B O 1
ATOM 5844 N N . TYR B 1 134 ? 17.172 -39.656 -5.43 1 91.19 134 TYR B N 1
ATOM 5845 C CA . TYR B 1 134 ? 17.078 -38.531 -6.383 1 91.19 134 TYR B CA 1
ATOM 5846 C C . TYR B 1 134 ? 16.031 -37.531 -5.93 1 91.19 134 TYR B C 1
ATOM 5848 O O . TYR B 1 134 ? 16.078 -36.375 -6.348 1 91.19 134 TYR B O 1
ATOM 5856 N N . ALA B 1 135 ? 15.141 -37.938 -5.059 1 91.25 135 ALA B N 1
ATOM 5857 C CA . ALA B 1 135 ? 14.07 -37.062 -4.582 1 91.25 135 ALA B CA 1
ATOM 5858 C C . ALA B 1 135 ? 14.625 -36 -3.635 1 91.25 135 ALA B C 1
ATOM 5860 O O . ALA B 1 135 ? 14.016 -34.938 -3.467 1 91.25 135 ALA B O 1
ATOM 5861 N N . VAL B 1 136 ? 15.766 -36.25 -3.029 1 91.88 136 VAL B N 1
ATOM 5862 C CA . VAL B 1 136 ? 16.344 -35.312 -2.076 1 91.88 136 VAL B CA 1
ATOM 5863 C C . VAL B 1 136 ? 16.766 -34.031 -2.803 1 91.88 136 VAL B C 1
ATOM 5865 O O . VAL B 1 136 ? 16.281 -32.938 -2.5 1 91.88 136 VAL B O 1
ATOM 5868 N N . PRO B 1 137 ? 17.656 -34.156 -3.797 1 91.94 137 PRO B N 1
ATOM 5869 C CA . PRO B 1 137 ? 18.016 -32.906 -4.504 1 91.94 137 PRO B CA 1
ATOM 5870 C C . PRO B 1 137 ? 16.828 -32.312 -5.246 1 91.94 137 PRO B C 1
ATOM 5872 O O . PRO B 1 137 ? 16.75 -31.078 -5.391 1 91.94 137 PRO B O 1
ATOM 5875 N N . ALA B 1 138 ? 15.867 -33.094 -5.676 1 90.31 138 ALA B N 1
ATOM 5876 C CA . ALA B 1 138 ? 14.695 -32.562 -6.371 1 90.31 138 ALA B CA 1
ATOM 5877 C C . ALA B 1 138 ? 13.875 -31.672 -5.457 1 90.31 138 ALA B C 1
ATOM 5879 O O . ALA B 1 138 ? 13.438 -30.594 -5.863 1 90.31 138 ALA B O 1
ATOM 5880 N N . ALA B 1 139 ? 13.664 -32.125 -4.262 1 91.5 139 ALA B N 1
ATOM 5881 C CA . ALA B 1 139 ? 12.914 -31.328 -3.293 1 91.5 139 ALA B CA 1
ATOM 5882 C C . ALA B 1 139 ? 13.68 -30.062 -2.916 1 91.5 139 ALA B C 1
ATOM 5884 O O . ALA B 1 139 ? 13.086 -28.984 -2.787 1 91.5 139 ALA B O 1
ATOM 5885 N N . LEU B 1 140 ? 14.969 -30.188 -2.787 1 91.81 140 LEU B N 1
ATOM 5886 C CA . LEU B 1 140 ? 15.805 -29.062 -2.4 1 91.81 140 LEU B CA 1
ATOM 5887 C C . LEU B 1 140 ? 15.828 -28 -3.498 1 91.81 140 LEU B C 1
ATOM 5889 O O . LEU B 1 140 ? 15.688 -26.812 -3.221 1 91.81 140 LEU B O 1
ATOM 5893 N N . PHE B 1 141 ? 15.953 -28.422 -4.734 1 91.12 141 PHE B N 1
ATOM 5894 C CA . PHE B 1 141 ? 16.047 -27.469 -5.832 1 91.12 141 PHE B CA 1
ATOM 5895 C C . PHE B 1 141 ? 14.695 -26.828 -6.121 1 91.12 141 PHE B C 1
ATOM 5897 O O . PHE B 1 141 ? 14.617 -25.656 -6.508 1 91.12 141 PHE B O 1
ATOM 5904 N N . HIS B 1 142 ? 13.672 -27.547 -5.828 1 87.94 142 HIS B N 1
ATOM 5905 C CA . HIS B 1 142 ? 12.344 -26.953 -5.953 1 87.94 142 HIS B CA 1
ATOM 5906 C C . HIS B 1 142 ? 12.141 -25.844 -4.934 1 87.94 142 HIS B C 1
ATOM 5908 O O . HIS B 1 142 ? 11.648 -24.766 -5.277 1 87.94 142 HIS B O 1
ATOM 5914 N N . ALA B 1 143 ? 12.523 -26.125 -3.748 1 92.19 143 ALA B N 1
ATOM 5915 C CA . ALA B 1 143 ? 12.406 -25.125 -2.691 1 92.19 143 ALA B CA 1
ATOM 5916 C C . ALA B 1 143 ? 13.344 -23.938 -2.947 1 92.19 143 ALA B C 1
ATOM 5918 O O . ALA B 1 143 ? 12.992 -22.797 -2.662 1 92.19 143 ALA B O 1
ATOM 5919 N N . LEU B 1 144 ? 14.5 -24.297 -3.451 1 92.69 144 LEU B N 1
ATOM 5920 C CA . LEU B 1 144 ? 15.484 -23.25 -3.725 1 92.69 144 LEU B CA 1
ATOM 5921 C C . LEU B 1 144 ? 14.992 -22.312 -4.828 1 92.69 144 LEU B C 1
ATOM 5923 O O . LEU B 1 144 ? 15.297 -21.125 -4.809 1 92.69 144 LEU B O 1
ATOM 5927 N N . MET B 1 145 ? 14.273 -22.812 -5.715 1 91.75 145 MET B N 1
ATOM 5928 C CA . MET B 1 145 ? 13.734 -22 -6.797 1 91.75 145 MET B CA 1
ATOM 5929 C C . MET B 1 145 ? 12.836 -20.891 -6.246 1 91.75 145 MET B C 1
ATOM 5931 O O . MET B 1 145 ? 12.992 -19.719 -6.602 1 91.75 145 MET B O 1
ATOM 5935 N N . LYS B 1 146 ? 11.969 -21.297 -5.383 1 91 146 LYS B N 1
ATOM 5936 C CA . LYS B 1 146 ? 11.055 -20.312 -4.805 1 91 146 LYS B CA 1
ATOM 5937 C C . LYS B 1 146 ? 11.797 -19.328 -3.902 1 91 146 LYS B C 1
ATOM 5939 O O . LYS B 1 146 ? 11.492 -18.141 -3.891 1 91 146 LYS B O 1
ATOM 5944 N N . TYR B 1 147 ? 12.758 -19.828 -3.205 1 93.75 147 TYR B N 1
ATOM 5945 C CA . TYR B 1 147 ? 13.562 -19 -2.316 1 93.75 147 TYR B CA 1
ATOM 5946 C C . TYR B 1 147 ? 14.375 -17.984 -3.107 1 93.75 147 TYR B C 1
ATOM 5948 O O . TYR B 1 147 ? 14.422 -16.797 -2.748 1 93.75 147 TYR B O 1
ATOM 5956 N N . ALA B 1 148 ? 15 -18.484 -4.129 1 94.06 148 ALA B N 1
ATOM 5957 C CA . ALA B 1 148 ? 15.812 -17.594 -4.965 1 94.06 148 ALA B CA 1
ATOM 5958 C C . ALA B 1 148 ? 14.945 -16.562 -5.664 1 94.06 148 ALA B C 1
ATOM 5960 O O . ALA B 1 148 ? 15.359 -15.406 -5.832 1 94.06 148 ALA B O 1
ATOM 5961 N N . SER B 1 149 ? 13.789 -16.953 -6.086 1 94.19 149 SER B N 1
ATOM 5962 C CA . SER B 1 149 ? 12.852 -16.031 -6.727 1 94.19 149 SER B CA 1
ATOM 5963 C C . SER B 1 149 ? 12.445 -14.914 -5.773 1 94.19 149 SER B C 1
ATOM 5965 O O . SER B 1 149 ? 12.516 -13.742 -6.125 1 94.19 149 SER B O 1
ATOM 5967 N N . SER B 1 150 ? 12.102 -15.32 -4.57 1 94.5 150 SER B N 1
ATOM 5968 C CA . SER B 1 150 ? 11.68 -14.336 -3.576 1 94.5 150 SER B CA 1
ATOM 5969 C C . SER B 1 150 ? 12.852 -13.477 -3.115 1 94.5 150 SER B C 1
ATOM 5971 O O . SER B 1 150 ? 12.695 -12.281 -2.855 1 94.5 150 SER B O 1
ATOM 5973 N N . GLY B 1 151 ? 13.984 -14.141 -3.055 1 94.19 151 GLY B N 1
ATOM 5974 C CA . GLY B 1 151 ? 15.18 -13.406 -2.686 1 94.19 151 GLY B CA 1
ATOM 5975 C C . GLY B 1 151 ? 15.594 -12.383 -3.727 1 94.19 151 GLY B C 1
ATOM 5976 O O . GLY B 1 151 ? 16.031 -11.281 -3.383 1 94.19 151 GLY B O 1
ATOM 5977 N N . MET B 1 152 ? 15.43 -12.75 -4.93 1 94.88 152 MET B N 1
ATOM 5978 C CA . MET B 1 152 ? 15.766 -11.828 -6.012 1 94.88 152 MET B CA 1
ATOM 5979 C C . MET B 1 152 ? 14.852 -10.602 -5.992 1 94.88 152 MET B C 1
ATOM 5981 O O . MET B 1 152 ? 15.328 -9.469 -6.098 1 94.88 152 MET B O 1
ATOM 5985 N N . ALA B 1 153 ? 13.609 -10.82 -5.844 1 95.12 153 ALA B N 1
ATOM 5986 C CA . ALA B 1 153 ? 12.641 -9.727 -5.809 1 95.12 153 ALA B CA 1
ATOM 5987 C C . ALA B 1 153 ? 12.898 -8.805 -4.621 1 95.12 153 ALA B C 1
ATOM 5989 O O . ALA B 1 153 ? 12.844 -7.582 -4.758 1 95.12 153 ALA B O 1
ATOM 5990 N N . LEU B 1 154 ? 13.211 -9.453 -3.504 1 94.25 154 LEU B N 1
ATOM 5991 C CA . LEU B 1 154 ? 13.445 -8.688 -2.283 1 94.25 154 LEU B CA 1
ATOM 5992 C C . LEU B 1 154 ? 14.711 -7.844 -2.4 1 94.25 154 LEU B C 1
ATOM 5994 O O . LEU B 1 154 ? 14.734 -6.695 -1.96 1 94.25 154 LEU B O 1
ATOM 5998 N N . SER B 1 155 ? 15.758 -8.438 -2.947 1 94.75 155 SER B N 1
ATOM 5999 C CA . SER B 1 155 ? 17.016 -7.711 -3.104 1 94.75 155 SER B CA 1
ATOM 6000 C C . SER B 1 155 ? 16.859 -6.559 -4.094 1 94.75 155 SER B C 1
ATOM 6002 O O . SER B 1 155 ? 17.422 -5.484 -3.885 1 94.75 155 SER B O 1
ATOM 6004 N N . MET B 1 156 ? 16.141 -6.801 -5.141 1 95.25 156 MET B N 1
ATOM 6005 C CA . MET B 1 156 ? 15.875 -5.734 -6.098 1 95.25 156 MET B CA 1
ATOM 6006 C C . MET B 1 156 ? 15.094 -4.602 -5.441 1 95.25 156 MET B C 1
ATOM 6008 O O . MET B 1 156 ? 15.414 -3.426 -5.645 1 95.25 156 MET B O 1
ATOM 6012 N N . ARG B 1 157 ? 14.141 -4.984 -4.703 1 94.06 157 ARG B N 1
ATOM 6013 C CA . ARG B 1 157 ? 13.32 -4 -4.008 1 94.06 157 ARG B CA 1
ATOM 6014 C C . ARG B 1 157 ? 14.164 -3.172 -3.043 1 94.06 157 ARG B C 1
ATOM 6016 O O . ARG B 1 157 ? 13.977 -1.958 -2.93 1 94.06 157 ARG B O 1
ATOM 6023 N N . ASP B 1 158 ? 15.039 -3.857 -2.373 1 93.81 158 ASP B N 1
ATOM 6024 C CA . ASP B 1 158 ? 15.914 -3.174 -1.425 1 93.81 158 ASP B CA 1
ATOM 6025 C C . ASP B 1 158 ? 16.781 -2.133 -2.131 1 93.81 158 ASP B C 1
ATOM 6027 O O . ASP B 1 158 ? 16.906 -0.997 -1.665 1 93.81 158 ASP B O 1
ATOM 6031 N N . HIS B 1 159 ? 17.344 -2.473 -3.211 1 93.75 159 HIS B N 1
ATOM 6032 C CA . HIS B 1 159 ? 18.188 -1.554 -3.965 1 93.75 159 HIS B CA 1
ATOM 6033 C C . HIS B 1 159 ? 17.391 -0.367 -4.484 1 93.75 159 HIS B C 1
ATOM 6035 O O . HIS B 1 159 ? 17.844 0.778 -4.395 1 93.75 159 HIS B O 1
ATOM 6041 N N . LEU B 1 160 ? 16.25 -0.638 -5.039 1 93.56 160 LEU B N 1
ATOM 6042 C CA . LEU B 1 160 ? 15.43 0.428 -5.594 1 93.56 160 LEU B CA 1
ATOM 6043 C C . LEU B 1 160 ? 14.93 1.364 -4.496 1 93.56 160 LEU B C 1
ATOM 6045 O O . LEU B 1 160 ? 14.844 2.576 -4.703 1 93.56 160 LEU B O 1
ATOM 6049 N N . THR B 1 161 ? 14.586 0.745 -3.357 1 93.38 161 THR B N 1
ATOM 6050 C CA . THR B 1 161 ? 14.125 1.541 -2.229 1 93.38 161 THR B CA 1
ATOM 6051 C C . THR B 1 161 ? 15.227 2.467 -1.728 1 93.38 161 THR B C 1
ATOM 6053 O O . THR B 1 161 ? 14.977 3.637 -1.431 1 93.38 161 THR B O 1
ATOM 6056 N N . ARG B 1 162 ? 16.438 1.976 -1.688 1 92.12 162 ARG B N 1
ATOM 6057 C CA . ARG B 1 162 ? 17.562 2.791 -1.245 1 92.12 162 ARG B CA 1
ATOM 6058 C C . ARG B 1 162 ? 17.859 3.906 -2.244 1 92.12 162 ARG B C 1
ATOM 6060 O O . ARG B 1 162 ? 18.203 5.023 -1.851 1 92.12 162 ARG B O 1
ATOM 6067 N N . GLN B 1 163 ? 17.719 3.602 -3.449 1 91.75 163 GLN B N 1
ATOM 6068 C CA . GLN B 1 163 ? 17.922 4.621 -4.477 1 91.75 163 GLN B CA 1
ATOM 6069 C C . GLN B 1 163 ? 16.844 5.703 -4.391 1 91.75 163 GLN B C 1
ATOM 6071 O O . GLN B 1 163 ? 17.125 6.883 -4.598 1 91.75 163 GLN B O 1
ATOM 6076 N N . LEU B 1 164 ? 15.703 5.254 -4.16 1 92.06 164 LEU B N 1
ATOM 6077 C CA . LEU B 1 164 ? 14.617 6.207 -3.988 1 92.06 164 LEU B CA 1
ATOM 6078 C C . LEU B 1 164 ? 14.875 7.117 -2.791 1 92.06 164 LEU B C 1
ATOM 6080 O O . LEU B 1 164 ? 14.672 8.328 -2.871 1 92.06 164 LEU B O 1
ATOM 6084 N N . HIS B 1 165 ? 15.344 6.504 -1.709 1 92.06 165 HIS B N 1
ATOM 6085 C CA . HIS B 1 165 ? 15.664 7.285 -0.518 1 92.06 165 HIS B CA 1
ATOM 6086 C C . HIS B 1 165 ? 16.766 8.297 -0.801 1 92.06 165 HIS B C 1
ATOM 6088 O O . HIS B 1 165 ? 16.703 9.438 -0.336 1 92.06 165 HIS B O 1
ATOM 6094 N N . ALA B 1 166 ? 17.703 7.883 -1.515 1 90.19 166 ALA B N 1
ATOM 6095 C CA . ALA B 1 166 ? 18.797 8.773 -1.883 1 90.19 166 ALA B CA 1
ATOM 6096 C C . ALA B 1 166 ? 18.297 9.953 -2.711 1 90.19 166 ALA B C 1
ATOM 6098 O O . ALA B 1 166 ? 18.781 11.078 -2.557 1 90.19 166 ALA B O 1
ATOM 6099 N N . ARG B 1 167 ? 17.375 9.734 -3.523 1 89.31 167 ARG B N 1
ATOM 6100 C CA . ARG B 1 167 ? 16.844 10.797 -4.371 1 89.31 167 ARG B CA 1
ATOM 6101 C C . ARG B 1 167 ? 15.961 11.742 -3.566 1 89.31 167 ARG B C 1
ATOM 6103 O O . ARG B 1 167 ? 15.883 12.938 -3.869 1 89.31 167 ARG B O 1
ATOM 6110 N N . TYR B 1 168 ? 15.312 11.203 -2.545 1 86.75 168 TYR B N 1
ATOM 6111 C CA . TYR B 1 168 ? 14.578 12.07 -1.635 1 86.75 168 TYR B CA 1
ATOM 6112 C C . TYR B 1 168 ? 15.516 13.07 -0.962 1 86.75 168 TYR B C 1
ATOM 6114 O O . TYR B 1 168 ? 15.172 14.242 -0.808 1 86.75 168 TYR B O 1
ATOM 6122 N N . GLU B 1 169 ? 16.656 12.562 -0.569 1 85.94 169 GLU B N 1
ATOM 6123 C CA . GLU B 1 169 ? 17.625 13.406 0.111 1 85.94 169 GLU B CA 1
ATOM 6124 C C . GLU B 1 169 ? 18.266 14.406 -0.853 1 85.94 169 GLU B C 1
ATOM 6126 O O . GLU B 1 169 ? 18.5 15.562 -0.494 1 85.94 169 GLU B O 1
ATOM 6131 N N . ALA B 1 170 ? 18.438 13.984 -2.08 1 84.62 170 ALA B N 1
ATOM 6132 C CA . ALA B 1 170 ? 19.172 14.781 -3.055 1 84.62 170 ALA B CA 1
ATOM 6133 C C . ALA B 1 170 ? 18.234 15.758 -3.771 1 84.62 170 ALA B C 1
ATOM 6135 O O . ALA B 1 170 ? 18.703 16.672 -4.457 1 84.62 170 ALA B O 1
ATOM 6136 N N . ALA B 1 171 ? 16.969 15.617 -3.564 1 83.56 171 ALA B N 1
ATOM 6137 C CA . ALA B 1 171 ? 16.031 16.469 -4.281 1 83.56 171 ALA B CA 1
ATOM 6138 C C . ALA B 1 171 ? 16.219 17.938 -3.902 1 83.56 171 ALA B C 1
ATOM 6140 O O . ALA B 1 171 ? 16.344 18.266 -2.721 1 83.56 171 ALA B O 1
ATOM 6141 N N . GLY B 1 172 ? 16.344 18.797 -4.898 1 73.06 172 GLY B N 1
ATOM 6142 C CA . GLY B 1 172 ? 16.469 20.219 -4.645 1 73.06 172 GLY B CA 1
ATOM 6143 C C . GLY B 1 172 ? 15.289 20.797 -3.883 1 73.06 172 GLY B C 1
ATOM 6144 O O . GLY B 1 172 ? 15.469 21.578 -2.949 1 73.06 172 GLY B O 1
ATOM 6145 N N . SER B 1 173 ? 14.141 20.469 -4.375 1 76.69 173 SER B N 1
ATOM 6146 C CA . SER B 1 173 ? 12.914 20.875 -3.693 1 76.69 173 SER B CA 1
ATOM 6147 C C . SER B 1 173 ? 11.953 19.688 -3.559 1 76.69 173 SER B C 1
ATOM 6149 O O . SER B 1 173 ? 11.312 19.297 -4.531 1 76.69 173 SER B O 1
ATOM 6151 N N . LEU B 1 174 ? 11.852 19.188 -2.387 1 80.06 174 LEU B N 1
ATOM 6152 C CA . LEU B 1 174 ? 11.016 18.016 -2.131 1 80.06 174 LEU B CA 1
ATOM 6153 C C . LEU B 1 174 ? 9.547 18.344 -2.383 1 80.06 174 LEU B C 1
ATOM 6155 O O . LEU B 1 174 ? 8.828 17.547 -2.996 1 80.06 174 LEU B O 1
ATOM 6159 N N . PRO B 1 175 ? 9.047 19.562 -1.973 1 76.75 175 PRO B N 1
ATOM 6160 C CA . PRO B 1 175 ? 7.625 19.828 -2.201 1 76.75 175 PRO B CA 1
ATOM 6161 C C . PRO B 1 175 ? 7.27 19.906 -3.686 1 76.75 175 PRO B C 1
ATOM 6163 O O . PRO B 1 175 ? 6.219 19.422 -4.098 1 76.75 175 PRO B O 1
ATOM 6166 N N . LEU B 1 176 ? 8.109 20.516 -4.422 1 71.44 176 LEU B N 1
ATOM 6167 C CA . LEU B 1 176 ? 7.844 20.625 -5.852 1 71.44 176 LEU B CA 1
ATOM 6168 C C . LEU B 1 176 ? 7.887 19.266 -6.523 1 71.44 176 LEU B C 1
ATOM 6170 O O . LEU B 1 176 ? 7.066 18.969 -7.398 1 71.44 176 LEU B O 1
ATOM 6174 N N . ALA B 1 177 ? 8.859 18.469 -6.117 1 78.38 177 ALA B N 1
ATOM 6175 C CA . ALA B 1 177 ? 8.992 17.125 -6.688 1 78.38 177 ALA B CA 1
ATOM 6176 C C . ALA B 1 177 ? 7.773 16.281 -6.371 1 78.38 177 ALA B C 1
ATOM 6178 O O . ALA B 1 177 ? 7.277 15.547 -7.234 1 78.38 177 ALA B O 1
ATOM 6179 N N . LEU B 1 178 ? 7.352 16.375 -5.18 1 79 178 LEU B N 1
ATOM 6180 C CA . LEU B 1 178 ? 6.242 15.531 -4.742 1 79 178 LEU B CA 1
ATOM 6181 C C . LEU B 1 178 ? 4.918 16.047 -5.297 1 79 178 LEU B C 1
ATOM 6183 O O . LEU B 1 178 ? 3.971 15.281 -5.469 1 79 178 LEU B O 1
ATOM 6187 N N . ALA B 1 179 ? 4.816 17.359 -5.5 1 71.19 179 ALA B N 1
ATOM 6188 C CA . ALA B 1 179 ? 3.621 17.922 -6.133 1 71.19 179 ALA B CA 1
ATOM 6189 C C . ALA B 1 179 ? 3.471 17.406 -7.562 1 71.19 179 ALA B C 1
ATOM 6191 O O . ALA B 1 179 ? 2.352 17.219 -8.047 1 71.19 179 ALA B O 1
ATOM 6192 N N . ALA B 1 180 ? 4.543 17.125 -8.125 1 70.38 180 ALA B N 1
ATOM 6193 C CA . ALA B 1 180 ? 4.539 16.656 -9.508 1 70.38 180 ALA B CA 1
ATOM 6194 C C . ALA B 1 180 ? 4.137 15.18 -9.578 1 70.38 180 ALA B C 1
ATOM 6196 O O . ALA B 1 180 ? 3.576 14.734 -10.578 1 70.38 180 ALA B O 1
ATOM 6197 N N . ALA B 1 181 ? 4.359 14.555 -8.508 1 76.44 181 ALA B N 1
ATOM 6198 C CA . ALA B 1 181 ? 4.004 13.133 -8.461 1 76.44 181 ALA B CA 1
ATOM 6199 C C . ALA B 1 181 ? 2.771 12.906 -7.59 1 76.44 181 ALA B C 1
ATOM 6201 O O . ALA B 1 181 ? 2.893 12.594 -6.402 1 76.44 181 ALA B O 1
ATOM 6202 N N . GLU B 1 182 ? 1.522 13.031 -8.031 1 70.19 182 GLU B N 1
ATOM 6203 C CA . GLU B 1 182 ? 0.267 13.023 -7.289 1 70.19 182 GLU B CA 1
ATOM 6204 C C . GLU B 1 182 ? 0.168 11.789 -6.387 1 70.19 182 GLU B C 1
ATOM 6206 O O . GLU B 1 182 ? -0.2 11.906 -5.215 1 70.19 182 GLU B O 1
ATOM 6211 N N . ASP B 1 183 ? 0.472 10.57 -6.82 1 83.5 183 ASP B N 1
ATOM 6212 C CA . ASP B 1 183 ? 0.38 9.359 -6.012 1 83.5 183 ASP B CA 1
ATOM 6213 C C . ASP B 1 183 ? 1.767 8.805 -5.691 1 83.5 183 ASP B C 1
ATOM 6215 O O . ASP B 1 183 ? 2.002 7.602 -5.805 1 83.5 183 ASP B O 1
ATOM 6219 N N . GLY B 1 184 ? 2.598 9.75 -5.176 1 85.38 184 GLY B N 1
ATOM 6220 C CA . GLY B 1 184 ? 3.984 9.391 -4.934 1 85.38 184 GLY B CA 1
ATOM 6221 C C . GLY B 1 184 ? 4.148 8.344 -3.848 1 85.38 184 GLY B C 1
ATOM 6222 O O . GLY B 1 184 ? 5.051 7.504 -3.918 1 85.38 184 GLY B O 1
ATOM 6223 N N . VAL B 1 185 ? 3.289 8.375 -2.854 1 86.5 185 VAL B N 1
ATOM 6224 C CA . VAL B 1 185 ? 3.395 7.426 -1.752 1 86.5 185 VAL B CA 1
ATOM 6225 C C . VAL B 1 185 ? 3.115 6.012 -2.26 1 86.5 185 VAL B C 1
ATOM 6227 O O . VAL B 1 185 ? 3.869 5.078 -1.968 1 86.5 185 VAL B O 1
ATOM 6230 N N . GLN B 1 186 ? 2.072 5.883 -3.059 1 88.12 186 GLN B N 1
ATOM 6231 C CA . GLN B 1 186 ? 1.741 4.59 -3.648 1 88.12 186 GLN B CA 1
ATOM 6232 C C . GLN B 1 186 ? 2.838 4.121 -4.602 1 88.12 186 GLN B C 1
ATOM 6234 O O . GLN B 1 186 ? 3.219 2.951 -4.594 1 88.12 186 GLN B O 1
ATOM 6239 N N . MET B 1 187 ? 3.346 4.996 -5.422 1 90.62 187 MET B N 1
ATOM 6240 C CA . MET B 1 187 ? 4.379 4.68 -6.402 1 90.62 187 MET B CA 1
ATOM 6241 C C . MET B 1 187 ? 5.652 4.191 -5.715 1 90.62 187 MET B C 1
ATOM 6243 O O . MET B 1 187 ? 6.312 3.275 -6.207 1 90.62 187 MET B O 1
ATOM 6247 N N . GLY B 1 188 ? 5.949 4.715 -4.57 1 90.38 188 GLY B N 1
ATOM 6248 C CA . GLY B 1 188 ? 7.191 4.402 -3.883 1 90.38 188 GLY B CA 1
ATOM 6249 C C . GLY B 1 188 ? 7.078 3.199 -2.963 1 90.38 188 GLY B C 1
ATOM 6250 O O . GLY B 1 188 ? 8.078 2.742 -2.402 1 90.38 188 GLY B O 1
ATOM 6251 N N . THR B 1 189 ? 5.91 2.664 -2.75 1 91.06 189 THR B N 1
ATOM 6252 C CA . THR B 1 189 ? 5.738 1.542 -1.832 1 91.06 189 THR B CA 1
ATOM 6253 C C . THR B 1 189 ? 5.18 0.325 -2.562 1 91.06 189 THR B C 1
ATOM 6255 O O . THR B 1 189 ? 5.938 -0.459 -3.141 1 91.06 189 THR B O 1
ATOM 6258 N N . ALA B 1 190 ? 3.842 0.307 -2.77 1 89.12 190 ALA B N 1
ATOM 6259 C CA . ALA B 1 190 ? 3.18 -0.873 -3.318 1 89.12 190 ALA B CA 1
ATOM 6260 C C . ALA B 1 190 ? 3.578 -1.098 -4.773 1 89.12 190 ALA B C 1
ATOM 6262 O O . ALA B 1 190 ? 3.824 -2.232 -5.188 1 89.12 190 ALA B O 1
ATOM 6263 N N . ASP B 1 191 ? 3.625 -0.001 -5.586 1 91.19 191 ASP B N 1
ATOM 6264 C CA . ASP B 1 191 ? 3.967 -0.155 -6.996 1 91.19 191 ASP B CA 1
ATOM 6265 C C . ASP B 1 191 ? 5.406 -0.633 -7.164 1 91.19 191 ASP B C 1
ATOM 6267 O O . ASP B 1 191 ? 5.695 -1.459 -8.031 1 91.19 191 ASP B O 1
ATOM 6271 N N . LEU B 1 192 ? 6.301 -0.076 -6.383 1 93.31 192 LEU B N 1
ATOM 6272 C CA . LEU B 1 192 ? 7.711 -0.454 -6.449 1 93.31 192 LEU B CA 1
ATOM 6273 C C . LEU B 1 192 ? 7.895 -1.926 -6.098 1 93.31 192 LEU B C 1
ATOM 6275 O O . LEU B 1 192 ? 8.609 -2.65 -6.793 1 93.31 192 LEU B O 1
ATOM 6279 N N . ALA B 1 193 ? 7.27 -2.346 -5.031 1 92.56 193 ALA B N 1
ATOM 6280 C CA . ALA B 1 193 ? 7.34 -3.75 -4.633 1 92.56 193 ALA B CA 1
ATOM 6281 C C . ALA B 1 193 ? 6.742 -4.656 -5.703 1 92.56 193 ALA B C 1
ATOM 6283 O O . ALA B 1 193 ? 7.32 -5.688 -6.047 1 92.56 193 ALA B O 1
ATOM 6284 N N . ALA B 1 194 ? 5.586 -4.254 -6.199 1 92.81 194 ALA B N 1
ATOM 6285 C CA . ALA B 1 194 ? 4.914 -5.035 -7.234 1 92.81 194 ALA B CA 1
ATOM 6286 C C . ALA B 1 194 ? 5.754 -5.098 -8.508 1 92.81 194 ALA B C 1
ATOM 6288 O O . ALA B 1 194 ? 5.777 -6.121 -9.195 1 92.81 194 ALA B O 1
ATOM 6289 N N . CYS B 1 195 ? 6.406 -4.055 -8.852 1 94.31 195 CYS B N 1
ATOM 6290 C CA . CYS B 1 195 ? 7.262 -4.008 -10.031 1 94.31 195 CYS B CA 1
ATOM 6291 C C . CYS B 1 195 ? 8.391 -5.023 -9.922 1 94.31 195 CYS B C 1
ATOM 6293 O O . CYS B 1 195 ? 8.656 -5.766 -10.875 1 94.31 195 CYS B O 1
ATOM 6295 N N . CYS B 1 196 ? 9.047 -5.102 -8.805 1 94.88 196 CYS B N 1
ATOM 6296 C CA . CYS B 1 196 ? 10.156 -6.031 -8.594 1 94.88 196 CYS B CA 1
ATOM 6297 C C . CYS B 1 196 ? 9.68 -7.477 -8.68 1 94.88 196 CYS B C 1
ATOM 6299 O O . CYS B 1 196 ? 10.312 -8.305 -9.328 1 94.88 196 CYS B O 1
ATOM 6301 N N . SER B 1 197 ? 8.555 -7.734 -8.023 1 93.88 197 SER B N 1
ATOM 6302 C CA . SER B 1 197 ? 8.016 -9.086 -8.07 1 93.88 197 SER B CA 1
ATOM 6303 C C . SER B 1 197 ? 7.594 -9.461 -9.484 1 93.88 197 SER B C 1
ATOM 6305 O O . SER B 1 197 ? 7.801 -10.602 -9.914 1 93.88 197 SER B O 1
ATOM 6307 N N . SER B 1 198 ? 7.027 -8.484 -10.156 1 93.31 198 SER B N 1
ATOM 6308 C CA . SER B 1 198 ? 6.594 -8.734 -11.531 1 93.31 198 SER B CA 1
ATOM 6309 C C . SER B 1 198 ? 7.781 -8.969 -12.453 1 93.31 198 SER B C 1
ATOM 6311 O O . SER B 1 198 ? 7.711 -9.789 -13.367 1 93.31 198 SER B O 1
ATOM 6313 N N . LEU B 1 199 ? 8.844 -8.32 -12.289 1 93.19 199 LEU B N 1
ATOM 6314 C CA . LEU B 1 199 ? 10.055 -8.484 -13.086 1 93.19 199 LEU B CA 1
ATOM 6315 C C . LEU B 1 199 ? 10.648 -9.875 -12.906 1 93.19 199 LEU B C 1
ATOM 6317 O O . LEU B 1 199 ? 11.039 -10.523 -13.875 1 93.19 199 LEU B O 1
ATOM 6321 N N . VAL B 1 200 ? 10.688 -10.273 -11.703 1 93.56 200 VAL B N 1
ATOM 6322 C CA . VAL B 1 200 ? 11.242 -11.594 -11.414 1 93.56 200 VAL B CA 1
ATOM 6323 C C . VAL B 1 200 ? 10.32 -12.68 -11.977 1 93.56 200 VAL B C 1
ATOM 6325 O O . VAL B 1 200 ? 10.789 -13.68 -12.523 1 93.56 200 VAL B O 1
ATOM 6328 N N . SER B 1 201 ? 9.023 -12.422 -11.805 1 91.12 201 SER B N 1
ATOM 6329 C CA . SER B 1 201 ? 8.07 -13.367 -12.375 1 91.12 201 SER B CA 1
ATOM 6330 C C . SER B 1 201 ? 8.219 -13.461 -13.891 1 91.12 201 SER B C 1
ATOM 6332 O O . SER B 1 201 ? 8.062 -14.531 -14.469 1 91.12 201 SER B O 1
ATOM 6334 N N . LEU B 1 202 ? 8.414 -12.367 -14.477 1 89.62 202 LEU B N 1
ATOM 6335 C CA . LEU B 1 202 ? 8.641 -12.336 -15.922 1 89.62 202 LEU B CA 1
ATOM 6336 C C . LEU B 1 202 ? 9.898 -13.125 -16.281 1 89.62 202 LEU B C 1
ATOM 6338 O O . LEU B 1 202 ? 9.906 -13.875 -17.266 1 89.62 202 LEU B O 1
ATOM 6342 N N . PHE B 1 203 ? 10.969 -12.945 -15.531 1 89.5 203 PHE B N 1
ATOM 6343 C CA . PHE B 1 203 ? 12.211 -13.68 -15.734 1 89.5 203 PHE B CA 1
ATOM 6344 C C . PHE B 1 203 ? 11.977 -15.18 -15.625 1 89.5 203 PHE B C 1
ATOM 6346 O O . PHE B 1 203 ? 12.43 -15.945 -16.484 1 89.5 203 PHE B O 1
ATOM 6353 N N . GLU B 1 204 ? 11.258 -15.523 -14.602 1 87.56 204 GLU B N 1
ATOM 6354 C CA . GLU B 1 204 ? 10.938 -16.938 -14.383 1 87.56 204 GLU B CA 1
ATOM 6355 C C . GLU B 1 204 ? 10.086 -17.484 -15.523 1 87.56 204 GLU B C 1
ATOM 6357 O O . GLU B 1 204 ? 10.305 -18.609 -15.977 1 87.56 204 GLU B O 1
ATOM 6362 N N . GLY B 1 205 ? 9.172 -16.688 -15.906 1 85.19 205 GLY B N 1
ATOM 6363 C CA . GLY B 1 205 ? 8.25 -17.094 -16.953 1 85.19 205 GLY B CA 1
ATOM 6364 C C . GLY B 1 205 ? 8.914 -17.25 -18.312 1 85.19 205 GLY B C 1
ATOM 6365 O O . GLY B 1 205 ? 8.43 -17.984 -19.172 1 85.19 205 GLY B O 1
ATOM 6366 N N . LEU B 1 206 ? 9.992 -16.625 -18.484 1 87.25 206 LEU B N 1
ATOM 6367 C CA . LEU B 1 206 ? 10.695 -16.672 -19.766 1 87.25 206 LEU B CA 1
ATOM 6368 C C . LEU B 1 206 ? 11.781 -17.75 -19.734 1 87.25 206 LEU B C 1
ATOM 6370 O O . LEU B 1 206 ? 12.008 -18.422 -20.734 1 87.25 206 LEU B O 1
ATOM 6374 N N . PHE B 1 207 ? 12.352 -17.875 -18.625 1 84.81 207 PHE B N 1
ATOM 6375 C CA . PHE B 1 207 ? 13.516 -18.734 -18.547 1 84.81 207 PHE B CA 1
ATOM 6376 C C . PHE B 1 207 ? 13.109 -20.203 -18.672 1 84.81 207 PHE B C 1
ATOM 6378 O O . PHE B 1 207 ? 13.695 -20.938 -19.469 1 84.81 207 PHE B O 1
ATOM 6385 N N . LYS B 1 208 ? 12.086 -20.594 -17.953 1 81.69 208 LYS B N 1
ATOM 6386 C CA . LYS B 1 208 ? 11.695 -22 -17.938 1 81.69 208 LYS B CA 1
ATOM 6387 C C . LYS B 1 208 ? 11.219 -22.453 -19.312 1 81.69 208 LYS B C 1
ATOM 6389 O O . LYS B 1 208 ? 11.727 -23.438 -19.859 1 81.69 208 LYS B O 1
ATOM 6394 N N . PRO B 1 209 ? 10.336 -21.75 -19.922 1 84.94 209 PRO B N 1
ATOM 6395 C CA . PRO B 1 209 ? 9.875 -22.172 -21.234 1 84.94 209 PRO B CA 1
ATOM 6396 C C . PRO B 1 209 ? 10.969 -22.094 -22.297 1 84.94 209 PRO B C 1
ATOM 6398 O O . PRO B 1 209 ? 11 -22.922 -23.219 1 84.94 209 PRO B O 1
ATOM 6401 N N . THR B 1 210 ? 11.859 -21.156 -22.219 1 86.5 210 THR B N 1
ATOM 6402 C CA . THR B 1 210 ? 12.945 -21.031 -23.172 1 86.5 210 THR B CA 1
ATOM 6403 C C . THR B 1 210 ? 13.875 -22.25 -23.109 1 86.5 210 THR B C 1
ATOM 6405 O O . THR B 1 210 ? 14.234 -22.828 -24.141 1 86.5 210 THR B O 1
ATOM 6408 N N . PHE B 1 211 ? 14.164 -22.625 -21.953 1 81.88 211 PHE B N 1
ATOM 6409 C CA . PHE B 1 211 ? 15.031 -23.797 -21.766 1 81.88 211 PHE B CA 1
ATOM 6410 C C . PHE B 1 211 ? 14.344 -25.062 -22.25 1 81.88 211 PHE B C 1
ATOM 6412 O O . PHE B 1 211 ? 14.984 -25.938 -22.844 1 81.88 211 PHE B O 1
ATOM 6419 N N . GLU B 1 212 ? 13.102 -25.125 -21.922 1 79.25 212 GLU B N 1
ATOM 6420 C CA . GLU B 1 212 ? 12.336 -26.297 -22.344 1 79.25 212 GLU B CA 1
ATOM 6421 C C . GLU B 1 212 ? 12.258 -26.391 -23.859 1 79.25 212 GLU B C 1
ATOM 6423 O O . GLU B 1 212 ? 12.414 -27.484 -24.422 1 79.25 212 GLU B O 1
ATOM 6428 N N . VAL B 1 213 ? 12.023 -25.297 -24.531 1 85.06 213 VAL B N 1
ATOM 6429 C CA . VAL B 1 213 ? 11.922 -25.281 -25.984 1 85.06 213 VAL B CA 1
ATOM 6430 C C . VAL B 1 213 ? 13.266 -25.672 -26.594 1 85.06 213 VAL B C 1
ATOM 6432 O O . VAL B 1 213 ? 13.328 -26.469 -27.531 1 85.06 213 VAL B O 1
ATOM 6435 N N . LEU B 1 214 ? 14.305 -25.188 -26.062 1 84 214 LEU B N 1
ATOM 6436 C CA . LEU B 1 214 ? 15.633 -25.453 -26.609 1 84 214 LEU B CA 1
ATOM 6437 C C . LEU B 1 214 ? 16 -26.922 -26.438 1 84 214 LEU B C 1
ATOM 6439 O O . LEU B 1 214 ? 16.516 -27.547 -27.359 1 84 214 LEU B O 1
ATOM 6443 N N . LEU B 1 215 ? 15.75 -27.438 -25.281 1 78.69 215 LEU B N 1
ATOM 6444 C CA . LEU B 1 215 ? 16.125 -28.812 -24.984 1 78.69 215 LEU B CA 1
ATOM 6445 C C . LEU B 1 215 ? 15.289 -29.797 -25.781 1 78.69 215 LEU B C 1
ATOM 6447 O O . LEU B 1 215 ? 15.812 -30.781 -26.312 1 78.69 215 LEU B O 1
ATOM 6451 N N . LEU B 1 216 ? 14.039 -29.516 -25.875 1 82.25 216 LEU B N 1
ATOM 6452 C CA . LEU B 1 216 ? 13.133 -30.484 -26.469 1 82.25 216 LEU B CA 1
ATOM 6453 C C . LEU B 1 216 ? 13.148 -30.375 -28 1 82.25 216 LEU B C 1
ATOM 6455 O O . LEU B 1 216 ? 12.812 -31.328 -28.703 1 82.25 216 LEU B O 1
ATOM 6459 N N . SER B 1 217 ? 13.531 -29.156 -28.469 1 86.31 217 SER B N 1
ATOM 6460 C CA . SER B 1 217 ? 13.586 -28.953 -29.922 1 86.31 217 SER B CA 1
ATOM 6461 C C . SER B 1 217 ? 14.641 -29.844 -30.562 1 86.31 217 SER B C 1
ATOM 6463 O O . SER B 1 217 ? 14.43 -30.375 -31.656 1 86.31 217 SER B O 1
ATOM 6465 N N . ALA B 1 218 ? 15.688 -30.047 -29.906 1 83.38 218 ALA B N 1
ATOM 6466 C CA . ALA B 1 218 ? 16.734 -30.891 -30.453 1 83.38 218 ALA B CA 1
ATOM 6467 C C . ALA B 1 218 ? 16.281 -32.344 -30.547 1 83.38 218 ALA B C 1
ATOM 6469 O O . ALA B 1 218 ? 16.5 -33 -31.562 1 83.38 218 ALA B O 1
ATOM 6470 N N . LYS B 1 219 ? 15.672 -32.781 -29.516 1 80.25 219 LYS B N 1
ATOM 6471 C CA . LYS B 1 219 ? 15.172 -34.125 -29.516 1 80.25 219 LYS B CA 1
ATOM 6472 C C . LYS B 1 219 ? 14.07 -34.344 -30.547 1 80.25 219 LYS B C 1
ATOM 6474 O O . LYS B 1 219 ? 14.039 -35.344 -31.25 1 80.25 219 LYS B O 1
ATOM 6479 N N . LEU B 1 220 ? 13.242 -33.406 -30.688 1 83.62 220 LEU B N 1
ATOM 6480 C CA . LEU B 1 220 ? 12.117 -33.5 -31.625 1 83.62 220 LEU B CA 1
ATOM 6481 C C . LEU B 1 220 ? 12.594 -33.406 -33.062 1 83.62 220 LEU B C 1
ATOM 6483 O O . LEU B 1 220 ? 12.062 -34.094 -33.938 1 83.62 220 LEU B O 1
ATOM 6487 N N . ALA B 1 221 ? 13.562 -32.531 -33.281 1 86.44 221 ALA B N 1
ATOM 6488 C CA . ALA B 1 221 ? 14.117 -32.406 -34.625 1 86.44 221 ALA B CA 1
ATOM 6489 C C . ALA B 1 221 ? 14.75 -33.719 -35.094 1 86.44 221 ALA B C 1
ATOM 6491 O O . ALA B 1 221 ? 14.664 -34.062 -36.25 1 86.44 221 ALA B O 1
ATOM 6492 N N . SER B 1 222 ? 15.359 -34.438 -34.156 1 84.25 222 SER B N 1
ATOM 6493 C CA . SER B 1 222 ? 15.992 -35.719 -34.5 1 84.25 222 SER B CA 1
ATOM 6494 C C . SER B 1 222 ? 14.953 -36.812 -34.75 1 84.25 222 SER B C 1
ATOM 6496 O O . SER B 1 222 ? 15.195 -37.719 -35.531 1 84.25 222 SER B O 1
ATOM 6498 N N . MET B 1 223 ? 13.789 -36.562 -34.188 1 78.69 223 MET B N 1
ATOM 6499 C CA . MET B 1 223 ? 12.766 -37.594 -34.281 1 78.69 223 MET B CA 1
ATOM 6500 C C . MET B 1 223 ? 11.852 -37.344 -35.5 1 78.69 223 MET B C 1
ATOM 6502 O O . MET B 1 223 ? 11.562 -38.25 -36.25 1 78.69 223 MET B O 1
ATOM 6506 N N . MET B 1 224 ? 11.375 -36.125 -35.688 1 81.88 224 MET B N 1
ATOM 6507 C CA . MET B 1 224 ? 10.344 -35.875 -36.719 1 81.88 224 MET B CA 1
ATOM 6508 C C . MET B 1 224 ? 10.914 -35.062 -37.875 1 81.88 224 MET B C 1
ATOM 6510 O O . MET B 1 224 ? 10.289 -34.969 -38.938 1 81.88 224 MET B O 1
ATOM 6514 N N . GLY B 1 225 ? 12.117 -34.5 -37.719 1 82.94 225 GLY B N 1
ATOM 6515 C CA . GLY B 1 225 ? 12.68 -33.656 -38.781 1 82.94 225 GLY B CA 1
ATOM 6516 C C . GLY B 1 225 ? 12.539 -32.188 -38.531 1 82.94 225 GLY B C 1
ATOM 6517 O O . GLY B 1 225 ? 11.609 -31.75 -37.844 1 82.94 225 GLY B O 1
ATOM 6518 N N . LEU B 1 226 ? 13.328 -31.422 -39.062 1 85.81 226 LEU B N 1
ATOM 6519 C CA . LEU B 1 226 ? 13.406 -29.984 -38.844 1 85.81 226 LEU B CA 1
ATOM 6520 C C . LEU B 1 226 ? 12.266 -29.266 -39.594 1 85.81 226 LEU B C 1
ATOM 6522 O O . LEU B 1 226 ? 11.75 -28.25 -39.094 1 85.81 226 LEU B O 1
ATOM 6526 N N . LYS B 1 227 ? 11.883 -29.797 -40.75 1 84.94 227 LYS B N 1
ATOM 6527 C CA . LYS B 1 227 ? 10.844 -29.156 -41.531 1 84.94 227 LYS B CA 1
ATOM 6528 C C . LYS B 1 227 ? 9.5 -29.172 -40.812 1 84.94 227 LYS B C 1
ATOM 6530 O O . LYS B 1 227 ? 8.805 -28.156 -40.75 1 84.94 227 LYS B O 1
ATOM 6535 N N . GLN B 1 228 ? 9.141 -30.266 -40.219 1 84.31 228 GLN B N 1
ATOM 6536 C CA . GLN B 1 228 ? 7.879 -30.391 -39.5 1 84.31 228 GLN B CA 1
ATOM 6537 C C . GLN B 1 228 ? 7.883 -29.547 -38.25 1 84.31 228 GLN B C 1
ATOM 6539 O O . GLN B 1 228 ? 6.859 -28.969 -37.875 1 84.31 228 GLN B O 1
ATOM 6544 N N . LEU B 1 229 ? 9.039 -29.531 -37.625 1 86.62 229 LEU B N 1
ATOM 6545 C CA . LEU B 1 229 ? 9.18 -28.703 -36.438 1 86.62 229 LEU B CA 1
ATOM 6546 C C . LEU B 1 229 ? 8.984 -27.234 -36.75 1 86.62 229 LEU B C 1
ATOM 6548 O O . LEU B 1 229 ? 8.359 -26.5 -36 1 86.62 229 LEU B O 1
ATOM 6552 N N . LEU B 1 230 ? 9.5 -26.797 -37.844 1 88.38 230 LEU B N 1
ATOM 6553 C CA . LEU B 1 230 ? 9.383 -25.391 -38.25 1 88.38 230 LEU B CA 1
ATOM 6554 C C . LEU B 1 230 ? 7.926 -25.047 -38.562 1 88.38 230 LEU B C 1
ATOM 6556 O O . LEU B 1 230 ? 7.504 -23.906 -38.344 1 88.38 230 LEU B O 1
ATOM 6560 N N . HIS B 1 231 ? 7.176 -26.016 -39.094 1 86 231 HIS B N 1
ATOM 6561 C CA . HIS B 1 231 ? 5.754 -25.781 -39.312 1 86 231 HIS B CA 1
ATOM 6562 C C . HIS B 1 231 ? 5.035 -25.5 -38 1 86 231 HIS B C 1
ATOM 6564 O O . HIS B 1 231 ? 4.145 -24.656 -37.938 1 86 231 HIS B O 1
ATOM 6570 N N . CYS B 1 232 ? 5.426 -26.312 -37.031 1 85.19 232 CYS B N 1
ATOM 6571 C CA . CYS B 1 232 ? 4.84 -26.125 -35.719 1 85.19 232 CYS B CA 1
ATOM 6572 C C . CYS B 1 232 ? 5.191 -24.75 -35.156 1 85.19 232 CYS B C 1
ATOM 6574 O O . CYS B 1 232 ? 4.32 -24.031 -34.656 1 85.19 232 CYS B O 1
ATOM 6576 N N . TYR B 1 233 ? 6.461 -24.344 -35.312 1 89.31 233 TYR B N 1
ATOM 6577 C CA . TYR B 1 233 ? 6.918 -23.062 -34.812 1 89.31 233 TYR B CA 1
ATOM 6578 C C . TYR B 1 233 ? 6.289 -21.906 -35.594 1 89.31 233 TYR B C 1
ATOM 6580 O O . TYR B 1 233 ? 6.016 -20.844 -35 1 89.31 233 TYR B O 1
ATOM 6588 N N . ALA B 1 234 ? 6.039 -22.109 -36.844 1 89.81 234 ALA B N 1
ATOM 6589 C CA . ALA B 1 234 ? 5.395 -21.094 -37.656 1 89.81 234 ALA B CA 1
ATOM 6590 C C . ALA B 1 234 ? 3.963 -20.828 -37.188 1 89.81 234 ALA B C 1
ATOM 6592 O O . ALA B 1 234 ? 3.494 -19.688 -37.188 1 89.81 234 ALA B O 1
ATOM 6593 N N . PHE B 1 235 ? 3.316 -21.859 -36.812 1 89.31 235 PHE B N 1
ATOM 6594 C CA . PHE B 1 235 ? 1.966 -21.703 -36.281 1 89.31 235 PHE B CA 1
ATOM 6595 C C . PHE B 1 235 ? 1.975 -20.859 -35.031 1 89.31 235 PHE B C 1
ATOM 6597 O O . PHE B 1 235 ? 1.185 -19.922 -34.906 1 89.31 235 PHE B O 1
ATOM 6604 N N . PHE B 1 236 ? 2.861 -21.203 -34.125 1 89.12 236 PHE B N 1
ATOM 6605 C CA . PHE B 1 236 ? 2.906 -20.469 -32.844 1 89.12 236 PHE B CA 1
ATOM 6606 C C . PHE B 1 236 ? 3.316 -19.031 -33.062 1 89.12 236 PHE B C 1
ATOM 6608 O O . PHE B 1 236 ? 2.82 -18.125 -32.375 1 89.12 236 PHE B O 1
ATOM 6615 N N . ALA B 1 237 ? 4.188 -18.781 -33.969 1 89.5 237 ALA B N 1
ATOM 6616 C CA . ALA B 1 237 ? 4.605 -17.422 -34.281 1 89.5 237 ALA B CA 1
ATOM 6617 C C . ALA B 1 237 ? 3.449 -16.609 -34.844 1 89.5 237 ALA B C 1
ATOM 6619 O O . ALA B 1 237 ? 3.242 -15.461 -34.469 1 89.5 237 ALA B O 1
ATOM 6620 N N . ALA B 1 238 ? 2.734 -17.234 -35.781 1 90.5 238 ALA B N 1
ATOM 6621 C CA . ALA B 1 238 ? 1.6 -16.547 -36.406 1 90.5 238 ALA B CA 1
ATOM 6622 C C . ALA B 1 238 ? 0.492 -16.297 -35.375 1 90.5 238 ALA B C 1
ATOM 6624 O O . ALA B 1 238 ? -0.075 -15.203 -35.312 1 90.5 238 ALA B O 1
ATOM 6625 N N . ALA B 1 239 ? 0.192 -17.328 -34.625 1 89.44 239 ALA B N 1
ATOM 6626 C CA . ALA B 1 239 ? -0.827 -17.203 -33.594 1 89.44 239 ALA B CA 1
ATOM 6627 C C . ALA B 1 239 ? -0.417 -16.156 -32.562 1 89.44 239 ALA B C 1
ATOM 6629 O O . ALA B 1 239 ? -1.25 -15.383 -32.094 1 89.44 239 ALA B O 1
ATOM 6630 N N . GLY B 1 240 ? 0.834 -16.203 -32.125 1 87.5 240 GLY B N 1
ATOM 6631 C CA . GLY B 1 240 ? 1.347 -15.219 -31.188 1 87.5 240 GLY B CA 1
ATOM 6632 C C . GLY B 1 240 ? 1.285 -13.797 -31.703 1 87.5 240 GLY B C 1
ATOM 6633 O O . GLY B 1 240 ? 0.905 -12.883 -30.969 1 87.5 240 GLY B O 1
ATOM 6634 N N . ALA B 1 241 ? 1.648 -13.633 -32.906 1 87.94 241 ALA B N 1
ATOM 6635 C CA . ALA B 1 241 ? 1.591 -12.312 -33.531 1 87.94 241 ALA B CA 1
ATOM 6636 C C . ALA B 1 241 ? 0.155 -11.797 -33.594 1 87.94 241 ALA B C 1
ATOM 6638 O O . ALA B 1 241 ? -0.099 -10.609 -33.344 1 87.94 241 ALA B O 1
ATOM 6639 N N . TRP B 1 242 ? -0.68 -12.656 -33.875 1 88.5 242 TRP B N 1
ATOM 6640 C CA . TRP B 1 242 ? -2.084 -12.273 -33.969 1 88.5 242 TRP B CA 1
ATOM 6641 C C . TRP B 1 242 ? -2.637 -11.883 -32.594 1 88.5 242 TRP B C 1
ATOM 6643 O O . TRP B 1 242 ? -3.342 -10.875 -32.469 1 88.5 242 TRP B O 1
ATOM 6653 N N . THR B 1 243 ? -2.385 -12.688 -31.609 1 86.94 243 THR B N 1
ATOM 6654 C CA . THR B 1 243 ? -2.904 -12.398 -30.281 1 86.94 243 THR B CA 1
ATOM 6655 C C . THR B 1 243 ? -2.303 -11.109 -29.734 1 86.94 243 THR B C 1
ATOM 6657 O O . THR B 1 243 ? -2.955 -10.383 -28.984 1 86.94 243 THR B O 1
ATOM 6660 N N . ARG B 1 244 ? -1.126 -10.812 -30.125 1 83 244 ARG B N 1
ATOM 6661 C CA . ARG B 1 244 ? -0.483 -9.562 -29.719 1 83 244 ARG B CA 1
ATOM 6662 C C . ARG B 1 244 ? -1.162 -8.359 -30.359 1 83 244 ARG B C 1
ATOM 6664 O O . ARG B 1 244 ? -1.295 -7.309 -29.734 1 83 244 ARG B O 1
ATOM 6671 N N . LEU B 1 245 ? -1.516 -8.555 -31.5 1 82.44 245 LEU B N 1
ATOM 6672 C CA . LEU B 1 245 ? -2.143 -7.473 -32.25 1 82.44 245 LEU B CA 1
ATOM 6673 C C . LEU B 1 245 ? -3.545 -7.188 -31.719 1 82.44 245 LEU B C 1
ATOM 6675 O O . LEU B 1 245 ? -3.965 -6.027 -31.656 1 82.44 245 LEU B O 1
ATOM 6679 N N . VAL B 1 246 ? -4.203 -8.203 -31.312 1 84.19 246 VAL B N 1
ATOM 6680 C CA . VAL B 1 246 ? -5.609 -8.031 -30.969 1 84.19 246 VAL B CA 1
ATOM 6681 C C . VAL B 1 246 ? -5.734 -7.773 -29.469 1 84.19 246 VAL B C 1
ATOM 6683 O O . VAL B 1 246 ? -6.777 -7.316 -29 1 84.19 246 VAL B O 1
ATOM 6686 N N . GLY B 1 247 ? -4.758 -7.906 -28.734 1 80.88 247 GLY B N 1
ATOM 6687 C CA . GLY B 1 247 ? -4.82 -7.75 -27.281 1 80.88 247 GLY B CA 1
ATOM 6688 C C . GLY B 1 247 ? -4.914 -6.305 -26.844 1 80.88 247 GLY B C 1
ATOM 6689 O O . GLY B 1 247 ? -4.367 -5.414 -27.5 1 80.88 247 GLY B O 1
ATOM 6690 N N . PRO B 1 248 ? -5.703 -6.047 -25.812 1 80.38 248 PRO B N 1
ATOM 6691 C CA . PRO B 1 248 ? -5.781 -4.684 -25.281 1 80.38 248 PRO B CA 1
ATOM 6692 C C . PRO B 1 248 ? -4.48 -4.234 -24.625 1 80.38 248 PRO B C 1
ATOM 6694 O O . PRO B 1 248 ? -3.553 -5.031 -24.469 1 80.38 248 PRO B O 1
ATOM 6697 N N . SER B 1 249 ? -4.402 -2.924 -24.375 1 83.75 249 SER B N 1
ATOM 6698 C CA . SER B 1 249 ? -3.217 -2.387 -23.719 1 83.75 249 SER B CA 1
ATOM 6699 C C . SER B 1 249 ? -3.264 -2.635 -22.203 1 83.75 249 SER B C 1
ATOM 6701 O O . SER B 1 249 ? -3.754 -1.794 -21.453 1 83.75 249 SER B O 1
ATOM 6703 N N . PHE B 1 250 ? -2.762 -3.68 -21.797 1 85.06 250 PHE B N 1
ATOM 6704 C CA . PHE B 1 250 ? -2.752 -4.027 -20.391 1 85.06 250 PHE B CA 1
ATOM 6705 C C . PHE B 1 250 ? -1.896 -3.049 -19.594 1 85.06 250 PHE B C 1
ATOM 6707 O O . PHE B 1 250 ? -2.096 -2.875 -18.391 1 85.06 250 PHE B O 1
ATOM 6714 N N . GLU B 1 251 ? -1.002 -2.352 -20.297 1 85.06 251 GLU B N 1
ATOM 6715 C CA . GLU B 1 251 ? -0.151 -1.366 -19.641 1 85.06 251 GLU B CA 1
ATOM 6716 C C . GLU B 1 251 ? -0.974 -0.2 -19.109 1 85.06 251 GLU B C 1
ATOM 6718 O O . GLU B 1 251 ? -0.911 0.112 -17.906 1 85.06 251 GLU B O 1
ATOM 6723 N N . THR B 1 252 ? -1.807 0.334 -19.922 1 86.25 252 THR B N 1
ATOM 6724 C CA . THR B 1 252 ? -2.594 1.501 -19.547 1 86.25 252 THR B CA 1
ATOM 6725 C C . THR B 1 252 ? -3.646 1.127 -18.5 1 86.25 252 THR B C 1
ATOM 6727 O O . THR B 1 252 ? -3.9 1.89 -17.562 1 86.25 252 THR B O 1
ATOM 6730 N N . MET B 1 253 ? -4.223 -0.065 -18.688 1 88.69 253 MET B N 1
ATOM 6731 C CA . MET B 1 253 ? -5.27 -0.488 -17.75 1 88.69 253 MET B CA 1
ATOM 6732 C C . MET B 1 253 ? -4.691 -0.771 -16.375 1 88.69 253 MET B C 1
ATOM 6734 O O . MET B 1 253 ? -5.328 -0.475 -15.359 1 88.69 253 MET B O 1
ATOM 6738 N N . SER B 1 254 ? -3.5 -1.305 -16.375 1 88.62 254 SER B N 1
ATOM 6739 C CA . SER B 1 254 ? -2.846 -1.571 -15.094 1 88.62 254 SER B CA 1
ATOM 6740 C C . SER B 1 254 ? -2.457 -0.275 -14.391 1 88.62 254 SER B C 1
ATOM 6742 O O . SER B 1 254 ? -2.582 -0.164 -13.172 1 88.62 254 SER B O 1
ATOM 6744 N N . VAL B 1 255 ? -1.994 0.694 -15.156 1 87.88 255 VAL B N 1
ATOM 6745 C CA . VAL B 1 255 ? -1.619 1.987 -14.594 1 87.88 255 VAL B CA 1
ATOM 6746 C C . VAL B 1 255 ? -2.852 2.672 -14.008 1 87.88 255 VAL B C 1
ATOM 6748 O O . VAL B 1 255 ? -2.789 3.248 -12.914 1 87.88 255 VAL B O 1
ATOM 6751 N N . ALA B 1 256 ? -3.957 2.537 -14.695 1 88.94 256 ALA B N 1
ATOM 6752 C CA . ALA B 1 256 ? -5.191 3.17 -14.234 1 88.94 256 ALA B CA 1
ATOM 6753 C C . ALA B 1 256 ? -5.684 2.537 -12.938 1 88.94 256 ALA B C 1
ATOM 6755 O O . ALA B 1 256 ? -6.141 3.238 -12.031 1 88.94 256 ALA B O 1
ATOM 6756 N N . ALA B 1 257 ? -5.598 1.245 -12.875 1 90.31 257 ALA B N 1
ATOM 6757 C CA . ALA B 1 257 ? -6.012 0.541 -11.664 1 90.31 257 ALA B CA 1
ATOM 6758 C C . ALA B 1 257 ? -5.129 0.916 -10.477 1 90.31 257 ALA B C 1
ATOM 6760 O O . ALA B 1 257 ? -5.625 1.125 -9.367 1 90.31 257 ALA B O 1
ATOM 6761 N N . GLN B 1 258 ? -3.85 1.09 -10.719 1 88.81 258 GLN B N 1
ATOM 6762 C CA . GLN B 1 258 ? -2.916 1.434 -9.656 1 88.81 258 GLN B CA 1
ATOM 6763 C C . GLN B 1 258 ? -3.104 2.879 -9.203 1 88.81 258 GLN B C 1
ATOM 6765 O O . GLN B 1 258 ? -2.932 3.195 -8.023 1 88.81 258 GLN B O 1
ATOM 6770 N N . ALA B 1 259 ? -3.424 3.705 -10.133 1 88.31 259 ALA B N 1
ATOM 6771 C CA . ALA B 1 259 ? -3.67 5.105 -9.789 1 88.31 259 ALA B CA 1
ATOM 6772 C C . ALA B 1 259 ? -4.891 5.238 -8.883 1 88.31 259 ALA B C 1
ATOM 6774 O O . ALA B 1 259 ? -4.902 6.07 -7.973 1 88.31 259 ALA B O 1
ATOM 6775 N N . ALA B 1 260 ? -5.898 4.457 -9.203 1 90.25 260 ALA B N 1
ATOM 6776 C CA . ALA B 1 260 ? -7.09 4.473 -8.359 1 90.25 260 ALA B CA 1
ATOM 6777 C C . ALA B 1 260 ? -6.77 4.008 -6.941 1 90.25 260 ALA B C 1
ATOM 6779 O O . ALA B 1 260 ? -7.309 4.539 -5.969 1 90.25 260 ALA B O 1
ATOM 6780 N N . GLU B 1 261 ? -5.852 3.045 -6.848 1 90.88 261 GLU B N 1
ATOM 6781 C CA . GLU B 1 261 ? -5.395 2.592 -5.539 1 90.88 261 GLU B CA 1
ATOM 6782 C C . GLU B 1 261 ? -4.688 3.711 -4.781 1 90.88 261 GLU B C 1
ATOM 6784 O O . GLU B 1 261 ? -4.855 3.852 -3.568 1 90.88 261 GLU B O 1
ATOM 6789 N N . GLY B 1 262 ? -3.957 4.465 -5.516 1 87.44 262 GLY B N 1
ATOM 6790 C CA . GLY B 1 262 ? -3.234 5.574 -4.918 1 87.44 262 GLY B CA 1
ATOM 6791 C C . GLY B 1 262 ? -4.148 6.66 -4.379 1 87.44 262 GLY B C 1
ATOM 6792 O O . GLY B 1 262 ? -3.867 7.254 -3.338 1 87.44 262 GLY B O 1
ATOM 6793 N N . GLU B 1 263 ? -5.223 6.844 -5.031 1 86.62 263 GLU B N 1
ATOM 6794 C CA . GLU B 1 263 ? -6.191 7.84 -4.582 1 86.62 263 GLU B CA 1
ATOM 6795 C C . GLU B 1 263 ? -6.824 7.441 -3.256 1 86.62 263 GLU B C 1
ATOM 6797 O O . GLU B 1 263 ? -6.984 8.273 -2.361 1 86.62 263 GLU B O 1
ATOM 6802 N N . LEU B 1 264 ? -7.254 6.195 -3.16 1 89.06 264 LEU B N 1
ATOM 6803 C CA . LEU B 1 264 ? -7.848 5.727 -1.913 1 89.06 264 LEU B CA 1
ATOM 6804 C C . LEU B 1 264 ? -6.836 5.777 -0.774 1 89.06 264 LEU B C 1
ATOM 6806 O O . LEU B 1 264 ? -7.18 6.133 0.354 1 89.06 264 LEU B O 1
ATOM 6810 N N . LEU B 1 265 ? -5.586 5.41 -1.104 1 88.12 265 LEU B N 1
ATOM 6811 C CA . LEU B 1 265 ? -4.527 5.461 -0.101 1 88.12 265 LEU B CA 1
ATOM 6812 C C . LEU B 1 265 ? -4.324 6.891 0.397 1 88.12 265 LEU B C 1
ATOM 6814 O O . LEU B 1 265 ? -4.152 7.113 1.598 1 88.12 265 LEU B O 1
ATOM 6818 N N . ALA B 1 266 ? -4.359 7.805 -0.469 1 85.5 266 ALA B N 1
ATOM 6819 C CA . ALA B 1 266 ? -4.199 9.211 -0.108 1 85.5 266 ALA B CA 1
ATOM 6820 C C . ALA B 1 266 ? -5.328 9.672 0.806 1 85.5 266 ALA B C 1
ATOM 6822 O O . ALA B 1 266 ? -5.094 10.398 1.778 1 85.5 266 ALA B O 1
ATOM 6823 N N . HIS B 1 267 ? -6.574 9.266 0.492 1 85.25 267 HIS B N 1
ATOM 6824 C CA . HIS B 1 267 ? -7.73 9.633 1.306 1 85.25 267 HIS B CA 1
ATOM 6825 C C . HIS B 1 267 ? -7.613 9.062 2.717 1 85.25 267 HIS B C 1
ATOM 6827 O O . HIS B 1 267 ? -7.859 9.766 3.697 1 85.25 267 HIS B O 1
ATOM 6833 N N . ARG B 1 268 ? -7.207 7.859 2.818 1 84.44 268 ARG B N 1
ATOM 6834 C CA . ARG B 1 268 ? -7.102 7.199 4.117 1 84.44 268 ARG B CA 1
ATOM 6835 C C . ARG B 1 268 ? -5.98 7.809 4.953 1 84.44 268 ARG B C 1
ATOM 6837 O O . ARG B 1 268 ? -6.117 7.953 6.168 1 84.44 268 ARG B O 1
ATOM 6844 N N . SER B 1 269 ? -4.871 8.062 4.309 1 83.56 269 SER B N 1
ATOM 6845 C CA . SER B 1 269 ? -3.75 8.68 5.008 1 83.56 269 SER B CA 1
ATOM 6846 C C . SER B 1 269 ? -4.137 10.047 5.566 1 83.56 269 SER B C 1
ATOM 6848 O O . SER B 1 269 ? -3.76 10.391 6.688 1 83.56 269 SER B O 1
ATOM 6850 N N . ARG B 1 270 ? -4.906 10.766 4.809 1 82 270 ARG B N 1
ATOM 6851 C CA . ARG B 1 270 ? -5.379 12.078 5.242 1 82 270 ARG B CA 1
ATOM 6852 C C . ARG B 1 270 ? -6.34 11.945 6.418 1 82 270 ARG B C 1
ATOM 6854 O O . ARG B 1 270 ? -6.273 12.727 7.367 1 82 270 ARG B O 1
ATOM 6861 N N . LEU B 1 271 ? -7.281 11.023 6.324 1 82 271 LEU B N 1
ATOM 6862 C CA . LEU B 1 271 ? -8.234 10.805 7.402 1 82 271 LEU B CA 1
ATOM 6863 C C . LEU B 1 271 ? -7.52 10.461 8.703 1 82 271 LEU B C 1
ATOM 6865 O O . LEU B 1 271 ? -7.914 10.922 9.773 1 82 271 LEU B O 1
ATOM 6869 N N . HIS B 1 272 ? -6.449 9.719 8.641 1 80.31 272 HIS B N 1
ATOM 6870 C CA . HIS B 1 272 ? -5.684 9.344 9.82 1 80.31 272 HIS B CA 1
ATOM 6871 C C . HIS B 1 272 ? -4.934 10.547 10.391 1 80.31 272 HIS B C 1
ATOM 6873 O O . HIS B 1 272 ? -4.855 10.711 11.609 1 80.31 272 HIS B O 1
ATOM 6879 N N . ALA B 1 273 ? -4.445 11.383 9.523 1 75.81 273 ALA B N 1
ATOM 6880 C CA . ALA B 1 273 ? -3.652 12.531 9.945 1 75.81 273 ALA B CA 1
ATOM 6881 C C . ALA B 1 273 ? -4.539 13.625 10.547 1 75.81 273 ALA B C 1
ATOM 6883 O O . ALA B 1 273 ? -4.121 14.344 11.453 1 75.81 273 ALA B O 1
ATOM 6884 N N . TYR B 1 274 ? -5.801 13.719 10.023 1 80.69 274 TYR B N 1
ATOM 6885 C CA . TYR B 1 274 ? -6.699 14.789 10.445 1 80.69 274 TYR B CA 1
ATOM 6886 C C . TYR B 1 274 ? -7.926 14.227 11.148 1 80.69 274 TYR B C 1
ATOM 6888 O O . TYR B 1 274 ? -9.031 14.75 11 1 80.69 274 TYR B O 1
ATOM 6896 N N . ALA B 1 275 ? -7.699 13.148 11.867 1 80 275 ALA B N 1
ATOM 6897 C CA . ALA B 1 275 ? -8.812 12.469 12.531 1 80 275 ALA B CA 1
ATOM 6898 C C . ALA B 1 275 ? -9.484 13.391 13.539 1 80 275 ALA B C 1
ATOM 6900 O O . ALA B 1 275 ? -10.711 13.414 13.648 1 80 275 ALA B O 1
ATOM 6901 N N . GLU B 1 276 ? -8.742 14.164 14.289 1 78.75 276 GLU B N 1
ATOM 6902 C CA . GLU B 1 276 ? -9.297 15.07 15.289 1 78.75 276 GLU B CA 1
ATOM 6903 C C . GLU B 1 276 ? -10.117 16.188 14.641 1 78.75 276 GLU B C 1
ATOM 6905 O O . GLU B 1 276 ? -11.227 16.484 15.086 1 78.75 276 GLU B O 1
ATOM 6910 N N . GLU B 1 277 ? -9.578 16.75 13.555 1 81.56 277 GLU B N 1
ATOM 6911 C CA . GLU B 1 277 ? -10.266 17.828 12.852 1 81.56 277 GLU B CA 1
ATOM 6912 C C . GLU B 1 277 ? -11.562 17.328 12.211 1 81.56 277 GLU B C 1
ATOM 6914 O O . GLU B 1 277 ? -12.594 18 12.289 1 81.56 277 GLU B O 1
ATOM 6919 N N . VAL B 1 278 ? -11.508 16.172 11.641 1 82.81 278 VAL B N 1
ATOM 6920 C CA . VAL B 1 278 ? -12.672 15.617 10.969 1 82.81 278 VAL B CA 1
ATOM 6921 C C . VAL B 1 278 ? -13.766 15.32 11.992 1 82.81 278 VAL B C 1
ATOM 6923 O O . VAL B 1 278 ? -14.953 15.531 11.727 1 82.81 278 VAL B O 1
ATOM 6926 N N . THR B 1 279 ? -13.359 14.844 13.164 1 80.38 279 THR B N 1
ATOM 6927 C CA . THR B 1 279 ? -14.328 14.555 14.219 1 80.38 279 THR B CA 1
ATOM 6928 C C . THR B 1 279 ? -14.945 15.844 14.75 1 80.38 279 THR B C 1
ATOM 6930 O O . THR B 1 279 ? -16.156 15.922 14.953 1 80.38 279 THR B O 1
ATOM 6933 N N . MET B 1 280 ? -14.117 16.875 14.969 1 80.5 280 MET B N 1
ATOM 6934 C CA . MET B 1 280 ? -14.609 18.156 15.477 1 80.5 280 MET B CA 1
ATOM 6935 C C . MET B 1 280 ? -15.586 18.781 14.492 1 80.5 280 MET B C 1
ATOM 6937 O O . MET B 1 280 ? -16.562 19.406 14.906 1 80.5 280 MET B O 1
ATOM 6941 N N . LEU B 1 281 ? -15.32 18.562 13.188 1 80.62 281 LEU B N 1
ATOM 6942 C CA . LEU B 1 281 ? -16.156 19.156 12.148 1 80.62 281 LEU B CA 1
ATOM 6943 C C . LEU B 1 281 ? -17.328 18.25 11.797 1 80.62 281 LEU B C 1
ATOM 6945 O O . LEU B 1 281 ? -18.156 18.609 10.961 1 80.62 281 LEU B O 1
ATOM 6949 N N . ARG B 1 282 ? -17.391 17.141 12.414 1 81.5 282 ARG B N 1
ATOM 6950 C CA . ARG B 1 282 ? -18.422 16.156 12.117 1 81.5 282 ARG B CA 1
ATOM 6951 C C . ARG B 1 282 ? -18.469 15.844 10.625 1 81.5 282 ARG B C 1
ATOM 6953 O O . ARG B 1 282 ? -19.547 15.844 10.016 1 81.5 282 ARG B O 1
ATOM 6960 N N . GLY B 1 283 ? -17.266 15.703 10.055 1 84.56 283 GLY B N 1
ATOM 6961 C CA . GLY B 1 283 ? -17.141 15.492 8.617 1 84.56 283 GLY B CA 1
ATOM 6962 C C . GLY B 1 283 ? -17.094 14.031 8.234 1 84.56 283 GLY B C 1
ATOM 6963 O O . GLY B 1 283 ? -16.891 13.695 7.066 1 84.56 283 GLY B O 1
ATOM 6964 N N . ALA B 1 284 ? -17.359 13.078 9.156 1 81.88 284 ALA B N 1
ATOM 6965 C CA . ALA B 1 284 ? -17.203 11.648 8.922 1 81.88 284 ALA B CA 1
ATOM 6966 C C . ALA B 1 284 ? -18.078 11.172 7.77 1 81.88 284 ALA B C 1
ATOM 6968 O O . ALA B 1 284 ? -17.641 10.383 6.93 1 81.88 284 ALA B O 1
ATOM 6969 N N . PRO B 1 285 ? -19.328 11.672 7.648 1 83.75 285 PRO B N 1
ATOM 6970 C CA . PRO B 1 285 ? -20.172 11.203 6.547 1 83.75 285 PRO B CA 1
ATOM 6971 C C . PRO B 1 285 ? -19.641 11.625 5.176 1 83.75 285 PRO B C 1
ATOM 6973 O O . PRO B 1 285 ? -19.656 10.828 4.234 1 83.75 285 PRO B O 1
ATOM 6976 N N . LEU B 1 286 ? -19.172 12.859 5.094 1 85.56 286 LEU B N 1
ATOM 6977 C CA . LEU B 1 286 ? -18.609 13.297 3.818 1 85.56 286 LEU B CA 1
ATOM 6978 C C . LEU B 1 286 ? -17.344 12.508 3.473 1 85.56 286 LEU B C 1
ATOM 6980 O O . LEU B 1 286 ? -17.141 12.133 2.316 1 85.56 286 LEU B O 1
ATOM 6984 N N . GLU B 1 287 ? -16.531 12.359 4.52 1 88.12 287 GLU B N 1
ATOM 6985 C CA . GLU B 1 287 ? -15.32 11.586 4.293 1 88.12 287 GLU B CA 1
ATOM 6986 C C . GLU B 1 287 ? -15.641 10.18 3.807 1 88.12 287 GLU B C 1
ATOM 6988 O O . GLU B 1 287 ? -14.945 9.641 2.943 1 88.12 287 GLU B O 1
ATOM 6993 N N . ARG B 1 288 ? -16.672 9.578 4.375 1 88.38 288 ARG B N 1
ATOM 6994 C CA . ARG B 1 288 ? -17.109 8.266 3.924 1 88.38 288 ARG B CA 1
ATOM 6995 C C . ARG B 1 288 ? -17.516 8.297 2.457 1 88.38 288 ARG B C 1
ATOM 6997 O O . ARG B 1 288 ? -17.156 7.414 1.681 1 88.38 288 ARG B O 1
ATOM 7004 N N . GLN B 1 289 ? -18.234 9.297 2.086 1 86.81 289 GLN B N 1
ATOM 7005 C CA . GLN B 1 289 ? -18.703 9.414 0.709 1 86.81 289 GLN B CA 1
ATOM 7006 C C . GLN B 1 289 ? -17.531 9.555 -0.26 1 86.81 289 GLN B C 1
ATOM 7008 O O . GLN B 1 289 ? -17.531 8.945 -1.332 1 86.81 289 GLN B O 1
ATOM 7013 N N . LEU B 1 290 ? -16.609 10.375 0.136 1 86.56 290 LEU B N 1
ATOM 7014 C CA . LEU B 1 290 ? -15.445 10.578 -0.719 1 86.56 290 LEU B CA 1
ATOM 7015 C C . LEU B 1 290 ? -14.641 9.289 -0.846 1 86.56 290 LEU B C 1
ATOM 7017 O O . LEU B 1 290 ? -14.156 8.961 -1.932 1 86.56 290 LEU B O 1
ATOM 7021 N N . MET B 1 291 ? -14.484 8.602 0.22 1 89 291 MET B N 1
ATOM 7022 C CA . MET B 1 291 ? -13.766 7.332 0.19 1 89 291 MET B CA 1
ATOM 7023 C C . MET B 1 291 ? -14.523 6.297 -0.632 1 89 291 MET B C 1
ATOM 7025 O O . MET B 1 291 ? -13.914 5.488 -1.335 1 89 291 MET B O 1
ATOM 7029 N N . ASP B 1 292 ? -15.828 6.281 -0.546 1 90.06 292 ASP B N 1
ATOM 7030 C CA . ASP B 1 292 ? -16.641 5.352 -1.334 1 90.06 292 ASP B CA 1
ATOM 7031 C C . ASP B 1 292 ? -16.5 5.637 -2.828 1 90.06 292 ASP B C 1
ATOM 7033 O O . ASP B 1 292 ? -16.484 4.711 -3.643 1 90.06 292 ASP B O 1
ATOM 7037 N N . GLU B 1 293 ? -16.422 6.922 -3.137 1 88.88 293 GLU B N 1
ATOM 7038 C CA . GLU B 1 293 ? -16.203 7.277 -4.535 1 88.88 293 GLU B CA 1
ATOM 7039 C C . GLU B 1 293 ? -14.867 6.75 -5.043 1 88.88 293 GLU B C 1
ATOM 7041 O O . GLU B 1 293 ? -14.773 6.258 -6.168 1 88.88 293 GLU B O 1
ATOM 7046 N N . ALA B 1 294 ? -13.883 6.898 -4.25 1 88.75 294 ALA B N 1
ATOM 7047 C CA . ALA B 1 294 ? -12.57 6.363 -4.613 1 88.75 294 ALA B CA 1
ATOM 7048 C C . ALA B 1 294 ? -12.617 4.844 -4.734 1 88.75 294 ALA B C 1
ATOM 7050 O O . ALA B 1 294 ? -12.008 4.27 -5.637 1 88.75 294 ALA B O 1
ATOM 7051 N N . ALA B 1 295 ? -13.32 4.125 -3.869 1 91 295 ALA B N 1
ATOM 7052 C CA . ALA B 1 295 ? -13.469 2.674 -3.916 1 91 295 ALA B CA 1
ATOM 7053 C C . ALA B 1 295 ? -14.219 2.238 -5.172 1 91 295 ALA B C 1
ATOM 7055 O O . ALA B 1 295 ? -13.906 1.204 -5.766 1 91 295 ALA B O 1
ATOM 7056 N N . ASP B 1 296 ? -15.219 3.053 -5.523 1 92.56 296 ASP B N 1
ATOM 7057 C CA . ASP B 1 296 ? -15.953 2.762 -6.746 1 92.56 296 ASP B CA 1
ATOM 7058 C C . ASP B 1 296 ? -15.039 2.828 -7.969 1 92.56 296 ASP B C 1
ATOM 7060 O O . ASP B 1 296 ? -15.18 2.035 -8.898 1 92.56 296 ASP B O 1
ATOM 7064 N N . SER B 1 297 ? -14.172 3.775 -7.941 1 91.94 297 SER B N 1
ATOM 7065 C CA . SER B 1 297 ? -13.219 3.9 -9.039 1 91.94 297 SER B CA 1
ATOM 7066 C C . SER B 1 297 ? -12.312 2.672 -9.125 1 91.94 297 SER B C 1
ATOM 7068 O O . SER B 1 297 ? -12.023 2.189 -10.227 1 91.94 297 SER B O 1
ATOM 7070 N N . ILE B 1 298 ? -11.898 2.166 -8.031 1 90.94 298 ILE B N 1
ATOM 7071 C CA . ILE B 1 298 ? -11.086 0.952 -7.996 1 90.94 298 ILE B CA 1
ATOM 7072 C C . ILE B 1 298 ? -11.891 -0.22 -8.555 1 90.94 298 ILE B C 1
ATOM 7074 O O . ILE B 1 298 ? -11.391 -0.979 -9.391 1 90.94 298 ILE B O 1
ATOM 7078 N N . LEU B 1 299 ? -13.156 -0.381 -8.141 1 90.12 299 LEU B N 1
ATOM 7079 C CA . LEU B 1 299 ? -14.008 -1.479 -8.578 1 90.12 299 LEU B CA 1
ATOM 7080 C C . LEU B 1 299 ? -14.211 -1.442 -10.086 1 90.12 299 LEU B C 1
ATOM 7082 O O . LEU B 1 299 ? -14.055 -2.463 -10.766 1 90.12 299 LEU B O 1
ATOM 7086 N N . LEU B 1 300 ? -14.438 -0.257 -10.594 1 91.38 300 LEU B N 1
ATOM 7087 C CA . LEU B 1 300 ? -14.719 -0.108 -12.016 1 91.38 300 LEU B CA 1
ATOM 7088 C C . LEU B 1 300 ? -13.484 -0.408 -12.859 1 91.38 300 LEU B C 1
ATOM 7090 O O . LEU B 1 300 ? -13.555 -1.173 -13.82 1 91.38 300 LEU B O 1
ATOM 7094 N N . ARG B 1 301 ? -12.383 0.176 -12.508 1 91.19 301 ARG B N 1
ATOM 7095 C CA . ARG B 1 301 ? -11.156 0.026 -13.281 1 91.19 301 ARG B CA 1
ATOM 7096 C C . ARG B 1 301 ? -10.602 -1.391 -13.172 1 91.19 301 ARG B C 1
ATOM 7098 O O . ARG B 1 301 ? -10.094 -1.944 -14.148 1 91.19 301 ARG B O 1
ATOM 7105 N N . THR B 1 302 ? -10.727 -2.014 -12.016 1 91.12 302 THR B N 1
ATOM 7106 C CA . THR B 1 302 ? -10.227 -3.371 -11.828 1 91.12 302 THR B CA 1
ATOM 7107 C C . THR B 1 302 ? -11.148 -4.383 -12.508 1 91.12 302 THR B C 1
ATOM 7109 O O . THR B 1 302 ? -10.68 -5.383 -13.055 1 91.12 302 THR B O 1
ATOM 7112 N N . ARG B 1 303 ? -12.445 -4.148 -12.453 1 91.31 303 ARG B N 1
ATOM 7113 C CA . ARG B 1 303 ? -13.375 -5.023 -13.148 1 91.31 303 ARG B CA 1
ATOM 7114 C C . ARG B 1 303 ? -13.133 -5.008 -14.648 1 91.31 303 ARG B C 1
ATOM 7116 O O . ARG B 1 303 ? -13.203 -6.047 -15.312 1 91.31 303 ARG B O 1
ATOM 7123 N N . ARG B 1 304 ? -12.875 -3.838 -15.133 1 91.12 304 ARG B N 1
ATOM 7124 C CA . ARG B 1 304 ? -12.578 -3.709 -16.547 1 91.12 304 ARG B CA 1
ATOM 7125 C C . ARG B 1 304 ? -11.297 -4.461 -16.922 1 91.12 304 ARG B C 1
ATOM 7127 O O . ARG B 1 304 ? -11.25 -5.156 -17.938 1 91.12 304 ARG B O 1
ATOM 7134 N N . LEU B 1 305 ? -10.336 -4.328 -16.125 1 90.25 305 LEU B N 1
ATOM 7135 C CA . LEU B 1 305 ? -9.07 -5.023 -16.344 1 90.25 305 LEU B CA 1
ATOM 7136 C C . LEU B 1 305 ? -9.258 -6.535 -16.297 1 90.25 305 LEU B C 1
ATOM 7138 O O . LEU B 1 305 ? -8.773 -7.258 -17.172 1 90.25 305 LEU B O 1
ATOM 7142 N N . HIS B 1 306 ? -10.055 -7.066 -15.289 1 91.75 306 HIS B N 1
ATOM 7143 C CA . HIS B 1 306 ? -10.305 -8.492 -15.148 1 91.75 306 HIS B CA 1
ATOM 7144 C C . HIS B 1 306 ? -11.102 -9.039 -16.328 1 91.75 306 HIS B C 1
ATOM 7146 O O . HIS B 1 306 ? -10.852 -10.148 -16.797 1 91.75 306 HIS B O 1
ATOM 7152 N N . PHE B 1 307 ? -12.008 -8.219 -16.781 1 91.81 307 PHE B N 1
ATOM 7153 C CA . PHE B 1 307 ? -12.844 -8.656 -17.891 1 91.81 307 PHE B CA 1
ATOM 7154 C C . PHE B 1 307 ? -12.031 -8.766 -19.172 1 91.81 307 PHE B C 1
ATOM 7156 O O . PHE B 1 307 ? -12.18 -9.727 -19.922 1 91.81 307 PHE B O 1
ATOM 7163 N N . GLN B 1 308 ? -11.219 -7.848 -19.438 1 89.69 308 GLN B N 1
ATOM 7164 C CA . GLN B 1 308 ? -10.359 -7.902 -20.625 1 89.69 308 GLN B CA 1
ATOM 7165 C C . GLN B 1 308 ? -9.375 -9.062 -20.531 1 89.69 308 GLN B C 1
ATOM 7167 O O . GLN B 1 308 ? -9.047 -9.695 -21.531 1 89.69 308 GLN B O 1
ATOM 7172 N N . ARG B 1 309 ? -8.898 -9.328 -19.344 1 89.44 309 ARG B N 1
ATOM 7173 C CA . ARG B 1 309 ? -8.016 -10.469 -19.141 1 89.44 309 ARG B CA 1
ATOM 7174 C C . ARG B 1 309 ? -8.75 -11.781 -19.406 1 89.44 309 ARG B C 1
ATOM 7176 O O . ARG B 1 309 ? -8.172 -12.727 -19.938 1 89.44 309 ARG B O 1
ATOM 7183 N N . PHE B 1 310 ? -10 -11.789 -19.016 1 92 310 PHE B N 1
ATOM 7184 C CA . PHE B 1 310 ? -10.828 -12.969 -19.25 1 92 310 PHE B CA 1
ATOM 7185 C C . PHE B 1 310 ? -10.938 -13.273 -20.734 1 92 310 PHE B C 1
ATOM 7187 O O . PHE B 1 310 ? -10.672 -14.398 -21.172 1 92 310 PHE B O 1
ATOM 7194 N N . LEU B 1 311 ? -11.273 -12.219 -21.453 1 88.94 311 LEU B N 1
ATOM 7195 C CA . LEU B 1 311 ? -11.453 -12.383 -22.891 1 88.94 311 LEU B CA 1
ATOM 7196 C C . LEU B 1 311 ? -10.141 -12.781 -23.562 1 88.94 311 LEU B C 1
ATOM 7198 O O . LEU B 1 311 ? -10.117 -13.664 -24.422 1 88.94 311 LEU B O 1
ATOM 7202 N N . SER B 1 312 ? -9.133 -12.125 -23.188 1 89.19 312 SER B N 1
ATOM 7203 C CA . SER B 1 312 ? -7.828 -12.414 -23.781 1 89.19 312 SER B CA 1
ATOM 7204 C C . SER B 1 312 ? -7.363 -13.82 -23.438 1 89.19 312 SER B C 1
ATOM 7206 O O . SER B 1 312 ? -6.809 -14.523 -24.281 1 89.19 312 SER B O 1
ATOM 7208 N N . GLU B 1 313 ? -7.602 -14.25 -22.188 1 89.19 313 GLU B N 1
ATOM 7209 C CA . GLU B 1 313 ? -7.191 -15.578 -21.75 1 89.19 313 GLU B CA 1
ATOM 7210 C C . GLU B 1 313 ? -7.984 -16.672 -22.453 1 89.19 313 GLU B C 1
ATOM 7212 O O . GLU B 1 313 ? -7.457 -17.734 -22.75 1 89.19 313 GLU B O 1
ATOM 7217 N N . ALA B 1 314 ? -9.227 -16.422 -22.672 1 90.62 314 ALA B N 1
ATOM 7218 C CA . ALA B 1 314 ? -10.055 -17.359 -23.406 1 90.62 314 ALA B CA 1
ATOM 7219 C C . ALA B 1 314 ? -9.555 -17.531 -24.844 1 90.62 314 ALA B C 1
ATOM 7221 O O . ALA B 1 314 ? -9.414 -18.656 -25.328 1 90.62 314 ALA B O 1
ATOM 7222 N N . LEU B 1 315 ? -9.234 -16.453 -25.422 1 89 315 LEU B N 1
ATOM 7223 C CA . LEU B 1 315 ? -8.742 -16.484 -26.797 1 89 315 LEU B CA 1
ATOM 7224 C C . LEU B 1 315 ? -7.367 -17.125 -26.859 1 89 315 LEU B C 1
ATOM 7226 O O . LEU B 1 315 ? -7.125 -17.984 -27.719 1 89 315 LEU B O 1
ATOM 7230 N N . ASP B 1 316 ? -6.539 -16.75 -25.984 1 89.56 316 ASP B N 1
ATOM 7231 C CA . ASP B 1 316 ? -5.188 -17.312 -25.953 1 89.56 316 ASP B CA 1
ATOM 7232 C C . ASP B 1 316 ? -5.223 -18.812 -25.656 1 89.56 316 ASP B C 1
ATOM 7234 O O . ASP B 1 316 ? -4.445 -19.578 -26.234 1 89.56 316 ASP B O 1
ATOM 7238 N N . GLY B 1 317 ? -6.078 -19.156 -24.688 1 87.69 317 GLY B N 1
ATOM 7239 C CA . GLY B 1 317 ? -6.203 -20.562 -24.359 1 87.69 317 GLY B CA 1
ATOM 7240 C C . GLY B 1 317 ? -6.637 -21.422 -25.547 1 87.69 317 GLY B C 1
ATOM 7241 O O . GLY B 1 317 ? -6.082 -22.5 -25.781 1 87.69 317 GLY B O 1
ATOM 7242 N N . TYR B 1 318 ? -7.48 -20.938 -26.297 1 89.69 318 TYR B N 1
ATOM 7243 C CA . TYR B 1 318 ? -7.969 -21.703 -27.438 1 89.69 318 TYR B CA 1
ATOM 7244 C C . TYR B 1 318 ? -6.938 -21.734 -28.562 1 89.69 318 TYR B C 1
ATOM 7246 O O . TYR B 1 318 ? -6.613 -22.797 -29.094 1 89.69 318 TYR B O 1
ATOM 7254 N N . VAL B 1 319 ? -6.43 -20.594 -28.922 1 88.69 319 VAL B N 1
ATOM 7255 C CA . VAL B 1 319 ? -5.602 -20.453 -30.109 1 88.69 319 VAL B CA 1
ATOM 7256 C C . VAL B 1 319 ? -4.215 -21.031 -29.859 1 88.69 319 VAL B C 1
ATOM 7258 O O . VAL B 1 319 ? -3.666 -21.734 -30.703 1 88.69 319 VAL B O 1
ATOM 7261 N N . LEU B 1 320 ? -3.721 -20.719 -28.719 1 88.5 320 LEU B N 1
ATOM 7262 C CA . LEU B 1 320 ? -2.32 -21.078 -28.5 1 88.5 320 LEU B CA 1
ATOM 7263 C C . LEU B 1 320 ? -2.197 -22.406 -27.781 1 88.5 320 LEU B C 1
ATOM 7265 O O . LEU B 1 320 ? -1.284 -23.188 -28.062 1 88.5 320 LEU B O 1
ATOM 7269 N N . ARG B 1 321 ? -3.082 -22.672 -26.859 1 86.25 321 ARG B N 1
ATOM 7270 C CA . ARG B 1 321 ? -2.943 -23.922 -26.125 1 86.25 321 ARG B CA 1
ATOM 7271 C C . ARG B 1 321 ? -3.566 -25.078 -26.891 1 86.25 321 ARG B C 1
ATOM 7273 O O . ARG B 1 321 ? -2.861 -26 -27.312 1 86.25 321 ARG B O 1
ATOM 7280 N N . TYR B 1 322 ? -4.824 -25.047 -27.172 1 86.56 322 TYR B N 1
ATOM 7281 C CA . TYR B 1 322 ? -5.527 -26.219 -27.703 1 86.56 322 TYR B CA 1
ATOM 7282 C C . TYR B 1 322 ? -5.309 -26.359 -29.203 1 86.56 322 TYR B C 1
ATOM 7284 O O . TYR B 1 322 ? -5.008 -27.453 -29.703 1 86.56 322 TYR B O 1
ATOM 7292 N N . LEU B 1 323 ? -5.422 -25.25 -29.922 1 87.81 323 LEU B N 1
ATOM 7293 C CA . LEU B 1 323 ? -5.102 -25.344 -31.344 1 87.81 323 LEU B CA 1
ATOM 7294 C C . LEU B 1 323 ? -3.609 -25.562 -31.547 1 87.81 323 LEU B C 1
ATOM 7296 O O . LEU B 1 323 ? -3.201 -26.141 -32.562 1 87.81 323 LEU B O 1
ATOM 7300 N N . GLY B 1 324 ? -2.885 -25.094 -30.594 1 85.25 324 GLY B N 1
ATOM 7301 C CA . GLY B 1 324 ? -1.464 -25.391 -30.656 1 85.25 324 GLY B CA 1
ATOM 7302 C C . GLY B 1 324 ? -1.16 -26.875 -30.547 1 85.25 324 GLY B C 1
ATOM 7303 O O . GLY B 1 324 ? -0.331 -27.391 -31.297 1 85.25 324 GLY B O 1
ATOM 7304 N N . ILE B 1 325 ? -1.794 -27.562 -29.625 1 80.62 325 ILE B N 1
ATOM 7305 C CA . ILE B 1 325 ? -1.632 -29.016 -29.484 1 80.62 325 ILE B CA 1
ATOM 7306 C C . ILE B 1 325 ? -2.059 -29.719 -30.766 1 80.62 325 ILE B C 1
ATOM 7308 O O . ILE B 1 325 ? -1.377 -30.625 -31.234 1 80.62 325 ILE B O 1
ATOM 7312 N N . LEU B 1 326 ? -3.139 -29.234 -31.359 1 83.81 326 LEU B N 1
ATOM 7313 C CA . LEU B 1 326 ? -3.629 -29.828 -32.594 1 83.81 326 LEU B CA 1
ATOM 7314 C C . LEU B 1 326 ? -2.641 -29.594 -33.75 1 83.81 326 LEU B C 1
ATOM 7316 O O . LEU B 1 326 ? -2.424 -30.469 -34.562 1 83.81 326 LEU B O 1
ATOM 7320 N N . ALA B 1 327 ? -2.133 -28.406 -33.75 1 83.62 327 ALA B N 1
ATOM 7321 C CA . ALA B 1 327 ? -1.14 -28.094 -34.781 1 83.62 327 ALA B CA 1
ATOM 7322 C C . ALA B 1 327 ? 0.104 -28.953 -34.625 1 83.62 327 ALA B C 1
ATOM 7324 O O . ALA B 1 327 ? 0.676 -29.422 -35.625 1 83.62 327 ALA B O 1
ATOM 7325 N N . ALA B 1 328 ? 0.518 -29.188 -33.406 1 78.12 328 ALA B N 1
ATOM 7326 C CA . ALA B 1 328 ? 1.662 -30.047 -33.156 1 78.12 328 ALA B CA 1
ATOM 7327 C C . ALA B 1 328 ? 1.378 -31.484 -33.594 1 78.12 328 ALA B C 1
ATOM 7329 O O . ALA B 1 328 ? 2.227 -32.125 -34.188 1 78.12 328 ALA B O 1
ATOM 7330 N N . PHE B 1 329 ? 0.221 -31.953 -33.281 1 77.19 329 PHE B N 1
ATOM 7331 C CA . PHE B 1 329 ? -0.194 -33.281 -33.656 1 77.19 329 PHE B CA 1
ATOM 7332 C C . PHE B 1 329 ? -0.205 -33.469 -35.188 1 77.19 329 PHE B C 1
ATOM 7334 O O . PHE B 1 329 ? 0.28 -34.469 -35.719 1 77.19 329 PHE B O 1
ATOM 7341 N N . THR B 1 330 ? -0.709 -32.469 -35.875 1 80.38 330 THR B N 1
ATOM 7342 C CA . THR B 1 330 ? -0.819 -32.531 -37.344 1 80.38 330 THR B CA 1
ATOM 7343 C C . THR B 1 330 ? 0.559 -32.438 -38 1 80.38 330 THR B C 1
ATOM 7345 O O . THR B 1 330 ? 0.799 -33.062 -39.031 1 80.38 330 THR B O 1
ATOM 7348 N N . ALA B 1 331 ? 1.363 -31.688 -37.406 1 79.69 331 ALA B N 1
ATOM 7349 C CA . ALA B 1 331 ? 2.703 -31.516 -37.969 1 79.69 331 ALA B CA 1
ATOM 7350 C C . ALA B 1 331 ? 3.512 -32.812 -37.844 1 79.69 331 ALA B C 1
ATOM 7352 O O . ALA B 1 331 ? 4.422 -33.031 -38.656 1 79.69 331 ALA B O 1
ATOM 7353 N N . MET B 1 332 ? 3.16 -33.656 -36.938 1 80.19 332 MET B N 1
ATOM 7354 C CA . MET B 1 332 ? 3.934 -34.875 -36.688 1 80.19 332 MET B CA 1
ATOM 7355 C C . MET B 1 332 ? 3.443 -36 -37.594 1 80.19 332 MET B C 1
ATOM 7357 O O . MET B 1 332 ? 4.16 -36.969 -37.812 1 80.19 332 MET B O 1
ATOM 7361 N N . LEU B 1 333 ? 2.281 -35.844 -38.25 1 80.19 333 LEU B N 1
ATOM 7362 C CA . LEU B 1 333 ? 1.617 -36.938 -38.969 1 80.19 333 LEU B CA 1
ATOM 7363 C C . LEU B 1 333 ? 2.477 -37.438 -40.156 1 80.19 333 LEU B C 1
ATOM 7365 O O . LEU B 1 333 ? 2.66 -38.625 -40.312 1 80.19 333 LEU B O 1
ATOM 7369 N N . PRO B 1 334 ? 3.061 -36.5 -40.906 1 75.25 334 PRO B N 1
ATOM 7370 C CA . PRO B 1 334 ? 3.877 -36.969 -42.031 1 75.25 334 PRO B CA 1
ATOM 7371 C C . PRO B 1 334 ? 5.082 -37.812 -41.562 1 75.25 334 PRO B C 1
ATOM 7373 O O . PRO B 1 334 ? 5.461 -38.75 -42.219 1 75.25 334 PRO B O 1
ATOM 7376 N N . ALA B 1 335 ? 5.605 -37.438 -40.438 1 73.69 335 ALA B N 1
ATOM 7377 C CA . ALA B 1 335 ? 6.77 -38.156 -39.938 1 73.69 335 ALA B CA 1
ATOM 7378 C C . ALA B 1 335 ? 6.391 -39.562 -39.469 1 73.69 335 ALA B C 1
ATOM 7380 O O . ALA B 1 335 ? 7.156 -40.5 -39.656 1 73.69 335 ALA B O 1
ATOM 7381 N N . VAL B 1 336 ? 5.293 -39.688 -38.938 1 73.75 336 VAL B N 1
ATOM 7382 C CA . VAL B 1 336 ? 4.844 -41 -38.438 1 73.75 336 VAL B CA 1
ATOM 7383 C C . VAL B 1 336 ? 4.504 -41.906 -39.625 1 73.75 336 VAL B C 1
ATOM 7385 O O . VAL B 1 336 ? 4.781 -43.094 -39.594 1 73.75 336 VAL B O 1
ATOM 7388 N N . VAL B 1 337 ? 3.904 -41.312 -40.656 1 71.25 337 VAL B N 1
ATOM 7389 C CA . VAL B 1 337 ? 3.568 -42.094 -41.844 1 71.25 337 VAL B CA 1
ATOM 7390 C C . VAL B 1 337 ? 4.848 -42.562 -42.531 1 71.25 337 VAL B C 1
ATOM 7392 O O . VAL B 1 337 ? 4.926 -43.719 -42.969 1 71.25 337 VAL B O 1
ATOM 7395 N N . ASP B 1 338 ? 5.734 -41.656 -42.531 1 70.5 338 ASP B N 1
ATOM 7396 C CA . ASP B 1 338 ? 6.996 -42.031 -43.156 1 70.5 338 ASP B CA 1
ATOM 7397 C C . ASP B 1 338 ? 7.742 -43.094 -42.344 1 70.5 338 ASP B C 1
ATOM 7399 O O . ASP B 1 338 ? 8.352 -44 -42.906 1 70.5 338 ASP B O 1
ATOM 7403 N N . ALA B 1 339 ? 7.73 -42.938 -41.031 1 63.06 339 ALA B N 1
ATOM 7404 C CA . ALA B 1 339 ? 8.406 -43.875 -40.188 1 63.06 339 ALA B CA 1
ATOM 7405 C C . ALA B 1 339 ? 7.754 -45.25 -40.281 1 63.06 339 ALA B C 1
ATOM 7407 O O . ALA B 1 339 ? 8.438 -46.281 -40.188 1 63.06 339 ALA B O 1
ATOM 7408 N N . SER B 1 340 ? 6.492 -45.375 -40.406 1 59.56 340 SER B N 1
ATOM 7409 C CA . SER B 1 340 ? 5.777 -46.656 -40.5 1 59.56 340 SER B CA 1
ATOM 7410 C C . SER B 1 340 ? 5.98 -47.312 -41.875 1 59.56 340 SER B C 1
ATOM 7412 O O . SER B 1 340 ? 5.906 -48.531 -42 1 59.56 340 SER B O 1
ATOM 7414 N N . ALA B 1 341 ? 5.883 -46.594 -43 1 55.22 341 ALA B N 1
ATOM 7415 C CA . ALA B 1 341 ? 6.027 -47.125 -44.344 1 55.22 341 ALA B CA 1
ATOM 7416 C C . ALA B 1 341 ? 7.434 -47.688 -44.594 1 55.22 341 ALA B C 1
ATOM 7418 O O . ALA B 1 341 ? 7.668 -48.406 -45.531 1 55.22 341 ALA B O 1
ATOM 7419 N N . GLY B 1 342 ? 8.445 -47.688 -44.031 1 52.09 342 GLY B N 1
ATOM 7420 C CA . GLY B 1 342 ? 9.664 -48.344 -44.469 1 52.09 342 GLY B CA 1
ATOM 7421 C C . GLY B 1 342 ? 10.844 -48.062 -43.531 1 52.09 342 GLY B C 1
ATOM 7422 O O . GLY B 1 342 ? 11.727 -48.906 -43.375 1 52.09 342 GLY B O 1
ATOM 7423 N N . ARG B 1 343 ? 11.641 -46.906 -43.5 1 49.16 343 ARG B N 1
ATOM 7424 C CA . ARG B 1 343 ? 13.07 -46.625 -43.531 1 49.16 343 ARG B CA 1
ATOM 7425 C C . ARG B 1 343 ? 13.672 -46.594 -42.156 1 49.16 343 ARG B C 1
ATOM 7427 O O . ARG B 1 343 ? 14.891 -46.5 -42 1 49.16 343 ARG B O 1
ATOM 7434 N N . SER B 1 344 ? 13.039 -45.969 -41.219 1 43.03 344 SER B N 1
ATOM 7435 C CA . SER B 1 344 ? 13.852 -45.938 -40 1 43.03 344 SER B CA 1
ATOM 7436 C C . SER B 1 344 ? 13.758 -47.25 -39.25 1 43.03 344 SER B C 1
ATOM 7438 O O . SER B 1 344 ? 12.672 -47.812 -39.125 1 43.03 344 SER B O 1
ATOM 7440 N N . SER B 1 345 ? 14.75 -48.219 -39.375 1 39.62 345 SER B N 1
ATOM 7441 C CA . SER B 1 345 ? 15.141 -49.5 -38.75 1 39.62 345 SER B CA 1
ATOM 7442 C C . SER B 1 345 ? 14.648 -49.594 -37.312 1 39.62 345 SER B C 1
ATOM 7444 O O . SER B 1 345 ? 14.875 -50.594 -36.656 1 39.62 345 SER B O 1
ATOM 7446 N N . ALA B 1 346 ? 14.852 -48.531 -36.5 1 43.03 346 ALA B N 1
ATOM 7447 C CA . ALA B 1 346 ? 14.938 -48.75 -35.062 1 43.03 346 ALA B CA 1
ATOM 7448 C C . ALA B 1 346 ? 13.648 -49.375 -34.531 1 43.03 346 ALA B C 1
ATOM 7450 O O . ALA B 1 346 ? 12.555 -49.031 -34.969 1 43.03 346 ALA B O 1
ATOM 7451 N N . SER B 1 347 ? 13.648 -50.625 -34 1 42.25 347 SER B N 1
ATOM 7452 C CA . SER B 1 347 ? 12.875 -51.562 -33.188 1 42.25 347 SER B CA 1
ATOM 7453 C C . SER B 1 347 ? 11.852 -50.812 -32.344 1 42.25 347 SER B C 1
ATOM 7455 O O . SER B 1 347 ? 11.172 -51.438 -31.516 1 42.25 347 SER B O 1
ATOM 7457 N N . ASP B 1 348 ? 11.859 -49.5 -32.125 1 49.56 348 ASP B N 1
ATOM 7458 C CA . ASP B 1 348 ? 10.906 -49.031 -31.141 1 49.56 348 ASP B CA 1
ATOM 7459 C C . ASP B 1 348 ? 9.477 -49.125 -31.641 1 49.56 348 ASP B C 1
ATOM 7461 O O . ASP B 1 348 ? 9.203 -48.812 -32.812 1 49.56 348 ASP B O 1
ATOM 7465 N N . GLU B 1 349 ? 8.602 -50.062 -31.094 1 57.53 349 GLU B N 1
ATOM 7466 C CA . GLU B 1 349 ? 7.172 -50.219 -31.344 1 57.53 349 GLU B CA 1
ATOM 7467 C C . GLU B 1 349 ? 6.539 -48.875 -31.75 1 57.53 349 GLU B C 1
ATOM 7469 O O . GLU B 1 349 ? 6.742 -47.875 -31.078 1 57.53 349 GLU B O 1
ATOM 7474 N N . PRO B 1 350 ? 6.172 -48.75 -33.125 1 59.84 350 PRO B N 1
ATOM 7475 C CA . PRO B 1 350 ? 5.512 -47.531 -33.625 1 59.84 350 PRO B CA 1
ATOM 7476 C C . PRO B 1 350 ? 4.684 -46.844 -32.562 1 59.84 350 PRO B C 1
ATOM 7478 O O . PRO B 1 350 ? 4.621 -45.594 -32.531 1 59.84 350 PRO B O 1
ATOM 7481 N N . THR B 1 351 ? 4.191 -47.562 -31.688 1 60.66 351 THR B N 1
ATOM 7482 C CA . THR B 1 351 ? 3.375 -47 -30.625 1 60.66 351 THR B CA 1
ATOM 7483 C C . THR B 1 351 ? 4.234 -46.188 -29.656 1 60.66 351 THR B C 1
ATOM 7485 O O . THR B 1 351 ? 3.836 -45.094 -29.219 1 60.66 351 THR B O 1
ATOM 7488 N N . GLU B 1 352 ? 5.367 -46.75 -29.391 1 61.88 352 GLU B N 1
ATOM 7489 C CA . GLU B 1 352 ? 6.258 -46.031 -28.469 1 61.88 352 GLU B CA 1
ATOM 7490 C C . GLU B 1 352 ? 6.781 -44.75 -29.078 1 61.88 352 GLU B C 1
ATOM 7492 O O . GLU B 1 352 ? 6.879 -43.719 -28.406 1 61.88 352 GLU B O 1
ATOM 7497 N N . TYR B 1 353 ? 7.176 -44.781 -30.281 1 66.75 353 TYR B N 1
ATOM 7498 C CA . TYR B 1 353 ? 7.633 -43.594 -31 1 66.75 353 TYR B CA 1
ATOM 7499 C C . TYR B 1 353 ? 6.562 -42.531 -31 1 66.75 353 TYR B C 1
ATOM 7501 O O . TYR B 1 353 ? 6.855 -41.344 -30.734 1 66.75 353 TYR B O 1
ATOM 7509 N N . PHE B 1 354 ? 5.383 -42.906 -31.25 1 65.69 354 PHE B N 1
ATOM 7510 C CA . PHE B 1 354 ? 4.277 -41.969 -31.312 1 65.69 354 PHE B CA 1
ATOM 7511 C C . PHE B 1 354 ? 4.047 -41.281 -29.953 1 65.69 354 PHE B C 1
ATOM 7513 O O . PHE B 1 354 ? 3.912 -40.062 -29.875 1 65.69 354 PHE B O 1
ATOM 7520 N N . LEU B 1 355 ? 3.996 -42.094 -28.984 1 63.97 355 LEU B N 1
ATOM 7521 C CA . LEU B 1 355 ? 3.701 -41.594 -27.656 1 63.97 355 LEU B CA 1
ATOM 7522 C C . LEU B 1 355 ? 4.789 -40.625 -27.188 1 63.97 355 LEU B C 1
ATOM 7524 O O . LEU B 1 355 ? 4.496 -39.594 -26.562 1 63.97 355 LEU B O 1
ATOM 7528 N N . THR B 1 356 ? 5.992 -40.969 -27.516 1 66.81 356 THR B N 1
ATOM 7529 C CA . THR B 1 356 ? 7.102 -40.094 -27.125 1 66.81 356 THR B CA 1
ATOM 7530 C C . THR B 1 356 ? 7.047 -38.781 -27.891 1 66.81 356 THR B C 1
ATOM 7532 O O . THR B 1 356 ? 7.223 -37.688 -27.312 1 66.81 356 THR B O 1
ATOM 7535 N N . CYS B 1 357 ? 6.84 -38.875 -29.141 1 71.12 357 CYS B N 1
ATOM 7536 C CA . CYS B 1 357 ? 6.758 -37.656 -29.969 1 71.12 357 CYS B CA 1
ATOM 7537 C C . CYS B 1 357 ? 5.598 -36.781 -29.531 1 71.12 357 CYS B C 1
ATOM 7539 O O . CYS B 1 357 ? 5.738 -35.562 -29.453 1 71.12 357 CYS B O 1
ATOM 7541 N N . LEU B 1 358 ? 4.504 -37.375 -29.25 1 69.88 358 LEU B N 1
ATOM 7542 C CA . LEU B 1 358 ? 3.336 -36.594 -28.797 1 69.88 358 LEU B CA 1
ATOM 7543 C C . LEU B 1 358 ? 3.615 -35.875 -27.484 1 69.88 358 LEU B C 1
ATOM 7545 O O . LEU B 1 358 ? 3.264 -34.719 -27.328 1 69.88 358 LEU B O 1
ATOM 7549 N N . HIS B 1 359 ? 4.195 -36.594 -26.609 1 67 359 HIS B N 1
ATOM 7550 C CA . HIS B 1 359 ? 4.52 -36.031 -25.312 1 67 359 HIS B CA 1
ATOM 7551 C C . HIS B 1 359 ? 5.453 -34.812 -25.469 1 67 359 HIS B C 1
ATOM 7553 O O . HIS B 1 359 ? 5.25 -33.781 -24.812 1 67 359 HIS B O 1
ATOM 7559 N N . LEU B 1 360 ? 6.43 -35 -26.297 1 72 360 LEU B N 1
ATOM 7560 C CA . LEU B 1 360 ? 7.406 -33.938 -26.5 1 72 360 LEU B CA 1
ATOM 7561 C C . LEU B 1 360 ? 6.758 -32.75 -27.188 1 72 360 LEU B C 1
ATOM 7563 O O . LEU B 1 360 ? 7.035 -31.594 -26.812 1 72 360 LEU B O 1
ATOM 7567 N N . LEU B 1 361 ? 5.965 -33.031 -28.125 1 76.31 361 LEU B N 1
ATOM 7568 C CA . LEU B 1 361 ? 5.32 -31.953 -28.875 1 76.31 361 LEU B CA 1
ATOM 7569 C C . LEU B 1 361 ? 4.367 -31.172 -27.969 1 76.31 361 LEU B C 1
ATOM 7571 O O . LEU B 1 361 ? 4.285 -29.938 -28.078 1 76.31 361 LEU B O 1
ATOM 7575 N N . VAL B 1 362 ? 3.629 -31.859 -27.172 1 72.19 362 VAL B N 1
ATOM 7576 C CA . VAL B 1 362 ? 2.713 -31.188 -26.25 1 72.19 362 VAL B CA 1
ATOM 7577 C C . VAL B 1 362 ? 3.498 -30.297 -25.297 1 72.19 362 VAL B C 1
ATOM 7579 O O . VAL B 1 362 ? 3.1 -29.156 -25.031 1 72.19 362 VAL B O 1
ATOM 7582 N N . ASN B 1 363 ? 4.605 -30.75 -24.828 1 73.75 363 ASN B N 1
ATOM 7583 C CA . ASN B 1 363 ? 5.43 -29.984 -23.906 1 73.75 363 ASN B CA 1
ATOM 7584 C C . ASN B 1 363 ? 6.02 -28.75 -24.578 1 73.75 363 ASN B C 1
ATOM 7586 O O . ASN B 1 363 ? 6.023 -27.656 -24 1 73.75 363 ASN B O 1
ATOM 7590 N N . VAL B 1 364 ? 6.504 -28.953 -25.75 1 79.19 364 VAL B N 1
ATOM 7591 C CA . VAL B 1 364 ? 7.059 -27.828 -26.484 1 79.19 364 VAL B CA 1
ATOM 7592 C C . VAL B 1 364 ? 5.957 -26.812 -26.781 1 79.19 364 VAL B C 1
ATOM 7594 O O . VAL B 1 364 ? 6.176 -25.609 -26.703 1 79.19 364 VAL B O 1
ATOM 7597 N N . GLY B 1 365 ? 4.836 -27.328 -27.203 1 80.62 365 GLY B N 1
ATOM 7598 C CA . GLY B 1 365 ? 3.709 -26.438 -27.453 1 80.62 365 GLY B CA 1
ATOM 7599 C C . GLY B 1 365 ? 3.314 -25.609 -26.25 1 80.62 365 GLY B C 1
ATOM 7600 O O . GLY B 1 365 ? 3.047 -24.406 -26.375 1 80.62 365 GLY B O 1
ATOM 7601 N N . MET B 1 366 ? 3.258 -26.188 -25.094 1 79.44 366 MET B N 1
ATOM 7602 C CA . MET B 1 366 ? 2.918 -25.484 -23.859 1 79.44 366 MET B CA 1
ATOM 7603 C C . MET B 1 366 ? 3.975 -24.438 -23.516 1 79.44 366 MET B C 1
ATOM 7605 O O . MET B 1 366 ? 3.646 -23.344 -23.062 1 79.44 366 MET B O 1
ATOM 7609 N N . ALA B 1 367 ? 5.207 -24.797 -23.719 1 83.19 367 ALA B N 1
ATOM 7610 C CA . ALA B 1 367 ? 6.305 -23.859 -23.469 1 83.19 367 ALA B CA 1
ATOM 7611 C C . ALA B 1 367 ? 6.223 -22.656 -24.406 1 83.19 367 ALA B C 1
ATOM 7613 O O . ALA B 1 367 ? 6.457 -21.516 -24 1 83.19 367 ALA B O 1
ATOM 7614 N N . LEU B 1 368 ? 5.922 -22.953 -25.672 1 85.19 368 LEU B N 1
ATOM 7615 C CA . LEU B 1 368 ? 5.801 -21.875 -26.656 1 85.19 368 LEU B CA 1
ATOM 7616 C C . LEU B 1 368 ? 4.637 -20.953 -26.312 1 85.19 368 LEU B C 1
ATOM 7618 O O . LEU B 1 368 ? 4.73 -19.734 -26.484 1 85.19 368 LEU B O 1
ATOM 7622 N N . LYS B 1 369 ? 3.555 -21.562 -25.906 1 83.94 369 LYS B N 1
ATOM 7623 C CA . LYS B 1 369 ? 2.408 -20.781 -25.453 1 83.94 369 LYS B CA 1
ATOM 7624 C C . LYS B 1 369 ? 2.812 -19.812 -24.344 1 83.94 369 LYS B C 1
ATOM 7626 O O . LYS B 1 369 ? 2.459 -18.641 -24.375 1 83.94 369 LYS B O 1
ATOM 7631 N N . ASP B 1 370 ? 3.518 -20.297 -23.406 1 86.44 370 ASP B N 1
ATOM 7632 C CA . ASP B 1 370 ? 3.939 -19.484 -22.266 1 86.44 370 ASP B CA 1
ATOM 7633 C C . ASP B 1 370 ? 4.867 -18.359 -22.719 1 86.44 370 ASP B C 1
ATOM 7635 O O . ASP B 1 370 ? 4.797 -17.25 -22.188 1 86.44 370 ASP B O 1
ATOM 7639 N N . LEU B 1 371 ? 5.707 -18.672 -23.656 1 85.81 371 LEU B N 1
ATOM 7640 C CA . LEU B 1 371 ? 6.625 -17.672 -24.172 1 85.81 371 LEU B CA 1
ATOM 7641 C C . LEU B 1 371 ? 5.867 -16.547 -24.891 1 85.81 371 LEU B C 1
ATOM 7643 O O . LEU B 1 371 ? 6.184 -15.375 -24.719 1 85.81 371 LEU B O 1
ATOM 7647 N N . VAL B 1 372 ? 4.93 -16.922 -25.594 1 82.5 372 VAL B N 1
ATOM 7648 C CA . VAL B 1 372 ? 4.164 -15.938 -26.344 1 82.5 372 VAL B CA 1
ATOM 7649 C C . VAL B 1 372 ? 3.334 -15.086 -25.391 1 82.5 372 VAL B C 1
ATOM 7651 O O . VAL B 1 372 ? 3.238 -13.867 -25.562 1 82.5 372 VAL B O 1
ATOM 7654 N N . LEU B 1 373 ? 2.818 -15.711 -24.344 1 85.25 373 LEU B N 1
ATOM 7655 C CA . LEU B 1 373 ? 1.934 -15.008 -23.422 1 85.25 373 LEU B CA 1
ATOM 7656 C C . LEU B 1 373 ? 2.73 -14.102 -22.484 1 85.25 373 LEU B C 1
ATOM 7658 O O . LEU B 1 373 ? 2.162 -13.227 -21.828 1 85.25 373 LEU B O 1
ATOM 7662 N N . SER B 1 374 ? 3.986 -14.258 -22.484 1 85.94 374 SER B N 1
ATOM 7663 C CA . SER B 1 374 ? 4.848 -13.453 -21.641 1 85.94 374 SER B CA 1
ATOM 7664 C C . SER B 1 374 ? 4.781 -11.977 -22.016 1 85.94 374 SER B C 1
ATOM 7666 O O . SER B 1 374 ? 5.062 -11.102 -21.188 1 85.94 374 SER B O 1
ATOM 7668 N N . HIS B 1 375 ? 4.375 -11.688 -23.234 1 83.25 375 HIS B N 1
ATOM 7669 C CA . HIS B 1 375 ? 4.32 -10.289 -23.656 1 83.25 375 HIS B CA 1
ATOM 7670 C C . HIS B 1 375 ? 3.238 -9.531 -22.906 1 83.25 375 HIS B C 1
ATOM 7672 O O . HIS B 1 375 ? 3.375 -8.336 -22.641 1 83.25 375 HIS B O 1
ATOM 7678 N N . LYS B 1 376 ? 2.215 -10.219 -22.562 1 84.06 376 LYS B N 1
ATOM 7679 C CA . LYS B 1 376 ? 1.147 -9.578 -21.797 1 84.06 376 LYS B CA 1
ATOM 7680 C C . LYS B 1 376 ? 1.602 -9.281 -20.359 1 84.06 376 LYS B C 1
ATOM 7682 O O . LYS B 1 376 ? 1.303 -8.211 -19.828 1 84.06 376 LYS B O 1
ATOM 7687 N N . ALA B 1 377 ? 2.316 -10.219 -19.828 1 85.81 377 ALA B N 1
ATOM 7688 C CA . ALA B 1 377 ? 2.896 -9.984 -18.5 1 85.81 377 ALA B CA 1
ATOM 7689 C C . ALA B 1 377 ? 3.914 -8.852 -18.547 1 85.81 377 ALA B C 1
ATOM 7691 O O . ALA B 1 377 ? 3.992 -8.047 -17.609 1 85.81 377 ALA B O 1
ATOM 7692 N N . ALA B 1 378 ? 4.605 -8.758 -19.641 1 88.31 378 ALA B N 1
ATOM 7693 C CA . ALA B 1 378 ? 5.602 -7.703 -19.812 1 88.31 378 ALA B CA 1
ATOM 7694 C C . ALA B 1 378 ? 4.941 -6.332 -19.891 1 88.31 378 ALA B C 1
ATOM 7696 O O . ALA B 1 378 ? 5.484 -5.344 -19.375 1 88.31 378 ALA B O 1
ATOM 7697 N N . ALA B 1 379 ? 3.795 -6.312 -20.453 1 86.31 379 ALA B N 1
ATOM 7698 C CA . ALA B 1 379 ? 3.078 -5.047 -20.594 1 86.31 379 ALA B CA 1
ATOM 7699 C C . ALA B 1 379 ? 2.615 -4.535 -19.234 1 86.31 379 ALA B C 1
ATOM 7701 O O . ALA B 1 379 ? 2.734 -3.342 -18.938 1 86.31 379 ALA B O 1
ATOM 7702 N N . SER B 1 380 ? 2.145 -5.469 -18.469 1 87.69 380 SER B N 1
ATOM 7703 C CA . SER B 1 380 ? 1.724 -5.098 -17.125 1 87.69 380 SER B CA 1
ATOM 7704 C C . SER B 1 380 ? 2.908 -4.637 -16.281 1 87.69 380 SER B C 1
ATOM 7706 O O . SER B 1 380 ? 2.797 -3.676 -15.516 1 87.69 380 SER B O 1
ATOM 7708 N N . THR B 1 381 ? 4.023 -5.262 -16.453 1 91.56 381 THR B N 1
ATOM 7709 C CA . THR B 1 381 ? 5.242 -4.906 -15.734 1 91.56 381 THR B CA 1
ATOM 7710 C C . THR B 1 381 ? 5.758 -3.545 -16.188 1 91.56 381 THR B C 1
ATOM 7712 O O . THR B 1 381 ? 6.262 -2.764 -15.375 1 91.56 381 THR B O 1
ATOM 7715 N N . ARG B 1 382 ? 5.609 -3.252 -17.422 1 91.19 382 ARG B N 1
ATOM 7716 C CA . ARG B 1 382 ? 6.027 -1.96 -17.953 1 91.19 382 ARG B CA 1
ATOM 7717 C C . ARG B 1 382 ? 5.195 -0.828 -17.359 1 91.19 382 ARG B C 1
ATOM 7719 O O . ARG B 1 382 ? 5.711 0.269 -17.125 1 91.19 382 ARG B O 1
ATOM 7726 N N . GLY B 1 383 ? 3.947 -1.126 -17.172 1 89.94 383 GLY B N 1
ATOM 7727 C CA . GLY B 1 383 ? 3.105 -0.134 -16.516 1 89.94 383 GLY B CA 1
ATOM 7728 C C . GLY B 1 383 ? 3.58 0.229 -15.125 1 89.94 383 GLY B C 1
ATOM 7729 O O . GLY B 1 383 ? 3.641 1.409 -14.773 1 89.94 383 GLY B O 1
ATOM 7730 N N . LEU B 1 384 ? 3.939 -0.789 -14.398 1 92.19 384 LEU B N 1
ATOM 7731 C CA . LEU B 1 384 ? 4.457 -0.561 -13.055 1 92.19 384 LEU B CA 1
ATOM 7732 C C . LEU B 1 384 ? 5.793 0.172 -13.102 1 92.19 384 LEU B C 1
ATOM 7734 O O . LEU B 1 384 ? 6.031 1.091 -12.32 1 92.19 384 LEU B O 1
ATOM 7738 N N . ALA B 1 385 ? 6.617 -0.201 -14.023 1 93.69 385 ALA B N 1
ATOM 7739 C CA . ALA B 1 385 ? 7.934 0.416 -14.18 1 93.69 385 ALA B CA 1
ATOM 7740 C C . ALA B 1 385 ? 7.809 1.89 -14.555 1 93.69 385 ALA B C 1
ATOM 7742 O O . ALA B 1 385 ? 8.578 2.727 -14.078 1 93.69 385 ALA B O 1
ATOM 7743 N N . THR B 1 386 ? 6.883 2.191 -15.359 1 91.25 386 THR B N 1
ATOM 7744 C CA . THR B 1 386 ? 6.66 3.57 -15.781 1 91.25 386 THR B CA 1
ATOM 7745 C C . THR B 1 386 ? 6.301 4.449 -14.586 1 91.25 386 THR B C 1
ATOM 7747 O O . THR B 1 386 ? 6.785 5.578 -14.477 1 91.25 386 THR B O 1
ATOM 7750 N N . ARG B 1 387 ? 5.527 3.906 -13.75 1 90.88 387 ARG B N 1
ATOM 7751 C CA . ARG B 1 387 ? 5.117 4.664 -12.57 1 90.88 387 ARG B CA 1
ATOM 7752 C C . ARG B 1 387 ? 6.301 4.906 -11.641 1 90.88 387 ARG B C 1
ATOM 7754 O O . ARG B 1 387 ? 6.48 6.016 -11.133 1 90.88 387 ARG B O 1
ATOM 7761 N N . VAL B 1 388 ? 7.105 3.93 -11.469 1 92.12 388 VAL B N 1
ATOM 7762 C CA . VAL B 1 388 ? 8.266 4.051 -10.594 1 92.12 388 VAL B CA 1
ATOM 7763 C C . VAL B 1 388 ? 9.25 5.066 -11.18 1 92.12 388 VAL B C 1
ATOM 7765 O O . VAL B 1 388 ? 9.766 5.922 -10.461 1 92.12 388 VAL B O 1
ATOM 7768 N N . VAL B 1 389 ? 9.453 5.031 -12.453 1 91.44 389 VAL B N 1
ATOM 7769 C CA . VAL B 1 389 ? 10.406 5.91 -13.117 1 91.44 389 VAL B CA 1
ATOM 7770 C C . VAL B 1 389 ? 9.891 7.348 -13.094 1 91.44 389 VAL B C 1
ATOM 7772 O O . VAL B 1 389 ? 10.672 8.289 -12.977 1 91.44 389 VAL B O 1
ATOM 7775 N N . THR B 1 390 ? 8.633 7.488 -13.227 1 88.88 390 THR B N 1
ATOM 7776 C CA . THR B 1 390 ? 8.031 8.82 -13.172 1 88.88 390 THR B CA 1
ATOM 7777 C C . THR B 1 390 ? 8.336 9.484 -11.828 1 88.88 390 THR B C 1
ATOM 7779 O O . THR B 1 390 ? 8.648 10.68 -11.781 1 88.88 390 THR B O 1
ATOM 7782 N N . LEU B 1 391 ? 8.258 8.703 -10.789 1 89.81 391 LEU B N 1
ATOM 7783 C CA . LEU B 1 391 ? 8.57 9.234 -9.461 1 89.81 391 LEU B CA 1
ATOM 7784 C C . LEU B 1 391 ? 10.047 9.578 -9.352 1 89.81 391 LEU B C 1
ATOM 7786 O O . LEU B 1 391 ? 10.398 10.656 -8.852 1 89.81 391 LEU B O 1
ATOM 7790 N N . LEU B 1 392 ? 10.898 8.742 -9.82 1 90.62 392 LEU B N 1
ATOM 7791 C CA . LEU B 1 392 ? 12.336 8.969 -9.766 1 90.62 392 LEU B CA 1
ATOM 7792 C C . LEU B 1 392 ? 12.727 10.195 -10.586 1 90.62 392 LEU B C 1
ATOM 7794 O O . LEU B 1 392 ? 13.547 11.008 -10.141 1 90.62 392 LEU B O 1
ATOM 7798 N N . ASP B 1 393 ? 12.102 10.328 -11.688 1 87.62 393 ASP B N 1
ATOM 7799 C CA . ASP B 1 393 ? 12.383 11.461 -12.57 1 87.62 393 ASP B CA 1
ATOM 7800 C C . ASP B 1 393 ? 11.898 12.766 -11.945 1 87.62 393 ASP B C 1
ATOM 7802 O O . ASP B 1 393 ? 12.555 13.805 -12.078 1 87.62 393 ASP B O 1
ATOM 7806 N N . ALA B 1 394 ? 10.789 12.695 -11.32 1 84.81 394 ALA B N 1
ATOM 7807 C CA . ALA B 1 394 ? 10.266 13.891 -10.656 1 84.81 394 ALA B CA 1
ATOM 7808 C C . ALA B 1 394 ? 11.195 14.359 -9.547 1 84.81 394 ALA B C 1
ATOM 7810 O O . ALA B 1 394 ? 11.398 15.562 -9.359 1 84.81 394 ALA B O 1
ATOM 7811 N N . LEU B 1 395 ? 11.766 13.445 -8.867 1 86.44 395 LEU B N 1
ATOM 7812 C CA . LEU B 1 395 ? 12.672 13.766 -7.773 1 86.44 395 LEU B CA 1
ATOM 7813 C C . LEU B 1 395 ? 14 14.297 -8.305 1 86.44 395 LEU B C 1
ATOM 7815 O O . LEU B 1 395 ? 14.617 15.164 -7.691 1 86.44 395 LEU B O 1
ATOM 7819 N N . GLU B 1 396 ? 14.398 13.812 -9.43 1 84.5 396 GLU B N 1
ATOM 7820 C CA . GLU B 1 396 ? 15.656 14.242 -10.031 1 84.5 396 GLU B CA 1
ATOM 7821 C C . GLU B 1 396 ? 15.508 15.609 -10.695 1 84.5 396 GLU B C 1
ATOM 7823 O O . GLU B 1 396 ? 16.453 16.406 -10.703 1 84.5 396 GLU B O 1
ATOM 7828 N N . ALA B 1 397 ? 14.414 15.805 -11.258 1 77.19 397 ALA B N 1
ATOM 7829 C CA . ALA B 1 397 ? 14.172 17.047 -11.992 1 77.19 397 ALA B CA 1
ATOM 7830 C C . ALA B 1 397 ? 13.961 18.219 -11.047 1 77.19 397 ALA B C 1
ATOM 7832 O O . ALA B 1 397 ? 14.125 19.375 -11.43 1 77.19 397 ALA B O 1
ATOM 7833 N N . ALA B 1 398 ? 13.547 17.875 -9.93 1 68.19 398 ALA B N 1
ATOM 7834 C CA . ALA B 1 398 ? 13.273 18.969 -8.992 1 68.19 398 ALA B CA 1
ATOM 7835 C C . ALA B 1 398 ? 14.547 19.719 -8.641 1 68.19 398 ALA B C 1
ATOM 7837 O O . ALA B 1 398 ? 15.359 19.25 -7.848 1 68.19 398 ALA B O 1
ATOM 7838 N N . THR B 1 399 ? 15.367 20.266 -9.781 1 59.16 399 THR B N 1
ATOM 7839 C CA . THR B 1 399 ? 16.578 21.062 -9.625 1 59.16 399 THR B CA 1
ATOM 7840 C C . THR B 1 399 ? 16.297 22.281 -8.75 1 59.16 399 THR B C 1
ATOM 7842 O O . THR B 1 399 ? 15.203 22.844 -8.789 1 59.16 399 THR B O 1
ATOM 7845 N N . PRO B 1 400 ? 17.297 22.406 -7.898 1 51.12 400 PRO B N 1
ATOM 7846 C CA . PRO B 1 400 ? 17.188 23.656 -7.156 1 51.12 400 PRO B CA 1
ATOM 7847 C C . PRO B 1 400 ? 17 24.875 -8.07 1 51.12 400 PRO B C 1
ATOM 7849 O O . PRO B 1 400 ? 17.422 24.844 -9.227 1 51.12 400 PRO B O 1
ATOM 7852 N N . PRO B 1 401 ? 16.125 25.703 -7.805 1 42.81 401 PRO B N 1
ATOM 7853 C CA . PRO B 1 401 ? 16.031 26.922 -8.617 1 42.81 401 PRO B CA 1
ATOM 7854 C C . PRO B 1 401 ? 17.391 27.422 -9.094 1 42.81 401 PRO B C 1
ATOM 7856 O O . PRO B 1 401 ? 18.359 27.406 -8.328 1 42.81 401 PRO B O 1
ATOM 7859 N N . LEU B 1 402 ? 17.859 27.109 -10.344 1 40.22 402 LEU B N 1
ATOM 7860 C CA . LEU B 1 402 ? 19.047 27.719 -10.914 1 40.22 402 LEU B CA 1
ATOM 7861 C C . LEU B 1 402 ? 19.266 29.109 -10.344 1 40.22 402 LEU B C 1
ATOM 7863 O O . LEU B 1 402 ? 18.312 29.859 -10.133 1 40.22 402 LEU B O 1
ATOM 7867 N N . PRO B 1 403 ? 20.453 29.406 -9.789 1 37.19 403 PRO B N 1
ATOM 7868 C CA . PRO B 1 403 ? 20.781 30.812 -9.5 1 37.19 403 PRO B CA 1
ATOM 7869 C C . PRO B 1 403 ? 20.469 31.734 -10.664 1 37.19 403 PRO B C 1
ATOM 7871 O O . PRO B 1 403 ? 20.688 31.375 -11.82 1 37.19 403 PRO B O 1
ATOM 7874 N N . PRO B 1 404 ? 19.531 32.625 -10.555 1 35.09 404 PRO B N 1
ATOM 7875 C CA . PRO B 1 404 ? 19.297 33.562 -11.664 1 35.09 404 PRO B CA 1
ATOM 7876 C C . PRO B 1 404 ? 20.609 34 -12.32 1 35.09 404 PRO B C 1
ATOM 7878 O O . PRO B 1 404 ? 21.656 33.969 -11.695 1 35.09 404 PRO B O 1
ATOM 7881 N N . PRO B 1 405 ? 20.672 34.031 -13.602 1 33.38 405 PRO B N 1
ATOM 7882 C CA . PRO B 1 405 ? 21.812 34.75 -14.219 1 33.38 405 PRO B CA 1
ATOM 7883 C C . PRO B 1 405 ? 22.172 36.031 -13.492 1 33.38 405 PRO B C 1
ATOM 7885 O O . PRO B 1 405 ? 21.328 36.625 -12.82 1 33.38 405 PRO B O 1
ATOM 7888 N N . PRO B 1 406 ? 23.453 36.406 -13.336 1 32.09 406 PRO B N 1
ATOM 7889 C CA . PRO B 1 406 ? 23.922 37.625 -12.68 1 32.09 406 PRO B CA 1
ATOM 7890 C C . PRO B 1 406 ? 23.078 38.844 -13.023 1 32.09 406 PRO B C 1
ATOM 7892 O O . PRO B 1 406 ? 22.5 38.938 -14.117 1 32.09 406 PRO B O 1
ATOM 7895 N N . PRO B 1 407 ? 22.625 39.594 -12 1 32.16 407 PRO B N 1
ATOM 7896 C CA . PRO B 1 407 ? 21.891 40.844 -12.172 1 32.16 407 PRO B CA 1
ATOM 7897 C C . PRO B 1 407 ? 22.406 41.688 -13.336 1 32.16 407 PRO B C 1
ATOM 7899 O O . PRO B 1 407 ? 23.609 41.812 -13.523 1 32.16 407 PRO B O 1
ATOM 7902 N N . SER B 1 408 ? 21.844 41.781 -14.43 1 31.62 408 SER B N 1
ATOM 7903 C CA . SER B 1 408 ? 22.109 43 -15.195 1 31.62 408 SER B CA 1
ATOM 7904 C C . SER B 1 408 ? 22.109 44.219 -14.297 1 31.62 408 SER B C 1
ATOM 7906 O O . SER B 1 408 ? 21.484 44.219 -13.234 1 31.62 408 SER B O 1
ATOM 7908 N N . ALA B 1 409 ? 22.797 45.531 -14.531 1 31.27 409 ALA B N 1
ATOM 7909 C CA . ALA B 1 409 ? 23.172 46.781 -13.906 1 31.27 409 ALA B CA 1
ATOM 7910 C C . ALA B 1 409 ? 21.953 47.5 -13.32 1 31.27 409 ALA B C 1
ATOM 7912 O O . ALA B 1 409 ? 21.406 48.406 -13.938 1 31.27 409 ALA B O 1
ATOM 7913 N N . ALA B 1 410 ? 20.797 46.906 -13.023 1 34.22 410 ALA B N 1
ATOM 7914 C CA . ALA B 1 410 ? 19.766 47.906 -12.719 1 34.22 410 ALA B CA 1
ATOM 7915 C C . ALA B 1 410 ? 20.141 48.719 -11.484 1 34.22 410 ALA B C 1
ATOM 7917 O O . ALA B 1 410 ? 20.922 48.281 -10.648 1 34.22 410 ALA B O 1
ATOM 7918 N N . PRO B 1 411 ? 19.578 50.062 -11.266 1 32.69 411 PRO B N 1
ATOM 7919 C CA . PRO B 1 411 ? 19.938 51.125 -10.297 1 32.69 411 PRO B CA 1
ATOM 7920 C C . PRO B 1 411 ? 19.859 50.625 -8.852 1 32.69 411 PRO B C 1
ATOM 7922 O O . PRO B 1 411 ? 19.047 49.75 -8.539 1 32.69 411 PRO B O 1
ATOM 7925 N N . PRO B 1 412 ? 20.922 50.781 -8 1 34.5 412 PRO B N 1
ATOM 7926 C CA . PRO B 1 412 ? 21.172 50.406 -6.602 1 34.5 412 PRO B CA 1
ATOM 7927 C C . PRO B 1 412 ? 20.031 50.812 -5.676 1 34.5 412 PRO B C 1
ATOM 7929 O O . PRO B 1 412 ? 19.672 52 -5.602 1 34.5 412 PRO B O 1
ATOM 7932 N N . LEU B 1 413 ? 18.922 50.125 -5.75 1 37.5 413 LEU B N 1
ATOM 7933 C CA . LEU B 1 413 ? 17.969 50.5 -4.711 1 37.5 413 LEU B CA 1
ATOM 7934 C C . LEU B 1 413 ? 18.672 50.688 -3.371 1 37.5 413 LEU B C 1
ATOM 7936 O O . LEU B 1 413 ? 19.75 50.156 -3.152 1 37.5 413 LEU B O 1
ATOM 7940 N N . SER B 1 414 ? 18.109 51.531 -2.309 1 35.47 414 SER B N 1
ATOM 7941 C CA . SER B 1 414 ? 18.656 52.031 -1.055 1 35.47 414 SER B CA 1
ATOM 7942 C C . SER B 1 414 ? 19.203 50.906 -0.193 1 35.47 414 SER B C 1
ATOM 7944 O O . SER B 1 414 ? 18.469 50 0.2 1 35.47 414 SER B O 1
ATOM 7946 N N . ALA B 1 415 ? 20.391 50.344 -0.502 1 37.91 415 ALA B N 1
ATOM 7947 C CA . ALA B 1 415 ? 21.219 49.469 0.317 1 37.91 415 ALA B CA 1
ATOM 7948 C C . ALA B 1 415 ? 21.188 49.906 1.783 1 37.91 415 ALA B C 1
ATOM 7950 O O . ALA B 1 415 ? 21.375 51.062 2.104 1 37.91 415 ALA B O 1
ATOM 7951 N N . ILE B 1 416 ? 20.312 49.406 2.57 1 41.78 416 ILE B N 1
ATOM 7952 C CA . ILE B 1 416 ? 20.469 49.656 3.998 1 41.78 416 ILE B CA 1
ATOM 7953 C C . ILE B 1 416 ? 21.953 49.594 4.375 1 41.78 416 ILE B C 1
ATOM 7955 O O . ILE B 1 416 ? 22.594 48.562 4.141 1 41.78 416 ILE B O 1
ATOM 7959 N N . ALA B 1 417 ? 22.609 50.719 4.504 1 40.06 417 ALA B N 1
ATOM 7960 C CA . ALA B 1 417 ? 23.984 50.812 4.988 1 40.06 417 ALA B CA 1
ATOM 7961 C C . ALA B 1 417 ? 24.172 50 6.262 1 40.06 417 ALA B C 1
ATOM 7963 O O . ALA B 1 417 ? 23.469 50.188 7.25 1 40.06 417 ALA B O 1
ATOM 7964 N N . SER B 1 418 ? 24.406 48.719 6.184 1 45.38 418 SER B N 1
ATOM 7965 C CA . SER B 1 418 ? 24.891 48 7.348 1 45.38 418 SER B CA 1
ATOM 7966 C C . SER B 1 418 ? 25.781 48.875 8.227 1 45.38 418 SER B C 1
ATOM 7968 O O . SER B 1 418 ? 26.484 49.75 7.727 1 45.38 418 SER B O 1
ATOM 7970 N N . PRO B 1 419 ? 25.5 48.969 9.469 1 46.62 419 PRO B N 1
ATOM 7971 C CA . PRO B 1 419 ? 26.594 49.656 10.188 1 46.62 419 PRO B CA 1
ATOM 7972 C C . PRO B 1 419 ? 27.969 49.156 9.742 1 46.62 419 PRO B C 1
ATOM 7974 O O . PRO B 1 419 ? 28.109 48.031 9.281 1 46.62 419 PRO B O 1
ATOM 7977 N N . PRO B 1 420 ? 28.906 50.031 9.508 1 49.19 420 PRO B N 1
ATOM 7978 C CA . PRO B 1 420 ? 30.25 49.781 8.977 1 49.19 420 PRO B CA 1
ATOM 7979 C C . PRO B 1 420 ? 30.922 48.562 9.586 1 49.19 420 PRO B C 1
ATOM 7981 O O . PRO B 1 420 ? 31.75 47.906 8.938 1 49.19 420 PRO B O 1
ATOM 7984 N N . HIS B 1 421 ? 30.609 47.969 10.867 1 59.06 421 HIS B N 1
ATOM 7985 C CA . HIS B 1 421 ? 31.562 47.031 11.453 1 59.06 421 HIS B CA 1
ATOM 7986 C C . HIS B 1 421 ? 30.984 45.625 11.492 1 59.06 421 HIS B C 1
ATOM 7988 O O . HIS B 1 421 ? 31.672 44.688 11.875 1 59.06 421 HIS B O 1
ATOM 7994 N N . ALA B 1 422 ? 29.688 45.25 11.289 1 73.44 422 ALA B N 1
ATOM 7995 C CA . ALA B 1 422 ? 29.234 43.875 11.484 1 73.44 422 ALA B CA 1
ATOM 7996 C C . ALA B 1 422 ? 29.234 43.125 10.164 1 73.44 422 ALA B C 1
ATOM 7998 O O . ALA B 1 422 ? 28.953 43.688 9.109 1 73.44 422 ALA B O 1
ATOM 7999 N N . PRO B 1 423 ? 29.719 41.812 10.234 1 86.38 423 PRO B N 1
ATOM 8000 C CA . PRO B 1 423 ? 29.766 41 9.016 1 86.38 423 PRO B CA 1
ATOM 8001 C C . PRO B 1 423 ? 28.391 40.781 8.391 1 86.38 423 PRO B C 1
ATOM 8003 O O . PRO B 1 423 ? 27.391 40.656 9.117 1 86.38 423 PRO B O 1
ATOM 8006 N N . LEU B 1 424 ? 28.297 40.938 7.129 1 87.88 424 LEU B N 1
ATOM 8007 C CA . LEU B 1 424 ? 27.078 40.719 6.359 1 87.88 424 LEU B CA 1
ATOM 8008 C C . LEU B 1 424 ? 26.734 39.25 6.316 1 87.88 424 LEU B C 1
ATOM 8010 O O . LEU B 1 424 ? 27.594 38.406 6.09 1 87.88 424 LEU B O 1
ATOM 8014 N N . LEU B 1 425 ? 25.453 38.938 6.641 1 92 425 LEU B N 1
ATOM 8015 C CA . LEU B 1 425 ? 25.031 37.562 6.688 1 92 425 LEU B CA 1
ATOM 8016 C C . LEU B 1 425 ? 24.109 37.219 5.512 1 92 425 LEU B C 1
ATOM 8018 O O . LEU B 1 425 ? 24.047 36.062 5.082 1 92 425 LEU B O 1
ATOM 8022 N N . LEU B 1 426 ? 23.281 38.156 4.996 1 92.25 426 LEU B N 1
ATOM 8023 C CA . LEU B 1 426 ? 22.344 37.969 3.889 1 92.25 426 LEU B CA 1
ATOM 8024 C C . LEU B 1 426 ? 22.406 39.125 2.92 1 92.25 426 LEU B C 1
ATOM 8026 O O . LEU B 1 426 ? 22.406 40.281 3.342 1 92.25 426 LEU B O 1
ATOM 8030 N N . ARG B 1 427 ? 22.516 38.781 1.644 1 91.5 427 ARG B N 1
ATOM 8031 C CA . ARG B 1 427 ? 22.469 39.781 0.578 1 91.5 427 ARG B CA 1
ATOM 8032 C C . ARG B 1 427 ? 21.422 39.438 -0.46 1 91.5 427 ARG B C 1
ATOM 8034 O O . ARG B 1 427 ? 21.5 38.375 -1.091 1 91.5 427 ARG B O 1
ATOM 8041 N N . VAL B 1 428 ? 20.406 40.25 -0.542 1 91.88 428 VAL B N 1
ATOM 8042 C CA . VAL B 1 428 ? 19.344 40.062 -1.54 1 91.88 428 VAL B CA 1
ATOM 8043 C C . VAL B 1 428 ? 19.469 41.156 -2.605 1 91.88 428 VAL B C 1
ATOM 8045 O O . VAL B 1 428 ? 19.484 42.344 -2.285 1 91.88 428 VAL B O 1
ATOM 8048 N N . HIS B 1 429 ? 19.594 40.688 -3.863 1 90.5 429 HIS B N 1
ATOM 8049 C CA . HIS B 1 429 ? 19.766 41.625 -4.965 1 90.5 429 HIS B CA 1
ATOM 8050 C C . HIS B 1 429 ? 18.672 41.469 -6.004 1 90.5 429 HIS B C 1
ATOM 8052 O O . HIS B 1 429 ? 18.609 40.469 -6.719 1 90.5 429 HIS B O 1
ATOM 8058 N N . SER B 1 430 ? 17.781 42.5 -6.184 1 90.25 430 SER B N 1
ATOM 8059 C CA . SER B 1 430 ? 16.719 42.562 -7.184 1 90.25 430 SER B CA 1
ATOM 8060 C C . SER B 1 430 ? 15.914 41.281 -7.23 1 90.25 430 SER B C 1
ATOM 8062 O O . SER B 1 430 ? 15.711 40.719 -8.305 1 90.25 430 SER B O 1
ATOM 8064 N N . LEU B 1 431 ? 15.586 40.844 -6.074 1 90.38 431 LEU B N 1
ATOM 8065 C CA . LEU B 1 431 ? 14.875 39.594 -5.961 1 90.38 431 LEU B CA 1
ATOM 8066 C C . LEU B 1 431 ? 13.406 39.75 -6.348 1 90.38 431 LEU B C 1
ATOM 8068 O O . LEU B 1 431 ? 12.711 40.625 -5.801 1 90.38 431 LEU B O 1
ATOM 8072 N N . SER B 1 432 ? 12.961 38.969 -7.332 1 89.94 432 SER B N 1
ATOM 8073 C CA . SER B 1 432 ? 11.555 38.906 -7.707 1 89.94 432 SER B CA 1
ATOM 8074 C C . SER B 1 432 ? 11.008 37.5 -7.496 1 89.94 432 SER B C 1
ATOM 8076 O O . SER B 1 432 ? 11.711 36.5 -7.723 1 89.94 432 SER B O 1
ATOM 8078 N N . ILE B 1 433 ? 9.844 37.406 -6.926 1 87.81 433 ILE B N 1
ATOM 8079 C CA . ILE B 1 433 ? 9.227 36.125 -6.625 1 87.81 433 ILE B CA 1
ATOM 8080 C C . ILE B 1 433 ? 7.906 36 -7.387 1 87.81 433 ILE B C 1
ATOM 8082 O O . ILE B 1 433 ? 7.109 36.938 -7.422 1 87.81 433 ILE B O 1
ATOM 8086 N N . ALA B 1 434 ? 7.738 34.875 -8.07 1 80.31 434 ALA B N 1
ATOM 8087 C CA . ALA B 1 434 ? 6.488 34.531 -8.742 1 80.31 434 ALA B CA 1
ATOM 8088 C C . ALA B 1 434 ? 5.91 33.219 -8.203 1 80.31 434 ALA B C 1
ATOM 8090 O O . ALA B 1 434 ? 6.656 32.312 -7.828 1 80.31 434 ALA B O 1
ATOM 8091 N N . THR B 1 435 ? 4.641 33.25 -8.039 1 69.88 435 THR B N 1
ATOM 8092 C CA . THR B 1 435 ? 3.998 31.984 -7.633 1 69.88 435 THR B CA 1
ATOM 8093 C C . THR B 1 435 ? 4.062 30.953 -8.75 1 69.88 435 THR B C 1
ATOM 8095 O O . THR B 1 435 ? 4.258 31.312 -9.914 1 69.88 435 THR B O 1
ATOM 8098 N N . PRO B 1 436 ? 4.004 29.672 -8.336 1 59.03 436 PRO B N 1
ATOM 8099 C CA . PRO B 1 436 ? 3.984 28.641 -9.383 1 59.03 436 PRO B CA 1
ATOM 8100 C C . PRO B 1 436 ? 2.877 28.875 -10.406 1 59.03 436 PRO B C 1
ATOM 8102 O O . PRO B 1 436 ? 3.002 28.438 -11.555 1 59.03 436 PRO B O 1
ATOM 8105 N N . ALA B 1 437 ? 1.785 29.547 -9.977 1 53.97 437 ALA B N 1
ATOM 8106 C CA . ALA B 1 437 ? 0.677 29.844 -10.883 1 53.97 437 ALA B CA 1
ATOM 8107 C C . ALA B 1 437 ? 0.992 31.031 -11.781 1 53.97 437 ALA B C 1
ATOM 8109 O O . ALA B 1 437 ? 0.224 31.359 -12.688 1 53.97 437 ALA B O 1
ATOM 8110 N N . GLY B 1 438 ? 2.191 31.609 -11.578 1 60.16 438 GLY B N 1
ATOM 8111 C CA . GLY B 1 438 ? 2.658 32.656 -12.469 1 60.16 438 GLY B CA 1
ATOM 8112 C C . GLY B 1 438 ? 2.414 34.062 -11.914 1 60.16 438 GLY B C 1
ATOM 8113 O O . GLY B 1 438 ? 2.82 35.031 -12.523 1 60.16 438 GLY B O 1
ATOM 8114 N N . GLY B 1 439 ? 1.773 34.281 -10.883 1 67.44 439 GLY B N 1
ATO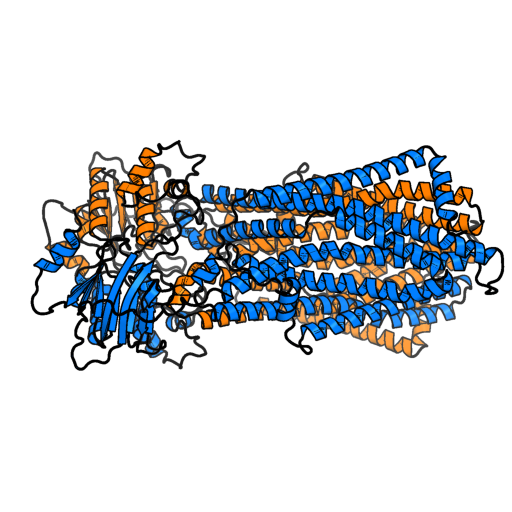M 8115 C CA . GLY B 1 439 ? 1.544 35.594 -10.344 1 67.44 439 GLY B CA 1
ATOM 8116 C C . GLY B 1 439 ? 2.75 36.156 -9.617 1 67.44 439 GLY B C 1
ATOM 8117 O O . GLY B 1 439 ? 3.438 35.438 -8.891 1 67.44 439 GLY B O 1
ATOM 8118 N N . ARG B 1 440 ? 3.094 37.406 -10.055 1 75.19 440 ARG B N 1
ATOM 8119 C CA . ARG B 1 440 ? 4.238 38.031 -9.406 1 75.19 440 ARG B CA 1
ATOM 8120 C C . ARG B 1 440 ? 3.875 38.531 -8.008 1 75.19 440 ARG B C 1
ATOM 8122 O O . ARG B 1 440 ? 2.93 39.312 -7.848 1 75.19 440 ARG B O 1
ATOM 8129 N N . VAL B 1 441 ? 4.559 38.125 -6.945 1 79.5 441 VAL B N 1
ATOM 8130 C CA . VAL B 1 441 ? 4.293 38.438 -5.543 1 79.5 441 VAL B CA 1
ATOM 8131 C C . VAL B 1 441 ? 5.215 39.562 -5.066 1 79.5 441 VAL B C 1
ATOM 8133 O O . VAL B 1 441 ? 4.805 40.406 -4.285 1 79.5 441 VAL B O 1
ATOM 8136 N N . LEU B 1 442 ? 6.48 39.625 -5.547 1 86.81 442 LEU B N 1
ATOM 8137 C CA . LEU B 1 442 ? 7.488 40.594 -5.172 1 86.81 442 LEU B CA 1
ATOM 8138 C C . LEU B 1 442 ? 8.328 41 -6.379 1 86.81 442 LEU B C 1
ATOM 8140 O O . LEU B 1 442 ? 8.711 40.156 -7.188 1 86.81 442 LEU B O 1
ATOM 8144 N N . HIS B 1 443 ? 8.516 42.375 -6.441 1 88.06 443 HIS B N 1
ATOM 8145 C CA . HIS B 1 443 ? 9.273 42.875 -7.574 1 88.06 443 HIS B CA 1
ATOM 8146 C C . HIS B 1 443 ? 10.57 43.531 -7.113 1 88.06 443 HIS B C 1
ATOM 8148 O O . HIS B 1 443 ? 10.539 44.562 -6.441 1 88.06 443 HIS B O 1
ATOM 8154 N N . SER B 1 444 ? 11.656 42.938 -7.484 1 88.12 444 SER B N 1
ATOM 8155 C CA . SER B 1 444 ? 12.992 43.5 -7.383 1 88.12 444 SER B CA 1
ATOM 8156 C C . SER B 1 444 ? 13.289 43.969 -5.965 1 88.12 444 SER B C 1
ATOM 8158 O O . SER B 1 444 ? 13.609 45.156 -5.75 1 88.12 444 SER B O 1
ATOM 8160 N N . LEU B 1 445 ? 13.305 43.125 -4.965 1 89.81 445 LEU B N 1
ATOM 8161 C CA . LEU B 1 445 ? 13.625 43.438 -3.57 1 89.81 445 LEU B CA 1
ATOM 8162 C C . LEU B 1 445 ? 15.133 43.469 -3.352 1 89.81 445 LEU B C 1
ATOM 8164 O O . LEU B 1 445 ? 15.852 42.562 -3.805 1 89.81 445 LEU B O 1
ATOM 8168 N N . ASP B 1 446 ? 15.617 44.562 -2.77 1 90.44 446 ASP B N 1
ATOM 8169 C CA . ASP B 1 446 ? 17 44.656 -2.299 1 90.44 446 ASP B CA 1
ATOM 8170 C C . ASP B 1 446 ? 17.062 44.719 -0.774 1 90.44 446 ASP B C 1
ATOM 8172 O O . ASP B 1 446 ? 16.359 45.5 -0.146 1 90.44 446 ASP B O 1
ATOM 8176 N N . LEU B 1 447 ? 17.859 43.812 -0.203 1 90.62 447 LEU B N 1
ATOM 8177 C CA . LEU B 1 447 ? 17.938 43.719 1.251 1 90.62 447 LEU B CA 1
ATOM 8178 C C . LEU B 1 447 ? 19.312 43.219 1.693 1 90.62 447 LEU B C 1
ATOM 8180 O O . LEU B 1 447 ? 19.875 42.312 1.069 1 90.62 447 LEU B O 1
ATOM 8184 N N . GLN B 1 448 ? 19.859 43.844 2.693 1 91 448 GLN B N 1
ATOM 8185 C CA . GLN B 1 448 ? 21.062 43.375 3.361 1 91 448 GLN B CA 1
ATOM 8186 C C . GLN B 1 448 ? 20.844 43.25 4.863 1 91 448 GLN B C 1
ATOM 8188 O O . GLN B 1 448 ? 20.188 44.094 5.48 1 91 448 GLN B O 1
ATOM 8193 N N . LEU B 1 449 ? 21.297 42.156 5.395 1 92 449 LEU B N 1
ATOM 8194 C CA . LEU B 1 449 ? 21.172 41.906 6.824 1 92 449 LEU B CA 1
ATOM 8195 C C . LEU B 1 449 ? 22.531 41.594 7.441 1 92 449 LEU B C 1
ATOM 8197 O O . LEU B 1 449 ? 23.219 40.688 6.969 1 92 449 LEU B O 1
ATOM 8201 N N . GLY B 1 450 ? 22.891 42.344 8.453 1 91.19 450 GLY B N 1
ATOM 8202 C CA . GLY B 1 450 ? 24.141 42.094 9.148 1 91.19 450 GLY B CA 1
ATOM 8203 C C . GLY B 1 450 ? 23.969 41.375 10.477 1 91.19 450 GLY B C 1
ATOM 8204 O O . GLY B 1 450 ? 22.844 41.25 10.969 1 91.19 450 GLY B O 1
ATOM 8205 N N . ALA B 1 451 ? 25.141 40.969 11.031 1 93.06 451 ALA B N 1
ATOM 8206 C CA . ALA B 1 451 ? 25.141 40.25 12.312 1 93.06 451 ALA B CA 1
ATOM 8207 C C . ALA B 1 451 ? 24.531 41.125 13.414 1 93.06 451 ALA B C 1
ATOM 8209 O O . ALA B 1 451 ? 24.828 42.312 13.508 1 93.06 451 ALA B O 1
ATOM 8210 N N . GLY B 1 452 ? 23.609 40.438 14.172 1 91.12 452 GLY B N 1
ATOM 8211 C CA . GLY B 1 452 ? 23 41.125 15.305 1 91.12 452 GLY B CA 1
ATOM 8212 C C . GLY B 1 452 ? 21.734 41.844 14.938 1 91.12 452 GLY B C 1
ATOM 8213 O O . GLY B 1 452 ? 20.969 42.281 15.82 1 91.12 452 GLY B O 1
ATOM 8214 N N . GLN B 1 453 ? 21.531 42.031 13.648 1 92.5 453 GLN B N 1
ATOM 8215 C CA . GLN B 1 453 ? 20.328 42.719 13.211 1 92.5 453 GLN B CA 1
ATOM 8216 C C . GLN B 1 453 ? 19.125 41.781 13.234 1 92.5 453 GLN B C 1
ATOM 8218 O O . GLN B 1 453 ? 19.25 40.594 12.93 1 92.5 453 GLN B O 1
ATOM 8223 N N . ARG B 1 454 ? 18.047 42.281 13.688 1 94.38 454 ARG B N 1
ATOM 8224 C CA . ARG B 1 454 ? 16.781 41.562 13.766 1 94.38 454 ARG B CA 1
ATOM 8225 C C . ARG B 1 454 ? 15.719 42.219 12.914 1 94.38 454 ARG B C 1
ATOM 8227 O O . ARG B 1 454 ? 15.328 43.375 13.18 1 94.38 454 ARG B O 1
ATOM 8234 N N . LEU B 1 455 ? 15.258 41.531 11.906 1 94 455 LEU B N 1
ATOM 8235 C CA . LEU B 1 455 ? 14.344 42.062 10.906 1 94 455 LEU B CA 1
ATOM 8236 C C . LEU B 1 455 ? 12.93 41.531 11.117 1 94 455 LEU B C 1
ATOM 8238 O O . LEU B 1 455 ? 12.719 40.312 11.156 1 94 455 LEU B O 1
ATOM 8242 N N . LEU B 1 456 ? 12 42.406 11.281 1 93.69 456 LEU B N 1
ATOM 8243 C CA . LEU B 1 456 ? 10.586 42.062 11.375 1 93.69 456 LEU B CA 1
ATOM 8244 C C . LEU B 1 456 ? 9.898 42.25 10.031 1 93.69 456 LEU B C 1
ATOM 8246 O O . LEU B 1 456 ? 9.906 43.344 9.461 1 93.69 456 LEU B O 1
ATOM 8250 N N . LEU B 1 457 ? 9.375 41.188 9.5 1 91.56 457 LEU B N 1
ATOM 8251 C CA . LEU B 1 457 ? 8.617 41.219 8.25 1 91.56 457 LEU B CA 1
ATOM 8252 C C . LEU B 1 457 ? 7.141 41.469 8.516 1 91.56 457 LEU B C 1
ATOM 8254 O O . LEU B 1 457 ? 6.496 40.719 9.242 1 91.56 457 LEU B O 1
ATOM 8258 N N . CYS B 1 458 ? 6.617 42.5 7.91 1 86.81 458 CYS B N 1
ATOM 8259 C CA . CYS B 1 458 ? 5.227 42.906 8.117 1 86.81 458 CYS B CA 1
ATOM 8260 C C . CYS B 1 458 ? 4.5 43.062 6.781 1 86.81 458 CYS B C 1
ATOM 8262 O O . CYS B 1 458 ? 5.133 43.25 5.742 1 86.81 458 CYS B O 1
ATOM 8264 N N . GLY B 1 459 ? 3.227 42.906 6.852 1 83.12 459 GLY B N 1
ATOM 8265 C CA . GLY B 1 459 ? 2.357 43.031 5.691 1 83.12 459 GLY B CA 1
ATOM 8266 C C . GLY B 1 459 ? 1.028 42.312 5.867 1 83.12 459 GLY B C 1
ATOM 8267 O O . GLY B 1 459 ? 0.882 41.469 6.754 1 83.12 459 GLY B O 1
ATOM 8268 N N . ALA B 1 460 ? 0.135 42.719 5.02 1 75.81 460 ALA B N 1
ATOM 8269 C CA . ALA B 1 460 ? -1.187 42.094 5.062 1 75.81 460 ALA B CA 1
ATOM 8270 C C . ALA B 1 460 ? -1.12 40.625 4.621 1 75.81 460 ALA B C 1
ATOM 8272 O O . ALA B 1 460 ? -0.101 40.188 4.09 1 75.81 460 ALA B O 1
ATOM 8273 N N . ASN B 1 461 ? -2.145 39.906 4.953 1 74.06 461 ASN B N 1
ATOM 8274 C CA . ASN B 1 461 ? -2.215 38.531 4.484 1 74.06 461 ASN B CA 1
ATOM 8275 C C . ASN B 1 461 ? -2.195 38.469 2.959 1 74.06 461 ASN B C 1
ATOM 8277 O O . ASN B 1 461 ? -2.863 39.25 2.287 1 74.06 461 ASN B O 1
ATOM 8281 N N . GLY B 1 462 ? -1.373 37.625 2.404 1 74 462 GLY B N 1
ATOM 8282 C CA . GLY B 1 462 ? -1.267 37.469 0.962 1 74 462 GLY B CA 1
ATOM 8283 C C . GLY B 1 462 ? -0.268 38.438 0.331 1 74 462 GLY B C 1
ATOM 8284 O O . GLY B 1 462 ? -0.134 38.469 -0.894 1 74 462 GLY B O 1
ATOM 8285 N N . SER B 1 463 ? 0.391 39.094 1.167 1 79.31 463 SER B N 1
ATOM 8286 C CA . SER B 1 463 ? 1.304 40.094 0.633 1 79.31 463 SER B CA 1
ATOM 8287 C C . SER B 1 463 ? 2.586 39.469 0.11 1 79.31 463 SER B C 1
ATOM 8289 O O . SER B 1 463 ? 3.367 40.094 -0.59 1 79.31 463 SER B O 1
ATOM 8291 N N . GLY B 1 464 ? 2.812 38.188 0.442 1 81.19 464 GLY B N 1
ATOM 8292 C CA . GLY B 1 464 ? 3.984 37.5 -0.08 1 81.19 464 GLY B CA 1
ATOM 8293 C C . GLY B 1 464 ? 4.984 37.125 0.997 1 81.19 464 GLY B C 1
ATOM 8294 O O . GLY B 1 464 ? 6.078 36.625 0.694 1 81.19 464 GLY B O 1
ATOM 8295 N N . LYS B 1 465 ? 4.719 37.312 2.258 1 86.69 465 LYS B N 1
ATOM 8296 C CA . LYS B 1 465 ? 5.633 37 3.354 1 86.69 465 LYS B CA 1
ATOM 8297 C C . LYS B 1 465 ? 6.094 35.562 3.305 1 86.69 465 LYS B C 1
ATOM 8299 O O . LYS B 1 465 ? 7.293 35.281 3.363 1 86.69 465 LYS B O 1
ATOM 8304 N N . SER B 1 466 ? 5.102 34.688 3.133 1 82.19 466 SER B N 1
ATOM 8305 C CA . SER B 1 466 ? 5.434 33.281 3.111 1 82.19 466 SER B CA 1
ATOM 8306 C C . SER B 1 466 ? 6.215 32.906 1.855 1 82.19 466 SER B C 1
ATOM 8308 O O . SER B 1 466 ? 7.09 32.031 1.895 1 82.19 466 SER B O 1
ATOM 8310 N N . SER B 1 467 ? 5.859 33.531 0.751 1 82.38 467 SER B N 1
ATOM 8311 C CA . SER B 1 467 ? 6.598 33.312 -0.483 1 82.38 467 SER B CA 1
ATOM 8312 C C . SER B 1 467 ? 8.062 33.719 -0.338 1 82.38 467 SER B C 1
ATOM 8314 O O . SER B 1 467 ? 8.953 33.031 -0.836 1 82.38 467 SER B O 1
ATOM 8316 N N . LEU B 1 468 ? 8.258 34.844 0.279 1 88.38 468 LEU B N 1
ATOM 8317 C CA . LEU B 1 468 ? 9.617 35.281 0.526 1 88.38 468 LEU B CA 1
ATOM 8318 C C . LEU B 1 468 ? 10.375 34.281 1.395 1 88.38 468 LEU B C 1
ATOM 8320 O O . LEU B 1 468 ? 11.539 33.969 1.121 1 88.38 468 LEU B O 1
ATOM 8324 N N . PHE B 1 469 ? 9.766 33.719 2.42 1 87.25 469 PHE B N 1
ATOM 8325 C CA . PHE B 1 469 ? 10.375 32.719 3.287 1 87.25 469 PHE B CA 1
ATOM 8326 C C . PHE B 1 469 ? 10.727 31.469 2.5 1 87.25 469 PHE B C 1
ATOM 8328 O O . PHE B 1 469 ? 11.773 30.859 2.727 1 87.25 469 PHE B O 1
ATOM 8335 N N . ARG B 1 470 ? 9.836 31.125 1.599 1 83.38 470 ARG B N 1
ATOM 8336 C CA . ARG B 1 470 ? 10.062 29.938 0.792 1 83.38 470 ARG B CA 1
ATOM 8337 C C . ARG B 1 470 ? 11.273 30.109 -0.112 1 83.38 470 ARG B C 1
ATOM 8339 O O . ARG B 1 470 ? 12.047 29.156 -0.313 1 83.38 470 ARG B O 1
ATOM 8346 N N . VAL B 1 471 ? 11.445 31.266 -0.614 1 84.44 471 VAL B N 1
ATOM 8347 C CA . VAL B 1 471 ? 12.578 31.516 -1.491 1 84.44 471 VAL B CA 1
ATOM 8348 C C . VAL B 1 471 ? 13.867 31.609 -0.667 1 84.44 471 VAL B C 1
ATOM 8350 O O . VAL B 1 471 ? 14.891 31.031 -1.042 1 84.44 471 VAL B O 1
ATOM 8353 N N . LEU B 1 472 ? 13.773 32.281 0.473 1 88.62 472 LEU B N 1
ATOM 8354 C CA . LEU B 1 472 ? 14.953 32.438 1.314 1 88.62 472 LEU B CA 1
ATOM 8355 C C . LEU B 1 472 ? 15.406 31.109 1.9 1 88.62 472 LEU B C 1
ATOM 8357 O O . LEU B 1 472 ? 16.594 30.922 2.18 1 88.62 472 LEU B O 1
ATOM 8361 N N . SER B 1 473 ? 14.445 30.266 2.074 1 87.31 473 SER B N 1
ATOM 8362 C CA . SER B 1 473 ? 14.758 28.969 2.664 1 87.31 473 SER B CA 1
ATOM 8363 C C . SER B 1 473 ? 15.125 27.938 1.593 1 87.31 473 SER B C 1
ATOM 8365 O O . SER B 1 473 ? 15.516 26.812 1.907 1 87.31 473 SER B O 1
ATOM 8367 N N . GLY B 1 474 ? 14.898 28.234 0.361 1 77.88 474 GLY B N 1
ATOM 8368 C CA . GLY B 1 474 ? 15.289 27.359 -0.734 1 77.88 474 GLY B CA 1
ATOM 8369 C C . GLY B 1 474 ? 14.18 26.422 -1.165 1 77.88 474 GLY B C 1
ATOM 8370 O O . GLY B 1 474 ? 14.422 25.484 -1.926 1 77.88 474 GLY B O 1
ATOM 8371 N N . VAL B 1 475 ? 13.031 26.625 -0.667 1 78.81 475 VAL B N 1
ATOM 8372 C CA . VAL B 1 475 ? 11.891 25.797 -1.042 1 78.81 475 VAL B CA 1
ATOM 8373 C C . VAL B 1 475 ? 11.445 26.141 -2.461 1 78.81 475 VAL B C 1
ATOM 8375 O O . VAL B 1 475 ? 11.094 25.25 -3.24 1 78.81 475 VAL B O 1
ATOM 8378 N N . TRP B 1 476 ? 11.398 27.453 -2.771 1 76.81 476 TRP B N 1
ATOM 8379 C CA . TRP B 1 476 ? 11.023 27.953 -4.09 1 76.81 476 TRP B CA 1
ATOM 8380 C C . TRP B 1 476 ? 12.211 28.625 -4.773 1 76.81 476 TRP B C 1
ATOM 8382 O O . TRP B 1 476 ? 13.039 29.25 -4.113 1 76.81 476 TRP B O 1
ATOM 8392 N N . PRO B 1 477 ? 12.188 28.469 -6.078 1 77.06 477 PRO B N 1
ATOM 8393 C CA . PRO B 1 477 ? 13.188 29.266 -6.801 1 77.06 477 PRO B CA 1
ATOM 8394 C C . PRO B 1 477 ? 12.797 30.734 -6.953 1 77.06 477 PRO B C 1
ATOM 8396 O O . PRO B 1 477 ? 11.602 31.047 -6.938 1 77.06 477 PRO B O 1
ATOM 8399 N N . ALA B 1 478 ? 13.859 31.562 -7.047 1 83.56 478 ALA B N 1
ATOM 8400 C CA . ALA B 1 478 ? 13.594 32.969 -7.363 1 83.56 478 ALA B CA 1
ATOM 8401 C C . ALA B 1 478 ? 13.219 33.125 -8.836 1 83.56 478 ALA B C 1
ATOM 8403 O O . ALA B 1 478 ? 13.727 32.406 -9.695 1 83.56 478 ALA B O 1
ATOM 8404 N N . ALA B 1 479 ? 12.242 33.969 -9.117 1 81.56 479 ALA B N 1
ATOM 8405 C CA . ALA B 1 479 ? 11.898 34.281 -10.508 1 81.56 479 ALA B CA 1
ATOM 8406 C C . ALA B 1 479 ? 13.016 35.062 -11.18 1 81.56 479 ALA B C 1
ATOM 8408 O O . ALA B 1 479 ? 13.352 34.812 -12.336 1 81.56 479 ALA B O 1
ATOM 8409 N N . SER B 1 480 ? 13.438 36 -10.562 1 85.31 480 SER B N 1
ATOM 8410 C CA . SER B 1 480 ? 14.586 36.812 -10.984 1 85.31 480 SER B CA 1
ATOM 8411 C C . SER B 1 480 ? 15.352 37.344 -9.781 1 85.31 480 SER B C 1
ATOM 8413 O O . SER B 1 480 ? 14.812 37.438 -8.68 1 85.31 480 SER B O 1
ATOM 8415 N N . GLY B 1 481 ? 16.641 37.625 -9.977 1 89.12 481 GLY B N 1
ATOM 8416 C CA . GLY B 1 481 ? 17.469 38.062 -8.875 1 89.12 481 GLY B CA 1
ATOM 8417 C C . GLY B 1 481 ? 18.047 36.938 -8.047 1 89.12 481 GLY B C 1
ATOM 8418 O O . GLY B 1 481 ? 18.031 35.781 -8.469 1 89.12 481 GLY B O 1
ATOM 8419 N N . GLU B 1 482 ? 18.703 37.406 -6.891 1 88.44 482 GLU B N 1
ATOM 8420 C CA . GLU B 1 482 ? 19.359 36.375 -6.09 1 88.44 482 GLU B CA 1
ATOM 8421 C C . GLU B 1 482 ? 19.328 36.75 -4.605 1 88.44 482 GLU B C 1
ATOM 8423 O O . GLU B 1 482 ? 19.359 37.906 -4.242 1 88.44 482 GLU B O 1
ATOM 8428 N N . ALA B 1 483 ? 19.109 35.75 -3.834 1 88.56 483 ALA B N 1
ATOM 8429 C CA . ALA B 1 483 ? 19.312 35.812 -2.391 1 88.56 483 ALA B CA 1
ATOM 8430 C C . ALA B 1 483 ? 20.516 34.969 -1.976 1 88.56 483 ALA B C 1
ATOM 8432 O O . ALA B 1 483 ? 20.5 33.75 -2.123 1 88.56 483 ALA B O 1
ATOM 8433 N N . GLU B 1 484 ? 21.547 35.625 -1.541 1 89.12 484 GLU B N 1
ATOM 8434 C CA . GLU B 1 484 ? 22.781 34.938 -1.207 1 89.12 484 GLU B CA 1
ATOM 8435 C C . GLU B 1 484 ? 23.031 34.938 0.298 1 89.12 484 GLU B C 1
ATOM 8437 O O . GLU B 1 484 ? 23.156 36 0.902 1 89.12 484 GLU B O 1
ATOM 8442 N N . TRP B 1 485 ? 23.094 33.812 0.854 1 89.81 485 TRP B N 1
ATOM 8443 C CA . TRP B 1 485 ? 23.516 33.656 2.244 1 89.81 485 TRP B CA 1
ATOM 8444 C C . TRP B 1 485 ? 25.031 33.688 2.355 1 89.81 485 TRP B C 1
ATOM 8446 O O . TRP B 1 485 ? 25.719 32.906 1.678 1 89.81 485 TRP B O 1
ATOM 8456 N N . LEU B 1 486 ? 25.562 34.469 3.121 1 90.75 486 LEU B N 1
ATOM 8457 C CA . LEU B 1 486 ? 27 34.594 3.287 1 90.75 486 LEU B CA 1
ATOM 8458 C C . LEU B 1 486 ? 27.484 33.812 4.504 1 90.75 486 LEU B C 1
ATOM 8460 O O . LEU B 1 486 ? 28.531 34.125 5.074 1 90.75 486 LEU B O 1
ATOM 8464 N N . VAL B 1 487 ? 26.672 32.938 5.012 1 90.19 487 VAL B N 1
ATOM 8465 C CA . VAL B 1 487 ? 26.984 32 6.086 1 90.19 487 VAL B CA 1
ATOM 8466 C C . VAL B 1 487 ? 26.719 30.578 5.629 1 90.19 487 VAL B C 1
ATOM 8468 O O . VAL B 1 487 ? 25.844 30.344 4.797 1 90.19 487 VAL B O 1
ATOM 8471 N N . PRO B 1 488 ? 27.516 29.734 6.156 1 87.75 488 PRO B N 1
ATOM 8472 C CA . PRO B 1 488 ? 27.266 28.344 5.77 1 87.75 488 PRO B CA 1
ATOM 8473 C C . PRO B 1 488 ? 25.906 27.844 6.207 1 87.75 488 PRO B C 1
ATOM 8475 O O . PRO B 1 488 ? 25.328 28.359 7.164 1 87.75 488 PRO B O 1
ATOM 8478 N N . PRO B 1 489 ? 25.328 26.891 5.555 1 82.25 489 PRO B N 1
ATOM 8479 C CA . PRO B 1 489 ? 24 26.359 5.879 1 82.25 489 PRO B CA 1
ATOM 8480 C C . PRO B 1 489 ? 23.922 25.828 7.309 1 82.25 489 PRO B C 1
ATOM 8482 O O . PRO B 1 489 ? 22.844 25.859 7.926 1 82.25 489 PRO B O 1
ATOM 8485 N N . SER B 1 490 ? 25.016 25.391 7.84 1 81.75 490 SER B N 1
ATOM 8486 C CA . SER B 1 490 ? 25.031 24.828 9.188 1 81.75 490 SER B CA 1
ATOM 8487 C C . SER B 1 490 ? 24.766 25.922 10.234 1 81.75 490 SER B C 1
ATOM 8489 O O . SER B 1 490 ? 24.328 25.609 11.344 1 81.75 490 SER B O 1
ATOM 8491 N N . ASP B 1 491 ? 24.953 27.125 9.797 1 88.88 491 ASP B N 1
ATOM 8492 C CA . ASP B 1 491 ? 24.812 28.219 10.75 1 88.88 491 ASP B CA 1
ATOM 8493 C C . ASP B 1 491 ? 23.484 28.969 10.516 1 88.88 491 ASP B C 1
ATOM 8495 O O . ASP B 1 491 ? 23.312 30.078 11.008 1 88.88 491 ASP B O 1
ATOM 8499 N N . ARG B 1 492 ? 22.672 28.312 9.758 1 89.75 492 ARG B N 1
ATOM 8500 C CA . ARG B 1 492 ? 21.328 28.859 9.508 1 89.75 492 ARG B CA 1
ATOM 8501 C C . ARG B 1 492 ? 20.25 27.938 10.055 1 89.75 492 ARG B C 1
ATOM 8503 O O . ARG B 1 492 ? 20.391 26.703 10 1 89.75 492 ARG B O 1
ATOM 8510 N N . LEU B 1 493 ? 19.25 28.484 10.641 1 91.75 493 LEU B N 1
ATOM 8511 C CA . LEU B 1 493 ? 18.094 27.703 11.109 1 91.75 493 LEU B CA 1
ATOM 8512 C C . LEU B 1 493 ? 16.797 28.312 10.609 1 91.75 493 LEU B C 1
ATOM 8514 O O . LEU B 1 493 ? 16.625 29.531 10.609 1 91.75 493 LEU B O 1
ATOM 8518 N N . VAL B 1 494 ? 16 27.5 9.992 1 91.31 494 VAL B N 1
ATOM 8519 C CA . VAL B 1 494 ? 14.688 27.938 9.539 1 91.31 494 VAL B CA 1
ATOM 8520 C C . VAL B 1 494 ? 13.609 27.203 10.336 1 91.31 494 VAL B C 1
ATOM 8522 O O . VAL B 1 494 ? 13.664 25.969 10.484 1 91.31 494 VAL B O 1
ATOM 8525 N N . LEU B 1 495 ? 12.719 27.875 10.945 1 91.25 495 LEU B N 1
ATOM 8526 C CA . LEU B 1 495 ? 11.539 27.297 11.578 1 91.25 495 LEU B CA 1
ATOM 8527 C C . LEU B 1 495 ? 10.281 27.641 10.789 1 91.25 495 LEU B C 1
ATOM 8529 O O . LEU B 1 495 ? 9.891 28.797 10.68 1 91.25 495 LEU B O 1
ATOM 8533 N N . PRO B 1 496 ? 9.648 26.594 10.242 1 88.94 496 PRO B N 1
ATOM 8534 C CA . PRO B 1 496 ? 8.422 26.828 9.469 1 88.94 496 PRO B CA 1
ATOM 8535 C C . PRO B 1 496 ? 7.238 27.219 10.344 1 88.94 496 PRO B C 1
ATOM 8537 O O . PRO B 1 496 ? 7.309 27.109 11.57 1 88.94 496 PRO B O 1
ATOM 8540 N N . GLN B 1 497 ? 6.27 27.656 9.602 1 80.81 497 GLN B N 1
ATOM 8541 C CA . GLN B 1 497 ? 5.047 28.062 10.297 1 80.81 497 GLN B CA 1
ATOM 8542 C C . GLN B 1 497 ? 4.402 26.875 11 1 80.81 497 GLN B C 1
ATOM 8544 O O . GLN B 1 497 ? 4.031 26.953 12.172 1 80.81 497 GLN B O 1
ATOM 8549 N N . ARG B 1 498 ? 4.324 25.75 10.289 1 80.94 498 ARG B N 1
ATOM 8550 C CA . ARG B 1 498 ? 3.795 24.531 10.867 1 80.94 498 ARG B CA 1
ATOM 8551 C C . ARG B 1 498 ? 4.895 23.75 11.578 1 80.94 498 ARG B C 1
ATOM 8553 O O . ARG B 1 498 ? 5.895 23.375 10.969 1 80.94 498 ARG B O 1
ATOM 8560 N N . PRO B 1 499 ? 4.668 23.531 12.883 1 88 499 PRO B N 1
ATOM 8561 C CA . PRO B 1 499 ? 5.684 22.734 13.578 1 88 499 PRO B CA 1
ATOM 8562 C C . PRO B 1 499 ? 5.758 21.297 13.07 1 88 499 PRO B C 1
ATOM 8564 O O . PRO B 1 499 ? 4.727 20.656 12.852 1 88 499 PRO B O 1
ATOM 8567 N N . TYR B 1 500 ? 7.012 20.891 12.844 1 88 500 TYR B N 1
ATOM 8568 C CA . TYR B 1 500 ? 7.23 19.516 12.398 1 88 500 TYR B CA 1
ATOM 8569 C C . TYR B 1 500 ? 7.977 18.719 13.461 1 88 500 TYR B C 1
ATOM 8571 O O . TYR B 1 500 ? 9.086 19.078 13.852 1 88 500 TYR B O 1
ATOM 8579 N N . LEU B 1 501 ? 7.281 17.609 13.906 1 88.69 501 LEU B N 1
ATOM 8580 C CA . LEU B 1 501 ? 7.863 16.656 14.852 1 88.69 501 LEU B CA 1
ATOM 8581 C C . LEU B 1 501 ? 7.832 15.25 14.281 1 88.69 501 LEU B C 1
ATOM 8583 O O . LEU B 1 501 ? 6.867 14.867 13.617 1 88.69 501 LEU B O 1
ATOM 8587 N N . VAL B 1 502 ? 8.875 14.516 14.516 1 85.06 502 VAL B N 1
ATOM 8588 C CA . VAL B 1 502 ? 8.914 13.117 14.109 1 85.06 502 VAL B CA 1
ATOM 8589 C C . VAL B 1 502 ? 8.016 12.281 15.016 1 85.06 502 VAL B C 1
ATOM 8591 O O . VAL B 1 502 ? 8.258 12.195 16.219 1 85.06 502 VAL B O 1
ATOM 8594 N N . PRO B 1 503 ? 7.051 11.648 14.445 1 78.75 503 PRO B N 1
ATOM 8595 C CA . PRO B 1 503 ? 6.145 10.844 15.273 1 78.75 503 PRO B CA 1
ATOM 8596 C C . PRO B 1 503 ? 6.84 9.641 15.914 1 78.75 503 PRO B C 1
ATOM 8598 O O . PRO B 1 503 ? 7.777 9.086 15.336 1 78.75 503 PRO B O 1
ATOM 8601 N N . ALA B 1 504 ? 6.406 9.281 17.062 1 78.19 504 ALA B N 1
ATOM 8602 C CA . ALA B 1 504 ? 6.863 8.109 17.797 1 78.19 504 ALA B CA 1
ATOM 8603 C C . ALA B 1 504 ? 8.336 8.242 18.172 1 78.19 504 ALA B C 1
ATOM 8605 O O . ALA B 1 504 ? 8.977 7.258 18.547 1 78.19 504 ALA B O 1
ATOM 8606 N N . ALA B 1 505 ? 8.93 9.398 17.969 1 85.69 505 ALA B N 1
ATOM 8607 C CA . ALA B 1 505 ? 10.328 9.617 18.328 1 85.69 505 ALA B CA 1
ATOM 8608 C C . ALA B 1 505 ? 10.445 10.188 19.75 1 85.69 505 ALA B C 1
ATOM 8610 O O . ALA B 1 505 ? 9.445 10.602 20.328 1 85.69 505 ALA B O 1
ATOM 8611 N N . SER B 1 506 ? 11.609 10.172 20.297 1 90.06 506 SER B N 1
ATOM 8612 C CA . SER B 1 506 ? 11.906 10.734 21.609 1 90.06 506 SER B CA 1
ATOM 8613 C C . SER B 1 506 ? 12.031 12.25 21.547 1 90.06 506 SER B C 1
ATOM 8615 O O . SER B 1 506 ? 12.164 12.828 20.469 1 90.06 506 SER B O 1
ATOM 8617 N N . ALA B 1 507 ? 11.953 12.836 22.719 1 92.5 507 ALA B N 1
ATOM 8618 C CA . ALA B 1 507 ? 12.172 14.281 22.812 1 92.5 507 ALA B CA 1
ATOM 8619 C C . ALA B 1 507 ? 13.594 14.648 22.391 1 92.5 507 ALA B C 1
ATOM 8621 O O . ALA B 1 507 ? 13.812 15.695 21.781 1 92.5 507 ALA B O 1
ATOM 8622 N N . ARG B 1 508 ? 14.492 13.773 22.672 1 91.62 508 ARG B N 1
ATOM 8623 C CA . ARG B 1 508 ? 15.891 14 22.297 1 91.62 508 ARG B CA 1
ATOM 8624 C C . ARG B 1 508 ? 16.047 14.117 20.797 1 91.62 508 ARG B C 1
ATOM 8626 O O . ARG B 1 508 ? 16.688 15.047 20.297 1 91.62 508 ARG B O 1
ATOM 8633 N N . LEU B 1 509 ? 15.445 13.234 20.094 1 90.12 509 LEU B N 1
ATOM 8634 C CA . LEU B 1 509 ? 15.523 13.258 18.641 1 90.12 509 LEU B CA 1
ATOM 8635 C C . LEU B 1 509 ? 14.867 14.508 18.078 1 90.12 509 LEU B C 1
ATOM 8637 O O . LEU B 1 509 ? 15.398 15.141 17.156 1 90.12 509 LEU B O 1
ATOM 8641 N N . ASN B 1 510 ? 13.75 14.805 18.641 1 92.19 510 ASN B N 1
ATOM 8642 C CA . ASN B 1 510 ? 13.023 15.977 18.141 1 92.19 510 ASN B CA 1
ATOM 8643 C C . ASN B 1 510 ? 13.781 17.266 18.438 1 92.19 510 ASN B C 1
ATOM 8645 O O . ASN B 1 510 ? 13.758 18.203 17.641 1 92.19 510 ASN B O 1
ATOM 8649 N N . LEU B 1 511 ? 14.484 17.328 19.531 1 91.81 511 LEU B N 1
ATOM 8650 C CA . LEU B 1 511 ? 15.266 18.5 19.922 1 91.81 511 LEU B CA 1
ATOM 8651 C C . LEU B 1 511 ? 16.469 18.656 19 1 91.81 511 LEU B C 1
ATOM 8653 O O . LEU B 1 511 ? 16.859 19.781 18.672 1 91.81 511 LEU B O 1
ATOM 8657 N N . LEU B 1 512 ? 17 17.594 18.625 1 89.12 512 LEU B N 1
ATOM 8658 C CA . LEU B 1 512 ? 18.25 17.625 17.859 1 89.12 512 LEU B CA 1
ATOM 8659 C C . LEU B 1 512 ? 17.969 17.609 16.359 1 89.12 512 LEU B C 1
ATOM 8661 O O . LEU B 1 512 ? 18.891 17.719 15.547 1 89.12 512 LEU B O 1
ATOM 8665 N N . TYR B 1 513 ? 16.734 17.531 16.094 1 89.62 513 TYR B N 1
ATOM 8666 C CA . TYR B 1 513 ? 16.375 17.531 14.672 1 89.62 513 TYR B CA 1
ATOM 8667 C C . TYR B 1 513 ? 17 18.719 13.961 1 89.62 513 TYR B C 1
ATOM 8669 O O . TYR B 1 513 ? 16.969 19.844 14.461 1 89.62 513 TYR B O 1
ATOM 8677 N N . PRO B 1 514 ? 17.625 18.531 12.805 1 87.5 514 PRO B N 1
ATOM 8678 C CA . PRO B 1 514 ? 17.625 17.375 11.891 1 87.5 514 PRO B CA 1
ATOM 8679 C C . PRO B 1 514 ? 18.844 16.484 12.062 1 87.5 514 PRO B C 1
ATOM 8681 O O . PRO B 1 514 ? 19.156 15.672 11.18 1 87.5 514 PRO B O 1
ATOM 8684 N N . THR B 1 515 ? 19.5 16.625 13.156 1 80.81 515 THR B N 1
ATOM 8685 C CA . THR B 1 515 ? 20.641 15.758 13.414 1 80.81 515 THR B CA 1
ATOM 8686 C C . THR B 1 515 ? 20.219 14.516 14.195 1 80.81 515 THR B C 1
ATOM 8688 O O . THR B 1 515 ? 19.5 14.617 15.188 1 80.81 515 THR B O 1
ATOM 8691 N N . HIS B 1 516 ? 20.656 13.43 13.766 1 79.12 516 HIS B N 1
ATOM 8692 C CA . HIS B 1 516 ? 20.359 12.195 14.477 1 79.12 516 HIS B CA 1
ATOM 8693 C C . HIS B 1 516 ? 21.094 12.148 15.82 1 79.12 516 HIS B C 1
ATOM 8695 O O . HIS B 1 516 ? 22.266 12.523 15.906 1 79.12 516 HIS B O 1
ATOM 8701 N N . PRO B 1 517 ? 20.375 11.633 16.812 1 76.44 517 PRO B N 1
ATOM 8702 C CA . PRO B 1 517 ? 21 11.594 18.141 1 76.44 517 PRO B CA 1
ATOM 8703 C C . PRO B 1 517 ? 22.297 10.805 18.156 1 76.44 517 PRO B C 1
ATOM 8705 O O . PRO B 1 517 ? 23.219 11.133 18.906 1 76.44 517 PRO B O 1
ATOM 8708 N N . ALA B 1 518 ? 22.344 9.836 17.344 1 74.12 518 ALA B N 1
ATOM 8709 C CA . ALA B 1 518 ? 23.547 9.016 17.312 1 74.12 518 ALA B CA 1
ATOM 8710 C C . ALA B 1 518 ? 24.719 9.773 16.688 1 74.12 518 ALA B C 1
ATOM 8712 O O . ALA B 1 518 ? 25.875 9.508 17 1 74.12 518 ALA B O 1
ATOM 8713 N N . SER B 1 519 ? 24.406 10.734 15.875 1 69.69 519 SER B N 1
ATOM 8714 C CA . SER B 1 519 ? 25.438 11.477 15.164 1 69.69 519 SER B CA 1
ATOM 8715 C C . SER B 1 519 ? 25.688 12.844 15.805 1 69.69 519 SER B C 1
ATOM 8717 O O . SER B 1 519 ? 26.625 13.547 15.43 1 69.69 519 SER B O 1
ATOM 8719 N N . ALA B 1 520 ? 24.734 13.164 16.703 1 68.75 520 ALA B N 1
ATOM 8720 C CA . ALA B 1 520 ? 24.828 14.492 17.297 1 68.75 520 ALA B CA 1
ATOM 8721 C C . ALA B 1 520 ? 25.953 14.547 18.344 1 68.75 520 ALA B C 1
ATOM 8723 O O . ALA B 1 520 ? 26.188 13.57 19.047 1 68.75 520 ALA B O 1
ATOM 8724 N N . PRO B 1 521 ? 26.719 15.523 18.156 1 64.31 521 PRO B N 1
ATOM 8725 C CA . PRO B 1 521 ? 27.719 15.68 19.219 1 64.31 521 PRO B CA 1
ATOM 8726 C C . PRO B 1 521 ? 27.109 15.516 20.609 1 64.31 521 PRO B C 1
ATOM 8728 O O . PRO B 1 521 ? 25.938 15.859 20.828 1 64.31 521 PRO B O 1
ATOM 8731 N N . ARG B 1 522 ? 27.5 14.586 21.297 1 65 522 ARG B N 1
ATOM 8732 C CA . ARG B 1 522 ? 27.016 14.266 22.641 1 65 522 ARG B CA 1
ATOM 8733 C C . ARG B 1 522 ? 26.672 15.531 23.422 1 65 522 ARG B C 1
ATOM 8735 O O . ARG B 1 522 ? 27.562 16.266 23.828 1 65 522 ARG B O 1
ATOM 8742 N N . ARG B 1 523 ? 25.594 16.156 23.016 1 70.38 523 ARG B N 1
ATOM 8743 C CA . ARG B 1 523 ? 25.188 17.266 23.875 1 70.38 523 ARG B CA 1
ATOM 8744 C C . ARG B 1 523 ? 24.844 16.766 25.281 1 70.38 523 ARG B C 1
ATOM 8746 O O . ARG B 1 523 ? 24.266 15.688 25.438 1 70.38 523 ARG B O 1
ATOM 8753 N N . ALA B 1 524 ? 25.359 17.453 26.156 1 78.38 524 ALA B N 1
ATOM 8754 C CA . ALA B 1 524 ? 25.109 17.109 27.547 1 78.38 524 ALA B CA 1
ATOM 8755 C C . ALA B 1 524 ? 23.609 17.094 27.844 1 78.38 524 ALA B C 1
ATOM 8757 O O . ALA B 1 524 ? 22.859 17.938 27.328 1 78.38 524 ALA B O 1
ATOM 8758 N N . GLU B 1 525 ? 23.219 16.047 28.469 1 86.81 525 GLU B N 1
ATOM 8759 C CA . GLU B 1 525 ? 21.844 15.922 28.922 1 86.81 525 GLU B CA 1
ATOM 8760 C C . GLU B 1 525 ? 21.375 17.203 29.625 1 86.81 525 GLU B C 1
ATOM 8762 O O . GLU B 1 525 ? 20.219 17.609 29.469 1 86.81 525 GLU B O 1
ATOM 8767 N N . GLY B 1 526 ? 22.266 17.781 30.281 1 89.19 526 GLY B N 1
ATOM 8768 C CA . GLY B 1 526 ? 21.953 19.016 30.984 1 89.19 526 GLY B CA 1
ATOM 8769 C C . GLY B 1 526 ? 21.547 20.141 30.062 1 89.19 526 GLY B C 1
ATOM 8770 O O . GLY B 1 526 ? 20.641 20.906 30.359 1 89.19 526 GLY B O 1
ATOM 8771 N N . GLU B 1 527 ? 22.203 20.219 28.938 1 90.94 527 GLU B N 1
ATOM 8772 C CA . GLU B 1 527 ? 21.891 21.266 27.953 1 90.94 527 GLU B CA 1
ATOM 8773 C C . GLU B 1 527 ? 20.5 21.062 27.359 1 90.94 527 GLU B C 1
ATOM 8775 O O . GLU B 1 527 ? 19.781 22.031 27.141 1 90.94 527 GLU B O 1
ATOM 8780 N N . LEU B 1 528 ? 20.219 19.844 27.125 1 93.5 528 LEU B N 1
ATOM 8781 C CA . LEU B 1 528 ? 18.906 19.531 26.562 1 93.5 528 LEU B CA 1
ATOM 8782 C C . LEU B 1 528 ? 17.797 19.844 27.562 1 93.5 528 LEU B C 1
ATOM 8784 O O . LEU B 1 528 ? 16.781 20.438 27.188 1 93.5 528 LEU B O 1
ATOM 8788 N N . LEU B 1 529 ? 18.047 19.469 28.766 1 93.06 529 LEU B N 1
ATOM 8789 C CA . LEU B 1 529 ? 17.047 19.734 29.797 1 93.06 529 LEU B CA 1
ATOM 8790 C C . LEU B 1 529 ? 16.906 21.234 30.047 1 93.06 529 LEU B C 1
ATOM 8792 O O . LEU B 1 529 ? 15.805 21.719 30.312 1 93.06 529 LEU B O 1
ATOM 8796 N N . ALA B 1 530 ? 17.969 21.922 29.922 1 92.06 530 ALA B N 1
ATOM 8797 C CA . ALA B 1 530 ? 17.938 23.375 30.094 1 92.06 530 ALA B CA 1
ATOM 8798 C C . ALA B 1 530 ? 17.141 24.047 28.969 1 92.06 530 ALA B C 1
ATOM 8800 O O . ALA B 1 530 ? 16.391 25 29.219 1 92.06 530 ALA B O 1
ATOM 8801 N N . ALA B 1 531 ? 17.359 23.594 27.766 1 92.44 531 ALA B N 1
ATOM 8802 C CA . ALA B 1 531 ? 16.609 24.141 26.641 1 92.44 531 ALA B CA 1
ATOM 8803 C C . ALA B 1 531 ? 15.109 23.891 26.797 1 92.44 531 ALA B C 1
ATOM 8805 O O . ALA B 1 531 ? 14.297 24.766 26.516 1 92.44 531 ALA B O 1
ATOM 8806 N N . LEU B 1 532 ? 14.773 22.703 27.297 1 93.88 532 LEU B N 1
ATOM 8807 C CA . LEU B 1 532 ? 13.375 22.375 27.531 1 93.88 532 LEU B CA 1
ATOM 8808 C C . LEU B 1 532 ? 12.789 23.25 28.625 1 93.88 532 LEU B C 1
ATOM 8810 O O . LEU B 1 532 ? 11.656 23.719 28.516 1 93.88 532 LEU B O 1
ATOM 8814 N N . ALA B 1 533 ? 13.562 23.438 29.578 1 91.81 533 ALA B N 1
ATOM 8815 C CA . ALA B 1 533 ? 13.125 24.266 30.688 1 91.81 533 ALA B CA 1
ATOM 8816 C C . ALA B 1 533 ? 12.93 25.719 30.25 1 91.81 533 ALA B C 1
ATOM 8818 O O . ALA B 1 533 ? 12 26.391 30.719 1 91.81 533 ALA B O 1
ATOM 8819 N N . ALA B 1 534 ? 13.75 26.172 29.391 1 90.62 534 ALA B N 1
ATOM 8820 C CA . ALA B 1 534 ? 13.703 27.547 28.922 1 90.62 534 ALA B CA 1
ATOM 8821 C C . ALA B 1 534 ? 12.398 27.844 28.188 1 90.62 534 ALA B C 1
ATOM 8823 O O . ALA B 1 534 ? 11.953 28.984 28.125 1 90.62 534 ALA B O 1
ATOM 8824 N N . VAL B 1 535 ? 11.859 26.812 27.625 1 92.44 535 VAL B N 1
ATOM 8825 C CA . VAL B 1 535 ? 10.625 27.031 26.875 1 92.44 535 VAL B CA 1
ATOM 8826 C C . VAL B 1 535 ? 9.438 26.484 27.656 1 92.44 535 VAL B C 1
ATOM 8828 O O . VAL B 1 535 ? 8.352 26.297 27.094 1 92.44 535 VAL B O 1
ATOM 8831 N N . GLY B 1 536 ? 9.609 26.031 28.875 1 89 536 GLY B N 1
ATOM 8832 C CA . GLY B 1 536 ? 8.523 25.609 29.75 1 89 536 GLY B CA 1
ATOM 8833 C C . GLY B 1 536 ? 8.125 24.172 29.562 1 89 536 GLY B C 1
ATOM 8834 O O . GLY B 1 536 ? 6.98 23.797 29.812 1 89 536 GLY B O 1
ATOM 8835 N N . LEU B 1 537 ? 9 23.312 29.062 1 91.81 537 LEU B N 1
ATOM 8836 C CA . LEU B 1 537 ? 8.703 21.906 28.844 1 91.81 537 LEU B CA 1
ATOM 8837 C C . LEU B 1 537 ? 9.633 21.016 29.656 1 91.81 537 LEU B C 1
ATOM 8839 O O . LEU B 1 537 ? 10.078 19.969 29.188 1 91.81 537 LEU B O 1
ATOM 8843 N N . ALA B 1 538 ? 9.953 21.391 30.797 1 89.12 538 ALA B N 1
ATOM 8844 C CA . ALA B 1 538 ? 10.914 20.688 31.656 1 89.12 538 ALA B CA 1
ATOM 8845 C C . ALA B 1 538 ? 10.406 19.297 32 1 89.12 538 ALA B C 1
ATOM 8847 O O . ALA B 1 538 ? 11.203 18.391 32.281 1 89.12 538 ALA B O 1
ATOM 8848 N N . GLY B 1 539 ? 9.211 18.984 31.938 1 85.88 539 GLY B N 1
ATOM 8849 C CA . GLY B 1 539 ? 8.648 17.703 32.344 1 85.88 539 GLY B CA 1
ATOM 8850 C C . GLY B 1 539 ? 8.68 16.672 31.219 1 85.88 539 GLY B C 1
ATOM 8851 O O . GLY B 1 539 ? 8.391 15.492 31.453 1 85.88 539 GLY B O 1
ATOM 8852 N N . LEU B 1 540 ? 9.102 17 30.141 1 89.88 540 LEU B N 1
ATOM 8853 C CA . LEU B 1 540 ? 9.102 16.078 29 1 89.88 540 LEU B CA 1
ATOM 8854 C C . LEU B 1 540 ? 10.266 15.109 29.094 1 89.88 540 LEU B C 1
ATOM 8856 O O . LEU B 1 540 ? 11.43 15.523 29.141 1 89.88 540 LEU B O 1
ATOM 8860 N N . PRO B 1 541 ? 9.969 13.797 29.125 1 91.5 541 PRO B N 1
ATOM 8861 C CA . PRO B 1 541 ? 11.07 12.836 29.156 1 91.5 541 PRO B CA 1
ATOM 8862 C C . PRO B 1 541 ? 11.891 12.828 27.875 1 91.5 541 PRO B C 1
ATOM 8864 O O . PRO B 1 541 ? 11.328 12.836 26.781 1 91.5 541 PRO B O 1
ATOM 8867 N N . LEU B 1 542 ? 13.172 12.719 28.047 1 91.44 542 LEU B N 1
ATOM 8868 C CA . LEU B 1 542 ? 14.078 12.891 26.922 1 91.44 542 LEU B CA 1
ATOM 8869 C C . LEU B 1 542 ? 14.125 11.633 26.062 1 91.44 542 LEU B C 1
ATOM 8871 O O . LEU B 1 542 ? 14.195 11.711 24.828 1 91.44 542 LEU B O 1
ATOM 8875 N N . ASP B 1 543 ? 14.07 10.43 26.641 1 90.19 543 ASP B N 1
ATOM 8876 C CA . ASP B 1 543 ? 14.445 9.234 25.906 1 90.19 543 ASP B CA 1
ATOM 8877 C C . ASP B 1 543 ? 13.258 8.289 25.734 1 90.19 543 ASP B C 1
ATOM 8879 O O . ASP B 1 543 ? 13.414 7.168 25.25 1 90.19 543 ASP B O 1
ATOM 8883 N N . VAL B 1 544 ? 12.109 8.781 26.062 1 89.38 544 VAL B N 1
ATOM 8884 C CA . VAL B 1 544 ? 10.914 7.961 25.906 1 89.38 544 VAL B CA 1
ATOM 8885 C C . VAL B 1 544 ? 10.359 8.133 24.484 1 89.38 544 VAL B C 1
ATOM 8887 O O . VAL B 1 544 ? 10.148 9.258 24.031 1 89.38 544 VAL B O 1
ATOM 8890 N N . ALA B 1 545 ? 10.156 7.008 23.875 1 85.62 545 ALA B N 1
ATOM 8891 C CA . ALA B 1 545 ? 9.562 7.031 22.531 1 85.62 545 ALA B CA 1
ATOM 8892 C C . ALA B 1 545 ? 8.141 7.582 22.578 1 85.62 545 ALA B C 1
ATOM 8894 O O . ALA B 1 545 ? 7.363 7.25 23.484 1 85.62 545 ALA B O 1
ATOM 8895 N N . GLY B 1 546 ? 7.887 8.469 21.703 1 83.06 546 GLY B N 1
ATOM 8896 C CA . GLY B 1 546 ? 6.543 9.023 21.609 1 83.06 546 GLY B CA 1
ATOM 8897 C C . GLY B 1 546 ? 6.242 10.047 22.688 1 83.06 546 GLY B C 1
ATOM 8898 O O . GLY B 1 546 ? 5.078 10.391 22.922 1 83.06 546 GLY B O 1
ATOM 8899 N N . ALA B 1 547 ? 7.223 10.516 23.312 1 84.31 547 ALA B N 1
ATOM 8900 C CA . ALA B 1 547 ? 7.039 11.453 24.422 1 84.31 547 ALA B CA 1
ATOM 8901 C C . ALA B 1 547 ? 6.355 12.734 23.953 1 84.31 547 ALA B C 1
ATOM 8903 O O . ALA B 1 547 ? 5.676 13.406 24.734 1 84.31 547 ALA B O 1
ATOM 8904 N N . CYS B 1 548 ? 6.496 13 22.688 1 85.44 548 CYS B N 1
ATOM 8905 C CA . CYS B 1 548 ? 5.988 14.266 22.172 1 85.44 548 CYS B CA 1
ATOM 8906 C C . CYS B 1 548 ? 4.59 14.094 21.594 1 85.44 548 CYS B C 1
ATOM 8908 O O . CYS B 1 548 ? 3.998 15.055 21.094 1 85.44 548 CYS B O 1
ATOM 8910 N N . GLU B 1 549 ? 4.223 12.859 21.797 1 76.19 549 GLU B N 1
ATOM 8911 C CA . GLU B 1 549 ? 2.873 12.594 21.312 1 76.19 549 GLU B CA 1
ATOM 8912 C C . GLU B 1 549 ? 1.825 13.219 22.219 1 76.19 549 GLU B C 1
ATOM 8914 O O . GLU B 1 549 ? 1.974 13.211 23.453 1 76.19 549 GLU B O 1
ATOM 8919 N N . GLY B 1 550 ? 0.942 14.062 21.75 1 69.62 550 GLY B N 1
ATOM 8920 C CA . GLY B 1 550 ? -0.114 14.648 22.562 1 69.62 550 GLY B CA 1
ATOM 8921 C C . GLY B 1 550 ? 0.128 16.109 22.891 1 69.62 550 GLY B C 1
ATOM 8922 O O . GLY B 1 550 ? -0.727 16.766 23.5 1 69.62 550 GLY B O 1
ATOM 8923 N N . LEU B 1 551 ? 1.276 16.562 22.484 1 77.5 551 LEU B N 1
ATOM 8924 C CA . LEU B 1 551 ? 1.562 17.984 22.75 1 77.5 551 LEU B CA 1
ATOM 8925 C C . LEU B 1 551 ? 0.571 18.875 22 1 77.5 551 LEU B C 1
ATOM 8927 O O . LEU B 1 551 ? 0.172 18.578 20.875 1 77.5 551 LEU B O 1
ATOM 8931 N N . SER B 1 552 ? 0.241 19.906 22.656 1 75.62 552 SER B N 1
ATOM 8932 C CA . SER B 1 552 ? -0.596 20.922 22.016 1 75.62 552 SER B CA 1
ATOM 8933 C C . SER B 1 552 ? 0.174 21.672 20.938 1 75.62 552 SER B C 1
ATOM 8935 O O . SER B 1 552 ? 1.404 21.609 20.891 1 75.62 552 SER B O 1
ATOM 8937 N N . PRO B 1 553 ? -0.507 22.344 20.031 1 77.69 553 PRO B N 1
ATOM 8938 C CA . PRO B 1 553 ? 0.187 23.141 19 1 77.69 553 PRO B CA 1
ATOM 8939 C C . PRO B 1 553 ? 1.157 24.156 19.609 1 77.69 553 PRO B C 1
ATOM 8941 O O . PRO B 1 553 ? 2.252 24.359 19.078 1 77.69 553 PRO B O 1
ATOM 8944 N N . GLY B 1 554 ? 0.764 24.781 20.672 1 83.19 554 GLY B N 1
ATOM 8945 C CA . GLY B 1 554 ? 1.664 25.703 21.359 1 83.19 554 GLY B CA 1
ATOM 8946 C C . GLY B 1 554 ? 2.904 25.016 21.906 1 83.19 554 GLY B C 1
ATOM 8947 O O . GLY B 1 554 ? 4.008 25.562 21.812 1 83.19 554 GLY B O 1
ATOM 8948 N N . GLU B 1 555 ? 2.648 23.875 22.469 1 84.31 555 GLU B N 1
ATOM 8949 C CA . GLU B 1 555 ? 3.783 23.125 23 1 84.31 555 GLU B CA 1
ATOM 8950 C C . GLU B 1 555 ? 4.707 22.656 21.891 1 84.31 555 GLU B C 1
ATOM 8952 O O . GLU B 1 555 ? 5.93 22.625 22.062 1 84.31 555 GLU B O 1
ATOM 8957 N N . GLN B 1 556 ? 4.113 22.359 20.844 1 89.56 556 GLN B N 1
ATOM 8958 C CA . GLN B 1 556 ? 4.918 21.938 19.703 1 89.56 556 GLN B CA 1
ATOM 8959 C C . GLN B 1 556 ? 5.781 23.094 19.188 1 89.56 556 GLN B C 1
ATOM 8961 O O . GLN B 1 556 ? 6.953 22.891 18.859 1 89.56 556 GLN B O 1
ATOM 8966 N N . GLN B 1 557 ? 5.195 24.234 19.109 1 90.44 557 GLN B N 1
ATOM 8967 C CA . GLN B 1 557 ? 5.953 25.406 18.703 1 90.44 557 GLN B CA 1
ATOM 8968 C C . GLN B 1 557 ? 7.086 25.688 19.672 1 90.44 557 GLN B C 1
ATOM 8970 O O . GLN B 1 557 ? 8.203 26.031 19.266 1 90.44 557 GLN B O 1
ATOM 8975 N N . ARG B 1 558 ? 6.777 25.562 20.953 1 93.12 558 ARG B N 1
ATOM 8976 C CA . ARG B 1 558 ? 7.793 25.797 21.969 1 93.12 558 ARG B CA 1
ATOM 8977 C C . ARG B 1 558 ? 8.945 24.812 21.828 1 93.12 558 ARG B C 1
ATOM 8979 O O . ARG B 1 558 ? 10.109 25.188 21.984 1 93.12 558 ARG B O 1
ATOM 8986 N N . LEU B 1 559 ? 8.602 23.609 21.578 1 93.69 559 LEU B N 1
ATOM 8987 C CA . LEU B 1 559 ? 9.641 22.609 21.359 1 93.69 559 LEU B CA 1
ATOM 8988 C C . LEU B 1 559 ? 10.531 22.984 20.188 1 93.69 559 LEU B C 1
ATOM 8990 O O . LEU B 1 559 ? 11.75 22.812 20.25 1 93.69 559 LEU B O 1
ATOM 8994 N N . CYS B 1 560 ? 9.93 23.453 19.109 1 94.06 560 CYS B N 1
ATOM 8995 C CA . CYS B 1 560 ? 10.695 23.875 17.953 1 94.06 560 CYS B CA 1
ATOM 8996 C C . CYS B 1 560 ? 11.578 25.078 18.297 1 94.06 560 CYS B C 1
ATOM 8998 O O . CYS B 1 560 ? 12.703 25.188 17.797 1 94.06 560 CYS B O 1
ATOM 9000 N N . LEU B 1 561 ? 11.117 25.938 19.156 1 94.94 561 LEU B N 1
ATOM 9001 C CA . LEU B 1 561 ? 11.898 27.094 19.562 1 94.94 561 LEU B CA 1
ATOM 9002 C C . LEU B 1 561 ? 13.086 26.672 20.422 1 94.94 561 LEU B C 1
ATOM 9004 O O . LEU B 1 561 ? 14.133 27.312 20.406 1 94.94 561 LEU B O 1
ATOM 9008 N N . ALA B 1 562 ? 12.883 25.578 21.156 1 94.12 562 ALA B N 1
ATOM 9009 C CA . ALA B 1 562 ? 13.992 25.031 21.922 1 94.12 562 ALA B CA 1
ATOM 9010 C C . ALA B 1 562 ? 15.141 24.625 21.016 1 94.12 562 ALA B C 1
ATOM 9012 O O . ALA B 1 562 ? 16.312 24.734 21.391 1 94.12 562 ALA B O 1
ATOM 9013 N N . ARG B 1 563 ? 14.828 24.234 19.812 1 92.06 563 ARG B N 1
ATOM 9014 C CA . ARG B 1 563 ? 15.852 23.906 18.828 1 92.06 563 ARG B CA 1
ATOM 9015 C C . ARG B 1 563 ? 16.734 25.109 18.531 1 92.06 563 ARG B C 1
ATOM 9017 O O . ARG B 1 563 ? 17.938 24.984 18.391 1 92.06 563 ARG B O 1
ATOM 9024 N N . LEU B 1 564 ? 16.062 26.203 18.391 1 92.88 564 LEU B N 1
ATOM 9025 C CA . LEU B 1 564 ? 16.75 27.438 18.078 1 92.88 564 LEU B CA 1
ATOM 9026 C C . LEU B 1 564 ? 17.719 27.812 19.188 1 92.88 564 LEU B C 1
ATOM 9028 O O . LEU B 1 564 ? 18.875 28.156 18.922 1 92.88 564 LEU B O 1
ATOM 9032 N N . LEU B 1 565 ? 17.25 27.688 20.406 1 90.38 565 LEU B N 1
ATOM 9033 C CA . LEU B 1 565 ? 18.078 28.031 21.562 1 90.38 565 LEU B CA 1
ATOM 9034 C C . LEU B 1 565 ? 19.266 27.094 21.672 1 90.38 565 LEU B C 1
ATOM 9036 O O . LEU B 1 565 ? 20.359 27.516 22.062 1 90.38 565 LEU B O 1
ATOM 9040 N N . LEU B 1 566 ? 19.062 25.875 21.391 1 89.62 566 LEU B N 1
ATOM 9041 C CA . LEU B 1 566 ? 20.109 24.875 21.5 1 89.62 566 LEU B CA 1
ATOM 9042 C C . LEU B 1 566 ? 21.141 25.047 20.406 1 89.62 566 LEU B C 1
ATOM 9044 O O . LEU B 1 566 ? 22.344 24.906 20.641 1 89.62 566 LEU B O 1
ATOM 9048 N N . ARG B 1 567 ? 20.75 25.281 19.219 1 87.94 567 ARG B N 1
ATOM 9049 C CA . ARG B 1 567 ? 21.641 25.359 18.062 1 87.94 567 ARG B CA 1
ATOM 9050 C C . ARG B 1 567 ? 22.359 26.703 18.016 1 87.94 567 ARG B C 1
ATOM 9052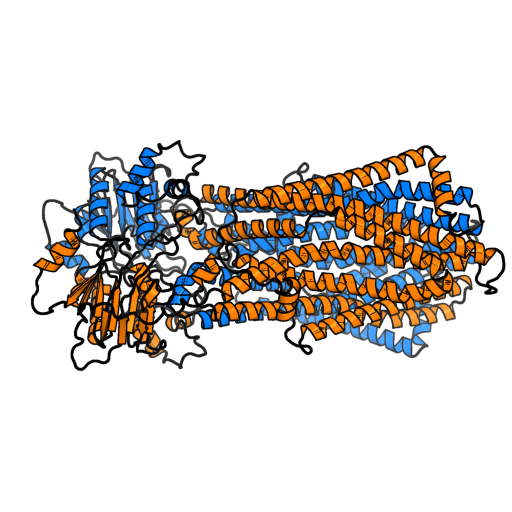 O O . ARG B 1 567 ? 23.5 26.781 17.531 1 87.94 567 ARG B O 1
ATOM 9059 N N . ALA B 1 568 ? 21.719 27.75 18.484 1 87.38 568 ALA B N 1
ATOM 9060 C CA . ALA B 1 568 ? 22.281 29.109 18.5 1 87.38 568 ALA B CA 1
ATOM 9061 C C . ALA B 1 568 ? 22.922 29.453 17.156 1 87.38 568 ALA B C 1
ATOM 9063 O O . ALA B 1 568 ? 24.125 29.734 17.094 1 87.38 568 ALA B O 1
ATOM 9064 N N . PRO B 1 569 ? 22.156 29.5 16.094 1 91 569 PRO B N 1
ATOM 9065 C CA . PRO B 1 569 ? 22.688 29.797 14.758 1 91 569 PRO B CA 1
ATOM 9066 C C . PRO B 1 569 ? 23.094 31.25 14.586 1 91 569 PRO B C 1
ATOM 9068 O O . PRO B 1 569 ? 22.766 32.094 15.422 1 91 569 PRO B O 1
ATOM 9071 N N . ALA B 1 570 ? 23.875 31.484 13.5 1 90.31 570 ALA B N 1
ATOM 9072 C CA . ALA B 1 570 ? 24.25 32.875 13.18 1 90.31 570 ALA B CA 1
ATOM 9073 C C . ALA B 1 570 ? 23.031 33.688 12.734 1 90.31 570 ALA B C 1
ATOM 9075 O O . ALA B 1 570 ? 22.953 34.875 13 1 90.31 570 ALA B O 1
ATOM 9076 N N . VAL B 1 571 ? 22.156 33 12.07 1 93.56 571 VAL B N 1
ATOM 9077 C CA . VAL B 1 571 ? 20.938 33.656 11.594 1 93.56 571 VAL B CA 1
ATOM 9078 C C . VAL B 1 571 ? 19.781 32.656 11.625 1 93.56 571 VAL B C 1
ATOM 9080 O O . VAL B 1 571 ? 19.969 31.469 11.344 1 93.56 571 VAL B O 1
ATOM 9083 N N . ALA B 1 572 ? 18.641 33.125 12.008 1 95 572 ALA B N 1
ATOM 9084 C CA . ALA B 1 572 ? 17.453 32.281 12.062 1 95 572 ALA B CA 1
ATOM 9085 C C . ALA B 1 572 ? 16.281 32.938 11.328 1 95 572 ALA B C 1
ATOM 9087 O O . ALA B 1 572 ? 16.078 34.156 11.422 1 95 572 ALA B O 1
ATOM 9088 N N . LEU B 1 573 ? 15.648 32.156 10.445 1 94.44 573 LEU B N 1
ATOM 9089 C CA . LEU B 1 573 ? 14.391 32.531 9.805 1 94.44 573 LEU B CA 1
ATOM 9090 C C . LEU B 1 573 ? 13.203 31.906 10.516 1 94.44 573 LEU B C 1
ATOM 9092 O O . LEU B 1 573 ? 13.086 30.672 10.555 1 94.44 573 LEU B O 1
ATOM 9096 N N . LEU B 1 574 ? 12.375 32.719 11.078 1 94.5 574 LEU B N 1
ATOM 9097 C CA . LEU B 1 574 ? 11.258 32.219 11.883 1 94.5 574 LEU B CA 1
ATOM 9098 C C . LEU B 1 574 ? 9.922 32.656 11.297 1 94.5 574 LEU B C 1
ATOM 9100 O O . LEU B 1 574 ? 9.547 33.812 11.406 1 94.5 574 LEU B O 1
ATOM 9104 N N . ASP B 1 575 ? 9.188 31.688 10.711 1 90.12 575 ASP B N 1
ATOM 9105 C CA . ASP B 1 575 ? 7.891 32 10.117 1 90.12 575 ASP B CA 1
ATOM 9106 C C . ASP B 1 575 ? 6.762 31.828 11.125 1 90.12 575 ASP B C 1
ATOM 9108 O O . ASP B 1 575 ? 6.219 30.734 11.281 1 90.12 575 ASP B O 1
ATOM 9112 N N . GLU B 1 576 ? 6.406 32.844 11.758 1 87.31 576 GLU B N 1
ATOM 9113 C CA . GLU B 1 576 ? 5.367 32.875 12.781 1 87.31 576 GLU B CA 1
ATOM 9114 C C . GLU B 1 576 ? 5.594 31.828 13.859 1 87.31 576 GLU B C 1
ATOM 9116 O O . GLU B 1 576 ? 4.695 31.031 14.148 1 87.31 576 GLU B O 1
ATOM 9121 N N . PRO B 1 577 ? 6.73 31.922 14.523 1 88.94 577 PRO B N 1
ATOM 9122 C CA . PRO B 1 577 ? 7.129 30.859 15.445 1 88.94 577 PRO B CA 1
ATOM 9123 C C . PRO B 1 577 ? 6.27 30.828 16.703 1 88.94 577 PRO B C 1
ATOM 9125 O O . PRO B 1 577 ? 6.25 29.812 17.422 1 88.94 577 PRO B O 1
ATOM 9128 N N . CYS B 1 578 ? 5.523 31.891 16.969 1 88.56 578 CYS B N 1
ATOM 9129 C CA . CYS B 1 578 ? 4.777 31.984 18.219 1 88.56 578 CYS B CA 1
ATOM 9130 C C . CYS B 1 578 ? 3.295 32.219 17.938 1 88.56 578 CYS B C 1
ATOM 9132 O O . CYS B 1 578 ? 2.611 32.875 18.75 1 88.56 578 CYS B O 1
ATOM 9134 N N . ALA B 1 579 ? 2.852 31.719 16.812 1 80.5 579 ALA B N 1
ATOM 9135 C CA . ALA B 1 579 ? 1.466 31.969 16.422 1 80.5 579 ALA B CA 1
ATOM 9136 C C . ALA B 1 579 ? 0.497 31.328 17.422 1 80.5 579 ALA B C 1
ATOM 9138 O O . ALA B 1 579 ? -0.581 31.875 17.672 1 80.5 579 ALA B O 1
ATOM 9139 N N . ALA B 1 580 ? 0.922 30.203 18.047 1 79.38 580 ALA B N 1
ATOM 9140 C CA . ALA B 1 580 ? 0.029 29.469 18.938 1 79.38 580 ALA B CA 1
ATOM 9141 C C . ALA B 1 580 ? 0.512 29.547 20.391 1 79.38 580 ALA B C 1
ATOM 9143 O O . ALA B 1 580 ? 0.118 28.719 21.219 1 79.38 580 ALA B O 1
ATOM 9144 N N . VAL B 1 581 ? 1.389 30.5 20.703 1 84.12 581 VAL B N 1
ATOM 9145 C CA . VAL B 1 581 ? 1.948 30.625 22.047 1 84.12 581 VAL B CA 1
ATOM 9146 C C . VAL B 1 581 ? 1.474 31.938 22.688 1 84.12 581 VAL B C 1
ATOM 9148 O O . VAL B 1 581 ? 1.135 32.875 22 1 84.12 581 VAL B O 1
ATOM 9151 N N . ASP B 1 582 ? 1.488 31.969 23.984 1 81.25 582 ASP B N 1
ATOM 9152 C CA . ASP B 1 582 ? 1.059 33.156 24.734 1 81.25 582 ASP B CA 1
ATOM 9153 C C . ASP B 1 582 ? 1.987 34.344 24.469 1 81.25 582 ASP B C 1
ATOM 9155 O O . ASP B 1 582 ? 3.197 34.156 24.312 1 81.25 582 ASP B O 1
ATOM 9159 N N . PRO B 1 583 ? 1.402 35.562 24.484 1 81.81 583 PRO B N 1
ATOM 9160 C CA . PRO B 1 583 ? 2.191 36.75 24.203 1 81.81 583 PRO B CA 1
ATOM 9161 C C . PRO B 1 583 ? 3.33 36.969 25.203 1 81.81 583 PRO B C 1
ATOM 9163 O O . PRO B 1 583 ? 4.406 37.438 24.828 1 81.81 583 PRO B O 1
ATOM 9166 N N . SER B 1 584 ? 3.047 36.594 26.438 1 82.44 584 SER B N 1
ATOM 9167 C CA . SER B 1 584 ? 4.086 36.781 27.453 1 82.44 584 SER B CA 1
ATOM 9168 C C . SER B 1 584 ? 5.316 35.938 27.141 1 82.44 584 SER B C 1
ATOM 9170 O O . SER B 1 584 ? 6.449 36.375 27.312 1 82.44 584 SER B O 1
ATOM 9172 N N . PHE B 1 585 ? 5.023 34.812 26.703 1 87.38 585 PHE B N 1
ATOM 9173 C CA . PHE B 1 585 ? 6.133 33.938 26.312 1 87.38 585 PHE B CA 1
ATOM 9174 C C . PHE B 1 585 ? 6.883 34.531 25.125 1 87.38 585 PHE B C 1
ATOM 9176 O O . PHE B 1 585 ? 8.117 34.5 25.094 1 87.38 585 PHE B O 1
ATOM 9183 N N . GLU B 1 586 ? 6.141 34.969 24.141 1 89.31 586 GLU B N 1
ATOM 9184 C CA . GLU B 1 586 ? 6.754 35.531 22.953 1 89.31 586 GLU B CA 1
ATOM 9185 C C . GLU B 1 586 ? 7.695 36.656 23.281 1 89.31 586 GLU B C 1
ATOM 9187 O O . GLU B 1 586 ? 8.805 36.75 22.75 1 89.31 586 GLU B O 1
ATOM 9192 N N . MET B 1 587 ? 7.242 37.531 24.172 1 88.06 587 MET B N 1
ATOM 9193 C CA . MET B 1 587 ? 8.047 38.656 24.578 1 88.06 587 MET B CA 1
ATOM 9194 C C . MET B 1 587 ? 9.344 38.219 25.234 1 88.06 587 MET B C 1
ATOM 9196 O O . MET B 1 587 ? 10.422 38.719 24.906 1 88.06 587 MET B O 1
ATOM 9200 N N . LYS B 1 588 ? 9.172 37.312 26.109 1 89 588 LYS B N 1
ATOM 9201 C CA . LYS B 1 588 ? 10.344 36.781 26.812 1 89 588 LYS B CA 1
ATOM 9202 C C . LYS B 1 588 ? 11.305 36.094 25.859 1 89 588 LYS B C 1
ATOM 9204 O O . LYS B 1 588 ? 12.523 36.188 26.016 1 89 588 LYS B O 1
ATOM 9209 N N . PHE B 1 589 ? 10.828 35.5 25.031 1 91.38 589 PHE B N 1
ATOM 9210 C CA . PHE B 1 589 ? 11.625 34.75 24.078 1 91.38 589 PHE B CA 1
ATOM 9211 C C . PHE B 1 589 ? 12.453 35.688 23.203 1 91.38 589 PHE B C 1
ATOM 9213 O O . PHE B 1 589 ? 13.664 35.5 23.062 1 91.38 589 PHE B O 1
ATOM 9220 N N . PHE B 1 590 ? 11.82 36.688 22.562 1 91.56 590 PHE B N 1
ATOM 9221 C CA . PHE B 1 590 ? 12.539 37.625 21.703 1 91.56 590 PHE B CA 1
ATOM 9222 C C . PHE B 1 590 ? 13.516 38.469 22.516 1 91.56 590 PHE B C 1
ATOM 9224 O O . PHE B 1 590 ? 14.578 38.844 22 1 91.56 590 PHE B O 1
ATOM 9231 N N . GLU B 1 591 ? 13.094 38.719 23.766 1 90.81 591 GLU B N 1
ATOM 9232 C CA . GLU B 1 591 ? 14.047 39.375 24.641 1 90.81 591 GLU B CA 1
ATOM 9233 C C . GLU B 1 591 ? 15.312 38.531 24.812 1 90.81 591 GLU B C 1
ATOM 9235 O O . GLU B 1 591 ? 16.422 39.094 24.781 1 90.81 591 GLU B O 1
ATOM 9240 N N . GLU B 1 592 ? 15.055 37.312 25.016 1 89.62 592 GLU B N 1
ATOM 9241 C CA . GLU B 1 592 ? 16.188 36.406 25.156 1 89.62 592 GLU B CA 1
ATOM 9242 C C . GLU B 1 592 ? 17.016 36.344 23.875 1 89.62 592 GLU B C 1
ATOM 9244 O O . GLU B 1 592 ? 18.25 36.312 23.922 1 89.62 592 GLU B O 1
ATOM 9249 N N . CYS B 1 593 ? 16.484 36.344 22.766 1 90.5 593 CYS B N 1
ATOM 9250 C CA . CYS B 1 593 ? 17.172 36.344 21.484 1 90.5 593 CYS B CA 1
ATOM 9251 C C . CYS B 1 593 ? 18 37.625 21.312 1 90.5 593 CYS B C 1
ATOM 9253 O O . CYS B 1 593 ? 19.125 37.562 20.812 1 90.5 593 CYS B O 1
ATOM 9255 N N . ALA B 1 594 ? 17.406 38.688 21.719 1 89.5 594 ALA B N 1
ATOM 9256 C CA . ALA B 1 594 ? 18.094 39.969 21.625 1 89.5 594 ALA B CA 1
ATOM 9257 C C . ALA B 1 594 ? 19.312 40 22.547 1 89.5 594 ALA B C 1
ATOM 9259 O O . ALA B 1 594 ? 20.375 40.5 22.172 1 89.5 594 ALA B O 1
ATOM 9260 N N . ARG B 1 595 ? 19.047 39.5 23.719 1 88.94 595 ARG B N 1
ATOM 9261 C CA . ARG B 1 595 ? 20.141 39.438 24.703 1 88.94 595 ARG B CA 1
ATOM 9262 C C . ARG B 1 595 ? 21.312 38.625 24.172 1 88.94 595 ARG B C 1
ATOM 9264 O O . ARG B 1 595 ? 22.469 39 24.391 1 88.94 595 ARG B O 1
ATOM 9271 N N . ARG B 1 596 ? 20.969 37.719 23.438 1 88.75 596 ARG B N 1
ATOM 9272 C CA . ARG B 1 596 ? 22 36.844 22.875 1 88.75 596 ARG B CA 1
ATOM 9273 C C . ARG B 1 596 ? 22.531 37.406 21.562 1 88.75 596 ARG B C 1
ATOM 9275 O O . ARG B 1 596 ? 23.406 36.781 20.938 1 88.75 596 ARG B O 1
ATOM 9282 N N . GLN B 1 597 ? 22.016 38.5 21.125 1 88.19 597 GLN B N 1
ATOM 9283 C CA . GLN B 1 597 ? 22.406 39.188 19.906 1 88.19 597 GLN B CA 1
ATOM 9284 C C . GLN B 1 597 ? 22.266 38.281 18.688 1 88.19 597 GLN B C 1
ATOM 9286 O O . GLN B 1 597 ? 23.141 38.25 17.812 1 88.19 597 GLN B O 1
ATOM 9291 N N . MET B 1 598 ? 21.219 37.531 18.672 1 90.75 598 MET B N 1
ATOM 9292 C CA . MET B 1 598 ? 20.938 36.688 17.531 1 90.75 598 MET B CA 1
ATOM 9293 C C . MET B 1 598 ? 20.422 37.5 16.344 1 90.75 598 MET B C 1
ATOM 9295 O O . MET B 1 598 ? 19.766 38.531 16.531 1 90.75 598 MET B O 1
ATOM 9299 N N . THR B 1 599 ? 20.875 37.125 15.164 1 93.94 599 THR B N 1
ATOM 9300 C CA . THR B 1 599 ? 20.297 37.688 13.953 1 93.94 599 THR B CA 1
ATOM 9301 C C . THR B 1 599 ? 19.031 36.938 13.539 1 93.94 599 THR B C 1
ATOM 9303 O O . THR B 1 599 ? 19.047 35.719 13.406 1 93.94 599 THR B O 1
ATOM 9306 N N . LEU B 1 600 ? 17.969 37.719 13.359 1 94.94 600 LEU B N 1
ATOM 9307 C CA . LEU B 1 600 ? 16.672 37.062 13.125 1 94.94 600 LEU B CA 1
ATOM 9308 C C . LEU B 1 600 ? 15.938 37.75 11.969 1 94.94 600 LEU B C 1
ATOM 9310 O O . LEU B 1 600 ? 16.031 38.969 11.797 1 94.94 600 LEU B O 1
ATOM 9314 N N . ILE B 1 601 ? 15.289 36.938 11.18 1 94.5 601 ILE B N 1
ATOM 9315 C CA . ILE B 1 601 ? 14.211 37.344 10.281 1 94.5 601 ILE B CA 1
ATOM 9316 C C . ILE B 1 601 ? 12.906 36.688 10.703 1 94.5 601 ILE B C 1
ATOM 9318 O O . ILE B 1 601 ? 12.812 35.438 10.711 1 94.5 601 ILE B O 1
ATOM 9322 N N . THR B 1 602 ? 11.938 37.406 11.109 1 93.75 602 THR B N 1
ATOM 9323 C CA . THR B 1 602 ? 10.742 36.75 11.648 1 93.75 602 THR B CA 1
ATOM 9324 C C . THR B 1 602 ? 9.484 37.469 11.164 1 93.75 602 THR B C 1
ATOM 9326 O O . THR B 1 602 ? 9.539 38.656 10.758 1 93.75 602 THR B O 1
ATOM 9329 N N . VAL B 1 603 ? 8.445 36.688 10.977 1 88.94 603 VAL B N 1
ATOM 9330 C CA . VAL B 1 603 ? 7.094 37.188 10.781 1 88.94 603 VAL B CA 1
ATOM 9331 C C . VAL B 1 603 ? 6.316 37.125 12.094 1 88.94 603 VAL B C 1
ATOM 9333 O O . VAL B 1 603 ? 6.289 36.094 12.758 1 88.94 603 VAL B O 1
ATOM 9336 N N . SER B 1 604 ? 5.82 38.219 12.609 1 83.25 604 SER B N 1
ATOM 9337 C CA . SER B 1 604 ? 4.969 38.25 13.797 1 83.25 604 SER B CA 1
ATOM 9338 C C . SER B 1 604 ? 3.82 39.25 13.625 1 83.25 604 SER B C 1
ATOM 9340 O O . SER B 1 604 ? 3.99 40.312 13.031 1 83.25 604 SER B O 1
ATOM 9342 N N . HIS B 1 605 ? 2.732 38.875 14.117 1 74.38 605 HIS B N 1
ATOM 9343 C CA . HIS B 1 605 ? 1.562 39.719 14.023 1 74.38 605 HIS B CA 1
ATOM 9344 C C . HIS B 1 605 ? 1.322 40.5 15.328 1 74.38 605 HIS B C 1
ATOM 9346 O O . HIS B 1 605 ? 0.416 41.312 15.406 1 74.38 605 HIS B O 1
ATOM 9352 N N . ARG B 1 606 ? 2.193 40.281 16.234 1 74.5 606 ARG B N 1
ATOM 9353 C CA . ARG B 1 606 ? 2.004 40.906 17.531 1 74.5 606 ARG B CA 1
ATOM 9354 C C . ARG B 1 606 ? 2.859 42.188 17.641 1 74.5 606 ARG B C 1
ATOM 9356 O O . ARG B 1 606 ? 4.086 42.125 17.516 1 74.5 606 ARG B O 1
ATOM 9363 N N . ARG B 1 607 ? 2.293 43.25 18 1 71.5 607 ARG B N 1
ATOM 9364 C CA . ARG B 1 607 ? 2.93 44.562 18.031 1 71.5 607 ARG B CA 1
ATOM 9365 C C . ARG B 1 607 ? 3.939 44.656 19.172 1 71.5 607 ARG B C 1
ATOM 9367 O O . ARG B 1 607 ? 4.984 45.281 19.016 1 71.5 607 ARG B O 1
ATOM 9374 N N . GLU B 1 608 ? 3.623 43.969 20.219 1 73.19 608 GLU B N 1
ATOM 9375 C CA . GLU B 1 608 ? 4.441 44.094 21.422 1 73.19 608 GLU B CA 1
ATOM 9376 C C . GLU B 1 608 ? 5.84 43.531 21.203 1 73.19 608 GLU B C 1
ATOM 9378 O O . GLU B 1 608 ? 6.797 43.938 21.859 1 73.19 608 GLU B O 1
ATOM 9383 N N . ALA B 1 609 ? 5.918 42.75 20.25 1 77 609 ALA B N 1
ATOM 9384 C CA . ALA B 1 609 ? 7.203 42.094 20.016 1 77 609 ALA B CA 1
ATOM 9385 C C . ALA B 1 609 ? 8.125 43 19.188 1 77 609 ALA B C 1
ATOM 9387 O O . ALA B 1 609 ? 9.336 42.781 19.156 1 77 609 ALA B O 1
ATOM 9388 N N . ALA B 1 610 ? 7.645 44.031 18.656 1 81.12 610 ALA B N 1
ATOM 9389 C CA . ALA B 1 610 ? 8.383 44.875 17.719 1 81.12 610 ALA B CA 1
ATOM 9390 C C . ALA B 1 610 ? 9.539 45.594 18.406 1 81.12 610 ALA B C 1
ATOM 9392 O O . ALA B 1 610 ? 10.531 45.938 17.766 1 81.12 610 ALA B O 1
ATOM 9393 N N . VAL B 1 611 ? 9.469 45.75 19.719 1 84.25 611 VAL B N 1
ATOM 9394 C CA . VAL B 1 611 ? 10.461 46.5 20.469 1 84.25 611 VAL B CA 1
ATOM 9395 C C . VAL B 1 611 ? 11.805 45.781 20.438 1 84.25 611 VAL B C 1
ATOM 9397 O O . VAL B 1 611 ? 12.852 46.406 20.609 1 84.25 611 VAL B O 1
ATOM 9400 N N . HIS B 1 612 ? 11.828 44.656 20.156 1 89.31 612 HIS B N 1
ATOM 9401 C CA . HIS B 1 612 ? 13.055 43.844 20.234 1 89.31 612 HIS B CA 1
ATOM 9402 C C . HIS B 1 612 ? 13.711 43.719 18.859 1 89.31 612 HIS B C 1
ATOM 9404 O O . HIS B 1 612 ? 14.727 43.062 18.719 1 89.31 612 HIS B O 1
ATOM 9410 N N . PHE B 1 613 ? 13.203 44.406 17.875 1 92 613 PHE B N 1
ATOM 9411 C CA . PHE B 1 613 ? 13.742 44.312 16.531 1 92 613 PHE B CA 1
ATOM 9412 C C . PHE B 1 613 ? 14.43 45.594 16.109 1 92 613 PHE B C 1
ATOM 9414 O O . PHE B 1 613 ? 14.141 46.656 16.672 1 92 613 PHE B O 1
ATOM 9421 N N . THR B 1 614 ? 15.328 45.469 15.188 1 91.25 614 THR B N 1
ATOM 9422 C CA . THR B 1 614 ? 16.141 46.625 14.758 1 91.25 614 THR B CA 1
ATOM 9423 C C . THR B 1 614 ? 15.617 47.188 13.445 1 91.25 614 THR B C 1
ATOM 9425 O O . THR B 1 614 ? 15.789 48.375 13.172 1 91.25 614 THR B O 1
ATOM 9428 N N . HIS B 1 615 ? 15.07 46.312 12.641 1 91.19 615 HIS B N 1
ATOM 9429 C CA . HIS B 1 615 ? 14.586 46.719 11.32 1 91.19 615 HIS B CA 1
ATOM 9430 C C . HIS B 1 615 ? 13.188 46.156 11.062 1 91.19 615 HIS B C 1
ATOM 9432 O O . HIS B 1 615 ? 12.789 45.156 11.664 1 91.19 615 HIS B O 1
ATOM 9438 N N . LYS B 1 616 ? 12.492 46.844 10.211 1 91.94 616 LYS B N 1
ATOM 9439 C CA . LYS B 1 616 ? 11.164 46.438 9.773 1 91.94 616 LYS B CA 1
ATOM 9440 C C . LYS B 1 616 ? 11.047 46.469 8.25 1 91.94 616 LYS B C 1
ATOM 9442 O O . LYS B 1 616 ? 11.406 47.469 7.629 1 91.94 616 LYS B O 1
ATOM 9447 N N . LEU B 1 617 ? 10.664 45.406 7.637 1 91.88 617 LEU B N 1
ATOM 9448 C CA . LEU B 1 617 ? 10.383 45.312 6.207 1 91.88 617 LEU B CA 1
ATOM 9449 C C . LEU B 1 617 ? 8.891 45.156 5.957 1 91.88 617 LEU B C 1
ATOM 9451 O O . LEU B 1 617 ? 8.305 44.125 6.332 1 91.88 617 LEU B O 1
ATOM 9455 N N . ARG B 1 618 ? 8.289 46.062 5.301 1 90.56 618 ARG B N 1
ATOM 9456 C CA . ARG B 1 618 ? 6.855 46 5.023 1 90.56 618 ARG B CA 1
ATOM 9457 C C . ARG B 1 618 ? 6.594 45.688 3.557 1 90.56 618 ARG B C 1
ATOM 9459 O O . ARG B 1 618 ? 7.086 46.375 2.664 1 90.56 618 ARG B O 1
ATOM 9466 N N . LEU B 1 619 ? 5.828 44.656 3.363 1 89.62 619 LEU B N 1
ATOM 9467 C CA . LEU B 1 619 ? 5.367 44.312 2.027 1 89.62 619 LEU B CA 1
ATOM 9468 C C . LEU B 1 619 ? 3.98 44.875 1.756 1 89.62 619 LEU B C 1
ATOM 9470 O O . LEU B 1 619 ? 3.064 44.719 2.562 1 89.62 619 LEU B O 1
ATOM 9474 N N . ASP B 1 620 ? 3.764 45.562 0.657 1 85.75 620 ASP B N 1
ATOM 9475 C CA . ASP B 1 620 ? 2.523 46.281 0.396 1 85.75 620 ASP B CA 1
ATOM 9476 C C . ASP B 1 620 ? 1.504 45.375 -0.306 1 85.75 620 ASP B C 1
ATOM 9478 O O . ASP B 1 620 ? 0.334 45.75 -0.439 1 85.75 620 ASP B O 1
ATOM 9482 N N . GLY B 1 621 ? 1.858 44.188 -0.781 1 80.62 621 GLY B N 1
ATOM 9483 C CA . GLY B 1 621 ? 0.929 43.281 -1.438 1 80.62 621 GLY B CA 1
ATOM 9484 C C . GLY B 1 621 ? 0.849 43.5 -2.938 1 80.62 621 GLY B C 1
ATOM 9485 O O . GLY B 1 621 ? 0.173 42.75 -3.643 1 80.62 621 GLY B O 1
ATOM 9486 N N . ALA B 1 622 ? 1.436 44.531 -3.463 1 79.56 622 ALA B N 1
ATOM 9487 C CA . ALA B 1 622 ? 1.416 44.844 -4.891 1 79.56 622 ALA B CA 1
ATOM 9488 C C . ALA B 1 622 ? 2.803 44.656 -5.504 1 79.56 622 ALA B C 1
ATOM 9490 O O . ALA B 1 622 ? 3.102 45.25 -6.543 1 79.56 622 ALA B O 1
ATOM 9491 N N . GLY B 1 623 ? 3.549 43.938 -4.812 1 83.5 623 GLY B N 1
ATOM 9492 C CA . GLY B 1 623 ? 4.875 43.656 -5.336 1 83.5 623 GLY B CA 1
ATOM 9493 C C . GLY B 1 623 ? 5.945 44.594 -4.773 1 83.5 623 GLY B C 1
ATOM 9494 O O . GLY B 1 623 ? 7.137 44.375 -5.016 1 83.5 623 GLY B O 1
ATOM 9495 N N . GLY B 1 624 ? 5.586 45.562 -4.008 1 86.31 624 GLY B N 1
ATOM 9496 C CA . GLY B 1 624 ? 6.531 46.5 -3.434 1 86.31 624 GLY B CA 1
ATOM 9497 C C . GLY B 1 624 ? 6.875 46.188 -1.986 1 86.31 624 GLY B C 1
ATOM 9498 O O . GLY B 1 624 ? 6.148 45.469 -1.312 1 86.31 624 GLY B O 1
ATOM 9499 N N . ALA B 1 625 ? 8.133 46.719 -1.547 1 90.5 625 ALA B N 1
ATOM 9500 C CA . ALA B 1 625 ? 8.594 46.562 -0.171 1 90.5 625 ALA B CA 1
ATOM 9501 C C . ALA B 1 625 ? 9.312 47.812 0.323 1 90.5 625 ALA B C 1
ATOM 9503 O O . ALA B 1 625 ? 9.984 48.5 -0.454 1 90.5 625 ALA B O 1
ATOM 9504 N N . THR B 1 626 ? 9.109 48.156 1.556 1 89.19 626 THR B N 1
ATOM 9505 C CA . THR B 1 626 ? 9.773 49.312 2.162 1 89.19 626 THR B CA 1
ATOM 9506 C C . THR B 1 626 ? 10.516 48.875 3.43 1 89.19 626 THR B C 1
ATOM 9508 O O . THR B 1 626 ? 9.961 48.188 4.277 1 89.19 626 THR B O 1
ATOM 9511 N N . LEU B 1 627 ? 11.75 49.281 3.555 1 90.38 627 LEU B N 1
ATOM 9512 C CA . LEU B 1 627 ? 12.586 48.969 4.707 1 90.38 627 LEU B CA 1
ATOM 9513 C C . LEU B 1 627 ? 12.734 50.188 5.609 1 90.38 627 LEU B C 1
ATOM 9515 O O . LEU B 1 627 ? 12.984 51.281 5.129 1 90.38 627 LEU B O 1
ATOM 9519 N N . ARG B 1 628 ? 12.539 49.938 6.949 1 87.75 628 ARG B N 1
ATOM 9520 C CA . ARG B 1 628 ? 12.688 51.031 7.926 1 87.75 628 ARG B CA 1
ATOM 9521 C C . ARG B 1 628 ? 13.523 50.562 9.117 1 87.75 628 ARG B C 1
ATOM 9523 O O . ARG B 1 628 ? 13.516 49.375 9.477 1 87.75 628 ARG B O 1
ATOM 9530 N N . VAL B 1 629 ? 14.312 51.438 9.742 1 88 629 VAL B N 1
ATOM 9531 C CA . VAL B 1 629 ? 15.047 51.156 10.969 1 88 629 VAL B CA 1
ATOM 9532 C C . VAL B 1 629 ? 14.172 51.5 12.18 1 88 629 VAL B C 1
ATOM 9534 O O . VAL B 1 629 ? 13.477 52.5 12.195 1 88 629 VAL B O 1
ATOM 9537 N N . ILE B 1 630 ? 14.07 50.562 13.07 1 83.81 630 ILE B N 1
ATOM 9538 C CA . ILE B 1 630 ? 13.266 50.781 14.273 1 83.81 630 ILE B CA 1
ATOM 9539 C C . ILE B 1 630 ? 14.094 51.531 15.312 1 83.81 630 ILE B C 1
ATOM 9541 O O . ILE B 1 630 ? 15.164 51.062 15.711 1 83.81 630 ILE B O 1
ATOM 9545 N N . ASP B 1 631 ? 13.875 52.844 15.625 1 68.38 631 ASP B N 1
ATOM 9546 C CA . ASP B 1 631 ? 14.57 53.656 16.625 1 68.38 631 ASP B CA 1
ATOM 9547 C C . ASP B 1 631 ? 14.102 53.312 18.031 1 68.38 631 ASP B C 1
ATOM 9549 O O . ASP B 1 631 ? 12.906 53.344 18.328 1 68.38 631 ASP B O 1
ATOM 9553 N N . SER B 1 632 ? 14.891 52.469 18.891 1 56.75 632 SER B N 1
ATOM 9554 C CA . SER B 1 632 ? 14.594 52.094 20.281 1 56.75 632 SER B CA 1
ATOM 9555 C C . SER B 1 632 ? 14.156 53.312 21.094 1 56.75 632 SER B C 1
ATOM 9557 O O . SER B 1 632 ? 13.422 53.156 22.078 1 56.75 632 SER B O 1
ATOM 9559 N N . ASN B 1 633 ? 14.875 54.5 21.219 1 47.94 633 ASN B N 1
ATOM 9560 C CA . ASN B 1 633 ? 14.617 55.625 22.109 1 47.94 633 ASN B CA 1
ATOM 9561 C C . ASN B 1 633 ? 13.242 56.25 21.859 1 47.94 633 ASN B C 1
ATOM 9563 O O . ASN B 1 633 ? 12.773 57.062 22.625 1 47.94 633 ASN B O 1
ATOM 9567 N N . LYS B 1 634 ? 12.812 56.625 20.734 1 47.06 634 LYS B N 1
ATOM 9568 C CA . LYS B 1 634 ? 11.531 57.312 20.531 1 47.06 634 LYS B CA 1
ATOM 9569 C C . LYS B 1 634 ? 10.367 56.312 20.609 1 47.06 634 LYS B C 1
ATOM 9571 O O . LYS B 1 634 ? 10.312 55.344 19.859 1 47.06 634 LYS B O 1
ATOM 9576 N N . GLY B 1 635 ? 9.906 55.969 21.812 1 38.44 635 GLY B N 1
ATOM 9577 C CA . GLY B 1 635 ? 8.578 55.438 22.047 1 38.44 635 GLY B CA 1
ATOM 9578 C C . GLY B 1 635 ? 7.594 55.781 20.938 1 38.44 635 GLY B C 1
ATOM 9579 O O . GLY B 1 635 ? 6.484 56.25 21.203 1 38.44 635 GLY B O 1
ATOM 9580 N N . ASP B 1 636 ? 8 56.188 19.891 1 35.44 636 ASP B N 1
ATOM 9581 C CA . ASP B 1 636 ? 7.035 56.688 18.922 1 35.44 636 ASP B CA 1
ATOM 9582 C C . ASP B 1 636 ? 5.91 55.656 18.719 1 35.44 636 ASP B C 1
ATOM 9584 O O . ASP B 1 636 ? 6.109 54.625 18.078 1 35.44 636 ASP B O 1
ATOM 9588 N N . ASP B 1 637 ? 5.062 55.531 19.672 1 38.69 637 ASP B N 1
ATOM 9589 C CA . ASP B 1 637 ? 3.67 55.094 19.703 1 38.69 637 ASP B CA 1
ATOM 9590 C C . ASP B 1 637 ? 2.982 55.375 18.359 1 38.69 637 ASP B C 1
ATOM 9592 O O . ASP B 1 637 ? 1.879 54.875 18.109 1 38.69 637 ASP B O 1
ATOM 9596 N N . SER B 1 638 ? 3.213 56.562 17.781 1 36.69 638 SER B N 1
ATOM 9597 C CA . SER B 1 638 ? 2.406 57.094 16.688 1 36.69 638 SER B CA 1
ATOM 9598 C C . SER B 1 638 ? 2.551 56.219 15.43 1 36.69 638 SER B C 1
ATOM 9600 O O . SER B 1 638 ? 1.609 56.094 14.641 1 36.69 638 SER B O 1
ATOM 9602 N N . SER B 1 639 ? 3.76 55.812 15.062 1 36.91 639 SER B N 1
ATOM 9603 C CA . SER B 1 639 ? 3.924 55.156 13.773 1 36.91 639 SER B CA 1
ATOM 9604 C C . SER B 1 639 ? 3.623 53.656 13.875 1 36.91 639 SER B C 1
ATOM 9606 O O . SER B 1 639 ? 3.494 52.969 12.859 1 36.91 639 SER B O 1
ATOM 9608 N N . ALA B 1 640 ? 3.707 52.969 14.914 1 40.5 640 ALA B N 1
ATOM 9609 C CA . ALA B 1 640 ? 3.277 51.562 15.117 1 40.5 640 ALA B CA 1
ATOM 9610 C C . ALA B 1 640 ? 1.757 51.469 15.047 1 40.5 640 ALA B C 1
ATOM 9612 O O . ALA B 1 640 ? 1.225 50.406 14.672 1 40.5 640 ALA B O 1
ATOM 9613 N N . SER B 1 641 ? 0.991 52.438 15.641 1 37.03 641 SER B N 1
ATOM 9614 C CA . SER B 1 641 ? -0.467 52.5 15.609 1 37.03 641 SER B CA 1
ATOM 9615 C C . SER B 1 641 ? -0.98 52.688 14.18 1 37.03 641 SER B C 1
ATOM 9617 O O . SER B 1 641 ? -2.039 52.156 13.828 1 37.03 641 SER B O 1
ATOM 9619 N N . ASP B 1 642 ? -0.432 53.625 13.438 1 34.56 642 ASP B N 1
ATOM 9620 C CA . ASP B 1 642 ? -0.967 53.969 12.125 1 34.56 642 ASP B CA 1
ATOM 9621 C C . ASP B 1 642 ? -0.806 52.812 11.148 1 34.56 642 ASP B C 1
ATOM 9623 O O . ASP B 1 642 ? -1.628 52.625 10.242 1 34.56 642 ASP B O 1
ATOM 9627 N N . ASP B 1 643 ? 0.301 52.094 11.195 1 36.56 643 ASP B N 1
ATOM 9628 C CA . ASP B 1 643 ? 0.708 51.219 10.117 1 36.56 643 ASP B CA 1
ATOM 9629 C C . ASP B 1 643 ? 0.061 49.844 10.273 1 36.56 643 ASP B C 1
ATOM 9631 O O . ASP B 1 643 ? 0.038 49.031 9.328 1 36.56 643 ASP B O 1
ATOM 9635 N N . PHE B 1 644 ? -0.168 49.406 11.484 1 37.41 644 PHE B N 1
ATOM 9636 C CA . PHE B 1 644 ? -0.973 48.188 11.594 1 37.41 644 PHE B CA 1
ATOM 9637 C C . PHE B 1 644 ? -2.441 48.5 11.32 1 37.41 644 PHE B C 1
ATOM 9639 O O . PHE B 1 644 ? -3.186 47.625 10.867 1 37.41 644 PHE B O 1
ATOM 9646 N N . VAL B 1 645 ? -3.139 49.688 11.758 1 33 645 VAL B N 1
ATOM 9647 C CA . VAL B 1 645 ? -4.539 50.062 11.625 1 33 645 VAL B CA 1
ATOM 9648 C C . VAL B 1 645 ? -4.855 50.406 10.172 1 33 645 VAL B C 1
ATOM 9650 O O . VAL B 1 645 ? -5.988 50.219 9.711 1 33 645 VAL B O 1
ATOM 9653 N N . HIS B 1 646 ? -4.031 51.25 9.453 1 31.53 646 HIS B N 1
ATOM 9654 C CA . HIS B 1 646 ? -4.57 51.906 8.273 1 31.53 646 HIS B CA 1
ATOM 9655 C C . HIS B 1 646 ? -4.691 50.938 7.105 1 31.53 646 HIS B C 1
ATOM 9657 O O . HIS B 1 646 ? -4.875 51.344 5.961 1 31.53 646 HIS B O 1
ATOM 9663 N N . ALA B 1 647 ? -4.32 49.781 7.223 1 32.34 647 ALA B N 1
ATOM 9664 C CA . ALA B 1 647 ? -4.645 49.031 6.004 1 32.34 647 ALA B CA 1
ATOM 9665 C C . ALA B 1 647 ? -6.156 48.969 5.793 1 32.34 647 ALA B C 1
ATOM 9667 O O . ALA B 1 647 ? -6.754 47.906 5.918 1 32.34 647 ALA B O 1
ATOM 9668 N N . GLU B 1 648 ? -7.039 49.875 6.383 1 25.27 648 GLU B N 1
ATOM 9669 C CA . GLU B 1 648 ? -8.477 50.062 6.215 1 25.27 648 GLU B CA 1
ATOM 9670 C C . GLU B 1 648 ? -8.828 50.375 4.762 1 25.27 648 GLU B C 1
ATOM 9672 O O . GLU B 1 648 ? -9.992 50.25 4.367 1 25.27 648 GLU B O 1
ATOM 9677 N N . SER B 1 649 ? -8.031 51.344 4.051 1 23.12 649 SER B N 1
ATOM 9678 C CA . SER B 1 649 ? -8.727 51.781 2.838 1 23.12 649 SER B CA 1
ATOM 9679 C C . SER B 1 649 ? -8.828 50.625 1.841 1 23.12 649 SER B C 1
ATOM 9681 O O . SER B 1 649 ? -7.875 49.844 1.663 1 23.12 649 SER B O 1
#

Sequence (1298 aa):
MGRGVAGAMLRVWAAEPKGRLLLAAWATTFVGVTVRTIVVRRRARRRLLCQPPPPAAAGAAAASAPSPLRRVLSLAIPSRTSRPVLYGAALSLSIGLRLALSIKMSQEIGSLGAMLSRRQWAALYRRQLTYALYAVPAALFHALMKYASSGMALSMRDHLTRQLHARYEAAGSLPLALAAAEDGVQMGTADLAACCSSLVSLFEGLFKPTFEVLLLSAKLASMMGLKQLLHCYAFFAAAGAWTRLVGPSFETMSVAAQAAEGELLAHRSRLHAYAEEVTMLRGAPLERQLMDEAADSILLRTRRLHFQRFLSEALDGYVLRYLGILAAFTAMLPAVVDASAGRSSASDEPTEYFLTCLHLLVNVGMALKDLVLSHKAAASTRGLATRVVTLLDALEAATPPLPPPPPSAAPPLSAIASPPHAPLLLRVHSLSIATPAGGRVLHSLDLQLGAGQRLLLCGANGSGKSSLFRVLSGVWPAASGEAEWLVPPSDRLVLPQRPYLVPAASARLNLLYPTHPASAPRRAEGELLAALAAVGLAGLPLDVAGACEGLSPGEQQRLCLARLLLRAPAVALLDEPCAAVDPSFEMKFFEECARRQMTLITVSHRREAAVHFTHKLRLDGAGGATLRVIDSNKGDDSSASDDFVHAESMGRGVAGAMLRVWAAEPKGRLLLAAWATTFVGVTVRTIVVRRRARRRLLCQPPPPAAAGAAAASAPSPLRRVLSLAIPSRTSRPVLYGAALSLSIGLRLALSIKMSQEIGSLGAMLSRRQWAALYRRQLTYALYAVPAALFHALMKYASSGMALSMRDHLTRQLHARYEAAGSLPLALAAAEDGVQMGTADLAACCSSLVSLFEGLFKPTFEVLLLSAKLASMMGLKQLLHCYAFFAAAGAWTRLVGPSFETMSVAAQAAEGELLAHRSRLHAYAEEVTMLRGAPLERQLMDEAADSILLRTRRLHFQRFLSEALDGYVLRYLGILAAFTAMLPAVVDASAGRSSASDEPTEYFLTCLHLLVNVGMALKDLVLSHKAAASTRGLATRVVTLLDALEAATPPLPPPPPSAAPPLSAIASPPHAPLLLRVHSLSIATPAGGRVLHSLDLQLGAGQRLLLCGANGSGKSSLFRVLSGVWPAASGEAEWLVPPSDRLVLPQRPYLVPAASARLNLLYPTHPASAPRRAEGELLAALAAVGLAGLPLDVAGACEGLSPGEQQRLCLARLLLRAPAVALLDEPCAAVDPSFEMKFFEECARRQMTLITVSHRREAAVHFTHKLRLDGAGGATLRVIDSNKGDDSSASDDFVHAES

Nearest PDB structures (foldseek):
  7shm-assembly1_B  TM=8.836E-01  e=1.011E-24  Homo sapiens
  7n5b-assembly1_A  TM=7.469E-01  e=2.183E-16  Arabidopsis thaliana
  8px9-assembly1_B  TM=7.234E-01  e=4.297E-16  Escherichia coli
  5eg1-assembly1_B  TM=7.028E-01  e=2.389E-16  Escherichia coli
  8ipr-assembly2_D  TM=6.836E-01  e=5.153E-13  Mycolicibacterium smegmatis

pLDDT: mean 80.34, std 15.94, range [23.12, 95.25]

InterPro domains:
  IPR003439 ABC transporter-like, ATP-binding domain [PF00005] (442-579)
  IPR003439 ABC transporter-like, ATP-binding domain [PS50893] (426-647)
  IPR011527 ABC transporter type 1, transmembrane domain [PF06472] (73-335)
  IPR017871 ABC transporter-like, conserved site [PS00211] (551-565)
  IPR027417 P-loop containing nucleoside triphosphate hydrolase [G3DSA:3.40.50.300] (410-632)
  IPR027417 P-loop containing nucleoside triphosphate hydrolase [SSF52540] (418-620)
  IPR050835 ATP-binding cassette sub-family D [PTHR11384] (69-630)

Organism: Prymnesium parvum (NCBI:txid97485)

Foldseek 3Di:
DLVVLVVVVLVVLCVDPVSVVVVVVVVCCLVVLLVVLVVVVVVVVVVCVPPPPPPPPDDPPDPPDDALVVVLVCQLDVDCPAQLVVLVVLLLVLLVVLVVLVVVLVVLVVVLVVCVVVPVVVVNVVSVVVNVVSVVVNVVSVVSNVVSLVRNLVSSLVRLLVLLVVLCVVFLANVQLVVLQVLLVLLNPVLSSVLSSLVSVLVSLQSNLVVLLVVLVVVLCVQQNDVLVVQLVVQLVVLLVSLVSSADQLLVLLLQLSVLVSVLVVLVVVCVVCVVVCVVVVVVVVSVVVSVVSVVSNVVSVVVSVVSVVVSCVSLCVRQQVVSLVSQLSSRVVRLVVVVPDDDPDPDDSVNSSVVSSVSSNSNSVSSSSNSCSVSSVSSSSSSSVSNVSSSVSSVPSDQQPAADPDDPDDPDPEPPDDPPFDWFKWWFQFWAADPVGHTLAGGDTYIFTFLAAEEEDEDPLSCPVVVLCCQVRNDPTPHTDMDGPDDPLQEAEDDPQQDADAQFFLQQRLQPPDGPVRDDPDDPVLLLVLCVLLPNNPQDGHGGRSCPPDDRQSSLSSVLSSCVSSVGREYEEEASRVPHDPVSLQVSLVVCSVVSHYYYYYDPDLSNCLSGQKYWYRHSPNDIDIDGDDNPPPPPPPSVCVSPPVPD/DLVPLVVVVLVVLCVDPVSVVVVVVVVCCLVVLLVVLVVVVVVVVVVCVPPPPPPPPDDPPDPPDDALVVVLVCQLDVDCPAQLVVLVVLLLVLLVVLVVLVVVLVVLVVVLVVCVVVPVPVVNVVSVVVSVVSVVVNVVSVVSNVVSLVSNLVSSLVRLLVLLVVLCVVFLANVQLVVLQVLLVLLNPVLSSVLSSLVSVLVVLQSNLVVLLVVLVVVLCVQQNDVLVVQLVVQLVVLLVSLVSSADQLLVLLLQLSVLVSVLVVLVVVCVVCVVVCVVVVVVVVSVVVSVVSVVSNVVSVVVSVVSVVVSCVSLCVRQQVVSLVSQLSSRVVRLVVVVPDPDPDPDDSVNSSVVSSVSSNSNSVSSSSNSCSVSSVSSSSSSSVSNVSSSVSSVPSDQQPAADPDDPDDPDPAPPDPPPFDWFKWWFQFWFADPVGHTLAGTDTYIFTFLAAEEEDEDPLSCVVVVLCCQVRNDHTPHTDMDGPDDPLQEAEDDPQQDADAQFFLQQRLQPPDGPVRDDCDDPVLLLVLCVLLPNNPQDGHGGRSCPPDDRQSSLSSVVSSCVSSVGREYEEEASRVPHDPVSLQVSLVVCSVVSHYYYYYDPDLSNCLSGQKYWYRHSPNDIDIDGDDNPPPPPPPSVCVSPPVPD

Solvent-accessible surface area (backbone atoms only — not comparable to full-atom values): 66990 Å² total; per-residue (Å²): 112,75,83,44,51,62,53,48,38,51,51,56,34,60,70,34,70,73,35,42,53,51,53,50,50,48,50,49,49,52,50,48,48,49,51,50,39,54,52,52,55,52,49,52,55,49,48,62,69,62,48,73,70,64,81,76,65,81,72,81,69,61,96,77,61,70,51,45,54,55,52,49,48,50,53,31,48,77,49,86,81,33,66,34,45,51,22,47,49,48,25,52,49,23,51,53,50,38,54,53,44,52,51,51,52,51,50,50,54,50,50,48,50,54,29,55,72,69,64,39,60,74,61,36,46,55,49,49,50,53,49,56,57,57,32,50,61,45,16,44,29,56,19,43,29,55,34,21,48,52,46,22,22,50,42,24,34,50,41,40,50,49,50,51,39,51,36,57,44,66,23,43,19,46,44,62,16,48,64,72,31,84,46,45,58,38,30,70,42,63,37,38,49,50,28,30,45,41,51,45,49,49,50,54,50,43,49,55,27,50,51,47,36,57,59,48,46,56,57,44,33,75,71,52,32,58,69,36,50,47,53,37,50,49,49,52,51,52,53,40,53,48,53,60,63,49,47,76,67,47,24,61,45,48,41,51,31,51,50,30,50,22,51,41,51,52,53,46,50,47,48,66,76,40,20,58,44,34,50,43,46,60,21,38,63,40,52,34,50,54,51,49,52,34,48,49,48,30,51,53,41,44,50,51,46,44,51,53,49,26,55,51,40,23,50,44,35,32,57,38,47,48,46,29,42,50,44,38,56,58,40,45,46,61,40,53,51,51,50,69,74,66,73,69,75,73,81,65,54,69,61,55,53,47,54,52,52,49,53,51,40,45,51,38,34,52,24,50,37,45,48,53,51,42,55,58,56,46,32,39,34,40,26,33,24,40,46,38,48,50,47,53,48,32,28,64,61,23,55,51,51,65,77,38,69,77,76,71,91,67,83,81,62,79,66,60,77,60,66,92,82,51,61,66,40,36,44,31,46,46,29,19,36,45,44,94,90,62,50,72,37,34,55,52,44,58,45,60,42,34,59,48,40,22,36,38,43,42,59,60,88,82,18,32,68,65,58,51,50,30,37,76,51,49,62,38,47,52,66,32,26,43,78,44,67,66,55,62,72,87,35,48,43,45,42,51,62,63,71,83,74,65,79,68,34,22,38,48,42,56,45,42,55,47,39,46,65,89,74,35,74,83,65,52,67,64,58,55,49,48,32,28,43,73,54,72,44,60,82,61,52,48,82,40,69,30,53,62,62,83,58,48,71,33,55,40,28,33,50,55,50,27,30,50,68,67,63,59,42,62,33,36,40,30,37,36,59,54,48,65,43,53,61,65,55,49,45,52,49,47,47,50,40,46,72,66,45,40,15,36,40,34,37,65,82,56,72,82,53,52,78,64,33,43,29,36,37,38,30,72,48,79,20,47,73,49,79,45,74,49,67,82,83,62,73,62,61,65,64,63,53,49,69,66,61,54,79,68,121,118,76,86,47,53,68,55,48,38,50,52,54,35,58,71,34,71,72,35,39,52,52,53,50,50,47,50,50,48,52,50,49,48,48,50,51,39,54,52,52,55,51,49,53,54,49,49,63,69,63,48,72,70,64,79,79,59,84,74,82,70,56,93,75,61,70,52,47,55,56,51,51,49,49,53,32,48,78,49,85,82,33,68,36,46,52,21,46,50,49,24,52,48,22,51,55,50,40,52,53,44,52,52,50,53,52,50,49,54,51,50,48,50,53,30,56,73,69,64,38,59,72,62,37,45,54,48,49,49,54,49,55,58,56,32,51,60,44,18,43,28,54,20,42,28,56,36,21,47,53,47,22,22,50,42,23,34,51,39,42,51,51,51,50,38,51,37,57,44,65,24,40,18,45,43,63,16,49,66,71,30,85,46,45,58,39,30,70,43,62,37,38,50,48,28,30,46,41,50,46,48,49,50,54,49,43,48,54,26,49,51,47,37,57,59,48,46,55,57,43,31,74,70,53,31,60,70,36,50,48,52,38,51,48,48,52,51,52,52,39,52,47,52,60,65,49,48,77,66,46,25,61,45,47,40,51,31,50,49,30,50,22,52,40,50,51,52,45,49,47,48,67,75,39,20,59,46,35,51,43,45,61,21,36,61,39,52,32,51,55,51,48,53,32,50,48,48,32,53,52,40,43,49,50,47,45,49,53,48,26,54,49,40,23,50,45,35,31,57,37,46,46,46,27,42,50,43,37,54,58,40,44,46,60,38,52,52,51,46,70,72,65,73,64,76,74,80,64,53,69,61,55,53,48,54,51,50,49,54,50,41,45,51,37,34,54,23,49,37,45,50,53,52,43,55,59,57,48,32,38,34,40,25,34,25,42,48,39,46,51,47,54,49,32,28,64,60,23,55,50,54,66,76,44,71,77,76,71,92,66,83,83,64,82,67,63,76,58,67,92,82,51,60,65,40,37,44,30,45,44,29,18,37,44,43,96,89,63,50,71,37,33,55,54,42,62,47,62,40,35,60,49,41,20,35,39,44,42,59,58,91,84,16,34,68,68,58,51,50,30,38,75,50,47,63,38,48,57,66,33,29,43,77,46,67,65,53,61,71,89,36,47,43,45,42,51,62,64,72,83,73,66,80,68,32,23,38,49,41,54,44,42,54,46,41,47,65,89,74,36,72,85,65,54,68,66,57,55,49,48,32,29,43,74,55,73,45,60,83,60,53,48,81,39,66,30,54,61,62,84,58,48,70,33,53,42,29,33,49,56,50,26,30,50,69,68,64,60,44,62,33,34,41,31,37,36,58,51,46,64,43,53,62,65,56,50,43,52,49,46,47,50,39,47,74,66,45,40,16,35,39,32,37,66,82,56,71,82,53,53,77,64,33,44,29,37,38,37,30,74,49,80,20,47,74,50,79,47,75,50,66,80,84,61,76,62,61,64,65,62,53,48,66,67,59,55,80,68,122